Protein AF-A0A316NMY1-F1 (afdb_monomer_lite)

Secondary structure (DSSP, 8-state):
--------EEEEES-EEEEEE-TT--EEEEEES-EEEEEEEETTEEEEEEE-HHHHHHHTSTT--HHHHHHHHHHHHHHHHHHHHHHTT--GGGGHHHHTTB--TTHHHHHHHIIIIIT---HHHHHHHHHHHBS-TT-TT--HHHHTTT-HHHHHHHHHHHHHHHHS-EEE-BTTSTTTEES-SSEETT-EEEEEEEEEES--SEEEEEEE-SS-EEEEEPEEETTEEEEEEEPPSS-EEEEEEEEEE-SS-EEEEEE-TTSSBEEEESS--S-EEEEEE-TT----HHHHT--EEEE-HHHH-B-SSSHHHHHHHHHHHTT---EE-SSTTSPPP-S--TT-SS----EE--B-HHHHHHTHHHHHHTT--EEEEPP-EEESSSS--SEEEEEEE-TTT--HHHHHHHHHHHHHHT-EEEEEE--SB--TTSTTT-TT--SSS--TTT-TTSTTGGGB-EEETTTEE-BGGG-TTSBBB-TT-HHHIIIIIISTT-HHHHHHHTT--EEEETTTTTS-HHHHHHHHHHHHHH-TT--EEE--SS-TTT-EETTEE--TTTTSS-SEEB-HHHHHHHHHHHHTSS-HHHHHHHHHHHHHHS-HHHHTT-EEES--TTS--HHHHHH-SS-GGGS-HHHHHT-PPPHHHHHHHHHHHHHHHHHHHHSSSEEEEETTGGGT----STTTT-PPP----HHHHHHHHHHHHHHHH-HHHHTSEEEEEEEETTEEEEEEEE-TTB-TTS-B---EEEEEEEE-SSS-EEEEEE-GGGT--EEEEEE-TTEEEEEEE-

Structure (mmCIF, N/CA/C/O backbone):
data_AF-A0A316NMY1-F1
#
_entry.id   AF-A0A316NMY1-F1
#
loop_
_atom_site.group_PDB
_atom_site.id
_atom_site.type_symbol
_atom_site.label_atom_id
_atom_site.label_alt_id
_atom_site.label_comp_id
_atom_site.label_asym_id
_atom_site.label_entity_id
_atom_site.label_seq_id
_atom_site.pdbx_PDB_ins_code
_atom_site.Cartn_x
_atom_site.Cartn_y
_atom_site.Cartn_z
_atom_site.occupancy
_atom_site.B_iso_or_equiv
_atom_site.auth_seq_id
_atom_site.auth_comp_id
_atom_site.auth_asym_id
_atom_site.auth_atom_id
_atom_site.pdbx_PDB_model_num
ATOM 1 N N . MET A 1 1 ? 16.632 2.952 33.658 1.00 39.56 1 MET A N 1
ATOM 2 C CA . MET A 1 1 ? 16.567 1.671 34.381 1.00 39.56 1 MET A CA 1
ATOM 3 C C . MET A 1 1 ? 16.312 1.986 35.838 1.00 39.56 1 MET A C 1
ATOM 5 O O . MET A 1 1 ? 17.239 2.378 36.522 1.00 39.56 1 MET A O 1
ATOM 9 N N . ASP A 1 2 ? 15.051 1.911 36.246 1.00 22.75 2 ASP A N 1
ATOM 10 C CA . ASP A 1 2 ? 14.649 1.477 37.581 1.00 22.75 2 ASP A CA 1
ATOM 11 C C . ASP A 1 2 ? 13.188 1.033 37.477 1.00 22.75 2 ASP A C 1
ATOM 13 O O . ASP A 1 2 ? 12.330 1.797 37.044 1.00 22.75 2 ASP A O 1
ATOM 17 N N . ALA A 1 3 ? 12.984 -0.236 37.827 1.00 26.55 3 ALA A N 1
ATOM 18 C CA . ALA A 1 3 ? 11.734 -0.961 38.020 1.00 26.55 3 ALA A CA 1
ATOM 19 C C . ALA A 1 3 ? 10.742 -1.052 36.841 1.00 26.55 3 ALA A C 1
ATOM 21 O O . ALA A 1 3 ? 10.109 -0.086 36.421 1.00 26.55 3 ALA A O 1
ATOM 22 N N . VAL A 1 4 ? 10.475 -2.303 36.448 1.00 39.56 4 VAL A N 1
ATOM 23 C CA . VAL A 1 4 ? 9.116 -2.786 36.166 1.00 39.56 4 VAL A CA 1
ATOM 24 C C . VAL A 1 4 ? 8.232 -2.330 37.332 1.00 39.56 4 VAL A C 1
ATOM 26 O O . VAL A 1 4 ? 8.142 -2.981 38.368 1.00 39.56 4 VAL A O 1
ATOM 29 N N . SER A 1 5 ? 7.679 -1.128 37.220 1.00 42.66 5 SER A N 1
ATOM 30 C CA . SER A 1 5 ? 6.733 -0.585 38.182 1.00 42.66 5 SER A CA 1
ATOM 31 C C . SER A 1 5 ? 5.430 -1.331 37.948 1.00 42.66 5 SER A C 1
ATOM 33 O O . SER A 1 5 ? 4.786 -1.148 36.912 1.00 42.66 5 SER A O 1
ATOM 35 N N . GLU A 1 6 ? 5.126 -2.258 38.862 1.00 55.75 6 GLU A N 1
ATOM 36 C CA . GLU A 1 6 ? 3.901 -3.055 38.919 1.00 55.75 6 GLU A CA 1
ATOM 37 C C . GLU A 1 6 ? 2.719 -2.225 38.408 1.00 55.75 6 GLU A C 1
ATOM 39 O O . GLU A 1 6 ? 2.517 -1.102 38.873 1.00 55.75 6 GLU A O 1
ATOM 44 N N . ARG A 1 7 ? 1.964 -2.749 37.431 1.00 74.19 7 ARG A N 1
ATOM 45 C CA . ARG A 1 7 ? 0.787 -2.118 36.805 1.00 74.19 7 ARG A CA 1
ATOM 46 C C . ARG A 1 7 ? -0.318 -1.907 37.851 1.00 74.19 7 ARG A C 1
ATOM 48 O O . ARG A 1 7 ? -1.334 -2.585 37.841 1.00 74.19 7 ARG A O 1
ATOM 55 N N . LYS A 1 8 ? -0.092 -0.992 38.790 1.00 87.69 8 LYS A N 1
ATOM 56 C CA . LYS A 1 8 ? -0.933 -0.715 39.947 1.00 87.69 8 LYS A CA 1
ATOM 57 C C . LYS A 1 8 ? -1.728 0.554 39.703 1.00 87.69 8 LYS A C 1
ATOM 59 O O . LYS A 1 8 ? -1.156 1.589 39.359 1.00 87.69 8 LYS A O 1
ATOM 64 N N . VAL A 1 9 ? -3.041 0.488 39.869 1.00 91.31 9 VAL A N 1
ATOM 65 C CA . VAL A 1 9 ? -3.941 1.648 39.799 1.00 91.31 9 VAL A CA 1
ATOM 66 C C . VAL A 1 9 ? -4.596 1.874 41.154 1.00 91.31 9 VAL A C 1
ATOM 68 O O . VAL A 1 9 ? -4.899 0.929 41.874 1.00 91.31 9 VAL A O 1
ATOM 71 N N . LYS A 1 10 ? -4.780 3.136 41.539 1.00 93.00 10 LYS A N 1
ATOM 72 C CA . LYS A 1 10 ? -5.380 3.496 42.830 1.00 93.00 10 LYS A CA 1
ATOM 73 C C . LYS A 1 10 ? -6.889 3.596 42.688 1.00 93.00 10 LYS A C 1
ATOM 75 O O . LYS A 1 10 ? -7.360 4.547 42.079 1.00 93.00 10 LYS A O 1
ATOM 80 N N . VAL A 1 11 ? -7.623 2.650 43.264 1.00 94.12 11 VAL A N 1
ATOM 81 C CA . VAL A 1 11 ? -9.090 2.640 43.321 1.00 94.12 11 VAL A CA 1
ATOM 82 C C . VAL A 1 11 ? -9.556 3.276 44.627 1.00 94.12 11 VAL A C 1
ATOM 84 O O . VAL A 1 11 ? -9.086 2.913 45.706 1.00 94.12 11 VAL A O 1
ATOM 87 N N . TRP A 1 12 ? -10.485 4.228 44.546 1.00 94.12 12 TRP A N 1
ATOM 88 C CA . TRP A 1 12 ? -10.929 5.011 45.699 1.00 94.12 12 TRP A CA 1
ATOM 89 C C . TRP A 1 12 ? -12.320 4.592 46.179 1.00 94.12 12 TRP A C 1
ATOM 91 O O . TRP A 1 12 ? -13.274 4.645 45.418 1.00 94.12 12 TRP A O 1
ATOM 101 N N . PHE A 1 13 ? -12.452 4.255 47.461 1.00 94.12 13 PHE A N 1
ATOM 102 C CA . PHE A 1 13 ? -13.705 3.844 48.096 1.00 94.12 13 PHE A CA 1
ATOM 103 C C . PHE A 1 13 ? -14.196 4.862 49.132 1.00 94.12 13 PHE A C 1
ATOM 105 O O . PHE A 1 13 ? -13.416 5.446 49.890 1.00 94.12 13 PHE A O 1
ATOM 112 N N . GLY A 1 14 ? -15.516 4.990 49.228 1.00 88.94 14 GLY A N 1
ATOM 113 C CA . GLY A 1 14 ? -16.228 5.762 50.237 1.00 88.94 14 GLY A CA 1
ATOM 114 C C . GLY A 1 14 ? -15.901 7.254 50.198 1.00 88.94 14 GLY A C 1
ATOM 115 O O . GLY A 1 14 ? -15.693 7.842 49.136 1.00 88.94 14 GLY A O 1
ATOM 116 N N . GLY A 1 15 ? -15.858 7.864 51.382 1.00 87.56 15 GLY A N 1
ATOM 117 C CA . GLY A 1 15 ? -15.639 9.298 51.560 1.00 87.56 15 GLY A CA 1
ATOM 118 C C . GLY A 1 15 ? -16.891 10.142 51.329 1.00 87.56 15 GLY A C 1
ATOM 119 O O . GLY A 1 15 ? -18.002 9.633 51.195 1.00 87.56 15 GLY A O 1
ATOM 120 N N . CYS A 1 16 ? -16.705 11.455 51.308 1.00 87.94 16 CYS A N 1
ATOM 121 C CA . CYS A 1 16 ? -17.702 12.427 50.881 1.00 87.94 16 CYS A CA 1
ATOM 122 C C . CYS A 1 16 ? -17.099 13.333 49.805 1.00 87.94 16 CYS A C 1
ATOM 124 O O . CYS A 1 16 ? -15.885 13.360 49.590 1.00 87.94 16 CYS A O 1
ATOM 126 N N . TYR A 1 17 ? -17.957 14.061 49.100 1.00 90.06 17 TYR A N 1
ATOM 127 C CA . TYR A 1 17 ? -17.524 15.064 48.144 1.00 90.06 17 TYR A CA 1
ATOM 128 C C . TYR A 1 17 ? -18.332 16.342 48.323 1.00 90.06 17 TYR A C 1
ATOM 130 O O . TYR A 1 17 ? -19.482 16.308 48.767 1.00 90.06 17 TYR A O 1
ATOM 138 N N . ARG A 1 18 ? -17.722 17.469 47.969 1.00 89.56 18 ARG A N 1
ATOM 139 C CA . ARG A 1 18 ? -18.386 18.768 47.899 1.00 89.56 18 ARG A CA 1
ATOM 140 C C . ARG A 1 18 ? -18.151 19.396 46.538 1.00 89.56 18 ARG A C 1
ATOM 142 O O . ARG A 1 18 ? -17.066 19.285 45.966 1.00 89.56 18 ARG A O 1
ATOM 149 N N . GLU A 1 19 ? -19.188 20.049 46.046 1.00 88.31 19 GLU A N 1
ATOM 150 C CA . GLU A 1 19 ? -19.159 20.814 44.809 1.00 88.31 19 GLU A CA 1
ATOM 151 C C . GLU A 1 19 ? -18.611 22.210 45.092 1.00 88.31 19 GLU A C 1
ATOM 153 O O . GLU A 1 19 ? -19.043 22.880 46.033 1.00 88.31 19 GLU A O 1
ATOM 158 N N . GLN A 1 20 ? -17.662 22.653 44.278 1.00 85.06 20 GLN A N 1
ATOM 159 C CA . GLN A 1 20 ? -17.147 24.010 44.304 1.00 85.06 20 GLN A CA 1
ATOM 160 C C . GLN A 1 20 ? -17.316 24.618 42.916 1.00 85.06 20 GLN A C 1
ATOM 162 O O . GLN A 1 20 ? -16.835 24.085 41.925 1.00 85.06 20 GLN A O 1
ATOM 167 N N . TRP A 1 21 ? -18.004 25.751 42.848 1.00 80.12 21 TRP A N 1
ATOM 168 C CA . TRP A 1 21 ? -18.195 26.489 41.606 1.00 80.12 21 TRP A CA 1
ATOM 169 C C . TRP A 1 21 ? -17.207 27.649 41.549 1.00 80.12 21 TRP A C 1
ATOM 171 O O . TRP A 1 21 ? -17.090 28.417 42.507 1.00 80.12 21 TRP A O 1
ATOM 181 N N . SER A 1 22 ? -16.477 27.766 40.441 1.00 76.69 22 SER A N 1
ATOM 182 C CA . SER A 1 22 ? -15.649 28.942 40.172 1.00 76.69 22 SER A CA 1
ATOM 183 C C . SER A 1 22 ? -16.506 30.142 39.751 1.00 76.69 22 SER A C 1
ATOM 185 O O . SER A 1 22 ? -17.662 29.989 39.356 1.00 76.69 22 SER A O 1
ATOM 187 N N . GLU A 1 23 ? -15.917 31.341 39.765 1.00 77.75 23 GLU A N 1
ATOM 188 C CA . GLU A 1 23 ? -16.561 32.570 39.262 1.00 77.75 23 GLU A CA 1
ATOM 189 C C . GLU A 1 23 ? -16.955 32.475 37.776 1.00 77.75 23 GLU A C 1
ATOM 191 O O . GLU A 1 23 ? -17.872 33.159 37.331 1.00 77.75 23 GLU A O 1
ATOM 196 N N . ASN A 1 24 ? -16.318 31.567 37.027 1.00 70.25 24 ASN A N 1
ATOM 197 C CA . ASN A 1 24 ? -16.620 31.275 35.625 1.00 70.25 24 ASN A CA 1
ATOM 198 C C . ASN A 1 24 ? -17.588 30.087 35.453 1.00 70.25 24 ASN A C 1
ATOM 200 O O . ASN A 1 24 ? -17.647 29.505 34.373 1.00 70.25 24 ASN A O 1
ATOM 204 N N . TYR A 1 25 ? -18.321 29.698 36.504 1.00 71.75 25 TYR A N 1
ATOM 205 C CA . TYR A 1 25 ? -19.277 28.579 36.509 1.00 71.75 25 TYR A CA 1
ATOM 206 C C . TYR A 1 25 ? -18.669 27.222 36.123 1.00 71.75 25 TYR A C 1
ATOM 208 O O . TYR A 1 25 ? -19.339 26.367 35.546 1.00 71.75 25 TYR A O 1
ATOM 216 N N . ILE A 1 26 ? -17.399 27.000 36.467 1.00 71.25 26 ILE A N 1
ATOM 217 C CA . ILE A 1 26 ? -16.762 25.687 36.329 1.00 71.25 26 ILE A CA 1
ATOM 218 C C . ILE A 1 26 ? -16.941 24.941 37.648 1.00 71.25 26 ILE A C 1
ATOM 220 O O . ILE A 1 26 ? -16.496 25.420 38.693 1.00 71.25 26 ILE A O 1
ATOM 224 N N . LEU A 1 27 ? -17.595 23.782 37.588 1.00 78.25 27 LEU A N 1
ATOM 225 C CA . LEU A 1 27 ? -17.750 22.871 38.717 1.00 78.25 27 LEU A CA 1
ATOM 226 C C . LEU A 1 27 ? -16.453 22.084 38.937 1.00 78.25 27 LEU A C 1
ATOM 228 O O . LEU A 1 27 ? -15.991 21.390 38.036 1.00 78.25 27 LEU A O 1
ATOM 232 N N . SER A 1 28 ? -15.906 22.144 40.147 1.00 83.00 28 SER A N 1
ATOM 233 C CA . SER A 1 28 ? -14.868 21.242 40.639 1.00 83.00 28 SER A CA 1
ATOM 234 C C . SER A 1 28 ? -15.396 20.403 41.803 1.00 83.00 28 SER A C 1
ATOM 236 O O . SER A 1 28 ? -16.232 20.844 42.597 1.00 83.00 28 SER A O 1
ATOM 238 N N . ILE A 1 29 ? -14.918 19.163 41.896 1.00 89.19 29 ILE A N 1
ATOM 239 C CA . ILE A 1 29 ? -15.291 18.232 42.961 1.00 89.19 29 ILE A CA 1
ATOM 240 C C . ILE A 1 29 ? -14.116 18.075 43.915 1.00 89.19 29 ILE A C 1
ATOM 242 O O . ILE A 1 29 ? -13.031 17.651 43.523 1.00 89.19 29 ILE A O 1
ATOM 246 N N . ILE A 1 30 ? -14.341 18.395 45.188 1.00 88.00 30 ILE A N 1
ATOM 247 C CA . ILE A 1 30 ? -13.372 18.131 46.251 1.00 88.00 30 ILE A CA 1
ATOM 248 C C . ILE A 1 30 ? -13.812 16.879 46.989 1.00 88.00 30 ILE A C 1
ATOM 250 O O . ILE A 1 30 ? -14.915 16.830 47.532 1.00 88.00 30 ILE A O 1
ATOM 254 N N . TYR A 1 31 ? -12.924 15.893 47.037 1.00 90.44 31 TYR A N 1
ATOM 255 C CA . TYR A 1 31 ? -13.132 14.651 47.763 1.00 90.44 31 TYR A CA 1
ATOM 256 C C . TYR A 1 31 ? -12.480 14.694 49.146 1.00 90.44 31 TYR A C 1
ATOM 258 O O . TYR A 1 31 ? -11.332 15.112 49.286 1.00 90.44 31 TYR A O 1
ATOM 266 N N . GLU A 1 32 ? -13.184 14.185 50.153 1.00 90.94 32 GLU A N 1
ATOM 267 C CA . GLU A 1 32 ? -12.729 14.107 51.541 1.00 90.94 32 GLU A CA 1
ATOM 268 C C . GLU A 1 32 ? -12.926 12.680 52.078 1.00 90.94 32 GLU A C 1
ATOM 270 O O . GLU A 1 32 ? -13.871 11.982 51.709 1.00 90.94 32 GLU A O 1
ATOM 275 N N . ASN A 1 33 ? -12.028 12.228 52.959 1.00 89.88 33 ASN A N 1
ATOM 276 C CA . ASN A 1 33 ? -12.132 10.944 53.672 1.00 89.88 33 ASN A CA 1
ATOM 277 C C . ASN A 1 33 ? -12.273 9.689 52.778 1.00 89.88 33 ASN A C 1
ATOM 279 O O . ASN A 1 33 ? -12.853 8.689 53.204 1.00 89.88 33 ASN A O 1
ATOM 283 N N . ARG A 1 34 ? -11.752 9.719 51.542 1.00 91.88 34 ARG A N 1
ATOM 284 C CA . ARG A 1 34 ? -11.699 8.532 50.671 1.00 91.88 34 ARG A CA 1
ATOM 285 C C . ARG A 1 34 ? -10.632 7.554 51.152 1.00 91.88 34 ARG A C 1
ATOM 287 O O . ARG A 1 34 ? -9.529 7.957 51.519 1.00 91.88 34 ARG A O 1
ATOM 294 N N . ARG A 1 35 ? -10.941 6.265 51.073 1.00 94.56 35 ARG A N 1
ATOM 295 C CA . ARG A 1 35 ? -9.999 5.161 51.297 1.00 94.56 35 ARG A CA 1
ATOM 296 C C . ARG A 1 35 ? -9.474 4.689 49.945 1.00 94.56 35 ARG A C 1
ATOM 298 O O . ARG A 1 35 ? -10.171 4.818 48.945 1.00 94.56 35 ARG A O 1
ATOM 305 N N . CYS A 1 36 ? -8.254 4.171 49.891 1.00 94.75 36 CYS A N 1
ATOM 306 C CA . CYS A 1 36 ? -7.617 3.763 48.639 1.00 94.75 36 CYS A CA 1
ATOM 307 C C . CYS A 1 36 ? -7.238 2.290 48.702 1.00 94.75 36 CYS A C 1
ATOM 309 O O . CYS A 1 36 ? -6.635 1.862 49.681 1.00 94.75 36 CYS A O 1
ATOM 311 N N . VAL A 1 37 ? -7.519 1.550 47.637 1.00 95.88 37 VAL A N 1
ATOM 312 C CA . VAL A 1 37 ? -6.976 0.216 47.386 1.00 95.88 37 VAL A CA 1
ATOM 313 C C . VAL A 1 37 ? -6.142 0.294 46.117 1.00 95.88 37 VAL A C 1
ATOM 315 O O . VAL A 1 37 ? -6.590 0.818 45.102 1.00 95.88 37 VAL A O 1
ATOM 318 N N . GLU A 1 38 ? -4.916 -0.201 46.166 1.00 95.06 38 GLU A N 1
ATOM 319 C CA . GLU A 1 38 ? -4.103 -0.388 44.969 1.00 95.06 38 GLU A CA 1
ATOM 320 C C . GLU A 1 38 ? -4.540 -1.683 44.286 1.00 95.06 38 GLU A C 1
ATOM 322 O O . GLU A 1 38 ? -4.611 -2.725 44.929 1.00 95.06 38 GLU A O 1
ATOM 327 N N . ALA A 1 39 ? -4.853 -1.622 42.998 1.00 93.94 39 ALA A N 1
ATOM 328 C CA . ALA A 1 39 ? -5.273 -2.760 42.193 1.00 93.94 39 ALA A CA 1
ATOM 329 C C . ALA A 1 39 ? -4.164 -3.140 41.214 1.00 93.94 39 ALA A C 1
ATOM 331 O O . ALA A 1 39 ? -3.674 -2.270 40.498 1.00 93.94 39 ALA A O 1
ATOM 332 N N . ALA A 1 40 ? -3.792 -4.416 41.161 1.00 91.06 40 ALA A N 1
ATOM 333 C CA . ALA A 1 40 ? -2.847 -4.972 40.194 1.00 91.06 40 ALA A CA 1
ATOM 334 C C . ALA A 1 40 ? -3.550 -6.007 39.297 1.00 91.06 40 ALA A C 1
ATOM 336 O O . ALA A 1 40 ? -4.503 -6.644 39.748 1.00 91.06 40 ALA A O 1
ATOM 337 N N . PRO A 1 41 ? -3.115 -6.203 38.043 1.00 85.50 41 PRO A N 1
ATOM 338 C CA . PRO A 1 41 ? -3.668 -7.246 37.184 1.00 85.50 41 PRO A CA 1
ATOM 339 C C . PRO A 1 41 ? -3.388 -8.640 37.767 1.00 85.50 41 PRO A C 1
ATOM 341 O O . PRO A 1 41 ? -2.275 -8.922 38.208 1.00 85.50 41 PRO A O 1
ATOM 344 N N . GLY A 1 42 ? -4.386 -9.520 37.727 1.00 81.31 42 GLY A N 1
ATOM 345 C CA . GLY A 1 42 ? -4.308 -10.924 38.128 1.00 81.31 42 GLY A CA 1
ATOM 346 C C . GLY A 1 42 ? -5.060 -11.849 37.165 1.00 81.31 42 GLY A C 1
ATOM 347 O O . GLY A 1 42 ? -5.581 -11.416 36.132 1.00 81.31 42 GLY A O 1
ATOM 348 N N . GLU A 1 43 ? -5.111 -13.144 37.483 1.00 69.75 43 GLU A N 1
ATOM 349 C CA . GLU A 1 43 ? -5.934 -14.099 36.732 1.00 69.75 43 GLU A CA 1
ATOM 350 C C . GLU A 1 43 ? -7.423 -13.774 36.924 1.00 69.75 43 GLU A C 1
ATOM 352 O O . GLU A 1 43 ? -7.921 -13.730 38.047 1.00 69.75 43 GLU A O 1
ATOM 357 N N . GLY A 1 44 ? -8.135 -13.523 35.822 1.00 70.25 44 GLY A N 1
ATOM 358 C CA . GLY A 1 44 ? -9.574 -13.240 35.842 1.00 70.25 44 GLY A CA 1
ATOM 359 C C . GLY A 1 44 ? -9.974 -11.797 36.181 1.00 70.25 44 GLY A C 1
ATOM 360 O O . GLY A 1 44 ? -11.166 -11.539 36.316 1.00 70.25 44 GLY A O 1
ATOM 361 N N . GLY A 1 45 ? -9.028 -10.856 36.294 1.00 84.81 45 GLY A N 1
ATOM 362 C CA . GLY A 1 45 ? -9.326 -9.433 36.503 1.00 84.81 45 GLY A CA 1
ATOM 363 C C . GLY A 1 45 ? -8.293 -8.718 37.370 1.00 84.81 45 GLY A C 1
ATOM 364 O O . GLY A 1 45 ? -7.126 -9.095 37.422 1.00 84.81 45 GLY A O 1
ATOM 365 N N . TRP A 1 46 ? -8.718 -7.667 38.058 1.00 91.06 46 TRP A N 1
ATOM 366 C CA . TRP A 1 46 ? -7.909 -6.900 39.000 1.00 91.06 46 TRP A CA 1
ATOM 367 C C . TRP A 1 46 ? -7.935 -7.521 40.398 1.00 91.06 46 TRP A C 1
ATOM 369 O O . TRP A 1 46 ? -8.985 -7.950 40.875 1.00 91.06 46 TRP A O 1
ATOM 379 N N . LEU A 1 47 ? -6.794 -7.525 41.084 1.00 93.12 47 LEU A N 1
ATOM 380 C CA . LEU A 1 47 ? -6.641 -7.991 42.461 1.00 93.12 47 LEU A CA 1
ATOM 381 C C . LEU A 1 47 ? -6.162 -6.849 43.367 1.00 93.12 47 LEU A C 1
ATOM 383 O O . LEU A 1 47 ? -5.350 -6.027 42.934 1.00 93.12 47 LEU A O 1
ATOM 387 N N . PRO A 1 48 ? -6.626 -6.779 44.626 1.00 93.69 48 PRO A N 1
ATOM 388 C CA . PRO A 1 48 ? -6.095 -5.828 45.594 1.00 93.69 48 PRO A CA 1
ATOM 389 C C . PRO A 1 48 ? -4.635 -6.174 45.922 1.00 93.69 48 PRO A C 1
ATOM 391 O O . PRO A 1 48 ? -4.303 -7.317 46.226 1.00 93.69 48 PRO A O 1
ATOM 394 N N . ALA A 1 49 ? -3.766 -5.172 45.857 1.00 92.12 49 ALA A N 1
ATOM 395 C CA . ALA A 1 49 ? -2.313 -5.306 45.943 1.00 92.12 49 ALA A CA 1
ATOM 396 C C . ALA A 1 49 ? -1.666 -4.332 46.947 1.00 92.12 49 ALA A C 1
ATOM 398 O O . ALA A 1 49 ? -0.438 -4.274 47.039 1.00 92.12 49 ALA A O 1
ATOM 399 N N . GLY A 1 50 ? -2.470 -3.558 47.683 1.00 92.06 50 GLY A N 1
ATOM 400 C CA . GLY A 1 50 ? -1.997 -2.596 48.677 1.00 92.06 50 GLY A CA 1
ATOM 401 C C . GLY A 1 50 ? -3.042 -1.541 49.045 1.00 92.06 50 GLY A C 1
ATOM 402 O O . GLY A 1 50 ? -4.156 -1.537 48.521 1.00 92.06 50 GLY A O 1
ATOM 403 N N . GLY A 1 51 ? -2.672 -0.618 49.934 1.00 93.50 51 GLY A N 1
ATOM 404 C CA . GLY A 1 51 ? -3.547 0.454 50.415 1.00 93.50 51 GLY A CA 1
ATOM 405 C C . GLY A 1 51 ? -4.266 0.084 51.712 1.00 93.50 51 GLY A C 1
ATOM 406 O O . GLY A 1 51 ? -3.643 -0.351 52.674 1.00 93.50 51 GLY A O 1
ATOM 407 N N . ASP A 1 52 ? -5.574 0.306 51.762 1.00 95.75 52 ASP A N 1
ATOM 408 C CA . ASP A 1 52 ? -6.392 0.057 52.942 1.00 95.75 52 ASP A CA 1
ATOM 409 C C . ASP A 1 52 ? -6.565 -1.449 53.213 1.00 95.75 52 ASP A C 1
ATOM 411 O O . ASP A 1 52 ? -7.223 -2.165 52.454 1.00 95.75 52 ASP A O 1
ATOM 415 N N . GLU A 1 53 ? -5.984 -1.925 54.316 1.00 94.19 53 GLU A N 1
ATOM 416 C CA . GLU A 1 53 ? -5.927 -3.350 54.666 1.00 94.19 53 GLU A CA 1
ATOM 417 C C . GLU A 1 53 ? -7.304 -3.994 54.863 1.00 94.19 53 GLU A C 1
ATOM 419 O O . GLU A 1 53 ? -7.504 -5.161 54.521 1.00 94.19 53 GLU A O 1
ATOM 424 N N . GLU A 1 54 ? -8.264 -3.249 55.409 1.00 93.31 54 GLU A N 1
ATOM 425 C CA . GLU A 1 54 ? -9.606 -3.760 55.676 1.00 93.31 54 GLU A CA 1
ATOM 426 C C . GLU A 1 54 ? -10.382 -3.936 54.367 1.00 93.31 54 GLU A C 1
ATOM 428 O O . GLU A 1 54 ? -10.993 -4.981 54.153 1.00 93.31 54 GLU A O 1
ATOM 433 N N . LEU A 1 55 ? -10.300 -2.963 53.452 1.00 94.06 55 LEU A N 1
ATOM 434 C CA . LEU A 1 55 ? -10.904 -3.097 52.122 1.00 94.06 55 LEU A CA 1
ATOM 435 C C . LEU A 1 55 ? -10.237 -4.206 51.305 1.00 94.06 55 LEU A C 1
ATOM 437 O O . LEU A 1 55 ? -10.938 -4.965 50.639 1.00 94.06 55 LEU A O 1
ATOM 441 N N . CYS A 1 56 ? -8.910 -4.348 51.386 1.00 94.12 56 CYS A N 1
ATOM 442 C CA . CYS A 1 56 ? -8.199 -5.447 50.729 1.00 94.12 56 CYS A CA 1
ATOM 443 C C . CYS A 1 56 ? -8.695 -6.808 51.233 1.00 94.12 56 CYS A C 1
ATOM 445 O O . CYS A 1 56 ? -9.005 -7.686 50.429 1.00 94.12 56 CYS A O 1
ATOM 447 N N . ARG A 1 57 ? -8.829 -6.977 52.556 1.00 93.81 57 ARG A N 1
ATOM 448 C CA . ARG A 1 57 ? -9.336 -8.222 53.153 1.00 93.81 57 ARG A CA 1
ATOM 449 C C . ARG A 1 57 ? -10.771 -8.518 52.723 1.00 93.81 57 ARG A C 1
ATOM 451 O O . ARG A 1 57 ? -11.093 -9.670 52.452 1.00 93.81 57 ARG A O 1
ATOM 458 N N . GLN A 1 58 ? -11.614 -7.491 52.629 1.00 94.00 58 GLN A N 1
ATOM 459 C CA . GLN A 1 58 ? -12.991 -7.636 52.154 1.00 94.00 58 GLN A CA 1
ATOM 460 C C . GLN A 1 58 ? -13.059 -8.024 50.674 1.00 94.00 58 GLN A C 1
ATOM 462 O O . GLN A 1 58 ? -13.823 -8.921 50.336 1.00 94.00 58 GLN A O 1
ATOM 467 N N . LEU A 1 59 ? -12.252 -7.410 49.802 1.00 93.56 59 LEU A N 1
ATOM 468 C CA . LEU A 1 59 ? -12.198 -7.735 48.368 1.00 93.56 59 LEU A CA 1
ATOM 469 C C . LEU A 1 59 ? -11.680 -9.155 48.096 1.00 93.56 59 LEU A C 1
ATOM 471 O O . LEU A 1 59 ? -12.122 -9.791 47.142 1.00 93.56 59 LEU A O 1
ATOM 475 N N . LEU A 1 60 ? -10.775 -9.656 48.941 1.00 92.94 60 LEU A N 1
ATOM 476 C CA . LEU A 1 60 ? -10.256 -11.028 48.876 1.00 92.94 60 LEU A CA 1
ATOM 477 C C . LEU A 1 60 ? -11.187 -12.064 49.525 1.00 92.94 60 LEU A C 1
ATOM 479 O O . LEU A 1 60 ? -10.963 -13.264 49.373 1.00 92.94 60 LEU A O 1
ATOM 483 N N . SER A 1 61 ? -12.211 -11.627 50.263 1.00 93.06 61 SER A N 1
ATOM 484 C CA . SER A 1 61 ? -13.140 -12.534 50.932 1.00 93.06 61 SER A CA 1
ATOM 485 C C . SER A 1 61 ? -14.049 -13.245 49.917 1.00 93.06 61 SER A C 1
ATOM 487 O O . SER A 1 61 ? -14.592 -12.585 49.021 1.00 93.06 61 SER A O 1
ATOM 489 N N . PRO A 1 62 ? -14.312 -14.558 50.076 1.00 89.62 62 PRO A N 1
ATOM 490 C CA . PRO A 1 62 ? -15.361 -15.253 49.328 1.00 89.62 62 PRO A CA 1
ATOM 491 C C . PRO A 1 62 ? -16.734 -14.576 49.463 1.00 89.62 62 PRO A C 1
ATOM 493 O O . PRO A 1 62 ? -17.496 -14.546 48.500 1.00 89.62 62 PRO A O 1
ATOM 496 N N . ASP A 1 63 ? -16.992 -13.958 50.620 1.00 92.38 63 ASP A N 1
ATOM 497 C CA . ASP A 1 63 ? -18.237 -13.255 50.954 1.00 92.38 63 ASP A CA 1
ATOM 498 C C . ASP A 1 63 ? -18.231 -11.769 50.537 1.00 92.38 63 ASP A C 1
ATOM 500 O O . ASP A 1 63 ? -19.057 -10.982 51.006 1.00 92.38 63 ASP A O 1
ATOM 504 N N . CYS A 1 64 ? -17.275 -11.340 49.701 1.00 91.88 64 CYS A N 1
ATOM 505 C CA . CYS A 1 64 ? -17.244 -9.973 49.179 1.00 91.88 64 CYS A CA 1
ATOM 506 C C . CYS A 1 64 ? -18.563 -9.655 48.450 1.00 91.88 64 CYS A C 1
ATOM 508 O O . CYS A 1 64 ? -18.924 -10.399 47.531 1.00 91.88 64 CYS A O 1
ATOM 510 N N . PRO A 1 65 ? -19.265 -8.557 48.799 1.00 93.31 65 PRO A N 1
ATOM 511 C CA . PRO A 1 65 ? -20.461 -8.149 48.076 1.00 93.31 65 PRO A CA 1
ATOM 512 C C . PRO A 1 65 ? -20.170 -7.986 46.583 1.00 93.31 65 PRO A C 1
ATOM 514 O O . PRO A 1 65 ? -19.217 -7.305 46.205 1.00 93.31 65 PRO A O 1
ATOM 517 N N . GLU A 1 66 ? -21.014 -8.571 45.736 1.00 91.81 66 GLU A N 1
ATOM 518 C CA . GLU A 1 66 ? -20.821 -8.580 44.281 1.00 91.81 66 GLU A CA 1
ATOM 519 C C . GLU A 1 66 ? -20.630 -7.167 43.718 1.00 91.81 66 GLU A C 1
ATOM 521 O O . GLU A 1 66 ? -19.633 -6.904 43.053 1.00 91.81 66 GLU A O 1
ATOM 526 N N . LEU A 1 67 ? -21.481 -6.217 44.117 1.00 91.75 67 LEU A N 1
ATOM 527 C CA . LEU A 1 67 ? -21.391 -4.818 43.687 1.00 91.75 67 LEU A CA 1
ATOM 528 C C . LEU A 1 67 ? -20.071 -4.135 44.095 1.00 91.75 67 LEU A C 1
ATOM 530 O O . LEU A 1 67 ? -19.555 -3.284 43.371 1.00 91.75 67 LEU A O 1
ATOM 534 N N . MET A 1 68 ? -19.498 -4.508 45.247 1.00 94.06 68 MET A N 1
ATOM 535 C CA . MET A 1 68 ? -18.189 -4.001 45.676 1.00 94.06 68 MET A CA 1
ATOM 536 C C . MET A 1 68 ? -17.086 -4.500 44.739 1.00 94.06 68 MET A C 1
ATOM 538 O O . MET A 1 68 ? -16.206 -3.729 44.350 1.00 94.06 68 MET A O 1
ATOM 542 N N . ARG A 1 69 ? -17.149 -5.784 44.369 1.00 92.88 69 ARG A N 1
ATOM 543 C CA . ARG A 1 69 ? -16.218 -6.415 43.433 1.00 92.88 69 ARG A CA 1
ATOM 544 C C . ARG A 1 69 ? -16.371 -5.822 42.033 1.00 92.88 69 ARG A C 1
ATOM 546 O O . ARG A 1 69 ? -15.368 -5.455 41.434 1.00 92.88 69 ARG A O 1
ATOM 553 N N . GLU A 1 70 ? -17.595 -5.668 41.538 1.00 93.06 70 GLU A N 1
ATOM 554 C CA . GLU A 1 70 ? -17.873 -5.056 40.235 1.00 93.06 70 GLU A CA 1
ATOM 555 C C . GLU A 1 70 ? -17.360 -3.618 40.154 1.00 93.06 70 GLU A C 1
ATOM 557 O O . GLU A 1 70 ? -16.717 -3.265 39.165 1.00 93.06 70 GLU A O 1
ATOM 562 N N . TYR A 1 71 ? -17.582 -2.806 41.198 1.00 95.31 71 TYR A N 1
ATOM 563 C CA . TYR A 1 71 ? -17.048 -1.444 41.263 1.00 95.31 71 TYR A CA 1
ATOM 564 C C . TYR A 1 71 ? -15.518 -1.449 41.219 1.00 95.31 71 TYR A C 1
ATOM 566 O O . TYR A 1 71 ? -14.923 -0.691 40.455 1.00 95.31 71 TYR A O 1
ATOM 574 N N . PHE A 1 72 ? -14.877 -2.323 42.002 1.00 95.62 72 PHE A N 1
ATOM 575 C CA . PHE A 1 72 ? -13.421 -2.450 42.014 1.00 95.62 72 PHE A CA 1
ATOM 576 C C . PHE A 1 72 ? -12.864 -2.788 40.625 1.00 95.62 72 PHE A C 1
ATOM 578 O O . PHE A 1 72 ? -11.932 -2.127 40.167 1.00 95.62 72 PHE A O 1
ATOM 585 N N . GLN A 1 73 ? -13.464 -3.768 39.940 1.00 94.44 73 GLN A N 1
ATOM 586 C CA . GLN A 1 73 ? -13.072 -4.157 38.583 1.00 94.44 73 GLN A CA 1
ATOM 587 C C . GLN A 1 73 ? -13.280 -3.016 37.580 1.00 94.44 73 GLN A C 1
ATOM 589 O O . GLN A 1 73 ? -12.375 -2.718 36.799 1.00 94.44 73 GLN A O 1
ATOM 594 N N . ALA A 1 74 ? -14.439 -2.349 37.618 1.00 93.19 74 ALA A N 1
ATOM 595 C CA . ALA A 1 74 ? -14.758 -1.236 36.727 1.00 93.19 74 ALA A CA 1
ATOM 596 C C . ALA A 1 74 ? -13.780 -0.071 36.908 1.00 93.19 74 ALA A C 1
ATOM 598 O O . ALA A 1 74 ? -13.182 0.395 35.941 1.00 93.19 74 ALA A O 1
ATOM 599 N N . ALA A 1 75 ? -13.581 0.376 38.149 1.00 94.19 75 ALA A N 1
ATOM 600 C CA . ALA A 1 75 ? -12.722 1.512 38.455 1.00 94.19 75 ALA A CA 1
ATOM 601 C C . ALA A 1 75 ? -11.260 1.234 38.103 1.00 94.19 75 ALA A C 1
ATOM 603 O O . ALA A 1 75 ? -10.609 2.081 37.493 1.00 94.19 75 ALA A O 1
ATOM 604 N N . ALA A 1 76 ? -10.753 0.041 38.424 1.00 93.31 76 ALA A N 1
ATOM 605 C CA . ALA A 1 76 ? -9.395 -0.333 38.058 1.00 93.31 76 ALA A CA 1
ATOM 606 C C . ALA A 1 76 ? -9.208 -0.356 36.530 1.00 93.31 76 ALA A C 1
ATOM 608 O O . ALA A 1 76 ? -8.245 0.220 36.028 1.00 93.31 76 ALA A O 1
ATOM 609 N N . THR A 1 77 ? -10.164 -0.922 35.790 1.00 91.69 77 THR A N 1
ATOM 610 C CA . THR A 1 77 ? -10.118 -0.984 34.320 1.00 91.69 77 THR A CA 1
ATOM 611 C C . THR A 1 77 ? -10.184 0.406 33.685 1.00 91.69 77 THR A C 1
ATOM 613 O O . THR A 1 77 ? -9.351 0.735 32.846 1.00 91.69 77 THR A O 1
ATOM 616 N N . VAL A 1 78 ? -11.109 1.261 34.132 1.00 92.25 78 VAL A N 1
ATOM 617 C CA . VAL A 1 78 ? -11.248 2.646 33.650 1.00 92.25 78 VAL A CA 1
ATOM 618 C C . VAL A 1 78 ? -9.985 3.465 33.931 1.00 92.25 78 VAL A C 1
ATOM 620 O O . VAL A 1 78 ? -9.492 4.172 33.050 1.00 92.25 78 VAL A O 1
ATOM 623 N N . TYR A 1 79 ? -9.438 3.381 35.148 1.00 91.31 79 TYR A N 1
ATOM 624 C CA . TYR A 1 79 ? -8.239 4.138 35.519 1.00 91.31 79 TYR A CA 1
ATOM 625 C C . TYR A 1 79 ? -7.012 3.665 34.757 1.00 91.31 79 TYR A C 1
ATOM 627 O O . TYR A 1 79 ? -6.193 4.490 34.351 1.00 91.31 79 TYR A O 1
ATOM 635 N N . ASP A 1 80 ? -6.882 2.357 34.556 1.00 87.69 80 ASP A N 1
ATOM 636 C CA . ASP A 1 80 ? -5.808 1.802 33.752 1.00 87.69 80 ASP A CA 1
ATOM 637 C C . ASP A 1 80 ? -5.936 2.260 32.300 1.00 87.69 80 ASP A C 1
ATOM 639 O O . ASP A 1 80 ? -4.981 2.818 31.777 1.00 87.69 80 ASP A O 1
ATOM 643 N N . ALA A 1 81 ? -7.122 2.166 31.692 1.00 86.69 81 ALA A N 1
ATOM 644 C CA . ALA A 1 81 ? -7.355 2.595 30.315 1.00 86.69 81 ALA A CA 1
ATOM 645 C C . ALA A 1 81 ? -7.006 4.073 30.082 1.00 86.69 81 ALA A C 1
ATOM 647 O O . ALA A 1 81 ? -6.283 4.401 29.140 1.00 86.69 81 ALA A O 1
ATOM 648 N N . VAL A 1 82 ? -7.451 4.976 30.964 1.00 85.50 82 VAL A N 1
ATOM 649 C CA . VAL A 1 82 ? -7.102 6.403 30.862 1.00 85.50 82 VAL A CA 1
ATOM 650 C C . VAL A 1 82 ? -5.609 6.626 31.074 1.00 85.50 82 VAL A C 1
ATOM 652 O O . VAL A 1 82 ? -4.991 7.398 30.340 1.00 85.50 82 VAL A O 1
ATOM 655 N N . ARG A 1 83 ? -5.000 5.939 32.045 1.00 83.50 83 ARG A N 1
ATOM 656 C CA . ARG A 1 83 ? -3.561 6.047 32.293 1.00 83.50 83 ARG A CA 1
ATOM 657 C C . ARG A 1 83 ? -2.748 5.545 31.102 1.00 83.50 83 ARG A C 1
ATOM 659 O O . ARG A 1 83 ? -1.770 6.194 30.752 1.00 83.50 83 ARG A O 1
ATOM 666 N N . GLU A 1 84 ? -3.131 4.432 30.487 1.00 78.38 84 GLU A N 1
ATOM 667 C CA . GLU A 1 84 ? -2.448 3.877 29.317 1.00 78.38 84 GLU A CA 1
ATOM 668 C C . GLU A 1 84 ? -2.639 4.769 28.083 1.00 78.38 84 GLU A C 1
ATOM 670 O O . GLU A 1 84 ? -1.658 5.064 27.403 1.00 78.38 84 GLU A O 1
ATOM 675 N N . CYS A 1 85 ? -3.836 5.325 27.865 1.00 80.56 85 CYS A N 1
ATOM 676 C CA . CYS A 1 85 ? -4.071 6.323 26.818 1.00 80.56 85 CYS A CA 1
ATOM 677 C C . CYS A 1 85 ? -3.154 7.550 26.974 1.00 80.56 85 CYS A C 1
ATOM 679 O O . CYS A 1 85 ? -2.538 7.997 26.006 1.00 80.56 85 CYS A O 1
ATOM 681 N N . LEU A 1 86 ? -3.020 8.075 28.199 1.00 79.06 86 LEU A N 1
ATOM 682 C CA . LEU A 1 86 ? -2.141 9.210 28.499 1.00 79.06 86 LEU A CA 1
ATOM 683 C C . LEU A 1 86 ? -0.655 8.846 28.386 1.00 79.06 86 LEU A C 1
ATOM 685 O O . LEU A 1 86 ? 0.123 9.630 27.845 1.00 79.06 86 LEU A O 1
ATOM 689 N N . ARG A 1 87 ? -0.250 7.664 28.871 1.00 72.75 87 ARG A N 1
ATOM 690 C CA . ARG A 1 87 ? 1.127 7.153 28.747 1.00 72.75 87 ARG A CA 1
ATOM 691 C C . ARG A 1 87 ? 1.537 6.973 27.292 1.00 72.75 87 ARG A C 1
ATOM 693 O O . ARG A 1 87 ? 2.679 7.259 26.956 1.00 72.75 87 ARG A O 1
ATOM 700 N N . ALA A 1 88 ? 0.609 6.541 26.443 1.00 66.44 88 ALA A N 1
ATOM 701 C CA . ALA A 1 88 ? 0.823 6.405 25.009 1.00 66.44 88 ALA A CA 1
ATOM 702 C C . ALA A 1 88 ? 0.882 7.758 24.273 1.00 66.44 88 ALA A C 1
ATOM 704 O O . ALA A 1 88 ? 1.117 7.775 23.069 1.00 66.44 88 ALA A O 1
ATOM 705 N N . GLY A 1 89 ? 0.656 8.888 24.960 1.00 67.88 89 GLY A N 1
ATOM 706 C CA . GLY A 1 89 ? 0.632 10.218 24.345 1.00 67.88 89 GLY A CA 1
ATOM 707 C C . GLY A 1 89 ? -0.541 10.425 23.382 1.00 67.88 89 GLY A C 1
ATOM 708 O O . GLY A 1 89 ? -0.527 11.366 22.589 1.00 67.88 89 GLY A O 1
ATOM 709 N N . LEU A 1 90 ? -1.549 9.551 23.435 1.00 72.50 90 LEU A N 1
ATOM 710 C CA . LEU A 1 90 ? -2.672 9.577 22.513 1.00 72.50 90 LEU A CA 1
ATOM 711 C C . LEU A 1 90 ? -3.676 10.660 22.894 1.00 72.50 90 LEU A C 1
ATOM 713 O O . LEU A 1 90 ? -3.873 11.005 24.064 1.00 72.50 90 LEU A O 1
ATOM 717 N N . LYS A 1 91 ? -4.353 11.181 21.871 1.00 71.94 91 LYS A N 1
ATOM 718 C CA . LYS A 1 91 ? -5.484 12.084 22.060 1.00 71.94 91 LYS A CA 1
ATOM 719 C C . LYS A 1 91 ? -6.626 11.354 22.770 1.00 71.94 91 LYS A C 1
ATOM 721 O O . LYS A 1 91 ? -6.797 10.143 22.658 1.00 71.94 91 LYS A O 1
ATOM 726 N N . ARG A 1 92 ? -7.421 12.119 23.518 1.00 69.94 92 ARG A N 1
ATOM 727 C CA . ARG A 1 92 ? -8.460 11.591 24.418 1.00 69.94 92 ARG A CA 1
ATOM 728 C C . ARG A 1 92 ? -9.624 10.912 23.679 1.00 69.94 92 ARG A C 1
ATOM 730 O O . ARG A 1 92 ? -10.323 10.098 24.267 1.00 69.94 92 ARG A O 1
ATOM 737 N N . ASP A 1 93 ? -9.811 11.211 22.398 1.00 67.88 93 ASP A N 1
ATOM 738 C CA . ASP A 1 93 ? -10.762 10.546 21.497 1.00 67.88 93 ASP A CA 1
ATOM 73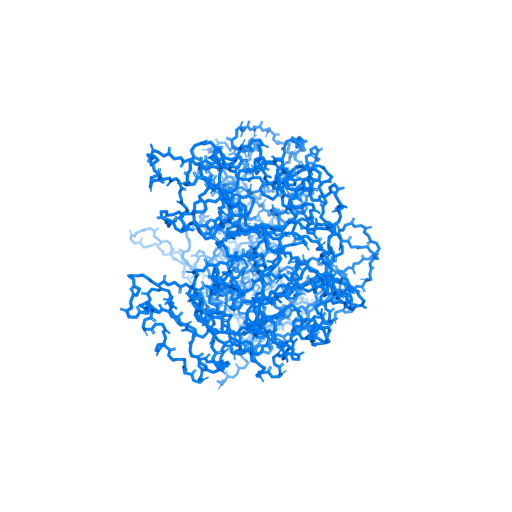9 C C . ASP A 1 93 ? -10.352 9.104 21.142 1.00 67.88 93 ASP A C 1
ATOM 741 O O . ASP A 1 93 ? -11.201 8.309 20.748 1.00 67.88 93 ASP A O 1
ATOM 745 N N . ARG A 1 94 ? -9.088 8.725 21.374 1.00 77.25 94 ARG A N 1
ATOM 746 C CA . ARG A 1 94 ? -8.587 7.347 21.250 1.00 77.25 94 ARG A CA 1
ATOM 747 C C . ARG A 1 94 ? -8.752 6.523 22.524 1.00 77.25 94 ARG A C 1
ATOM 749 O O . ARG A 1 94 ? -8.283 5.392 22.567 1.00 77.25 94 ARG A O 1
ATOM 756 N N . LEU A 1 95 ? -9.431 7.032 23.556 1.00 83.88 95 LEU A N 1
ATOM 757 C CA . LEU A 1 95 ? -9.648 6.271 24.792 1.00 83.88 95 LEU A CA 1
ATOM 758 C C . LEU A 1 95 ? -10.388 4.946 24.544 1.00 83.88 95 LEU A C 1
ATOM 760 O O . LEU A 1 95 ? -10.119 3.957 25.225 1.00 83.88 95 LEU A O 1
ATOM 764 N N . ALA A 1 96 ? -11.251 4.910 23.525 1.00 80.88 96 ALA A N 1
ATOM 765 C CA . ALA A 1 96 ? -11.924 3.692 23.098 1.00 80.88 96 ALA A CA 1
ATOM 766 C C . ALA A 1 96 ? -10.929 2.563 22.777 1.00 80.88 96 ALA A C 1
ATOM 768 O O . ALA A 1 96 ? -11.229 1.419 23.064 1.00 80.88 96 ALA A O 1
ATOM 769 N N . GLU A 1 97 ? -9.709 2.845 22.308 1.00 78.56 97 GLU A N 1
ATOM 770 C CA . GLU A 1 97 ? -8.688 1.813 22.044 1.00 78.56 97 GLU A CA 1
ATOM 771 C C . GLU A 1 97 ? -8.322 0.984 23.288 1.00 78.56 97 GLU A C 1
ATOM 773 O O . GLU A 1 97 ? -7.912 -0.167 23.167 1.00 78.56 97 GLU A O 1
ATOM 778 N N . PHE A 1 98 ? -8.490 1.553 24.486 1.00 80.25 98 PHE A N 1
ATOM 779 C CA . PHE A 1 98 ? -8.147 0.915 25.761 1.00 80.25 98 PHE A CA 1
ATOM 780 C C . PHE A 1 98 ? -9.368 0.440 26.551 1.00 80.25 98 PHE A C 1
ATOM 782 O O . PHE A 1 98 ? -9.214 -0.279 27.536 1.00 80.25 98 PHE A O 1
ATOM 789 N N . LEU A 1 99 ? -10.570 0.860 26.150 1.00 81.12 99 LEU A N 1
ATOM 790 C CA . LEU A 1 99 ? -11.811 0.587 26.873 1.00 81.12 99 LEU A CA 1
ATOM 791 C C . LEU A 1 99 ? -12.980 0.277 25.925 1.00 81.12 99 LEU A C 1
ATOM 793 O O . LEU A 1 99 ? -14.116 0.634 26.218 1.00 81.12 99 LEU A O 1
ATOM 797 N N . HIS A 1 100 ? -12.725 -0.344 24.771 1.00 68.38 100 HIS A N 1
ATOM 798 C CA . HIS A 1 100 ? -13.775 -0.612 23.790 1.00 68.38 100 HIS A CA 1
ATOM 799 C C . HIS A 1 100 ? -14.659 -1.781 24.221 1.00 68.38 100 HIS A C 1
ATOM 801 O O . HIS A 1 100 ? -14.197 -2.912 24.364 1.00 68.38 100 HIS A O 1
ATOM 807 N N . GLY A 1 101 ? -15.965 -1.542 24.291 1.00 61.91 101 GLY A N 1
ATOM 808 C CA . GLY A 1 101 ? -16.934 -2.609 24.493 1.00 61.91 101 GLY A CA 1
ATOM 809 C C . GLY A 1 101 ? -16.998 -3.103 25.935 1.00 61.91 101 GLY A C 1
ATOM 810 O O . GLY A 1 101 ? -17.454 -4.222 26.164 1.00 61.91 101 GLY A O 1
ATOM 811 N N . GLU A 1 102 ? -16.548 -2.287 26.896 1.00 80.69 102 GLU A N 1
ATOM 812 C CA . GLU A 1 102 ? -16.648 -2.628 28.312 1.00 80.69 102 GLU A CA 1
ATOM 813 C C . GLU A 1 102 ? -18.119 -2.875 28.681 1.00 80.69 102 GLU A C 1
ATOM 815 O O . GLU A 1 102 ? -19.014 -2.078 28.367 1.00 80.69 102 GLU A O 1
ATOM 820 N N . SER A 1 103 ? -18.346 -4.028 29.306 1.00 81.50 103 SER A N 1
ATOM 821 C CA . SER A 1 103 ? -19.668 -4.589 29.589 1.00 81.50 103 SER A CA 1
ATOM 822 C C . SER A 1 103 ? -20.055 -4.460 31.057 1.00 81.50 103 SER A C 1
ATOM 824 O O . SER A 1 103 ? -21.234 -4.583 31.387 1.00 81.50 103 SER A O 1
ATOM 826 N N . ASN A 1 104 ? -19.090 -4.167 31.936 1.00 88.94 104 ASN A N 1
ATOM 827 C CA . ASN A 1 104 ? -19.373 -3.864 33.325 1.00 88.94 104 ASN A CA 1
ATOM 828 C C . ASN A 1 104 ? -20.258 -2.602 33.406 1.00 88.94 104 ASN A C 1
ATOM 830 O O . ASN A 1 104 ? -19.843 -1.525 32.962 1.00 88.94 104 ASN A O 1
ATOM 834 N N . PRO A 1 105 ? -21.455 -2.690 34.009 1.00 88.81 105 PRO A N 1
ATOM 835 C CA . PRO A 1 105 ? -22.424 -1.598 33.998 1.00 88.81 105 PRO A CA 1
ATOM 836 C C . PRO A 1 105 ? -21.974 -0.380 34.825 1.00 88.81 105 PRO A C 1
ATOM 838 O O . PRO A 1 105 ? -22.528 0.707 34.679 1.00 88.81 105 PRO A O 1
ATOM 841 N N . ILE A 1 106 ? -20.954 -0.520 35.680 1.00 94.19 106 ILE A N 1
ATOM 842 C CA . ILE A 1 106 ? -20.381 0.573 36.483 1.00 94.19 106 ILE A CA 1
ATOM 843 C C . ILE A 1 106 ? -19.268 1.316 35.722 1.00 94.19 106 ILE A C 1
ATOM 845 O O . ILE A 1 106 ? -18.920 2.441 36.083 1.00 94.19 106 ILE A O 1
ATOM 849 N N . ALA A 1 107 ? -18.732 0.750 34.637 1.00 94.00 107 ALA A N 1
ATOM 850 C CA . ALA A 1 107 ? -17.644 1.375 33.888 1.00 94.00 107 ALA A CA 1
ATOM 851 C C . ALA A 1 107 ? -18.053 2.715 33.266 1.00 94.00 107 ALA A C 1
ATOM 853 O O . ALA A 1 107 ? -17.313 3.687 33.386 1.00 94.00 107 ALA A O 1
ATOM 854 N N . ALA A 1 108 ? -19.250 2.804 32.677 1.00 93.00 108 ALA A N 1
ATOM 855 C CA . ALA A 1 108 ? -19.755 4.044 32.090 1.00 93.00 108 ALA A CA 1
ATOM 856 C C . ALA A 1 108 ? -19.872 5.196 33.114 1.00 93.00 108 ALA A C 1
ATOM 858 O O . ALA A 1 108 ? -19.285 6.257 32.884 1.00 93.00 108 ALA A O 1
ATOM 859 N N . PRO A 1 109 ? -20.567 5.036 34.262 1.00 95.12 109 PRO A N 1
ATOM 860 C CA . PRO A 1 109 ? -20.644 6.103 35.257 1.00 95.12 109 PRO A CA 1
ATOM 861 C C . PRO A 1 109 ? -19.287 6.408 35.906 1.00 95.12 109 PRO A C 1
ATOM 863 O O . PRO A 1 109 ? -19.026 7.567 36.224 1.00 95.12 109 PRO A O 1
ATOM 866 N N . GLU A 1 110 ? -18.400 5.424 36.079 1.00 95.44 110 GLU A N 1
ATOM 867 C CA . GLU A 1 110 ? -17.063 5.668 36.635 1.00 95.44 110 GLU A CA 1
ATOM 868 C C . GLU A 1 110 ? -16.143 6.408 35.657 1.00 95.44 110 GLU A C 1
ATOM 870 O O . GLU A 1 110 ? -15.426 7.324 36.065 1.00 95.44 110 GLU A O 1
ATOM 875 N N . LEU A 1 111 ? -16.197 6.075 34.366 1.00 93.81 111 LEU A N 1
ATOM 876 C CA . LEU A 1 111 ? -15.478 6.797 33.323 1.00 93.81 111 LEU A CA 1
ATOM 877 C C . LEU A 1 111 ? -15.983 8.233 33.213 1.00 93.81 111 LEU A C 1
ATOM 879 O O . LEU A 1 111 ? -15.185 9.168 33.241 1.00 93.81 111 LEU A O 1
ATOM 883 N N . MET A 1 112 ? -17.301 8.426 33.152 1.00 93.25 112 MET A N 1
ATOM 884 C CA . MET A 1 112 ? -17.883 9.762 33.073 1.00 93.25 112 MET A CA 1
ATOM 885 C C . MET A 1 112 ? -17.510 10.608 34.299 1.00 93.25 112 MET A C 1
ATOM 887 O O . MET A 1 112 ? -17.159 11.779 34.147 1.00 93.25 112 MET A O 1
ATOM 891 N N . ARG A 1 113 ? -17.497 10.006 35.498 1.00 93.81 113 ARG A N 1
ATOM 892 C CA . ARG A 1 113 ? -17.000 10.646 36.723 1.00 93.81 113 ARG A CA 1
ATOM 893 C C . ARG A 1 113 ? -15.546 11.085 36.572 1.00 93.81 113 ARG A C 1
ATOM 895 O O . ARG A 1 113 ? -15.247 12.245 36.824 1.00 93.81 113 ARG A O 1
ATOM 902 N N . LEU A 1 114 ? -14.653 10.179 36.176 1.00 91.62 114 LEU A N 1
ATOM 903 C CA . LEU A 1 114 ? -13.224 10.462 36.015 1.00 91.62 114 LEU A CA 1
ATOM 904 C C . LEU A 1 114 ? -12.983 11.578 34.984 1.00 91.62 114 LEU A C 1
ATOM 906 O O . LEU A 1 114 ? -12.191 12.488 35.222 1.00 91.62 114 LEU A O 1
ATOM 910 N N . LEU A 1 115 ? -13.680 11.536 33.846 1.00 89.19 115 LEU A N 1
ATOM 911 C CA . LEU A 1 115 ? -13.556 12.549 32.799 1.00 89.19 115 LEU A CA 1
ATOM 912 C C . LEU A 1 115 ? -13.984 13.932 33.303 1.00 89.19 115 LEU A C 1
ATOM 914 O O . LEU A 1 115 ? -13.281 14.914 33.070 1.00 89.19 115 LEU A O 1
ATOM 918 N N . MET A 1 116 ? -15.109 14.021 34.011 1.00 90.12 116 MET A N 1
ATOM 919 C CA . MET A 1 116 ? -15.616 15.292 34.533 1.00 90.12 116 MET A CA 1
ATOM 920 C C . MET A 1 116 ? -14.779 15.808 35.705 1.00 90.12 116 MET A C 1
ATOM 922 O O . MET A 1 116 ? -14.308 16.943 35.679 1.00 90.12 116 MET A O 1
ATOM 926 N N . ASP A 1 117 ? -14.589 14.975 36.725 1.00 90.25 117 ASP A N 1
ATOM 927 C CA . ASP A 1 117 ? -14.046 15.401 38.012 1.00 90.25 117 ASP A CA 1
ATOM 928 C C . ASP A 1 117 ? -12.517 15.515 37.976 1.00 90.25 117 ASP A C 1
ATOM 930 O O . ASP A 1 117 ? -11.961 16.469 38.517 1.00 90.25 117 ASP A O 1
ATOM 934 N N . ASP A 1 118 ? -11.840 14.552 37.342 1.00 84.88 118 ASP A N 1
ATOM 935 C CA . ASP A 1 118 ? -10.378 14.446 37.364 1.00 84.88 118 ASP A CA 1
ATOM 936 C C . ASP A 1 118 ? -9.734 14.996 36.073 1.00 84.88 118 ASP A C 1
ATOM 938 O O . ASP A 1 118 ? -8.605 15.486 36.110 1.00 84.88 118 ASP A O 1
ATOM 942 N N . CYS A 1 119 ? -10.446 14.972 34.935 1.00 82.00 119 CYS A N 1
ATOM 943 C CA . CYS A 1 119 ? -9.936 15.479 33.648 1.00 82.00 119 CYS A CA 1
ATOM 944 C C . CYS A 1 119 ? -10.541 16.828 33.207 1.00 82.00 119 CYS A C 1
ATOM 946 O O . CYS A 1 119 ? -10.077 17.396 32.213 1.00 82.00 119 CYS A O 1
ATOM 948 N N . GLY A 1 120 ? -11.552 17.340 33.920 1.00 82.44 120 GLY A N 1
ATOM 949 C CA . GLY A 1 120 ? -12.167 18.650 33.673 1.00 82.44 120 GLY A CA 1
ATOM 950 C C . GLY A 1 120 ? -13.065 18.725 32.434 1.00 82.44 120 GLY A C 1
ATOM 951 O O . GLY A 1 120 ? -13.240 19.807 31.875 1.00 82.44 120 GLY A O 1
ATOM 952 N N . PHE A 1 121 ? -13.604 17.597 31.968 1.00 85.12 121 PHE A N 1
ATOM 953 C CA . PHE A 1 121 ? -14.475 17.578 30.794 1.00 85.12 121 PHE A CA 1
ATOM 954 C C . PHE A 1 121 ? -15.843 18.208 31.085 1.00 85.12 121 PHE A C 1
ATOM 956 O O . PHE A 1 121 ? -16.470 17.890 32.102 1.00 85.12 121 PHE A O 1
ATOM 963 N N . PRO A 1 122 ? -16.386 19.007 30.150 1.00 87.94 122 PRO A N 1
ATOM 964 C CA . PRO A 1 122 ? -17.798 19.354 30.149 1.00 87.94 122 PRO A CA 1
ATOM 965 C C . PRO A 1 122 ? -18.683 18.102 30.088 1.00 87.94 122 PRO A C 1
ATOM 967 O O . PRO A 1 122 ? -18.345 17.120 29.426 1.00 87.94 122 PRO A O 1
ATOM 970 N N . LEU A 1 123 ? -19.867 18.175 30.706 1.00 89.06 123 LEU A N 1
ATOM 971 C CA . LEU A 1 123 ? -20.827 17.066 30.807 1.00 89.06 123 LEU A CA 1
ATOM 972 C C . LEU A 1 123 ? -21.063 16.336 29.473 1.00 89.06 123 LEU A C 1
ATOM 974 O O . LEU A 1 123 ? -20.990 15.111 29.406 1.00 89.06 123 LEU A O 1
ATOM 978 N N . ILE A 1 124 ? -21.345 17.092 28.408 1.00 87.50 124 ILE A N 1
ATOM 979 C CA . ILE A 1 124 ? -21.680 16.534 27.090 1.00 87.50 124 ILE A CA 1
ATOM 980 C C . ILE A 1 124 ? -20.465 15.888 26.419 1.00 87.50 124 ILE A C 1
ATOM 982 O O . ILE A 1 124 ? -20.608 14.884 25.725 1.00 87.50 124 ILE A O 1
ATOM 986 N N . GLU A 1 125 ? -19.270 16.434 26.629 1.00 86.25 125 GLU A N 1
ATOM 987 C CA . GLU A 1 125 ? -18.040 15.864 26.082 1.00 86.25 125 GLU A CA 1
ATOM 988 C C . GLU A 1 125 ? -17.687 14.558 26.805 1.00 86.25 125 GLU A C 1
ATOM 990 O O . GLU A 1 125 ? -17.457 13.541 26.153 1.00 86.25 125 GLU A O 1
ATOM 995 N N . ALA A 1 126 ? -17.765 14.546 28.142 1.00 89.12 126 ALA A N 1
ATOM 996 C CA . ALA A 1 126 ? -17.582 13.338 28.947 1.00 89.12 126 ALA A CA 1
ATOM 997 C C . ALA A 1 126 ? -18.586 12.241 28.564 1.00 89.12 126 ALA A C 1
ATOM 999 O O . ALA A 1 126 ? -18.209 11.078 28.415 1.00 89.12 126 ALA A O 1
ATOM 1000 N N . TYR A 1 127 ? -19.851 12.612 28.346 1.00 89.88 127 TYR A N 1
ATOM 1001 C CA . TYR A 1 127 ? -20.895 11.699 27.887 1.00 89.88 127 TYR A CA 1
ATOM 1002 C C . TYR A 1 127 ? -20.558 11.064 26.529 1.00 89.88 127 TYR A C 1
ATOM 1004 O O . TYR A 1 127 ? -20.663 9.850 26.375 1.00 89.88 127 TYR A O 1
ATOM 1012 N N . ARG A 1 128 ? -20.097 11.862 25.556 1.00 86.38 128 ARG A N 1
ATOM 1013 C CA . ARG A 1 128 ? -19.725 11.374 24.217 1.00 86.38 128 ARG A CA 1
ATOM 1014 C C . ARG A 1 128 ? -18.523 10.430 24.240 1.00 86.38 128 ARG A C 1
ATOM 1016 O O . ARG A 1 128 ? -18.570 9.401 23.578 1.00 86.38 128 ARG A O 1
ATOM 1023 N N . VAL A 1 129 ? -17.480 10.744 25.013 1.00 86.56 129 VAL A N 1
ATOM 1024 C CA . VAL A 1 129 ? -16.320 9.844 25.174 1.00 86.56 129 VAL A CA 1
ATOM 1025 C C . VAL A 1 129 ? -16.726 8.561 25.903 1.00 86.56 129 VAL A C 1
ATOM 1027 O O . VAL A 1 129 ? -16.318 7.470 25.523 1.00 86.56 129 VAL A O 1
ATOM 1030 N N . THR A 1 130 ? -17.589 8.661 26.915 1.00 89.81 130 THR A N 1
ATOM 1031 C CA . THR A 1 130 ? -18.129 7.474 27.595 1.00 89.81 130 THR A CA 1
ATOM 1032 C C . THR A 1 130 ? -18.903 6.589 26.615 1.00 89.81 130 THR A C 1
ATOM 1034 O O . THR A 1 130 ? -18.767 5.367 26.641 1.00 89.81 130 THR A O 1
ATOM 1037 N N . ALA A 1 131 ? -19.660 7.203 25.703 1.00 87.12 131 ALA A N 1
ATOM 1038 C CA . ALA A 1 131 ? -20.442 6.497 24.700 1.00 87.12 131 ALA A CA 1
ATOM 1039 C C . ALA A 1 131 ? -19.620 5.770 23.635 1.00 87.12 131 ALA A C 1
ATOM 1041 O O . ALA A 1 131 ? -20.096 4.777 23.089 1.00 87.12 131 ALA A O 1
ATOM 1042 N N . SER A 1 132 ? -18.405 6.234 23.336 1.00 82.06 132 SER A N 1
ATOM 1043 C CA . SER A 1 132 ? -17.509 5.523 22.420 1.00 82.06 132 SER A CA 1
ATOM 1044 C C . SER A 1 132 ? -16.801 4.335 23.077 1.00 82.06 132 SER A C 1
ATOM 1046 O O . SER A 1 132 ? -16.279 3.477 22.369 1.00 82.06 132 SER A O 1
ATOM 1048 N N . CYS A 1 133 ? -16.794 4.260 24.412 1.00 85.62 133 CYS A N 1
ATOM 1049 C CA . CYS A 1 133 ? -16.101 3.212 25.160 1.00 85.62 133 CYS A CA 1
ATOM 1050 C C . CYS A 1 133 ? -17.059 2.115 25.662 1.00 85.62 133 CYS A C 1
ATOM 1052 O O . CYS A 1 133 ? -16.795 0.925 25.506 1.00 85.62 133 CYS A O 1
ATOM 1054 N N . CYS A 1 134 ? -18.197 2.490 26.250 1.00 86.75 134 CYS A N 1
ATOM 1055 C CA . CYS A 1 134 ? -19.040 1.560 27.007 1.00 86.75 134 CYS A CA 1
ATOM 1056 C C . CYS A 1 134 ? -20.305 1.130 26.249 1.00 86.75 134 CYS A C 1
ATOM 1058 O O . CYS A 1 134 ? -20.944 1.939 25.576 1.00 86.75 134 CYS A O 1
ATOM 1060 N N . LEU A 1 135 ? -20.713 -0.135 26.421 1.00 77.06 135 LEU A N 1
ATOM 1061 C CA . LEU A 1 135 ? -21.934 -0.671 25.797 1.00 77.06 135 LEU A CA 1
ATOM 1062 C C . LEU A 1 135 ? -23.210 -0.322 26.576 1.00 77.06 135 LEU A C 1
ATOM 1064 O O . LEU A 1 135 ? -24.234 -0.036 25.957 1.00 77.06 135 LEU A O 1
ATOM 1068 N N . ASP A 1 136 ? -23.160 -0.329 27.913 1.00 82.62 136 ASP A N 1
ATOM 1069 C CA . ASP A 1 136 ? -24.279 0.081 28.774 1.00 82.62 136 ASP A CA 1
ATOM 1070 C C . ASP A 1 136 ? -24.063 1.499 29.317 1.00 82.62 136 ASP A C 1
ATOM 1072 O O . ASP A 1 136 ? -23.568 1.715 30.423 1.00 82.62 136 ASP A O 1
ATOM 1076 N N . LEU A 1 137 ? -24.483 2.491 28.535 1.00 85.06 137 LEU A N 1
ATOM 1077 C CA . LEU A 1 137 ? -24.477 3.893 28.954 1.00 85.06 137 LEU A CA 1
ATOM 1078 C C . LEU A 1 137 ? -25.512 4.227 30.023 1.00 85.06 137 LEU A C 1
ATOM 1080 O O . LEU A 1 137 ? -25.464 5.327 30.551 1.00 85.06 137 LEU A O 1
ATOM 1084 N N . ARG A 1 138 ? -26.493 3.372 30.318 1.00 82.94 138 ARG A N 1
ATOM 1085 C CA . ARG A 1 138 ? -27.534 3.689 31.312 1.00 82.94 138 ARG A CA 1
ATOM 1086 C C . ARG A 1 138 ? -27.258 3.047 32.663 1.00 82.94 138 ARG A C 1
ATOM 1088 O O . ARG A 1 138 ? -27.956 3.387 33.629 1.00 82.94 138 ARG A O 1
ATOM 1095 N N . ALA A 1 139 ? -26.267 2.157 32.732 1.00 85.75 139 ALA A N 1
ATOM 1096 C CA . ALA A 1 139 ? -25.957 1.349 33.901 1.00 85.75 139 ALA A CA 1
ATOM 1097 C C . ALA A 1 139 ? -27.246 0.733 34.464 1.00 85.75 139 ALA A C 1
ATOM 1099 O O . ALA A 1 139 ? -27.575 0.930 35.636 1.00 85.75 139 ALA A O 1
ATOM 1100 N N . ALA A 1 140 ? -28.079 0.140 33.602 1.00 83.69 140 ALA A N 1
ATOM 1101 C CA . ALA A 1 140 ? -29.495 -0.094 33.904 1.00 83.69 140 ALA A CA 1
ATOM 1102 C C . ALA A 1 140 ? -29.696 -1.030 35.108 1.00 83.69 140 ALA A C 1
ATOM 1104 O O . ALA A 1 140 ? -30.639 -0.853 35.879 1.00 83.69 140 ALA A O 1
ATOM 1105 N N . SER A 1 141 ? -28.772 -1.972 35.303 1.00 86.81 141 SER A N 1
ATOM 1106 C CA . SER A 1 141 ? -28.750 -2.921 36.419 1.00 86.81 141 SER A CA 1
ATOM 1107 C C . SER A 1 141 ? -28.255 -2.327 37.746 1.00 86.81 141 SER A C 1
ATOM 1109 O O . SER A 1 141 ? -28.507 -2.908 38.799 1.00 86.81 141 SER A O 1
ATOM 1111 N N . VAL A 1 142 ? -27.589 -1.168 37.739 1.00 89.94 142 VAL A N 1
ATOM 1112 C CA . VAL A 1 142 ? -26.946 -0.598 38.934 1.00 89.94 142 VAL A CA 1
ATOM 1113 C C . VAL A 1 142 ? -27.950 0.196 39.769 1.00 89.94 142 VAL A C 1
ATOM 1115 O O . VAL A 1 142 ? -28.572 1.144 39.284 1.00 89.94 142 VAL A O 1
ATOM 1118 N N . GLN A 1 143 ? -28.080 -0.130 41.055 1.00 91.50 143 GLN A N 1
ATOM 1119 C CA . GLN A 1 143 ? -28.882 0.649 42.003 1.00 91.50 143 GLN A CA 1
ATOM 1120 C C . GLN A 1 143 ? -28.018 1.740 42.666 1.00 91.50 143 GLN A C 1
ATOM 1122 O O . GLN A 1 143 ? -27.134 1.410 43.462 1.00 91.50 143 GLN A O 1
ATOM 1127 N N . PRO A 1 144 ? -28.258 3.048 42.414 1.00 91.44 144 PRO A N 1
ATOM 1128 C CA . PRO A 1 144 ? -27.410 4.118 42.952 1.00 91.44 144 PRO A CA 1
ATOM 1129 C C . PRO A 1 144 ? -27.296 4.109 44.481 1.00 91.44 144 PRO A C 1
ATOM 1131 O O . PRO A 1 144 ? -26.236 4.399 45.023 1.00 91.44 144 PRO A O 1
ATOM 1134 N N . GLN A 1 145 ? -28.370 3.746 45.190 1.00 91.94 145 GLN A N 1
ATOM 1135 C CA . GLN A 1 145 ? -28.380 3.706 46.658 1.00 91.94 145 GLN A CA 1
ATOM 1136 C C . GLN A 1 145 ? -27.434 2.643 47.232 1.00 91.94 145 GLN A C 1
ATOM 1138 O O . GLN A 1 145 ? -26.876 2.829 48.314 1.00 91.94 145 GLN A O 1
ATOM 1143 N N . GLU A 1 146 ? -27.243 1.539 46.511 1.00 91.81 146 GLU A N 1
ATOM 1144 C CA . GLU A 1 146 ? -26.328 0.472 46.910 1.00 91.81 146 GLU A CA 1
ATOM 1145 C C . GLU A 1 146 ? -24.884 0.859 46.584 1.00 91.81 146 GLU A C 1
ATOM 1147 O O . GLU A 1 146 ? -24.011 0.758 47.450 1.00 91.81 146 GLU A O 1
ATOM 1152 N N . LEU A 1 147 ? -24.650 1.412 45.385 1.00 93.12 147 LEU A N 1
ATOM 1153 C CA . LEU A 1 147 ? -23.326 1.875 44.958 1.00 93.12 147 LEU A CA 1
ATOM 1154 C C . LEU A 1 147 ? -22.808 3.035 45.821 1.00 93.12 147 LEU A C 1
ATOM 1156 O O . LEU A 1 147 ? -21.602 3.143 46.037 1.00 93.12 147 LEU A O 1
ATOM 1160 N N . TYR A 1 148 ? -23.700 3.861 46.379 1.00 92.81 148 TYR A N 1
ATOM 1161 C CA . TYR A 1 148 ? -23.349 5.002 47.232 1.00 92.81 148 TYR A CA 1
ATOM 1162 C C . TYR A 1 148 ? -22.443 4.614 48.409 1.00 92.81 148 TYR A C 1
ATOM 1164 O O . TYR A 1 148 ? -21.587 5.394 48.817 1.00 92.81 148 TYR A O 1
ATOM 1172 N N . ARG A 1 149 ? -22.590 3.394 48.942 1.00 90.31 149 ARG A N 1
ATOM 1173 C CA . ARG A 1 149 ? -21.765 2.885 50.052 1.00 90.31 149 ARG A CA 1
ATOM 1174 C C . ARG A 1 149 ? -20.296 2.706 49.663 1.00 90.31 149 ARG A C 1
ATOM 1176 O O . ARG A 1 149 ? -19.427 2.789 50.528 1.00 90.31 149 ARG A O 1
ATOM 1183 N N . TYR A 1 150 ? -20.034 2.458 48.381 1.00 92.62 150 TYR A N 1
ATOM 1184 C CA . TYR A 1 150 ? -18.703 2.193 47.838 1.00 92.62 150 TYR A CA 1
ATOM 1185 C C . TYR A 1 150 ? -18.124 3.408 47.123 1.00 92.62 150 TYR A C 1
ATOM 1187 O O . TYR A 1 150 ? -16.940 3.676 47.280 1.00 92.62 150 TYR A O 1
ATOM 1195 N N . GLN A 1 151 ? -18.941 4.167 46.390 1.00 92.62 151 GLN A N 1
ATOM 1196 C CA . GLN A 1 151 ? -18.530 5.408 45.740 1.00 92.62 151 GLN A CA 1
ATOM 1197 C C . GLN A 1 151 ? -19.742 6.362 45.593 1.00 92.62 151 GLN A C 1
ATOM 1199 O O . GLN A 1 151 ? -20.524 6.246 44.642 1.00 92.62 151 GLN A O 1
ATOM 1204 N N . PRO A 1 152 ? -19.904 7.341 46.509 1.00 93.44 152 PRO A N 1
ATOM 1205 C CA . PRO A 1 152 ? -21.014 8.301 46.493 1.00 93.44 152 PRO A CA 1
ATOM 1206 C C . PRO A 1 152 ? -21.149 9.134 45.211 1.00 93.44 152 PRO A C 1
ATOM 1208 O O . PRO A 1 152 ? -22.253 9.357 44.714 1.00 93.44 152 PRO A O 1
ATOM 1211 N N . ARG A 1 153 ? -20.031 9.614 44.668 1.00 93.12 153 ARG A N 1
ATOM 1212 C CA . ARG A 1 153 ? -19.978 10.445 43.465 1.00 93.12 153 ARG A CA 1
ATOM 1213 C C . ARG A 1 153 ? -20.252 9.629 42.204 1.00 93.12 153 ARG A C 1
ATOM 1215 O O . ARG A 1 153 ? -21.024 10.093 41.374 1.00 93.12 153 ARG A O 1
ATOM 1222 N N . THR A 1 154 ? -19.730 8.409 42.076 1.00 94.31 154 THR A N 1
ATOM 1223 C CA . THR A 1 154 ? -20.078 7.507 40.956 1.00 94.31 154 THR A CA 1
ATOM 1224 C C . THR A 1 154 ? -21.560 7.151 40.991 1.00 94.31 154 THR A C 1
ATOM 1226 O O . THR A 1 154 ? -22.234 7.220 39.968 1.00 94.31 154 THR A O 1
ATOM 1229 N N . ALA A 1 155 ? -22.108 6.865 42.177 1.00 94.25 155 ALA A N 1
ATOM 1230 C CA . ALA A 1 155 ? -23.541 6.642 42.361 1.00 94.25 155 ALA A CA 1
ATOM 1231 C C . ALA A 1 155 ? -24.390 7.853 41.939 1.00 94.25 155 ALA A C 1
ATOM 1233 O O . ALA A 1 155 ? -25.426 7.691 41.293 1.00 94.25 155 ALA A O 1
ATOM 1234 N N . HIS A 1 156 ? -23.946 9.073 42.251 1.00 93.69 156 HIS A N 1
ATOM 1235 C CA . HIS A 1 156 ? -24.587 10.284 41.743 1.00 93.69 156 HIS A CA 1
ATOM 1236 C C . HIS A 1 156 ? -24.489 10.380 40.211 1.00 93.69 156 HIS A C 1
ATOM 1238 O O . HIS A 1 156 ? -25.496 10.637 39.547 1.00 93.69 156 HIS A O 1
ATOM 1244 N N . VAL A 1 157 ? -23.312 10.099 39.641 1.00 93.88 157 VAL A N 1
ATOM 1245 C CA . VAL A 1 157 ? -23.087 10.119 38.189 1.00 93.88 157 VAL A CA 1
ATOM 1246 C C . VAL A 1 157 ? -23.955 9.092 37.460 1.00 93.88 157 VAL A C 1
ATOM 1248 O O . VAL A 1 157 ? -24.403 9.407 36.369 1.00 93.88 157 VAL A O 1
ATOM 1251 N N . VAL A 1 158 ? -24.327 7.949 38.054 1.00 94.62 158 VAL A N 1
ATOM 1252 C CA . VAL A 1 158 ? -25.341 7.041 37.463 1.00 94.62 158 VAL A CA 1
ATOM 1253 C C . VAL A 1 158 ? -26.639 7.790 37.140 1.00 94.62 158 VAL A C 1
ATOM 1255 O O . VAL A 1 158 ? -27.222 7.607 36.072 1.00 94.62 158 VAL A O 1
ATOM 1258 N N . SER A 1 159 ? -27.096 8.661 38.042 1.00 92.38 159 SER A N 1
ATOM 1259 C CA . SER A 1 159 ? -28.335 9.424 37.841 1.00 92.38 159 SER A CA 1
ATOM 1260 C C . SER A 1 159 ? -28.163 10.506 36.771 1.00 92.38 159 SER A C 1
ATOM 1262 O O . SER A 1 159 ? -29.018 10.639 35.895 1.00 92.38 159 SER A O 1
ATOM 1264 N N . VAL A 1 160 ? -27.033 11.223 36.794 1.00 92.06 160 VAL A N 1
ATOM 1265 C CA . VAL A 1 160 ? -26.668 12.223 35.772 1.00 92.06 160 VAL A CA 1
ATOM 1266 C C . VAL A 1 160 ? -26.576 11.577 34.390 1.00 92.06 160 VAL A C 1
ATOM 1268 O O . VAL A 1 160 ? -27.123 12.091 33.416 1.00 92.06 160 VAL A O 1
ATOM 1271 N N . LEU A 1 161 ? -25.921 10.423 34.313 1.00 91.62 161 LEU A N 1
ATOM 1272 C CA . LEU A 1 161 ? -25.709 9.658 33.100 1.00 91.62 161 LEU A CA 1
ATOM 1273 C C . LEU A 1 161 ? -27.041 9.162 32.527 1.00 91.62 161 LEU A C 1
ATOM 1275 O O . LEU A 1 161 ? -27.293 9.363 31.345 1.00 91.62 161 LEU A O 1
ATOM 1279 N N . ARG A 1 162 ? -27.942 8.613 33.353 1.00 91.75 162 ARG A N 1
ATOM 1280 C CA . ARG A 1 162 ? -29.296 8.210 32.922 1.00 91.75 162 ARG A CA 1
ATOM 1281 C C . ARG A 1 162 ? -30.122 9.382 32.406 1.00 91.75 162 ARG A C 1
ATOM 1283 O O . ARG A 1 162 ? -30.777 9.251 31.375 1.00 91.75 162 ARG A O 1
ATOM 1290 N N . GLN A 1 163 ? -30.087 10.519 33.101 1.00 90.69 163 GLN A N 1
ATOM 1291 C CA . GLN A 1 163 ? -30.786 11.726 32.666 1.00 90.69 163 GLN A CA 1
ATOM 1292 C C . GLN A 1 163 ? -30.233 12.228 31.327 1.00 90.69 163 GLN A C 1
ATOM 1294 O O . GLN A 1 163 ? -31.002 12.532 30.417 1.00 90.69 163 GLN A O 1
ATOM 1299 N N . THR A 1 164 ? -28.906 12.254 31.188 1.00 90.44 164 THR 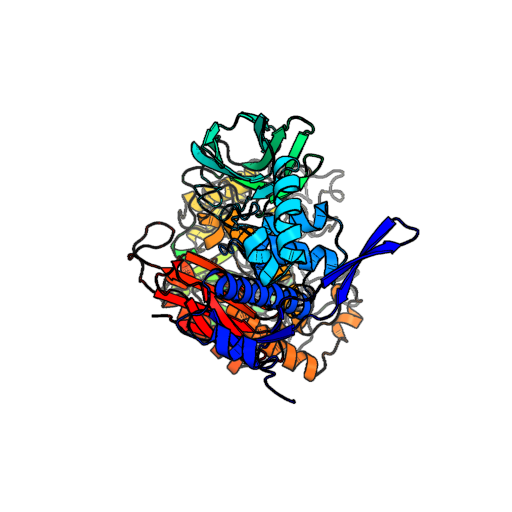A N 1
ATOM 1300 C CA . THR A 1 164 ? -28.220 12.678 29.960 1.00 90.44 164 THR A CA 1
ATOM 1301 C C . THR A 1 164 ? -28.513 11.709 28.814 1.00 90.44 164 THR A C 1
ATOM 1303 O O . THR A 1 164 ? -28.927 12.142 27.749 1.00 90.44 164 THR A O 1
ATOM 1306 N N . ALA A 1 165 ? -28.433 10.396 29.041 1.00 88.50 165 ALA A N 1
ATOM 1307 C CA . ALA A 1 165 ? -28.776 9.362 28.061 1.00 88.50 165 ALA A CA 1
ATOM 1308 C C . ALA A 1 165 ? -30.277 9.271 27.737 1.00 88.50 165 ALA A C 1
ATOM 1310 O O . ALA A 1 165 ? -30.673 8.520 26.838 1.00 88.50 165 ALA A O 1
ATOM 1311 N N . GLY A 1 166 ? -31.126 9.983 28.477 1.00 86.06 166 GLY A N 1
ATOM 1312 C CA . GLY A 1 166 ? -32.537 10.165 28.155 1.00 86.06 166 GLY A CA 1
ATOM 1313 C C . GLY A 1 166 ? -32.780 11.295 27.153 1.00 86.06 166 GLY A C 1
ATOM 1314 O O . GLY A 1 166 ? -33.729 11.211 26.383 1.00 86.06 166 GLY A O 1
ATOM 1315 N N . SER A 1 167 ? -31.927 12.324 27.137 1.00 82.50 167 SER A N 1
ATOM 1316 C CA . SER A 1 167 ? -32.146 13.565 26.377 1.00 82.50 167 SER A CA 1
ATOM 1317 C C . SER A 1 167 ? -31.112 13.835 25.283 1.00 82.50 167 SER A C 1
ATOM 1319 O O . SER A 1 167 ? -31.417 14.520 24.310 1.00 82.50 167 SER A O 1
ATOM 1321 N N . VAL A 1 168 ? -29.899 13.301 25.418 1.00 85.94 168 VAL A N 1
ATOM 1322 C CA . VAL A 1 168 ? -28.777 13.514 24.503 1.00 85.94 168 VAL A CA 1
ATOM 1323 C C . VAL A 1 168 ? -28.555 12.243 23.682 1.00 85.94 168 VAL A C 1
ATOM 1325 O O . VAL A 1 168 ? -28.346 11.175 24.263 1.00 85.94 168 VAL A O 1
ATOM 1328 N N . PRO A 1 169 ? -28.581 12.327 22.341 1.00 85.25 169 PRO A N 1
ATOM 1329 C CA . PRO A 1 169 ? -28.268 11.193 21.483 1.00 85.25 169 PRO A CA 1
ATOM 1330 C C . PRO A 1 169 ? -26.842 10.687 21.700 1.00 85.25 169 PRO A C 1
ATOM 1332 O O . PRO A 1 169 ? -25.887 11.467 21.719 1.00 85.25 169 PRO A O 1
ATOM 1335 N N . ALA A 1 170 ? -26.707 9.369 21.809 1.00 88.56 170 ALA A N 1
ATOM 1336 C CA . ALA A 1 170 ? -25.436 8.660 21.745 1.00 88.56 170 ALA A CA 1
ATOM 1337 C C . ALA A 1 170 ? -25.586 7.477 20.801 1.00 88.56 170 ALA A C 1
ATOM 1339 O O . ALA A 1 170 ? -26.560 6.725 20.893 1.00 88.56 170 ALA A O 1
ATOM 1340 N N . LEU A 1 171 ? -24.629 7.329 19.892 1.00 89.19 171 LEU A N 1
ATOM 1341 C CA . LEU A 1 171 ? -24.695 6.391 18.782 1.00 89.19 171 LEU A CA 1
ATOM 1342 C C . LEU A 1 171 ? -23.350 5.691 18.631 1.00 89.19 171 LEU A C 1
ATOM 1344 O O . LEU A 1 171 ? -22.310 6.319 18.818 1.00 89.19 171 LEU A O 1
ATOM 1348 N N . SER A 1 172 ? -23.381 4.417 18.259 1.00 89.06 172 SER A N 1
ATOM 1349 C CA . SER A 1 172 ? -22.193 3.626 17.960 1.00 89.06 172 SER A CA 1
ATOM 1350 C C . SER A 1 172 ? -22.244 3.112 16.532 1.00 89.06 172 SER A C 1
ATOM 1352 O O . SER A 1 172 ? -23.277 2.627 16.057 1.00 89.06 172 SER A O 1
ATOM 1354 N N . TYR A 1 173 ? -21.108 3.246 15.858 1.00 91.94 173 TYR A N 1
ATOM 1355 C CA . TYR A 1 173 ? -20.896 2.765 14.509 1.00 91.94 173 TYR A CA 1
ATOM 1356 C C . TYR A 1 173 ? -19.414 2.504 14.274 1.00 91.94 173 TYR A C 1
ATOM 1358 O O . TYR A 1 173 ? -18.582 3.367 14.545 1.00 91.94 173 TYR A O 1
ATOM 1366 N N . ASP A 1 174 ? -19.110 1.330 13.734 1.00 91.88 174 ASP A N 1
ATOM 1367 C CA . ASP A 1 174 ? -17.783 0.941 13.267 1.00 91.88 174 ASP A CA 1
ATOM 1368 C C . ASP A 1 174 ? -17.947 0.091 12.003 1.00 91.88 174 ASP A C 1
ATOM 1370 O O . ASP A 1 174 ? -18.394 -1.056 12.060 1.00 91.88 174 ASP A O 1
ATOM 1374 N N . SER A 1 175 ? -17.593 0.650 10.849 1.00 93.31 175 SER A N 1
ATOM 1375 C CA . SER A 1 175 ? -17.772 -0.006 9.545 1.00 93.31 175 SER A CA 1
ATOM 1376 C C . SER A 1 175 ? -16.985 -1.313 9.376 1.00 93.31 175 SER A C 1
ATOM 1378 O O . SER A 1 175 ? -17.243 -2.050 8.425 1.00 93.31 175 SER A O 1
ATOM 1380 N N . ARG A 1 176 ? -16.056 -1.635 10.284 1.00 91.50 176 ARG A N 1
ATOM 1381 C CA . ARG A 1 176 ? -15.312 -2.904 10.291 1.00 91.50 176 ARG A CA 1
ATOM 1382 C C . ARG A 1 176 ? -16.128 -4.052 10.889 1.00 91.50 176 ARG A C 1
ATOM 1384 O O . ARG A 1 176 ? -15.816 -5.217 10.659 1.00 91.50 176 ARG A O 1
ATOM 1391 N N . ARG A 1 177 ? -17.159 -3.746 11.684 1.00 91.06 177 ARG A N 1
ATOM 1392 C CA . ARG A 1 177 ? -17.977 -4.749 12.376 1.00 91.06 177 ARG A CA 1
ATOM 1393 C C . ARG A 1 177 ? -19.158 -5.174 11.510 1.00 91.06 177 ARG A C 1
ATOM 1395 O O . ARG A 1 177 ? -19.967 -4.345 11.098 1.00 91.06 177 ARG A O 1
ATOM 1402 N N . ALA A 1 178 ? -19.326 -6.488 11.353 1.00 92.50 178 ALA A N 1
ATOM 1403 C CA . ALA A 1 178 ? -20.419 -7.091 10.583 1.00 92.50 178 ALA A CA 1
ATOM 1404 C C . ALA A 1 178 ? -21.828 -6.679 11.064 1.00 92.50 178 ALA A C 1
ATOM 1406 O O . ALA A 1 178 ? -22.777 -6.658 10.285 1.00 92.50 178 ALA A O 1
ATOM 1407 N N . GLU A 1 179 ? -21.964 -6.313 12.341 1.00 93.12 179 GLU A N 1
ATOM 1408 C CA . GLU A 1 179 ? -23.205 -5.776 12.912 1.00 93.12 179 GLU A CA 1
ATOM 1409 C C . GLU A 1 179 ? -23.661 -4.471 12.232 1.00 93.12 179 GLU A C 1
ATOM 1411 O O . GLU A 1 179 ? -24.864 -4.238 12.083 1.00 93.12 179 GLU A O 1
ATOM 1416 N N . PHE A 1 180 ? -22.706 -3.640 11.804 1.00 95.56 180 PHE A N 1
ATOM 1417 C CA . PHE A 1 180 ? -22.928 -2.293 11.272 1.00 95.56 180 PHE A CA 1
ATOM 1418 C C . PHE A 1 180 ? -22.763 -2.201 9.756 1.00 95.56 180 PHE A C 1
ATOM 1420 O O . PHE A 1 180 ? -23.372 -1.339 9.120 1.00 95.56 180 PHE A O 1
ATOM 1427 N N . ARG A 1 181 ? -21.948 -3.075 9.163 1.00 96.50 181 ARG A N 1
ATOM 1428 C CA . ARG A 1 181 ? -21.734 -3.149 7.716 1.00 96.50 181 ARG A CA 1
ATOM 1429 C C . ARG A 1 181 ? -21.514 -4.596 7.303 1.00 96.50 181 ARG A C 1
ATOM 1431 O O . ARG A 1 181 ? -20.542 -5.216 7.727 1.00 96.50 181 ARG A O 1
ATOM 1438 N N . SER A 1 182 ? -22.404 -5.125 6.469 1.00 96.19 182 SER A N 1
ATOM 1439 C CA . SER A 1 182 ? -22.285 -6.490 5.955 1.00 96.19 182 SER A CA 1
ATOM 1440 C C . SER A 1 182 ? -22.806 -6.599 4.516 1.00 96.19 182 SER A C 1
ATOM 1442 O O . SER A 1 182 ? -23.961 -6.238 4.282 1.00 96.19 182 SER A O 1
ATOM 1444 N N . PRO A 1 183 ? -22.002 -7.103 3.562 1.00 95.38 183 PRO A N 1
ATOM 1445 C CA . PRO A 1 183 ? -20.602 -7.504 3.729 1.00 95.38 183 PRO A CA 1
ATOM 1446 C C . PRO A 1 183 ? -19.666 -6.303 3.983 1.00 95.38 183 PRO A C 1
ATOM 1448 O O . PRO A 1 183 ? -19.980 -5.161 3.639 1.00 95.38 183 PRO A O 1
ATOM 1451 N N . GLY A 1 184 ? -18.526 -6.552 4.631 1.00 92.56 184 GLY A N 1
ATOM 1452 C CA . GLY A 1 184 ? -17.476 -5.546 4.827 1.00 92.56 184 GLY A CA 1
ATOM 1453 C C . GLY A 1 184 ? -16.672 -5.280 3.547 1.00 92.56 184 GLY A C 1
ATOM 1454 O O . GLY A 1 184 ? -16.731 -6.058 2.598 1.00 92.56 184 GLY A O 1
ATOM 1455 N N . GLY A 1 185 ? -15.885 -4.202 3.536 1.00 93.94 185 GLY A N 1
ATOM 1456 C CA . GLY A 1 185 ? -14.991 -3.871 2.422 1.00 93.94 185 GLY A CA 1
ATOM 1457 C C . GLY A 1 185 ? -15.684 -3.304 1.175 1.00 93.94 185 GLY A C 1
ATOM 1458 O O . GLY A 1 185 ? -16.869 -2.958 1.198 1.00 93.94 185 GLY A O 1
ATOM 1459 N N . ALA A 1 186 ? -14.924 -3.178 0.087 1.00 96.38 186 ALA A N 1
ATOM 1460 C CA . ALA A 1 186 ? -15.441 -2.838 -1.237 1.00 96.38 186 ALA A CA 1
ATOM 1461 C C . ALA A 1 186 ? -16.308 -3.980 -1.799 1.00 96.38 186 ALA A C 1
ATOM 1463 O O . ALA A 1 186 ? -15.998 -5.153 -1.579 1.00 96.38 186 ALA A O 1
ATOM 1464 N N . LEU A 1 187 ? -17.355 -3.650 -2.559 1.00 96.56 187 LEU A N 1
ATOM 1465 C CA . LEU A 1 187 ? -18.359 -4.610 -3.036 1.00 96.56 187 LEU A CA 1
ATOM 1466 C C . LEU A 1 187 ? -18.532 -4.570 -4.555 1.00 96.56 187 LEU A C 1
ATOM 1468 O O . LEU A 1 187 ? -18.358 -3.530 -5.183 1.00 96.56 187 LEU A O 1
ATOM 1472 N N . GLU A 1 188 ? -18.898 -5.705 -5.146 1.00 96.31 188 GLU A N 1
ATOM 1473 C CA . GLU A 1 188 ? -19.236 -5.768 -6.568 1.00 96.31 188 GLU A CA 1
ATOM 1474 C C . GLU A 1 188 ? -20.557 -5.051 -6.857 1.00 96.31 188 GLU A C 1
ATOM 1476 O O . GLU A 1 188 ? -21.484 -5.074 -6.038 1.00 96.31 188 GLU A O 1
ATOM 1481 N N . GLY A 1 189 ? -20.677 -4.484 -8.057 1.00 96.19 189 GLY A N 1
ATOM 1482 C CA . GLY A 1 189 ? -21.938 -3.949 -8.559 1.00 96.19 189 GLY A CA 1
ATOM 1483 C C . GLY A 1 189 ? -23.070 -4.984 -8.513 1.00 96.19 189 GLY A C 1
ATOM 1484 O O . GLY A 1 189 ? -22.880 -6.157 -8.846 1.00 96.19 189 GLY A O 1
ATOM 1485 N N . GLY A 1 190 ? -24.251 -4.554 -8.065 1.00 95.75 190 GLY A N 1
ATOM 1486 C CA . GLY A 1 190 ? -25.410 -5.426 -7.845 1.00 95.75 190 GLY A CA 1
ATOM 1487 C C . GLY A 1 190 ? -25.407 -6.204 -6.520 1.00 95.75 190 GLY A C 1
ATOM 1488 O O . GLY A 1 190 ? -26.355 -6.942 -6.254 1.00 95.75 190 GLY A O 1
ATOM 1489 N N . SER A 1 191 ? -24.382 -6.057 -5.671 1.00 96.19 191 SER A N 1
ATOM 1490 C CA . SER A 1 191 ? -24.363 -6.691 -4.343 1.00 96.19 191 SER A CA 1
ATOM 1491 C C . SER A 1 191 ? -25.421 -6.097 -3.409 1.00 96.19 191 SER A C 1
ATOM 1493 O O . SER A 1 191 ? -25.717 -4.900 -3.456 1.00 96.19 191 SER A O 1
ATOM 1495 N N . THR A 1 192 ? -25.948 -6.920 -2.501 1.00 96.62 192 THR A N 1
ATOM 1496 C CA . THR A 1 192 ? -26.768 -6.447 -1.378 1.00 96.62 192 THR A CA 1
ATOM 1497 C C . THR A 1 192 ? -25.873 -6.042 -0.209 1.00 96.62 192 THR A C 1
ATOM 1499 O O . THR A 1 192 ? -24.997 -6.803 0.199 1.00 96.62 192 THR A O 1
ATOM 1502 N N . LEU A 1 193 ? -26.113 -4.857 0.346 1.00 96.69 193 LEU A N 1
ATOM 1503 C CA . LEU A 1 193 ? -25.391 -4.293 1.480 1.00 96.69 193 LEU A CA 1
ATOM 1504 C C . LEU A 1 193 ? -26.372 -3.957 2.605 1.00 96.69 193 LEU A C 1
ATOM 1506 O O . LEU A 1 193 ? -27.325 -3.205 2.400 1.00 96.69 193 LEU A O 1
ATOM 1510 N N . ARG A 1 194 ? -26.094 -4.456 3.811 1.00 97.19 194 ARG A N 1
ATOM 1511 C CA . ARG A 1 194 ? -26.737 -4.012 5.047 1.00 97.19 194 ARG A CA 1
ATOM 1512 C C . ARG A 1 194 ? -25.867 -2.969 5.739 1.00 97.19 194 ARG A C 1
ATOM 1514 O O . ARG A 1 194 ? -24.713 -3.251 6.069 1.00 97.19 194 ARG A O 1
ATOM 1521 N N . LEU A 1 195 ? -26.444 -1.805 6.021 1.00 97.88 195 LEU A N 1
ATOM 1522 C CA . LEU A 1 195 ? -25.845 -0.766 6.859 1.00 97.88 195 LEU A CA 1
ATOM 1523 C C . LEU A 1 195 ? -26.698 -0.543 8.102 1.00 97.88 195 LEU A C 1
ATOM 1525 O O . LEU A 1 195 ? -27.926 -0.533 8.025 1.00 97.88 195 LEU A O 1
ATOM 1529 N N . ALA A 1 196 ? -26.047 -0.372 9.248 1.00 97.06 196 ALA A N 1
ATOM 1530 C CA . ALA A 1 196 ? -26.724 -0.157 10.514 1.00 97.06 196 ALA A CA 1
ATOM 1531 C C . ALA A 1 196 ? -25.883 0.658 11.495 1.00 97.06 196 ALA A C 1
ATOM 1533 O O . ALA A 1 196 ? -24.659 0.595 11.452 1.00 97.06 196 ALA A O 1
ATOM 1534 N N . PHE A 1 197 ? -26.535 1.346 12.427 1.00 95.50 197 PHE A N 1
ATOM 1535 C CA . PHE A 1 197 ? -25.899 1.920 13.614 1.00 95.50 197 PHE A CA 1
ATOM 1536 C C . PHE A 1 197 ? -26.679 1.527 14.870 1.00 95.50 197 PHE A C 1
ATOM 1538 O O . PHE A 1 197 ? -27.867 1.200 14.802 1.00 95.50 197 PHE A O 1
ATOM 1545 N N . ARG A 1 198 ? -26.015 1.580 16.028 1.00 92.75 198 ARG A N 1
ATOM 1546 C CA . ARG A 1 198 ? -26.642 1.318 17.328 1.00 92.75 198 ARG A CA 1
ATOM 1547 C C . ARG A 1 198 ? -26.932 2.615 18.065 1.00 92.75 198 ARG A C 1
ATOM 1549 O O . ARG A 1 198 ? -26.050 3.457 18.218 1.00 92.75 198 ARG A O 1
ATOM 1556 N N . ARG A 1 199 ? -28.149 2.752 18.576 1.00 91.25 199 ARG A N 1
ATOM 1557 C CA . ARG A 1 199 ? -28.546 3.788 19.523 1.00 91.25 199 ARG A CA 1
ATOM 1558 C C . ARG A 1 199 ? -28.188 3.346 20.937 1.00 91.25 199 ARG A C 1
ATOM 1560 O O . ARG A 1 199 ? -28.614 2.293 21.389 1.00 91.25 199 ARG A O 1
ATOM 1567 N N . LEU A 1 200 ? -27.448 4.185 21.648 1.00 87.94 200 LEU A N 1
ATOM 1568 C CA . LEU A 1 200 ? -27.076 3.963 23.044 1.00 87.94 200 LEU A CA 1
ATOM 1569 C C . LEU A 1 200 ? -27.771 4.939 24.012 1.00 87.94 200 LEU A C 1
ATOM 1571 O O . LEU A 1 200 ? -27.908 4.667 25.205 1.00 87.94 200 LEU A O 1
ATOM 1575 N N . GLY A 1 201 ? -28.223 6.089 23.508 1.00 85.69 201 GLY A N 1
ATOM 1576 C CA . GLY A 1 201 ? -28.908 7.120 24.283 1.00 85.69 201 GLY A CA 1
ATOM 1577 C C . GLY A 1 201 ? -29.763 8.034 23.409 1.00 85.69 201 GLY A C 1
ATOM 1578 O O . GLY A 1 201 ? -29.614 8.060 22.188 1.00 85.69 201 GLY A O 1
ATOM 1579 N N . GLY A 1 202 ? -30.670 8.770 24.049 1.00 85.12 202 GLY A N 1
ATOM 1580 C CA . GLY A 1 202 ? -31.641 9.659 23.415 1.00 85.12 202 GLY A CA 1
ATOM 1581 C C . GLY A 1 202 ? -32.827 8.944 22.756 1.00 85.12 202 GLY A C 1
ATOM 1582 O O . GLY A 1 202 ? -32.915 7.710 22.695 1.00 85.12 202 GLY A O 1
ATOM 1583 N N . THR A 1 203 ? -33.773 9.743 22.266 1.00 85.81 203 THR A N 1
ATOM 1584 C CA . THR A 1 203 ? -34.855 9.305 21.377 1.00 85.81 203 THR A CA 1
ATOM 1585 C C . THR A 1 203 ? -34.475 9.617 19.933 1.00 85.81 203 THR A C 1
ATOM 1587 O O . THR A 1 203 ? -34.029 10.719 19.619 1.00 85.81 203 THR A O 1
ATOM 1590 N N . VAL A 1 204 ? -34.634 8.632 19.050 1.00 89.56 204 VAL A N 1
ATOM 1591 C CA . VAL A 1 204 ? -34.480 8.807 17.603 1.00 89.56 204 VAL A CA 1
ATOM 1592 C C . VAL A 1 204 ? -35.870 8.678 16.998 1.00 89.56 204 VAL A C 1
ATOM 1594 O O . VAL A 1 204 ? -36.495 7.620 17.081 1.00 89.56 204 VAL A O 1
ATOM 1597 N N . LYS A 1 205 ? -36.365 9.785 16.447 1.00 91.56 205 LYS A N 1
ATOM 1598 C CA . LYS A 1 205 ? -37.685 9.892 15.824 1.00 91.56 205 LYS A CA 1
ATOM 1599 C C . LYS A 1 205 ? -37.673 9.278 14.425 1.00 91.56 205 LYS A C 1
ATOM 1601 O O . LYS A 1 205 ? -38.571 8.515 14.082 1.00 91.56 205 LYS A O 1
ATOM 1606 N N . SER A 1 206 ? -36.633 9.591 13.660 1.00 94.00 206 SER A N 1
ATOM 1607 C CA . SER A 1 206 ? -36.400 9.111 12.297 1.00 94.00 206 SER A CA 1
ATOM 1608 C C . SER A 1 206 ? -34.899 8.981 12.070 1.00 94.00 206 SER A C 1
ATOM 1610 O O . SER A 1 206 ? -34.106 9.762 12.600 1.00 94.00 206 SER A O 1
ATOM 1612 N N . ALA A 1 207 ? -34.513 7.997 11.267 1.00 96.50 207 ALA A N 1
ATOM 1613 C CA . ALA A 1 207 ? -33.147 7.830 10.806 1.00 96.50 207 ALA A CA 1
ATOM 1614 C C . ALA A 1 207 ? -33.160 7.552 9.306 1.00 96.50 207 ALA A C 1
ATOM 1616 O O . ALA A 1 207 ? -33.987 6.783 8.812 1.00 96.50 207 ALA A O 1
ATOM 1617 N N . HIS A 1 208 ? -32.241 8.192 8.600 1.00 97.56 208 HIS A N 1
ATOM 1618 C CA . HIS A 1 208 ? -32.054 8.056 7.169 1.00 97.56 208 HIS A CA 1
ATOM 1619 C C . HIS A 1 208 ? -30.592 7.736 6.893 1.00 97.56 208 HIS A C 1
ATOM 1621 O O . HIS A 1 208 ? -29.691 8.283 7.531 1.00 97.56 208 HIS A O 1
ATOM 1627 N N . LEU A 1 209 ? -30.355 6.849 5.939 1.00 97.69 209 LEU A N 1
ATOM 1628 C CA . LEU A 1 209 ? -29.051 6.691 5.328 1.00 97.69 209 LEU A CA 1
ATOM 1629 C C . LEU A 1 209 ? -29.002 7.594 4.098 1.00 97.69 209 LEU A C 1
ATOM 1631 O O . LEU A 1 209 ? -29.839 7.487 3.202 1.00 97.69 209 LEU A O 1
ATOM 1635 N N . GLU A 1 210 ? -27.988 8.446 4.070 1.00 97.50 210 GLU A N 1
ATOM 1636 C CA . GLU A 1 210 ? -27.669 9.336 2.965 1.00 97.50 210 GLU A CA 1
ATOM 1637 C C . GLU A 1 210 ? -26.441 8.773 2.259 1.00 97.50 210 GLU A C 1
ATOM 1639 O O . GLU A 1 210 ? -25.383 8.661 2.875 1.00 97.50 210 GLU A O 1
ATOM 1644 N N . LEU A 1 211 ? -26.588 8.396 0.993 1.00 96.31 211 LEU A N 1
ATOM 1645 C CA . LEU A 1 211 ? -25.556 7.813 0.139 1.00 96.31 211 LEU A CA 1
ATOM 1646 C C . LEU A 1 211 ? -25.332 8.734 -1.060 1.00 96.31 211 LEU A C 1
ATOM 1648 O O . LEU A 1 211 ? -26.292 9.141 -1.708 1.00 96.31 211 LEU A O 1
ATOM 1652 N N . TRP A 1 212 ? -24.086 9.048 -1.387 1.00 95.06 212 TRP A N 1
ATOM 1653 C CA . TRP A 1 212 ? -23.761 9.906 -2.521 1.00 95.06 212 TRP A CA 1
ATOM 1654 C C . TRP A 1 212 ? -22.494 9.458 -3.246 1.00 95.06 212 TRP A C 1
ATOM 1656 O O . TRP A 1 212 ? -21.639 8.779 -2.682 1.00 95.06 212 TRP A O 1
ATOM 1666 N N . GLY A 1 213 ? -22.394 9.849 -4.510 1.00 91.38 213 GLY A N 1
ATOM 1667 C CA . GLY A 1 213 ? -21.236 9.683 -5.383 1.00 91.38 213 GLY A CA 1
ATOM 1668 C C . GLY A 1 213 ? -21.071 10.925 -6.256 1.00 91.38 213 GLY A C 1
ATOM 1669 O O . GLY A 1 213 ? -21.722 11.941 -6.018 1.00 91.38 213 GLY A O 1
ATOM 1670 N N . ASP A 1 214 ? -20.238 10.847 -7.291 1.00 84.19 214 ASP A N 1
ATOM 1671 C CA . ASP A 1 214 ? -19.925 12.020 -8.124 1.00 84.19 214 ASP A CA 1
ATOM 1672 C C . ASP A 1 214 ? -21.155 12.583 -8.862 1.00 84.19 214 ASP A C 1
ATOM 1674 O O . ASP A 1 214 ? -21.290 13.795 -9.005 1.00 84.19 214 ASP A O 1
ATOM 1678 N N . ASN A 1 215 ? -22.078 11.715 -9.294 1.00 84.50 215 ASN A N 1
ATOM 1679 C CA . ASN A 1 215 ? -23.275 12.095 -10.057 1.00 84.50 215 ASN A CA 1
ATOM 1680 C C . ASN A 1 215 ? -24.577 11.516 -9.474 1.00 84.50 215 ASN A C 1
ATOM 1682 O O . ASN A 1 215 ? -25.582 11.421 -10.180 1.00 84.50 215 ASN A O 1
ATOM 1686 N N . MET A 1 216 ? -24.574 11.097 -8.203 1.00 88.06 216 MET A N 1
ATOM 1687 C CA . MET A 1 216 ? -25.761 10.540 -7.553 1.00 88.06 216 MET A CA 1
ATOM 1688 C C . MET A 1 216 ? -25.876 10.943 -6.084 1.00 88.06 216 MET A C 1
ATOM 1690 O O . MET A 1 216 ? -24.882 11.016 -5.368 1.00 88.06 216 MET A O 1
ATOM 1694 N N . GLU A 1 217 ? -27.112 11.115 -5.624 1.00 93.44 217 GLU A N 1
ATOM 1695 C CA . GLU A 1 217 ? -27.475 11.155 -4.209 1.00 93.44 217 GLU A CA 1
ATOM 1696 C C . GLU A 1 217 ? -28.715 10.277 -4.000 1.00 93.44 217 GLU A C 1
ATOM 1698 O O . GLU A 1 217 ? -29.633 10.256 -4.824 1.00 93.44 217 GLU A O 1
ATOM 1703 N N . HIS A 1 218 ? -28.734 9.527 -2.907 1.00 92.88 218 HIS A N 1
ATOM 1704 C CA . HIS A 1 218 ? -29.809 8.621 -2.544 1.00 92.88 218 HIS A CA 1
ATOM 1705 C C . HIS A 1 218 ? -30.042 8.670 -1.034 1.00 92.88 218 HIS A C 1
ATOM 1707 O O . HIS A 1 218 ? -29.132 8.406 -0.251 1.00 92.88 218 HIS A O 1
ATOM 1713 N N . SER A 1 219 ? -31.278 8.971 -0.639 1.00 95.94 219 SER A N 1
ATOM 1714 C CA . SER A 1 219 ? -31.724 8.944 0.754 1.00 95.94 219 SER A CA 1
ATOM 1715 C C . SER A 1 219 ? -32.697 7.790 0.951 1.00 95.94 219 SER A C 1
ATOM 1717 O O . SER A 1 219 ? -33.621 7.603 0.154 1.00 95.94 219 SER A O 1
ATOM 1719 N N . CYS A 1 220 ? -32.510 7.021 2.020 1.00 95.12 220 CYS A N 1
ATOM 1720 C CA . CYS A 1 220 ? -33.396 5.918 2.373 1.00 95.12 220 CYS A CA 1
ATOM 1721 C C . CYS A 1 220 ? -33.680 5.897 3.877 1.00 95.12 220 CYS A C 1
ATOM 1723 O O . CYS A 1 220 ? -32.783 6.052 4.705 1.00 95.12 220 CYS A O 1
ATOM 1725 N N . SER A 1 221 ? -34.950 5.714 4.240 1.00 97.00 221 SER A N 1
ATOM 1726 C CA . SER A 1 221 ? -35.348 5.559 5.639 1.00 97.00 221 SER A CA 1
ATOM 1727 C C . SER A 1 221 ? -34.834 4.239 6.203 1.00 97.00 221 SER A C 1
ATOM 1729 O O . SER A 1 221 ? -34.863 3.212 5.527 1.00 97.00 221 SER A O 1
ATOM 1731 N N . MET A 1 222 ? -34.391 4.271 7.455 1.00 97.62 222 MET A N 1
ATOM 1732 C CA . MET A 1 222 ? -33.902 3.095 8.167 1.00 97.62 222 MET A CA 1
ATOM 1733 C C . MET A 1 222 ? -34.999 2.495 9.047 1.00 97.62 222 MET A C 1
ATOM 1735 O O . MET A 1 222 ? -35.775 3.212 9.680 1.00 97.62 222 MET A O 1
ATOM 1739 N N . GLU A 1 223 ? -35.032 1.170 9.116 1.00 96.44 223 GLU A N 1
ATOM 1740 C CA . GLU A 1 223 ? -35.922 0.412 9.987 1.00 96.44 223 GLU A CA 1
ATOM 1741 C C . GLU A 1 223 ? -35.346 0.348 11.404 1.00 96.44 223 GLU A C 1
ATOM 1743 O O . GLU A 1 223 ? -34.142 0.157 11.586 1.00 96.44 223 GLU A O 1
ATOM 1748 N N . ASN A 1 224 ? -36.211 0.508 12.406 1.00 94.19 224 ASN A N 1
ATOM 1749 C CA . ASN A 1 224 ? -35.849 0.380 13.813 1.00 94.19 224 ASN A CA 1
ATOM 1750 C C . ASN A 1 224 ? -36.106 -1.054 14.298 1.00 94.19 224 ASN A C 1
ATOM 1752 O O . ASN A 1 224 ? -37.254 -1.500 14.325 1.00 94.19 224 ASN A O 1
ATOM 1756 N N . ASP A 1 225 ? -35.045 -1.724 14.734 1.00 91.12 225 ASP A N 1
ATOM 1757 C CA . ASP A 1 225 ? -35.060 -3.008 15.425 1.00 91.12 225 ASP A CA 1
ATOM 1758 C C . ASP A 1 225 ? -34.436 -2.851 16.826 1.00 91.12 225 ASP A C 1
ATOM 1760 O O . ASP A 1 225 ? -33.234 -3.034 17.049 1.00 91.12 225 ASP A O 1
ATOM 1764 N N . GLY A 1 226 ? -35.264 -2.423 17.783 1.00 88.25 226 GLY A N 1
ATOM 1765 C CA . GLY A 1 226 ? -34.872 -2.194 19.174 1.00 88.25 226 GLY A CA 1
ATOM 1766 C C . GLY A 1 226 ? -33.925 -1.004 19.346 1.00 88.25 226 GLY A C 1
ATOM 1767 O O . GLY A 1 226 ? -34.356 0.148 19.396 1.00 88.25 226 GLY A O 1
ATOM 1768 N N . ASP A 1 227 ? -32.634 -1.298 19.499 1.00 88.44 227 ASP A N 1
ATOM 1769 C CA . ASP A 1 227 ? -31.567 -0.294 19.585 1.00 88.44 227 ASP A CA 1
ATOM 1770 C C . ASP A 1 227 ? -30.737 -0.210 18.295 1.00 88.44 227 ASP A C 1
ATOM 1772 O O . ASP A 1 227 ? -29.800 0.582 18.223 1.00 88.44 227 ASP A O 1
ATOM 1776 N N . ILE A 1 228 ? -31.065 -0.992 17.263 1.00 93.81 228 ILE A N 1
ATOM 1777 C CA . ILE A 1 228 ? -30.379 -0.977 15.969 1.00 93.81 228 ILE A CA 1
ATOM 1778 C C . ILE A 1 228 ? -31.272 -0.328 14.919 1.00 93.81 228 ILE A C 1
ATOM 1780 O O . ILE A 1 228 ? -32.403 -0.748 14.704 1.00 93.81 228 ILE A O 1
ATOM 1784 N N . TYR A 1 229 ? -30.733 0.661 14.213 1.00 96.69 229 TYR A N 1
ATOM 1785 C CA . TYR A 1 229 ? -31.350 1.202 13.006 1.00 96.69 229 TYR A CA 1
ATOM 1786 C C . TYR A 1 229 ? -30.619 0.625 11.808 1.00 96.69 229 TYR A C 1
ATOM 1788 O O . TYR A 1 229 ? -29.391 0.722 11.754 1.00 96.69 229 TYR A O 1
ATOM 1796 N N . CYS A 1 230 ? -31.333 0.019 10.860 1.00 97.44 230 CYS A N 1
ATOM 1797 C CA . CYS A 1 230 ? -30.706 -0.630 9.712 1.00 97.44 230 CYS A CA 1
ATOM 1798 C C . CYS A 1 230 ? -31.446 -0.413 8.392 1.00 97.44 230 CYS A C 1
ATOM 1800 O O . CYS A 1 230 ? -32.620 -0.061 8.356 1.00 97.44 230 CYS A O 1
ATOM 1802 N N . VAL A 1 231 ? -30.727 -0.622 7.295 1.00 97.50 231 VAL A N 1
ATOM 1803 C CA . VAL A 1 231 ? -31.267 -0.607 5.938 1.00 97.50 231 VAL A CA 1
ATOM 1804 C C . VAL A 1 231 ? -30.523 -1.626 5.084 1.00 97.50 231 VAL A C 1
ATOM 1806 O O . VAL A 1 231 ? -29.319 -1.833 5.259 1.00 97.50 231 VAL A O 1
ATOM 1809 N N . ASN A 1 232 ? -31.247 -2.268 4.169 1.00 96.62 232 ASN A N 1
ATOM 1810 C CA . ASN A 1 232 ? -30.685 -3.143 3.148 1.00 96.62 232 ASN A CA 1
ATOM 1811 C C . ASN A 1 232 ? -30.809 -2.453 1.790 1.00 96.62 232 ASN A C 1
ATOM 1813 O O . ASN A 1 232 ? -31.899 -2.039 1.398 1.00 96.62 232 ASN A O 1
ATOM 1817 N N . LEU A 1 233 ? -29.698 -2.346 1.073 1.00 94.81 233 LEU A N 1
ATOM 1818 C CA . LEU A 1 233 ? -29.615 -1.711 -0.235 1.00 94.81 233 LEU A CA 1
ATOM 1819 C C . LEU A 1 233 ? -29.104 -2.705 -1.268 1.00 94.81 233 LEU A C 1
ATOM 1821 O O . LEU A 1 233 ? -28.247 -3.531 -0.965 1.00 94.81 233 LEU A O 1
ATOM 1825 N N . THR A 1 234 ? -29.589 -2.588 -2.501 1.00 95.38 234 THR A N 1
ATOM 1826 C CA . THR A 1 234 ? -28.932 -3.202 -3.662 1.00 95.38 234 THR A CA 1
ATOM 1827 C C . THR A 1 234 ? -28.101 -2.127 -4.340 1.00 95.38 234 THR A C 1
ATOM 1829 O O . THR A 1 234 ? -28.633 -1.081 -4.709 1.00 95.38 234 THR A O 1
ATOM 1832 N N . LEU A 1 235 ? -26.796 -2.356 -4.446 1.00 93.62 235 LEU A N 1
ATOM 1833 C CA . LEU A 1 235 ? -25.871 -1.398 -5.040 1.00 93.62 235 LEU A CA 1
ATOM 1834 C C . LEU A 1 235 ? -26.046 -1.351 -6.559 1.00 93.62 235 LEU A C 1
ATOM 1836 O O . LEU A 1 235 ? -26.375 -2.363 -7.180 1.00 93.62 235 LEU A O 1
ATOM 1840 N N . SER A 1 236 ? -25.797 -0.180 -7.152 1.00 90.81 236 SER A N 1
ATOM 1841 C CA . SER A 1 236 ? -25.783 -0.021 -8.611 1.00 90.81 236 SER A CA 1
ATOM 1842 C C . SER A 1 236 ? -24.808 -1.010 -9.254 1.00 90.81 236 SER A C 1
ATOM 1844 O O . SER A 1 236 ? -23.786 -1.357 -8.661 1.00 90.81 236 SER A O 1
ATOM 1846 N N . GLU A 1 237 ? -25.107 -1.461 -10.473 1.00 92.00 237 GLU A N 1
ATOM 1847 C CA . GLU A 1 237 ? -24.138 -2.221 -11.269 1.00 92.00 237 GLU A CA 1
ATOM 1848 C C . GLU A 1 237 ? -22.985 -1.337 -11.767 1.00 92.00 237 GLU A C 1
ATOM 1850 O O . GLU A 1 237 ? -21.921 -1.858 -12.095 1.00 92.00 237 GLU A O 1
ATOM 1855 N N . GLU A 1 238 ? -23.174 -0.012 -11.784 1.00 91.75 238 GLU A N 1
ATOM 1856 C CA . GLU A 1 238 ? -22.156 0.957 -12.186 1.00 91.75 238 GLU A CA 1
ATOM 1857 C C . GLU A 1 238 ? -21.073 1.117 -11.101 1.00 91.75 238 GLU A C 1
ATOM 1859 O O . GLU A 1 238 ? -21.369 1.615 -10.006 1.00 91.75 238 GLU A O 1
ATOM 1864 N N . PRO A 1 239 ? -19.813 0.737 -11.393 1.00 92.81 239 PRO A N 1
ATOM 1865 C CA . PRO A 1 239 ? -18.689 0.903 -10.481 1.00 92.81 239 PRO A CA 1
ATOM 1866 C C . PRO A 1 239 ? -18.409 2.374 -10.198 1.00 92.81 239 PRO A C 1
ATOM 1868 O O . PRO A 1 239 ? -18.314 3.170 -11.129 1.00 92.81 239 PRO A O 1
ATOM 1871 N N . GLN A 1 240 ? -18.236 2.723 -8.926 1.00 92.38 240 GLN A N 1
ATOM 1872 C CA . GLN A 1 240 ? -17.931 4.082 -8.487 1.00 92.38 240 GLN A CA 1
ATOM 1873 C C . GLN A 1 240 ? -17.451 4.111 -7.030 1.00 92.38 240 GLN A C 1
ATOM 1875 O O . GLN A 1 240 ? -17.719 3.199 -6.238 1.00 92.38 240 GLN A O 1
ATOM 1880 N N . ALA A 1 241 ? -16.772 5.196 -6.664 1.00 93.44 241 ALA A N 1
ATOM 1881 C CA . ALA A 1 241 ? -16.562 5.555 -5.269 1.00 93.44 241 ALA A CA 1
ATOM 1882 C C . ALA A 1 241 ? -17.827 6.236 -4.722 1.00 93.44 241 ALA A C 1
ATOM 1884 O O . ALA A 1 241 ? -18.353 7.168 -5.328 1.00 93.44 241 ALA A O 1
ATOM 1885 N N . LEU A 1 242 ? -18.304 5.758 -3.578 1.00 94.50 242 LEU A N 1
ATOM 1886 C CA . LEU A 1 242 ? -19.452 6.287 -2.854 1.00 94.50 242 LEU A CA 1
ATOM 1887 C C . LEU A 1 242 ? -19.049 6.693 -1.440 1.00 94.50 242 LEU A C 1
ATOM 1889 O O . LEU A 1 242 ? -18.079 6.194 -0.857 1.00 94.50 242 LEU A O 1
ATOM 1893 N N . TRP A 1 243 ? -19.879 7.544 -0.860 1.00 96.19 243 TRP A N 1
ATOM 1894 C CA . TRP A 1 243 ? -19.818 7.945 0.531 1.00 96.19 243 TRP A CA 1
ATOM 1895 C C . TRP A 1 243 ? -21.196 7.865 1.149 1.00 96.19 243 TRP A C 1
ATOM 1897 O O . TRP A 1 243 ? -22.200 8.100 0.480 1.00 96.19 243 TRP A O 1
ATOM 1907 N N . TYR A 1 244 ? -21.249 7.546 2.434 1.00 97.06 244 TYR A N 1
ATOM 1908 C CA . TYR A 1 244 ? -22.500 7.559 3.168 1.00 97.06 244 TYR A CA 1
ATOM 1909 C C . TYR A 1 244 ? -22.368 8.148 4.564 1.00 97.06 244 TYR A C 1
ATOM 1911 O O . TYR A 1 244 ? -21.305 8.146 5.178 1.00 97.06 244 TYR A O 1
ATOM 1919 N N . ALA A 1 245 ? -23.477 8.644 5.090 1.00 97.75 245 ALA A N 1
ATOM 1920 C CA . ALA A 1 245 ? -23.618 9.094 6.465 1.00 97.75 245 ALA A CA 1
ATOM 1921 C C . ALA A 1 245 ? -25.050 8.829 6.926 1.00 97.75 245 ALA A C 1
ATOM 1923 O O . ALA A 1 245 ? -25.946 8.610 6.110 1.00 97.75 245 ALA A O 1
ATOM 1924 N N . PHE A 1 246 ? -25.275 8.860 8.235 1.00 97.25 246 PHE A N 1
ATOM 1925 C CA . PHE A 1 246 ? -26.621 8.689 8.775 1.00 97.25 246 PHE A CA 1
ATOM 1926 C C . PHE A 1 246 ? -27.164 10.037 9.229 1.00 97.25 246 PHE A C 1
ATOM 1928 O O . PHE A 1 246 ? -26.539 10.711 10.049 1.00 97.25 246 PHE A O 1
ATOM 1935 N N . TYR A 1 247 ? -28.317 10.423 8.698 1.00 96.88 247 TYR A N 1
ATOM 1936 C CA . TYR A 1 247 ? -29.072 11.589 9.128 1.00 96.88 247 TYR A CA 1
ATOM 1937 C C . TYR A 1 247 ? -30.102 11.175 10.175 1.00 96.88 247 TYR A C 1
ATOM 1939 O O . TYR A 1 247 ? -30.855 10.219 9.986 1.00 96.88 247 TYR A O 1
ATOM 1947 N N . ILE A 1 248 ? -30.098 11.859 11.314 1.00 94.62 248 ILE A N 1
ATOM 1948 C CA . ILE A 1 248 ? -30.783 11.402 12.520 1.00 94.62 248 ILE A CA 1
ATOM 1949 C C . ILE A 1 248 ? -31.594 12.550 13.085 1.00 94.62 248 ILE A C 1
ATOM 1951 O O . ILE A 1 248 ? -31.055 13.579 13.497 1.00 94.62 248 ILE A O 1
ATOM 1955 N N . GLU A 1 249 ? -32.902 12.345 13.133 1.00 93.38 249 GLU A N 1
ATOM 1956 C CA . GLU A 1 249 ? -33.845 13.291 13.697 1.00 93.38 249 GLU A CA 1
ATOM 1957 C C . GLU A 1 249 ? -34.266 12.844 15.092 1.00 93.38 249 GLU A C 1
ATOM 1959 O O . GLU A 1 249 ? -34.620 11.691 15.350 1.00 93.38 249 GLU A O 1
ATOM 1964 N N . THR A 1 250 ? -34.254 13.802 16.003 1.00 87.38 250 THR A N 1
ATOM 1965 C CA . THR A 1 250 ? -34.695 13.662 17.391 1.00 87.38 250 THR A CA 1
ATOM 1966 C C . THR A 1 250 ? -35.837 14.642 17.636 1.00 87.38 250 THR A C 1
ATOM 1968 O O . THR A 1 250 ? -36.135 15.484 16.787 1.00 87.38 250 THR A O 1
ATOM 1971 N N . ASP A 1 251 ? -36.457 14.601 18.813 1.00 81.56 251 ASP A N 1
ATOM 1972 C CA . ASP A 1 251 ? -37.544 15.533 19.147 1.00 81.56 251 ASP A CA 1
ATOM 1973 C C . ASP A 1 251 ? -37.090 17.006 19.231 1.00 81.56 251 ASP A C 1
ATOM 1975 O O . ASP A 1 251 ? -37.919 17.918 19.217 1.00 81.56 251 ASP A O 1
ATOM 1979 N N . HIS A 1 252 ? -35.779 17.257 19.327 1.00 80.81 252 HIS A N 1
ATOM 1980 C CA . HIS A 1 252 ? -35.219 18.585 19.607 1.00 80.81 252 HIS A CA 1
ATOM 1981 C C . HIS A 1 252 ? -34.124 19.033 18.632 1.00 80.81 252 HIS A C 1
ATOM 1983 O O . HIS A 1 252 ? -33.742 20.201 18.639 1.00 80.81 252 HIS A O 1
ATOM 1989 N N . SER A 1 253 ? -33.583 18.126 17.818 1.00 83.56 253 SER A N 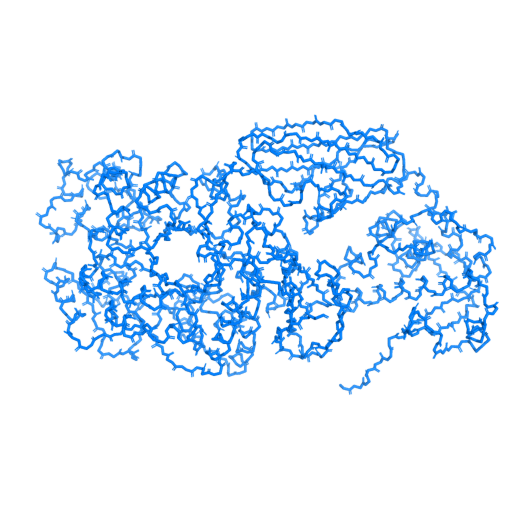1
ATOM 1990 C CA . SER A 1 253 ? -32.458 18.414 16.923 1.00 83.56 253 SER A CA 1
ATOM 1991 C C . SER A 1 253 ? -32.372 17.426 15.761 1.00 83.56 253 SER A C 1
ATOM 1993 O O . SER A 1 253 ? -32.884 16.309 15.850 1.00 83.56 253 SER A O 1
ATOM 1995 N N . ALA A 1 254 ? -31.670 17.830 14.706 1.00 90.06 254 ALA A N 1
ATOM 1996 C CA . ALA A 1 254 ? -31.209 16.943 13.650 1.00 90.06 254 ALA A CA 1
ATOM 1997 C C . ALA A 1 254 ? -29.680 16.893 13.668 1.00 90.06 254 ALA A C 1
ATOM 1999 O O . ALA A 1 254 ? -29.021 17.919 13.859 1.00 90.06 254 ALA A O 1
ATOM 2000 N N . GLN A 1 255 ? -29.125 15.699 13.515 1.00 92.31 255 GLN A N 1
ATOM 2001 C CA . GLN A 1 255 ? -27.696 15.434 13.625 1.00 92.31 255 GLN A CA 1
ATOM 2002 C C . GLN A 1 255 ? -27.249 14.453 12.547 1.00 92.31 255 GLN A C 1
ATOM 2004 O O . GLN A 1 255 ? -28.058 13.754 11.939 1.00 92.31 255 GLN A O 1
ATOM 2009 N N . TRP A 1 256 ? -25.941 14.400 12.335 1.00 95.12 256 TRP A N 1
ATOM 2010 C CA . TRP A 1 256 ? -25.303 13.494 11.394 1.00 95.12 256 TRP A CA 1
ATOM 2011 C C . TRP A 1 256 ? -24.362 12.556 12.129 1.00 95.12 256 TRP A C 1
ATOM 2013 O O . TRP A 1 256 ? -23.615 12.990 13.000 1.00 95.12 256 TRP A O 1
ATOM 2023 N N . LEU A 1 257 ? -24.351 11.286 11.751 1.00 94.81 257 LEU A N 1
ATOM 2024 C CA . LEU A 1 257 ? -23.314 10.343 12.140 1.00 94.81 257 LEU A CA 1
ATOM 2025 C C . LEU A 1 257 ? -22.335 10.213 10.970 1.00 94.81 257 LEU A C 1
ATOM 2027 O O . LEU A 1 257 ? -22.652 9.594 9.953 1.00 94.81 257 LEU A O 1
ATOM 2031 N N . CYS A 1 258 ? -21.172 10.845 11.121 1.00 95.25 258 CYS A N 1
ATOM 2032 C CA . CYS A 1 258 ? -20.097 10.906 10.126 1.00 95.25 258 CYS A CA 1
ATOM 2033 C C . CYS A 1 258 ? -18.850 10.172 10.641 1.00 95.25 258 CYS A C 1
ATOM 2035 O O . CYS A 1 258 ? -18.748 9.938 11.848 1.00 95.25 258 CYS A O 1
ATOM 2037 N N . PRO A 1 259 ? -17.877 9.837 9.778 1.00 93.88 259 PRO A N 1
ATOM 2038 C CA . PRO A 1 259 ? -16.607 9.286 10.233 1.00 93.88 259 PRO A CA 1
ATOM 2039 C C . PRO A 1 259 ? -15.833 10.249 11.142 1.00 93.88 259 PRO A C 1
ATOM 2041 O O . PRO A 1 259 ? -15.832 11.475 10.963 1.00 93.88 259 PRO A O 1
ATOM 2044 N N . ASP A 1 260 ? -15.144 9.676 12.120 1.00 88.94 260 ASP A N 1
ATOM 2045 C CA . ASP A 1 260 ? -14.086 10.332 12.879 1.00 88.94 260 ASP A CA 1
ATOM 2046 C C . ASP A 1 260 ? -12.756 10.358 12.096 1.00 88.94 260 ASP A C 1
ATOM 2048 O O . ASP A 1 260 ? -12.709 10.072 10.898 1.00 88.94 260 ASP A O 1
ATOM 2052 N N . ALA A 1 261 ? -11.659 10.709 12.772 1.00 85.06 261 ALA A N 1
ATOM 2053 C CA . ALA A 1 261 ? -10.333 10.772 12.159 1.00 85.06 261 ALA A CA 1
ATOM 2054 C C . ALA A 1 261 ? -9.817 9.414 11.638 1.00 85.06 261 ALA A C 1
ATOM 2056 O O . ALA A 1 261 ? -8.919 9.399 10.800 1.00 85.06 261 ALA A O 1
ATOM 2057 N N . THR A 1 262 ? -10.369 8.288 12.107 1.00 86.19 262 THR A N 1
ATOM 2058 C CA . THR A 1 262 ? -10.013 6.945 11.620 1.00 86.19 262 THR A CA 1
ATOM 2059 C C . THR A 1 262 ? -10.673 6.617 10.281 1.00 86.19 262 THR A C 1
ATOM 2061 O O . THR A 1 262 ? -10.209 5.741 9.554 1.00 86.19 262 THR A O 1
ATOM 2064 N N . GLY A 1 263 ? -11.771 7.301 9.942 1.00 89.62 263 GLY A N 1
ATOM 2065 C CA . GLY A 1 263 ? -12.534 7.070 8.715 1.00 89.62 263 GLY A CA 1
ATOM 2066 C C . GLY A 1 263 ? -13.534 5.910 8.781 1.00 89.62 263 GLY A C 1
ATOM 2067 O O . GLY A 1 263 ? -14.385 5.807 7.898 1.00 89.62 263 GLY A O 1
ATOM 2068 N N . TYR A 1 264 ? -13.474 5.053 9.808 1.00 90.56 264 TYR A N 1
ATOM 2069 C CA . TYR A 1 264 ? -14.343 3.875 9.935 1.00 90.56 264 TYR A CA 1
ATOM 2070 C C . TYR A 1 264 ? -15.226 3.873 11.189 1.00 90.56 264 TYR A C 1
ATOM 2072 O O . TYR A 1 264 ? -16.220 3.144 11.196 1.00 90.56 264 TYR A O 1
ATOM 2080 N N . THR A 1 265 ? -14.909 4.683 12.204 1.00 90.31 265 THR A N 1
ATOM 2081 C CA . THR A 1 265 ? -15.709 4.840 13.432 1.00 90.31 265 THR A CA 1
ATOM 2082 C C . THR A 1 265 ? -16.574 6.094 13.343 1.00 90.31 265 THR A C 1
ATOM 2084 O O . THR A 1 265 ? -16.164 7.099 12.764 1.00 90.31 265 THR A O 1
ATOM 2087 N N . GLY A 1 266 ? -17.798 6.043 13.867 1.00 90.94 266 GLY A N 1
ATOM 2088 C CA . GLY A 1 266 ? -18.742 7.153 13.789 1.00 90.94 266 GLY A CA 1
ATOM 2089 C C . GLY A 1 266 ? -18.656 8.154 14.938 1.00 90.94 266 GLY A C 1
ATOM 2090 O O . GLY A 1 266 ? -18.481 7.788 16.096 1.00 90.94 266 GLY A O 1
ATOM 2091 N N . ARG A 1 267 ? -18.880 9.428 14.611 1.00 89.81 267 ARG A N 1
ATOM 2092 C CA . ARG A 1 267 ? -19.090 10.533 15.553 1.00 89.81 267 ARG A CA 1
ATOM 2093 C C . ARG A 1 267 ? -20.299 11.377 15.155 1.00 89.81 267 ARG A C 1
ATOM 2095 O O . ARG A 1 267 ? -20.656 11.477 13.982 1.00 89.81 267 ARG A O 1
ATOM 2102 N N . ILE A 1 268 ? -20.899 12.019 16.150 1.00 89.38 268 ILE A N 1
ATOM 2103 C CA . ILE A 1 268 ? -22.044 12.912 15.966 1.00 89.38 268 ILE A CA 1
ATOM 2104 C C . ILE A 1 268 ? -21.572 14.307 15.534 1.00 89.38 268 ILE A C 1
ATOM 2106 O O . ILE A 1 268 ? -20.738 14.922 16.202 1.00 89.38 268 ILE A O 1
ATOM 2110 N N . CYS A 1 269 ? -22.179 14.824 14.469 1.00 90.62 269 CYS A N 1
ATOM 2111 C CA . CYS A 1 269 ? -21.893 16.104 13.829 1.00 90.62 269 CYS A CA 1
ATOM 2112 C C . CYS A 1 269 ? -23.168 16.941 13.677 1.00 90.62 269 CYS A C 1
ATOM 2114 O O . CYS A 1 269 ? -24.275 16.412 13.561 1.00 90.62 269 CYS A O 1
ATOM 2116 N N . SER A 1 270 ? -23.015 18.265 13.634 1.00 90.56 270 SER A N 1
ATOM 2117 C CA . SER A 1 270 ? -24.121 19.193 13.352 1.00 90.56 270 SER A CA 1
ATOM 2118 C C . SER A 1 270 ? -24.472 19.290 11.864 1.00 90.56 270 SER A C 1
ATOM 2120 O O . SER A 1 270 ? -25.556 19.751 11.522 1.00 90.56 270 SER A O 1
ATOM 2122 N N . SER A 1 271 ? -23.569 18.877 10.976 1.00 92.62 271 SER A N 1
ATOM 2123 C CA . SER A 1 271 ? -23.713 18.954 9.518 1.00 92.62 271 SER A CA 1
ATOM 2124 C C . SER A 1 271 ? -23.121 17.716 8.844 1.00 92.62 271 SER A C 1
ATOM 2126 O O . SER A 1 271 ? -22.286 17.038 9.443 1.00 92.62 271 SER A O 1
ATOM 2128 N N . ARG A 1 272 ? -23.532 17.444 7.597 1.00 93.25 272 ARG A N 1
ATOM 2129 C CA . ARG A 1 272 ? -22.934 16.401 6.751 1.00 93.25 272 ARG A CA 1
ATOM 2130 C C . ARG A 1 272 ? -21.473 16.751 6.461 1.00 93.25 272 ARG A C 1
ATOM 2132 O O . ARG A 1 272 ? -21.192 17.850 5.991 1.00 93.25 272 ARG A O 1
ATOM 2139 N N . GLU A 1 273 ? -20.567 15.824 6.751 1.00 92.88 273 GLU A N 1
ATOM 2140 C CA . GLU A 1 273 ? -19.128 15.940 6.474 1.00 92.88 273 GLU A CA 1
ATOM 2141 C C . GLU A 1 273 ? -18.688 14.901 5.416 1.00 92.88 273 GLU A C 1
ATOM 2143 O O . GLU A 1 273 ? -19.505 14.491 4.596 1.00 92.88 273 GLU A O 1
ATOM 2148 N N . SER A 1 274 ? -17.417 14.473 5.406 1.00 84.88 274 SER A N 1
ATOM 2149 C CA . SER A 1 274 ? -16.793 13.660 4.342 1.00 84.88 274 SER A CA 1
ATOM 2150 C C . SER A 1 274 ? -17.400 12.270 4.098 1.00 84.88 274 SER A C 1
ATOM 2152 O O . SER A 1 274 ? -17.122 11.693 3.055 1.00 84.88 274 SER A O 1
ATOM 2154 N N . GLY A 1 275 ? -18.243 11.753 5.000 1.00 94.44 275 GLY A N 1
ATOM 2155 C CA . GLY A 1 275 ? -18.924 10.459 4.858 1.00 94.44 275 GLY A CA 1
ATOM 2156 C C . GLY A 1 275 ? -18.0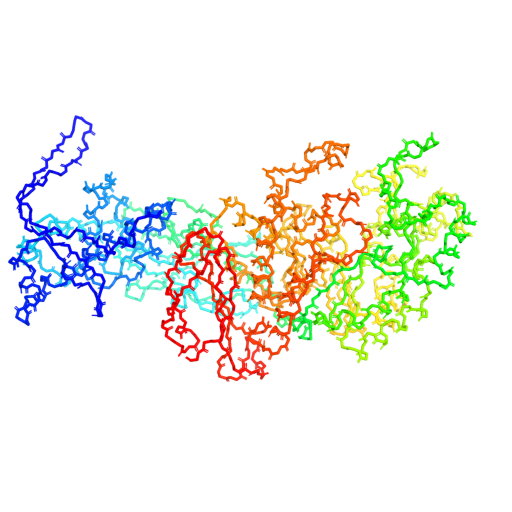08 9.231 4.945 1.00 94.44 275 GLY A C 1
ATOM 2157 O O . GLY A 1 275 ? -16.816 9.277 4.648 1.00 94.44 275 GLY A O 1
ATOM 2158 N N . PHE A 1 276 ? -18.564 8.101 5.372 1.00 96.19 276 PHE A N 1
ATOM 2159 C CA . PHE A 1 276 ? -17.890 6.806 5.338 1.00 96.19 276 PHE A CA 1
ATOM 2160 C C . PHE A 1 276 ? -17.734 6.346 3.894 1.00 96.19 276 PHE A C 1
ATOM 2162 O O . PHE A 1 276 ? -18.684 6.411 3.119 1.00 96.19 276 PHE A O 1
ATOM 2169 N N . ARG A 1 277 ? -16.556 5.838 3.537 1.00 95.50 277 ARG A N 1
ATOM 2170 C CA . ARG A 1 277 ? -16.274 5.377 2.174 1.00 95.50 277 ARG A CA 1
ATOM 2171 C C . ARG A 1 277 ? -16.916 4.016 1.883 1.00 95.50 277 ARG A C 1
ATOM 2173 O O . ARG A 1 277 ? -16.898 3.093 2.707 1.00 95.50 277 ARG A O 1
ATOM 2180 N N . LEU A 1 278 ? -17.438 3.880 0.669 1.00 95.06 278 LEU A N 1
ATOM 2181 C CA . LEU A 1 278 ? -17.945 2.643 0.088 1.00 95.06 278 LEU A CA 1
ATOM 2182 C C . LEU A 1 278 ? -17.513 2.574 -1.375 1.00 95.06 278 LEU A C 1
ATOM 2184 O O . LEU A 1 278 ? -17.884 3.417 -2.176 1.00 95.06 278 LEU A O 1
ATOM 2188 N N . THR A 1 279 ? -16.762 1.546 -1.743 1.00 96.12 279 THR A N 1
ATOM 2189 C CA . THR A 1 279 ? -16.342 1.353 -3.134 1.00 96.12 279 THR A CA 1
ATOM 2190 C C . THR A 1 279 ? -17.203 0.285 -3.780 1.00 96.12 279 THR A C 1
ATOM 2192 O O . THR A 1 279 ? -17.271 -0.836 -3.267 1.00 96.12 279 THR A O 1
ATOM 2195 N N . VAL A 1 280 ? -17.821 0.623 -4.910 1.00 95.75 280 VAL A N 1
ATOM 2196 C CA . VAL A 1 280 ? -18.511 -0.325 -5.786 1.00 95.75 280 VAL A CA 1
ATOM 2197 C C . VAL A 1 280 ? -17.620 -0.584 -6.991 1.00 95.75 280 VAL A C 1
ATOM 2199 O O . VAL A 1 280 ? -17.246 0.356 -7.686 1.00 95.75 280 VAL A O 1
ATOM 2202 N N . TYR A 1 281 ? -17.247 -1.836 -7.238 1.00 96.12 281 TYR A N 1
ATOM 2203 C CA . TYR A 1 281 ? -16.373 -2.203 -8.354 1.00 96.12 281 TYR A CA 1
ATOM 2204 C C . TYR A 1 281 ? -17.069 -3.117 -9.361 1.00 96.12 281 TYR A C 1
ATOM 2206 O O . TYR A 1 281 ? -18.118 -3.702 -9.086 1.00 96.12 281 TYR A O 1
ATOM 2214 N N . LYS A 1 282 ? -16.486 -3.222 -10.557 1.00 96.00 282 LYS A N 1
ATOM 2215 C CA . LYS A 1 282 ? -17.021 -4.020 -11.661 1.00 96.00 282 LYS A CA 1
ATOM 2216 C C . LYS A 1 282 ? -17.242 -5.467 -11.226 1.00 96.00 282 LYS A C 1
ATOM 2218 O O . LYS A 1 282 ? -16.326 -6.125 -10.741 1.00 96.00 282 LYS A O 1
ATOM 2223 N N . LYS A 1 283 ? -18.458 -5.963 -11.444 1.00 95.62 283 LYS A N 1
ATOM 2224 C CA . LYS A 1 283 ? -18.835 -7.353 -11.174 1.00 95.62 283 LYS A CA 1
ATOM 2225 C C . LYS A 1 283 ? -17.933 -8.329 -11.934 1.00 95.62 283 LYS A C 1
ATOM 2227 O O . LYS A 1 283 ? -17.728 -8.158 -13.139 1.00 95.62 283 LYS A O 1
ATOM 2232 N N . GLY A 1 284 ? -17.421 -9.347 -11.241 1.00 93.50 284 GLY A N 1
ATOM 2233 C CA . GLY A 1 284 ? -16.511 -10.338 -11.820 1.00 93.50 284 GLY A CA 1
ATOM 2234 C C . GLY A 1 284 ? -15.125 -9.785 -12.160 1.00 93.50 284 GLY A C 1
ATOM 2235 O O . GLY A 1 284 ? -14.414 -10.372 -12.977 1.00 93.50 284 GLY A O 1
ATOM 2236 N N . PHE A 1 285 ? -14.743 -8.637 -11.594 1.00 95.25 285 PHE A N 1
ATOM 2237 C CA . PHE A 1 285 ? -13.375 -8.148 -11.702 1.00 95.25 285 PHE A CA 1
ATOM 2238 C C . PHE A 1 285 ? -12.430 -9.114 -10.993 1.00 95.25 285 PHE A C 1
ATOM 2240 O O . PHE A 1 285 ? -12.572 -9.376 -9.807 1.00 95.25 285 PHE A O 1
ATOM 2247 N N . GLU A 1 286 ? -11.429 -9.591 -11.721 1.00 94.25 286 GLU A N 1
ATOM 2248 C CA . GLU A 1 286 ? -10.369 -10.434 -11.191 1.00 94.25 286 GLU A CA 1
ATOM 2249 C C . GLU A 1 286 ? -9.003 -9.928 -11.645 1.00 94.25 286 GLU A C 1
ATOM 2251 O O . GLU A 1 286 ? -8.865 -9.222 -12.650 1.00 94.25 286 GLU A O 1
ATOM 2256 N N . THR A 1 287 ? -7.982 -10.327 -10.893 1.00 96.06 287 THR A N 1
ATOM 2257 C CA . THR A 1 287 ? -6.572 -10.030 -11.172 1.00 96.06 287 THR A CA 1
ATOM 2258 C C . THR A 1 287 ? -5.774 -11.341 -11.188 1.00 96.06 287 THR A C 1
ATOM 2260 O O . THR A 1 287 ? -6.232 -12.334 -10.620 1.00 96.06 287 THR A O 1
ATOM 2263 N N . PRO A 1 288 ? -4.604 -11.411 -11.847 1.00 96.12 288 PRO A N 1
ATOM 2264 C CA . PRO A 1 288 ? -3.913 -12.685 -12.042 1.00 96.12 288 PRO A CA 1
ATOM 2265 C C . PRO A 1 288 ? -3.525 -13.378 -10.726 1.00 96.12 288 PRO A C 1
ATOM 2267 O O . PRO A 1 288 ? -2.707 -12.870 -9.960 1.00 96.12 288 PRO A O 1
ATOM 2270 N N . ALA A 1 289 ? -4.062 -14.577 -10.482 1.00 94.62 289 ALA A N 1
ATOM 2271 C CA . ALA A 1 289 ? -3.837 -15.317 -9.237 1.00 94.62 289 ALA A CA 1
ATOM 2272 C C . ALA A 1 289 ? -2.351 -15.623 -8.982 1.00 94.62 289 ALA A C 1
ATOM 2274 O O . ALA A 1 289 ? -1.875 -15.527 -7.851 1.00 94.62 289 ALA A O 1
ATOM 2275 N N . TRP A 1 290 ? -1.593 -15.933 -10.043 1.00 95.62 290 TRP A N 1
ATOM 2276 C CA . TRP A 1 290 ? -0.159 -16.203 -9.928 1.00 95.62 290 TRP A CA 1
ATOM 2277 C C . TRP A 1 290 ? 0.614 -14.997 -9.394 1.00 95.62 290 TRP A C 1
ATOM 2279 O O . TRP A 1 290 ? 1.601 -15.206 -8.699 1.00 95.62 290 TRP A O 1
ATOM 2289 N N . PHE A 1 291 ? 0.182 -13.771 -9.712 1.00 97.12 291 PHE A N 1
ATOM 2290 C CA . PHE A 1 291 ? 0.884 -12.529 -9.390 1.00 97.12 291 PHE A CA 1
ATOM 2291 C C . PHE A 1 291 ? 0.799 -12.207 -7.894 1.00 97.12 291 PHE A C 1
ATOM 2293 O O . PHE A 1 291 ? 1.822 -11.942 -7.265 1.00 97.12 291 PHE A O 1
ATOM 2300 N N . ARG A 1 292 ? -0.394 -12.358 -7.301 1.00 94.12 292 ARG A N 1
ATOM 2301 C CA . ARG A 1 292 ? -0.674 -12.139 -5.865 1.00 94.12 292 ARG A CA 1
ATOM 2302 C C . ARG A 1 292 ? 0.241 -12.959 -4.937 1.00 94.12 292 ARG A C 1
ATOM 2304 O O . ARG A 1 292 ? 0.550 -12.540 -3.822 1.00 94.12 292 ARG A O 1
ATOM 2311 N N . LYS A 1 293 ? 0.694 -14.128 -5.409 1.00 93.25 293 LYS A N 1
ATOM 2312 C CA . LYS A 1 293 ? 1.534 -15.083 -4.665 1.00 93.25 293 LYS A CA 1
ATOM 2313 C C . LYS A 1 293 ? 3.046 -14.890 -4.855 1.00 93.25 293 LYS A C 1
ATOM 2315 O O . LYS A 1 293 ? 3.811 -15.760 -4.452 1.00 93.25 293 LYS A O 1
ATOM 2320 N N . ARG A 1 294 ? 3.507 -13.811 -5.505 1.00 95.00 294 ARG A N 1
ATOM 2321 C CA . ARG A 1 294 ? 4.945 -13.575 -5.750 1.00 95.00 294 ARG A CA 1
ATOM 2322 C C . ARG A 1 294 ? 5.536 -12.493 -4.857 1.00 95.00 294 ARG A C 1
ATOM 2324 O O . ARG A 1 294 ? 4.827 -11.722 -4.214 1.00 95.00 294 ARG A O 1
ATOM 2331 N N . VAL A 1 295 ? 6.864 -12.462 -4.861 1.00 98.56 295 VAL A N 1
ATOM 2332 C CA . VAL A 1 295 ? 7.695 -11.331 -4.451 1.00 98.56 295 VAL A CA 1
ATOM 2333 C C . VAL A 1 295 ? 8.231 -10.687 -5.725 1.00 98.56 295 VAL A C 1
ATOM 2335 O O . VAL A 1 295 ? 8.751 -11.392 -6.600 1.00 98.56 295 VAL A O 1
ATOM 2338 N N . MET A 1 296 ? 8.053 -9.374 -5.836 1.00 98.81 296 MET A N 1
ATOM 2339 C CA . MET A 1 296 ? 8.506 -8.562 -6.956 1.00 98.81 296 MET A CA 1
ATOM 2340 C C . MET A 1 296 ? 9.882 -7.954 -6.682 1.00 98.81 296 MET A C 1
ATOM 2342 O O . MET A 1 296 ? 10.185 -7.556 -5.558 1.00 98.81 296 MET A O 1
ATOM 2346 N N . TYR A 1 297 ? 10.689 -7.840 -7.733 1.00 98.88 297 TYR A N 1
ATOM 2347 C CA . TYR A 1 297 ? 11.978 -7.158 -7.710 1.00 98.88 297 TYR A CA 1
ATOM 2348 C C . TYR A 1 297 ? 12.070 -6.169 -8.879 1.00 98.88 297 TYR A C 1
ATOM 2350 O O . TYR A 1 297 ? 11.943 -6.565 -10.037 1.00 98.88 297 TYR A O 1
ATOM 2358 N N . GLN A 1 298 ? 12.240 -4.881 -8.588 1.00 98.81 298 GLN A N 1
ATOM 2359 C CA . GLN A 1 298 ? 12.374 -3.822 -9.585 1.00 98.81 298 GLN A CA 1
ATOM 2360 C C . GLN A 1 298 ? 13.846 -3.617 -9.951 1.00 98.81 298 GLN A C 1
ATOM 2362 O O . GLN A 1 298 ? 14.665 -3.326 -9.079 1.00 98.81 298 GLN A O 1
ATOM 2367 N N . ILE A 1 299 ? 14.159 -3.679 -11.246 1.00 98.81 299 ILE A N 1
ATOM 2368 C CA . ILE A 1 299 ? 15.503 -3.485 -11.799 1.00 98.81 299 ILE A CA 1
ATOM 2369 C C . ILE A 1 299 ? 15.525 -2.277 -12.731 1.00 98.81 299 ILE A C 1
ATOM 2371 O O . ILE A 1 299 ? 14.709 -2.173 -13.648 1.00 98.81 299 ILE A O 1
ATOM 2375 N N . PHE A 1 300 ? 16.533 -1.424 -12.535 1.00 98.50 300 PHE A N 1
ATOM 2376 C CA . PHE A 1 300 ? 16.955 -0.432 -13.517 1.00 98.50 300 PHE A CA 1
ATOM 2377 C C . PHE A 1 300 ? 18.047 -1.056 -14.415 1.00 98.50 300 PHE A C 1
ATOM 2379 O O . PHE A 1 300 ? 19.169 -1.258 -13.935 1.00 98.50 300 PHE A O 1
ATOM 2386 N N . PRO A 1 301 ? 17.753 -1.402 -15.687 1.00 98.31 301 PRO A N 1
ATOM 2387 C CA . PRO A 1 301 ? 18.581 -2.318 -16.480 1.00 98.31 301 PRO A CA 1
ATOM 2388 C C . PRO A 1 301 ? 20.052 -1.915 -16.626 1.00 98.31 301 PRO A C 1
ATOM 2390 O O . PRO A 1 301 ? 20.929 -2.737 -16.379 1.00 98.31 301 PRO A O 1
ATOM 2393 N N . ASP A 1 302 ? 20.328 -0.643 -16.936 1.00 98.00 302 ASP A N 1
ATOM 2394 C CA . ASP A 1 302 ? 21.694 -0.130 -17.153 1.00 98.00 302 ASP A CA 1
ATOM 2395 C C . ASP A 1 302 ? 22.601 -0.249 -15.913 1.00 98.00 302 ASP A C 1
ATOM 2397 O O . ASP A 1 302 ? 23.822 -0.183 -16.022 1.00 98.00 302 ASP A O 1
ATOM 2401 N N . ARG A 1 303 ? 22.013 -0.418 -14.723 1.00 97.62 303 ARG A N 1
ATOM 2402 C CA . ARG A 1 303 ? 22.708 -0.268 -13.439 1.00 97.62 303 ARG A CA 1
ATOM 2403 C C . ARG A 1 303 ? 22.783 -1.563 -12.641 1.00 97.62 303 ARG A C 1
ATOM 2405 O O . ARG A 1 303 ? 23.436 -1.575 -11.607 1.00 97.62 303 ARG A O 1
ATOM 2412 N N . PHE A 1 304 ? 22.124 -2.640 -13.063 1.00 98.44 304 PHE A N 1
ATOM 2413 C CA . PHE A 1 304 ? 21.986 -3.831 -12.220 1.00 98.44 304 PHE A CA 1
ATOM 2414 C C . PHE A 1 304 ? 23.039 -4.909 -12.479 1.00 98.44 304 PHE A C 1
ATOM 2416 O O . PHE A 1 304 ? 23.702 -5.366 -11.550 1.00 98.44 304 PHE A O 1
ATOM 2423 N N . ALA A 1 305 ? 23.173 -5.352 -13.727 1.00 97.75 305 ALA A N 1
ATOM 2424 C CA . ALA A 1 305 ? 24.017 -6.491 -14.052 1.00 97.75 305 ALA A CA 1
ATOM 2425 C C . ALA A 1 305 ? 24.608 -6.360 -15.454 1.00 97.75 305 ALA A C 1
ATOM 2427 O O . ALA A 1 305 ? 23.941 -5.902 -16.377 1.00 97.75 305 ALA A O 1
ATOM 2428 N N . PHE A 1 306 ? 25.858 -6.792 -15.598 1.00 97.06 306 PHE A N 1
ATOM 2429 C CA . PHE A 1 306 ? 26.726 -6.453 -16.724 1.00 97.06 306 PHE A CA 1
ATOM 2430 C C . PHE A 1 306 ? 27.231 -7.733 -17.399 1.00 97.06 306 PHE A C 1
ATOM 2432 O O . PHE A 1 306 ? 27.577 -8.694 -16.708 1.00 97.06 306 PHE A O 1
ATOM 2439 N N . SER A 1 307 ? 27.294 -7.757 -18.734 1.00 95.62 307 SER A N 1
ATOM 2440 C CA . SER A 1 307 ? 27.905 -8.851 -19.501 1.00 95.62 307 SER A CA 1
ATOM 2441 C C . SER A 1 307 ? 29.219 -8.408 -20.142 1.00 95.62 307 SER A C 1
ATOM 2443 O O . SER A 1 307 ? 29.329 -7.313 -20.676 1.00 95.62 307 SER A O 1
ATOM 2445 N N . ASN A 1 308 ? 30.218 -9.293 -20.143 1.00 93.12 308 ASN A N 1
ATOM 2446 C CA . ASN A 1 308 ? 31.544 -9.020 -20.718 1.00 93.12 308 ASN A CA 1
ATOM 2447 C C . ASN A 1 308 ? 31.656 -9.466 -22.189 1.00 93.12 308 ASN A C 1
ATOM 2449 O O . ASN A 1 308 ? 32.696 -9.974 -22.608 1.00 93.12 308 ASN A O 1
ATOM 2453 N N . ASP A 1 309 ? 30.571 -9.368 -22.958 1.00 95.31 309 ASP A N 1
ATOM 2454 C CA . ASP A 1 309 ? 30.501 -9.848 -24.346 1.00 95.31 309 ASP A CA 1
ATOM 2455 C C . ASP A 1 309 ? 30.501 -8.738 -25.404 1.00 95.31 309 ASP A C 1
ATOM 2457 O O . ASP A 1 309 ? 30.355 -9.028 -26.591 1.00 95.31 309 ASP A O 1
ATOM 2461 N N . GLY A 1 310 ? 30.726 -7.487 -24.997 1.00 96.19 310 GLY A N 1
ATOM 2462 C CA . GLY A 1 310 ? 30.818 -6.347 -25.909 1.00 96.19 310 GLY A CA 1
ATOM 2463 C C . GLY A 1 310 ? 29.466 -5.749 -26.312 1.00 96.19 310 GLY A C 1
ATOM 2464 O O . GLY A 1 310 ? 29.428 -4.881 -27.184 1.00 96.19 310 GLY A O 1
ATOM 2465 N N . THR A 1 311 ? 28.358 -6.236 -25.738 1.00 97.62 311 THR A N 1
ATOM 2466 C CA . THR A 1 311 ? 26.993 -5.810 -26.094 1.00 97.62 311 THR A CA 1
ATOM 2467 C C . THR A 1 311 ? 26.785 -4.320 -25.830 1.00 97.62 311 THR A C 1
ATOM 2469 O O . THR A 1 311 ? 26.382 -3.586 -26.734 1.00 97.62 311 THR A O 1
ATOM 2472 N N . ALA A 1 312 ? 27.139 -3.850 -24.630 1.00 97.31 312 ALA A N 1
ATOM 2473 C CA . ALA A 1 312 ? 26.992 -2.448 -24.259 1.00 97.31 312 ALA A CA 1
ATOM 2474 C C . ALA A 1 312 ? 27.834 -1.536 -25.165 1.00 97.31 312 ALA A C 1
ATOM 2476 O O . ALA A 1 312 ? 27.334 -0.542 -25.688 1.00 97.31 312 ALA A O 1
ATOM 2477 N N . GLU A 1 313 ? 29.089 -1.903 -25.431 1.00 97.81 313 GLU A N 1
ATOM 2478 C CA . GLU A 1 313 ? 29.990 -1.162 -26.313 1.00 97.81 313 GLU A CA 1
ATOM 2479 C C . GLU A 1 313 ? 29.449 -1.091 -27.746 1.00 97.81 313 GLU A C 1
ATOM 2481 O O . GLU A 1 313 ? 29.476 -0.029 -28.372 1.00 97.81 313 GLU A O 1
ATOM 2486 N N . ALA A 1 314 ? 28.912 -2.197 -28.267 1.00 97.75 314 ALA A N 1
ATOM 2487 C CA . ALA A 1 314 ? 28.293 -2.230 -29.587 1.00 97.75 314 ALA A CA 1
ATOM 2488 C C . ALA A 1 314 ? 27.054 -1.321 -29.668 1.00 97.75 314 ALA A C 1
ATOM 2490 O O . ALA A 1 314 ? 26.872 -0.634 -30.682 1.00 97.75 314 ALA A O 1
ATOM 2491 N N . GLY A 1 315 ? 26.242 -1.278 -28.607 1.00 97.56 315 GLY A N 1
ATOM 2492 C CA . GLY A 1 315 ? 25.092 -0.383 -28.481 1.00 97.56 315 GLY A CA 1
ATOM 2493 C C . GLY A 1 315 ? 25.477 1.095 -28.399 1.00 97.56 315 GLY A C 1
ATOM 2494 O O . GLY A 1 315 ? 24.886 1.936 -29.075 1.00 97.56 315 GLY A O 1
ATOM 2495 N N . ILE A 1 316 ? 26.537 1.419 -27.658 1.00 98.06 316 ILE A N 1
ATOM 2496 C CA . ILE A 1 316 ? 27.100 2.775 -27.595 1.00 98.06 316 ILE A CA 1
ATOM 2497 C C . ILE A 1 316 ? 27.572 3.222 -28.981 1.00 98.06 316 ILE A C 1
ATOM 2499 O O . ILE A 1 316 ? 27.264 4.329 -29.426 1.00 98.06 316 ILE A O 1
ATOM 2503 N N . GLU A 1 317 ? 28.279 2.354 -29.707 1.00 98.06 317 GLU A N 1
ATOM 2504 C CA . GLU A 1 317 ? 28.712 2.646 -31.075 1.00 98.06 317 GLU A CA 1
ATOM 2505 C C . GLU A 1 317 ? 27.537 2.747 -32.057 1.00 98.06 317 GLU A C 1
ATOM 2507 O O . GLU A 1 317 ? 27.610 3.502 -33.027 1.00 98.06 317 GLU A O 1
ATOM 2512 N N . TYR A 1 318 ? 26.442 2.021 -31.824 1.00 97.31 318 TYR A N 1
ATOM 2513 C CA . TYR A 1 318 ? 25.206 2.182 -32.586 1.00 97.31 318 TYR A CA 1
ATOM 2514 C C . TYR A 1 318 ? 24.623 3.593 -32.417 1.00 97.31 318 TYR A C 1
ATOM 2516 O O . TYR A 1 318 ? 24.422 4.284 -33.417 1.00 97.31 318 TYR A O 1
ATOM 2524 N N . HIS A 1 319 ? 24.458 4.061 -31.181 1.00 96.56 319 HIS A N 1
ATOM 2525 C CA . HIS A 1 319 ? 23.917 5.394 -30.896 1.00 96.56 319 HIS A CA 1
ATOM 2526 C C . HIS A 1 319 ? 24.840 6.520 -31.392 1.00 96.56 319 HIS A C 1
ATOM 2528 O O . HIS A 1 319 ? 24.376 7.506 -31.966 1.00 96.56 319 HIS A O 1
ATOM 2534 N N . LYS A 1 320 ? 26.169 6.351 -31.311 1.00 96.62 320 LYS A N 1
ATOM 2535 C CA . LYS A 1 320 ? 27.120 7.283 -31.952 1.00 96.62 320 LYS A CA 1
ATOM 2536 C C . LYS A 1 320 ? 26.954 7.339 -33.471 1.00 96.62 320 LYS A C 1
ATOM 2538 O O . LYS A 1 320 ? 27.021 8.422 -34.048 1.00 96.62 320 LYS A O 1
ATOM 2543 N N . ARG A 1 321 ? 26.724 6.197 -34.134 1.00 96.12 321 ARG A N 1
ATOM 2544 C CA . ARG A 1 321 ? 26.461 6.153 -35.586 1.00 96.12 321 ARG A CA 1
ATOM 2545 C C . ARG A 1 321 ? 25.142 6.822 -35.970 1.00 96.12 321 ARG A C 1
ATOM 2547 O O . ARG A 1 321 ? 25.065 7.343 -37.078 1.00 96.12 321 ARG A O 1
ATOM 2554 N N . LEU A 1 322 ? 24.153 6.842 -35.075 1.00 92.56 322 LEU A N 1
ATOM 2555 C CA . LEU A 1 322 ? 22.930 7.630 -35.251 1.00 92.56 322 LEU A CA 1
ATOM 2556 C C . LEU A 1 322 ? 23.168 9.144 -35.136 1.00 92.56 322 LEU A C 1
ATOM 2558 O O . LEU A 1 322 ? 22.285 9.908 -35.490 1.00 92.56 322 LEU A O 1
ATOM 2562 N N . GLY A 1 323 ? 24.337 9.595 -34.671 1.00 91.25 323 GLY A N 1
ATOM 2563 C CA . GLY A 1 323 ? 24.634 11.016 -34.460 1.00 91.25 323 GLY A CA 1
ATOM 2564 C C . GLY A 1 323 ? 24.407 11.493 -33.024 1.00 91.25 323 GLY A C 1
ATOM 2565 O O . GLY A 1 323 ? 24.485 12.692 -32.755 1.00 91.25 323 GLY A O 1
ATOM 2566 N N . GLN A 1 324 ? 24.153 10.575 -32.090 1.00 93.25 324 GLN A N 1
ATOM 2567 C CA . GLN A 1 324 ? 24.043 10.882 -30.666 1.00 93.25 324 GLN A CA 1
ATOM 2568 C C . GLN A 1 324 ? 25.420 10.899 -29.986 1.00 93.25 324 GLN A C 1
ATOM 2570 O O . GLN A 1 324 ? 26.451 10.576 -30.579 1.00 93.25 324 GLN A O 1
ATOM 2575 N N . THR A 1 325 ? 25.448 11.289 -28.711 1.00 93.81 325 THR A N 1
ATOM 2576 C CA . THR A 1 325 ? 26.686 11.453 -27.926 1.00 93.81 325 THR A CA 1
ATOM 2577 C C . THR A 1 325 ? 26.667 10.657 -26.613 1.00 93.81 325 THR A C 1
ATOM 2579 O O . THR A 1 325 ? 26.962 11.222 -25.558 1.00 93.81 325 THR A O 1
ATOM 2582 N N . PRO A 1 326 ? 26.328 9.353 -26.639 1.00 95.19 326 PRO A N 1
ATOM 2583 C CA . PRO A 1 326 ? 26.299 8.544 -25.425 1.00 95.19 326 PRO A CA 1
ATOM 2584 C C . PRO A 1 326 ? 27.697 8.434 -24.798 1.00 95.19 326 PRO A C 1
ATOM 2586 O O . PRO A 1 326 ? 28.712 8.375 -25.502 1.00 95.19 326 PRO A O 1
ATOM 2589 N N . GLU A 1 327 ? 27.743 8.391 -23.471 1.00 94.88 327 GLU A N 1
ATOM 2590 C CA . GLU A 1 327 ? 28.964 8.194 -22.687 1.00 94.88 327 GLU A CA 1
ATOM 2591 C C . GLU A 1 327 ? 28.861 6.885 -21.911 1.00 94.88 327 GLU A C 1
ATOM 2593 O O . GLU A 1 327 ? 27.916 6.683 -21.159 1.00 94.88 327 GLU A O 1
ATOM 2598 N N . LEU A 1 328 ? 29.827 5.990 -22.118 1.00 96.12 328 LEU A N 1
ATOM 2599 C CA . LEU A 1 328 ? 29.960 4.761 -21.344 1.00 96.12 328 LEU A CA 1
ATOM 2600 C C . LEU A 1 328 ? 31.013 4.995 -20.263 1.00 96.12 328 LEU A C 1
ATOM 2602 O O . LEU A 1 328 ? 32.154 5.322 -20.598 1.00 96.12 328 LEU A O 1
ATOM 2606 N N . HIS A 1 329 ? 30.627 4.827 -19.001 1.00 96.06 329 HIS A N 1
ATOM 2607 C CA . HIS A 1 329 ? 31.543 4.892 -17.864 1.00 96.06 329 HIS A CA 1
ATOM 2608 C C . HIS A 1 329 ? 32.607 3.797 -17.983 1.00 96.06 329 HIS A C 1
ATOM 2610 O O . HIS A 1 329 ? 32.307 2.653 -18.331 1.00 96.06 329 HIS A O 1
ATOM 2616 N N . ALA A 1 330 ? 33.863 4.129 -17.685 1.00 92.88 330 ALA A N 1
ATOM 2617 C CA . ALA A 1 330 ? 34.967 3.168 -17.738 1.00 92.88 330 ALA A CA 1
ATOM 2618 C C . ALA A 1 330 ? 35.016 2.265 -16.493 1.00 92.88 330 ALA A C 1
ATOM 2620 O O . ALA A 1 330 ? 35.690 1.231 -16.499 1.00 92.88 330 ALA A O 1
ATOM 2621 N N . SER A 1 331 ? 34.324 2.655 -15.418 1.00 93.25 331 SER A N 1
ATOM 2622 C CA . SER A 1 331 ? 34.226 1.900 -14.169 1.00 93.25 331 SER A CA 1
ATOM 2623 C C . SER A 1 331 ? 32.887 2.137 -13.468 1.00 93.25 331 SER A C 1
ATOM 2625 O O . SER A 1 331 ? 32.341 3.234 -13.496 1.00 93.25 331 SER A O 1
ATOM 2627 N N . LEU A 1 332 ? 32.406 1.128 -12.735 1.00 93.19 332 LEU A N 1
ATOM 2628 C CA . LEU A 1 332 ? 31.222 1.234 -11.868 1.00 93.19 332 LEU A CA 1
ATOM 2629 C C . LEU A 1 332 ? 31.427 2.158 -10.653 1.00 93.19 332 LEU A C 1
ATOM 2631 O O . LEU A 1 332 ? 30.471 2.461 -9.940 1.00 93.19 332 LEU A O 1
ATOM 2635 N N . ASP A 1 333 ? 32.667 2.573 -10.391 1.00 91.06 333 ASP A N 1
ATOM 2636 C CA . ASP A 1 333 ? 33.010 3.524 -9.330 1.00 91.06 333 ASP A CA 1
ATOM 2637 C C . ASP A 1 333 ? 33.007 4.983 -9.801 1.00 91.06 333 ASP A C 1
ATOM 2639 O O . ASP A 1 333 ? 33.143 5.892 -8.979 1.00 91.06 333 ASP A O 1
ATOM 2643 N N . GLU A 1 334 ? 32.849 5.227 -11.105 1.00 92.69 334 GLU A N 1
ATOM 2644 C CA . GLU A 1 334 ? 32.687 6.584 -11.617 1.00 92.69 334 GLU A CA 1
ATOM 2645 C C . GLU A 1 334 ? 31.362 7.180 -11.115 1.00 92.69 334 GLU A C 1
ATOM 2647 O O . GLU A 1 334 ? 30.353 6.472 -11.020 1.00 92.69 334 GLU A O 1
ATOM 2652 N N . PRO A 1 335 ? 31.343 8.468 -10.727 1.00 88.81 335 PRO A N 1
ATOM 2653 C CA . PRO A 1 335 ? 30.140 9.098 -10.205 1.00 88.81 335 PRO A CA 1
ATOM 2654 C C . PRO A 1 335 ? 29.096 9.262 -11.309 1.00 88.81 335 PRO A C 1
ATOM 2656 O O . PRO A 1 335 ? 29.425 9.632 -12.434 1.00 88.81 335 PRO A O 1
ATOM 2659 N N . VAL A 1 336 ? 27.822 9.075 -10.957 1.00 90.00 336 VAL A N 1
ATOM 2660 C CA . VAL A 1 336 ? 26.714 9.314 -11.889 1.00 90.00 336 VAL A CA 1
ATOM 2661 C C . VAL A 1 336 ? 26.742 10.757 -12.386 1.00 90.00 336 VAL A C 1
ATOM 2663 O O . VAL A 1 336 ? 26.934 11.698 -11.601 1.00 90.00 336 VAL A O 1
ATOM 2666 N N . ARG A 1 337 ? 26.540 10.958 -13.690 1.00 90.19 337 ARG A N 1
ATOM 2667 C CA . ARG A 1 337 ? 26.534 12.309 -14.243 1.00 90.19 337 ARG A CA 1
ATOM 2668 C C . ARG A 1 337 ? 25.226 13.011 -13.894 1.00 90.19 337 ARG A C 1
ATOM 2670 O O . ARG A 1 337 ? 24.136 12.486 -14.097 1.00 90.19 337 ARG A O 1
ATOM 2677 N N . TRP A 1 338 ? 25.342 14.245 -13.419 1.00 87.00 338 TRP A N 1
ATOM 2678 C CA . TRP A 1 338 ? 24.203 15.091 -13.035 1.00 87.00 338 TRP A CA 1
ATOM 2679 C C . TRP A 1 338 ? 24.326 16.537 -13.553 1.00 87.00 338 TRP A C 1
ATOM 2681 O O . TRP A 1 338 ? 23.403 17.335 -13.391 1.00 87.00 338 TRP A O 1
ATOM 2691 N N . GLN A 1 339 ? 25.460 16.883 -14.175 1.00 87.69 339 GLN A N 1
ATOM 2692 C CA . GLN A 1 339 ? 25.726 18.189 -14.785 1.00 87.69 339 GLN A CA 1
ATOM 2693 C C . GLN A 1 339 ? 25.842 18.071 -16.309 1.00 87.69 339 GLN A C 1
ATOM 2695 O O . GLN A 1 339 ? 26.264 17.020 -16.801 1.00 87.69 339 GLN A O 1
ATOM 2700 N N . PRO A 1 340 ? 25.501 19.137 -17.058 1.00 87.94 340 PRO A N 1
ATOM 2701 C CA . PRO A 1 340 ? 25.811 19.208 -18.481 1.00 87.94 340 PRO A CA 1
ATOM 2702 C C . PRO A 1 340 ? 27.319 19.126 -18.723 1.00 87.94 340 PRO A C 1
ATOM 2704 O O . PRO A 1 340 ? 28.118 19.669 -17.953 1.00 87.94 340 PRO A O 1
ATOM 2707 N N . ARG A 1 341 ? 27.712 18.504 -19.836 1.00 88.81 341 ARG A N 1
ATOM 2708 C CA . ARG A 1 341 ? 29.090 18.581 -20.338 1.00 88.81 341 ARG A CA 1
ATOM 2709 C C . ARG A 1 341 ? 29.419 20.024 -20.743 1.00 88.81 341 ARG A C 1
ATOM 2711 O O . ARG A 1 341 ? 28.536 20.835 -21.002 1.00 88.81 341 ARG A O 1
ATOM 2718 N N . SER A 1 342 ? 30.706 20.354 -20.864 1.00 89.12 342 SER A N 1
ATOM 2719 C CA . SER A 1 342 ? 31.170 21.731 -21.140 1.00 89.12 342 SER A CA 1
ATOM 2720 C C . SER A 1 342 ? 30.626 22.359 -22.431 1.00 89.12 342 SER A C 1
ATOM 2722 O O . SER A 1 342 ? 30.619 23.582 -22.565 1.00 89.12 342 SER A O 1
ATOM 2724 N N . TRP A 1 343 ? 30.189 21.536 -23.383 1.00 87.38 343 TRP A N 1
ATOM 2725 C CA . TRP A 1 343 ? 29.608 21.945 -24.661 1.00 87.38 343 TRP A CA 1
ATOM 2726 C C . TRP A 1 343 ? 28.073 21.824 -24.700 1.00 87.38 343 TRP A C 1
ATOM 2728 O O . TRP A 1 343 ? 27.454 22.259 -25.673 1.00 87.38 343 TRP A O 1
ATOM 2738 N N . GLU A 1 344 ? 27.448 21.261 -23.662 1.00 86.50 344 GLU A N 1
ATOM 2739 C CA . GLU A 1 344 ? 25.997 21.111 -23.545 1.00 86.50 344 GLU A CA 1
ATOM 2740 C C . GLU A 1 344 ? 25.375 22.344 -22.879 1.00 86.50 344 GLU A C 1
ATOM 2742 O O . GLU A 1 344 ? 25.915 22.916 -21.934 1.00 86.50 344 GLU A O 1
ATOM 2747 N N . LYS A 1 345 ? 24.200 22.761 -23.363 1.00 81.81 345 LYS A N 1
ATOM 2748 C CA . LYS A 1 345 ? 23.445 23.874 -22.759 1.00 81.81 345 LYS A CA 1
ATOM 2749 C C . LYS A 1 345 ? 22.640 23.445 -21.531 1.00 81.81 345 LYS A C 1
ATOM 2751 O O . LYS A 1 345 ? 22.353 24.273 -20.672 1.00 81.81 345 LYS A O 1
ATOM 2756 N N . SER A 1 346 ? 22.246 22.178 -21.480 1.00 83.50 346 SER A N 1
ATOM 2757 C CA . SER A 1 346 ? 21.396 21.580 -20.453 1.00 83.50 346 SER A CA 1
ATOM 2758 C C . SER A 1 346 ? 21.840 20.145 -20.201 1.00 83.50 346 SER A C 1
ATOM 2760 O O . SER A 1 346 ? 22.428 19.520 -21.081 1.00 83.50 346 SER A O 1
ATOM 2762 N N . TYR A 1 347 ? 21.578 19.642 -18.995 1.00 84.81 347 TYR A N 1
ATOM 2763 C CA . TYR A 1 347 ? 21.891 18.264 -18.628 1.00 84.81 347 TYR A CA 1
ATOM 2764 C C . TYR A 1 347 ? 21.176 17.274 -19.558 1.00 84.81 347 TYR A C 1
ATOM 2766 O O . TYR A 1 347 ? 19.986 17.432 -19.824 1.00 84.81 347 TYR A O 1
ATOM 2774 N N . SER A 1 348 ? 21.914 16.265 -20.022 1.00 87.44 348 SER A N 1
ATOM 2775 C CA . SER A 1 348 ? 21.404 15.127 -20.785 1.00 87.44 348 SER A CA 1
ATOM 2776 C C . SER A 1 348 ? 21.654 13.847 -19.978 1.00 87.44 348 SER A C 1
ATOM 2778 O O . SER A 1 348 ? 22.789 13.649 -19.539 1.00 87.44 348 SER A O 1
ATOM 2780 N N . PRO A 1 349 ? 20.669 12.962 -19.768 1.00 91.06 349 PRO A N 1
ATOM 2781 C CA . PRO A 1 349 ? 20.852 11.691 -19.061 1.00 91.06 349 PRO A CA 1
ATOM 2782 C C . PRO A 1 349 ? 21.364 10.567 -19.989 1.00 91.06 349 PRO A C 1
ATOM 2784 O O . PRO A 1 349 ? 20.829 9.467 -19.994 1.00 91.06 349 PRO A O 1
ATOM 2787 N N . ASP A 1 350 ? 22.382 10.839 -20.811 1.00 93.62 350 ASP A N 1
ATOM 2788 C CA . ASP A 1 350 ? 22.990 9.883 -21.763 1.00 93.62 350 ASP A CA 1
ATOM 2789 C C . ASP A 1 350 ? 24.327 9.267 -21.279 1.00 93.62 350 ASP A C 1
ATOM 2791 O O . ASP A 1 350 ? 25.202 8.947 -22.088 1.00 93.62 350 ASP A O 1
ATOM 2795 N N . ASP A 1 351 ? 24.504 9.130 -19.957 1.00 94.88 351 ASP A N 1
ATOM 2796 C CA . ASP A 1 351 ? 25.597 8.370 -19.334 1.00 94.88 351 ASP A CA 1
ATOM 2797 C C . ASP A 1 351 ? 25.153 6.953 -18.931 1.00 94.88 351 ASP A C 1
ATOM 2799 O O . ASP A 1 351 ? 24.146 6.767 -18.240 1.00 94.88 351 ASP A O 1
ATOM 2803 N N . PHE A 1 352 ? 25.931 5.954 -19.339 1.00 97.25 352 PHE A N 1
ATOM 2804 C CA . PHE A 1 352 ? 25.614 4.533 -19.231 1.00 97.25 352 PHE A CA 1
ATOM 2805 C C . PHE A 1 352 ? 26.700 3.788 -18.465 1.00 97.25 352 PHE A C 1
ATOM 2807 O O . PHE A 1 352 ? 27.887 4.036 -18.671 1.00 97.25 352 PHE A O 1
ATOM 2814 N N . TYR A 1 353 ? 26.302 2.834 -17.626 1.00 97.44 353 TYR A N 1
ATOM 2815 C CA . TYR A 1 353 ? 27.234 1.890 -16.994 1.00 97.44 353 TYR A CA 1
ATOM 2816 C C . TYR A 1 353 ? 27.296 0.546 -17.729 1.00 97.44 353 TYR A C 1
ATOM 2818 O O . TYR A 1 353 ? 28.150 -0.280 -17.416 1.00 97.44 353 TYR A O 1
ATOM 2826 N N . GLY A 1 354 ? 26.424 0.329 -18.719 1.00 96.88 354 GLY A N 1
ATOM 2827 C CA . GLY A 1 354 ? 26.508 -0.819 -19.621 1.00 96.88 354 GLY A CA 1
ATOM 2828 C C . GLY A 1 354 ? 25.861 -2.088 -19.073 1.00 96.88 354 GLY A C 1
ATOM 2829 O O . GLY A 1 354 ? 26.308 -3.190 -19.387 1.00 96.88 354 GLY A O 1
ATOM 2830 N N . GLY A 1 355 ? 24.836 -1.959 -18.228 1.00 98.00 355 GLY A N 1
ATOM 2831 C CA . GLY A 1 355 ? 24.025 -3.107 -17.827 1.00 98.00 355 GLY A CA 1
ATOM 2832 C C . GLY A 1 355 ? 23.293 -3.726 -19.024 1.00 98.00 355 GLY A C 1
ATOM 2833 O O . GLY A 1 355 ? 22.895 -3.012 -19.942 1.00 98.00 355 GLY A O 1
ATOM 2834 N N . THR A 1 356 ? 23.124 -5.051 -19.036 1.00 98.62 356 THR A N 1
ATOM 2835 C CA . THR A 1 356 ? 22.594 -5.799 -20.195 1.00 98.62 356 THR A CA 1
ATOM 2836 C C . THR A 1 356 ? 21.554 -6.845 -19.797 1.00 98.62 356 THR A C 1
ATOM 2838 O O . THR A 1 356 ? 21.535 -7.334 -18.664 1.00 98.62 356 THR A O 1
ATOM 2841 N N . LEU A 1 357 ? 20.704 -7.253 -20.748 1.00 98.69 357 LEU A N 1
ATOM 2842 C CA . LEU A 1 357 ? 19.708 -8.318 -20.547 1.00 98.69 357 LEU A CA 1
ATOM 2843 C C . LEU A 1 357 ? 20.369 -9.649 -20.173 1.00 98.69 357 LEU A C 1
ATOM 2845 O O . LEU A 1 357 ? 19.919 -10.344 -19.265 1.00 98.69 357 LEU A O 1
ATOM 2849 N N . LYS A 1 358 ? 21.500 -9.964 -20.806 1.00 98.38 358 LYS A N 1
ATOM 2850 C CA . LYS A 1 358 ? 22.293 -11.153 -20.486 1.00 98.38 358 LYS A CA 1
ATOM 2851 C C . LYS A 1 358 ? 22.977 -11.060 -19.122 1.00 98.38 358 LYS A C 1
ATOM 2853 O O . LYS A 1 358 ? 23.135 -12.073 -18.444 1.00 98.38 358 LYS A O 1
ATOM 2858 N N . GLY A 1 359 ? 23.367 -9.859 -18.691 1.00 98.50 359 GLY A N 1
ATOM 2859 C CA . GLY A 1 359 ? 23.813 -9.618 -17.321 1.00 98.50 359 GLY A CA 1
ATOM 2860 C C . GLY A 1 359 ? 22.708 -9.947 -16.313 1.00 98.50 359 GLY A C 1
ATOM 2861 O O . GLY A 1 359 ? 22.950 -10.660 -15.339 1.00 98.50 359 GLY A O 1
ATOM 2862 N N . ILE A 1 360 ? 21.476 -9.493 -16.576 1.00 98.75 360 ILE A N 1
ATOM 2863 C CA . ILE A 1 360 ? 20.301 -9.818 -15.748 1.00 98.75 360 ILE A CA 1
ATOM 2864 C C . ILE A 1 360 ? 20.061 -11.336 -15.729 1.00 98.75 360 ILE A C 1
ATOM 2866 O O . ILE A 1 360 ? 19.846 -11.901 -14.656 1.00 98.75 360 ILE A O 1
ATOM 2870 N N . GLU A 1 361 ? 20.170 -12.012 -16.876 1.00 98.62 361 GLU A N 1
ATOM 2871 C CA . GLU A 1 361 ? 20.046 -13.474 -16.974 1.00 98.62 361 GLU A CA 1
ATOM 2872 C C . GLU A 1 361 ? 21.046 -14.198 -16.058 1.00 98.62 361 GLU A C 1
ATOM 2874 O O . GLU A 1 361 ? 20.675 -15.100 -15.305 1.00 98.62 361 GLU A O 1
ATOM 2879 N N . GLN A 1 362 ? 22.307 -13.758 -16.038 1.00 98.25 362 GLN A N 1
ATOM 2880 C CA . GLN A 1 362 ? 23.348 -14.328 -15.173 1.00 98.25 362 GLN A CA 1
ATOM 2881 C C . GLN A 1 362 ? 23.061 -14.136 -13.675 1.00 98.25 362 GLN A C 1
ATOM 2883 O O . GLN A 1 362 ? 23.569 -14.898 -12.849 1.00 98.25 362 GLN A O 1
ATOM 2888 N N . LYS A 1 363 ? 22.234 -13.149 -13.310 1.00 98.06 363 LYS A N 1
ATOM 2889 C CA . LYS A 1 363 ? 21.780 -12.895 -11.935 1.00 98.06 363 LYS A CA 1
ATOM 2890 C C . LYS A 1 363 ? 20.465 -13.603 -11.580 1.00 98.06 363 LYS A C 1
ATOM 2892 O O . LYS A 1 363 ? 20.037 -13.507 -10.431 1.00 98.06 363 LYS A O 1
ATOM 2897 N N . LEU A 1 364 ? 19.855 -14.386 -12.475 1.00 98.69 364 LEU A N 1
ATOM 2898 C CA . LEU A 1 364 ? 18.671 -15.192 -12.139 1.00 98.69 364 LEU A CA 1
ATOM 2899 C C . LEU A 1 364 ? 18.869 -16.111 -10.914 1.00 98.69 364 LEU A C 1
ATOM 2901 O O . LEU A 1 364 ? 17.977 -16.125 -10.063 1.00 98.69 364 LEU A O 1
ATOM 2905 N N . PRO A 1 365 ? 20.017 -16.806 -10.730 1.00 98.12 365 PRO A N 1
ATOM 2906 C CA . PRO A 1 365 ? 20.245 -17.608 -9.527 1.00 98.12 365 PRO A CA 1
ATOM 2907 C C . PRO A 1 365 ? 20.218 -16.783 -8.235 1.00 98.12 365 PRO A C 1
ATOM 2909 O O . PRO A 1 365 ? 19.664 -17.235 -7.237 1.00 98.12 365 PRO A O 1
ATOM 2912 N N . TYR A 1 366 ? 20.758 -15.562 -8.272 1.00 97.94 366 TYR A N 1
ATOM 2913 C CA . TYR A 1 366 ? 20.732 -14.624 -7.149 1.00 97.94 366 TYR A CA 1
ATOM 2914 C C . TYR A 1 366 ? 19.296 -14.200 -6.805 1.00 97.94 366 TYR A C 1
ATOM 2916 O O . TYR A 1 366 ? 18.882 -14.258 -5.649 1.00 97.94 366 TYR A O 1
ATOM 2924 N N . LEU A 1 367 ? 18.501 -13.842 -7.818 1.00 98.50 367 LEU A N 1
ATOM 2925 C CA . LEU A 1 367 ? 17.093 -13.479 -7.632 1.00 98.50 367 LEU A CA 1
ATOM 2926 C C . LEU A 1 367 ? 16.272 -14.660 -7.091 1.00 98.50 367 LEU A C 1
ATOM 2928 O O . LEU A 1 367 ? 15.397 -14.481 -6.243 1.00 98.50 367 LEU A O 1
ATOM 2932 N N . LYS A 1 368 ? 16.577 -15.880 -7.541 1.00 97.50 368 LYS A N 1
ATOM 2933 C CA . LYS A 1 368 ? 15.939 -17.101 -7.048 1.00 97.50 368 LYS A CA 1
ATOM 2934 C C . LYS A 1 368 ? 16.300 -17.397 -5.591 1.00 97.50 368 LYS A C 1
ATOM 2936 O O . LYS A 1 368 ? 15.407 -17.760 -4.830 1.00 97.50 368 LYS A O 1
ATOM 2941 N N . GLU A 1 369 ? 17.566 -17.234 -5.199 1.00 96.12 369 GLU A N 1
ATOM 2942 C CA . GLU A 1 369 ? 18.017 -17.361 -3.800 1.00 96.12 369 GLU A CA 1
ATOM 2943 C C . GLU A 1 369 ? 17.273 -16.375 -2.890 1.00 96.12 369 GLU A C 1
ATOM 2945 O O . GLU A 1 369 ? 16.798 -16.760 -1.824 1.00 96.12 369 GLU A O 1
ATOM 2950 N N . LEU A 1 370 ? 17.074 -15.140 -3.360 1.00 97.94 370 LEU A N 1
ATOM 2951 C CA . LEU A 1 370 ? 16.305 -14.112 -2.658 1.00 97.94 370 LEU A CA 1
ATOM 2952 C C . LEU A 1 370 ? 14.791 -14.417 -2.595 1.00 97.94 370 LEU A C 1
ATOM 2954 O O . LEU A 1 370 ? 14.060 -13.752 -1.867 1.00 97.94 370 LEU A O 1
ATOM 2958 N N . GLY A 1 371 ? 14.297 -15.419 -3.330 1.00 98.00 371 GLY A N 1
ATOM 2959 C CA . GLY A 1 371 ? 12.887 -15.819 -3.346 1.00 98.00 371 GLY A CA 1
ATOM 2960 C C . GLY A 1 371 ? 11.999 -14.994 -4.285 1.00 98.00 371 GLY A C 1
ATOM 2961 O O . GLY A 1 371 ? 10.778 -14.963 -4.105 1.00 98.00 371 GLY A O 1
ATOM 2962 N N . ILE A 1 372 ? 12.587 -14.327 -5.279 1.00 98.69 372 ILE A N 1
ATOM 2963 C CA . ILE A 1 372 ? 11.863 -13.517 -6.265 1.00 98.69 372 ILE A CA 1
ATOM 2964 C C . ILE A 1 372 ? 11.108 -14.414 -7.249 1.00 98.69 372 ILE A C 1
ATOM 2966 O O . ILE A 1 372 ? 11.624 -15.427 -7.712 1.00 98.69 372 ILE A O 1
ATOM 2970 N N . GLY A 1 373 ? 9.876 -14.022 -7.587 1.00 98.12 373 GLY A N 1
ATOM 2971 C CA . GLY A 1 373 ? 9.049 -14.713 -8.586 1.00 98.12 373 GLY A CA 1
ATOM 2972 C C . GLY A 1 373 ? 8.574 -13.823 -9.734 1.00 98.12 373 GLY A C 1
ATOM 2973 O O . GLY A 1 373 ? 8.017 -14.316 -10.715 1.00 98.12 373 GLY A O 1
ATOM 2974 N N . VAL A 1 374 ? 8.777 -12.510 -9.631 1.00 98.56 374 VAL A N 1
ATOM 2975 C CA . VAL A 1 374 ? 8.496 -11.567 -10.711 1.00 98.56 374 VAL A CA 1
ATOM 2976 C C . VAL A 1 374 ? 9.510 -10.429 -10.692 1.00 98.56 374 VAL A C 1
ATOM 2978 O O . VAL A 1 374 ? 9.820 -9.881 -9.639 1.00 98.56 374 VAL A O 1
ATOM 2981 N N . VAL A 1 375 ? 10.034 -10.080 -11.858 1.00 98.88 375 VAL A N 1
ATOM 2982 C CA . VAL A 1 375 ? 10.928 -8.942 -12.054 1.00 98.88 375 VAL A CA 1
ATOM 2983 C C . VAL A 1 375 ? 10.174 -7.871 -12.820 1.00 98.88 375 VAL A C 1
ATOM 2985 O O . VAL A 1 375 ? 9.589 -8.153 -13.861 1.00 98.88 375 VAL A O 1
ATOM 2988 N N . TYR A 1 376 ? 10.191 -6.648 -12.309 1.00 98.81 376 TYR A N 1
ATOM 2989 C CA . TYR A 1 376 ? 9.751 -5.467 -13.037 1.00 98.81 376 TYR A CA 1
ATOM 2990 C C . TYR A 1 376 ? 10.988 -4.756 -13.594 1.00 98.81 376 TYR A C 1
ATOM 2992 O O . TYR A 1 376 ? 11.862 -4.342 -12.832 1.00 98.81 376 TYR A O 1
ATOM 3000 N N . LEU A 1 377 ? 11.077 -4.646 -14.918 1.00 98.81 377 LEU A N 1
ATOM 3001 C CA . LEU A 1 377 ? 12.128 -3.889 -15.590 1.00 98.81 377 LEU A CA 1
ATOM 3002 C C . LEU A 1 377 ? 11.612 -2.483 -15.892 1.00 98.81 377 LEU A C 1
ATOM 3004 O O . LEU A 1 377 ? 10.597 -2.342 -16.576 1.00 98.81 377 LEU A O 1
ATOM 3008 N N . ASN A 1 378 ? 12.349 -1.463 -15.442 1.00 98.50 378 ASN A N 1
ATOM 3009 C CA . ASN A 1 378 ? 12.256 -0.120 -16.025 1.00 98.50 378 ASN A CA 1
ATOM 3010 C C . ASN A 1 378 ? 12.468 -0.184 -17.559 1.00 98.50 378 ASN A C 1
ATOM 3012 O O . ASN A 1 378 ? 12.941 -1.216 -18.052 1.00 98.50 378 ASN A O 1
ATOM 3016 N N . PRO A 1 379 ? 12.128 0.870 -18.330 1.00 98.25 379 PRO A N 1
ATOM 3017 C CA . PRO A 1 379 ? 11.999 0.767 -19.780 1.00 98.25 379 PRO A CA 1
ATOM 3018 C C . PRO A 1 379 ? 13.241 0.163 -20.446 1.00 98.25 379 PRO A C 1
ATOM 3020 O O . PRO A 1 379 ? 14.374 0.548 -20.158 1.00 98.25 379 PRO A O 1
ATOM 3023 N N . ILE A 1 380 ? 13.014 -0.816 -21.326 1.00 98.44 380 ILE A N 1
ATOM 3024 C CA . ILE A 1 380 ? 14.077 -1.543 -22.042 1.00 98.44 380 ILE A CA 1
ATOM 3025 C C . ILE A 1 380 ? 14.129 -1.216 -23.531 1.00 98.44 380 ILE A C 1
ATOM 3027 O O . ILE A 1 380 ? 15.038 -1.675 -24.215 1.00 98.44 380 ILE A O 1
ATOM 3031 N N . VAL A 1 381 ? 13.136 -0.486 -24.037 1.00 98.12 381 VAL A N 1
ATOM 3032 C CA . VAL A 1 381 ? 13.024 -0.122 -25.453 1.00 98.12 381 VAL A CA 1
ATOM 3033 C C . VAL A 1 381 ? 14.139 0.839 -25.856 1.00 98.12 381 VAL A C 1
ATOM 3035 O O . VAL A 1 381 ? 14.704 1.520 -24.998 1.00 98.12 381 VAL A O 1
ATOM 3038 N N . GLU A 1 382 ? 14.464 0.893 -27.150 1.00 98.00 382 GLU A N 1
ATOM 3039 C CA . GLU A 1 382 ? 15.471 1.826 -27.665 1.00 98.00 382 GLU A CA 1
ATOM 3040 C C . GLU A 1 382 ? 15.136 3.254 -27.260 1.00 98.00 382 GLU A C 1
ATOM 3042 O O . GLU A 1 382 ? 14.014 3.721 -27.476 1.00 98.00 382 GLU A O 1
ATOM 3047 N N . ALA A 1 383 ? 16.121 3.947 -26.699 1.00 96.44 383 ALA A N 1
ATOM 3048 C CA . ALA A 1 383 ? 16.010 5.344 -26.323 1.00 96.44 383 ALA A CA 1
ATOM 3049 C C . ALA A 1 383 ? 17.396 5.987 -26.266 1.00 96.44 383 ALA A C 1
ATOM 3051 O O . ALA A 1 383 ? 18.418 5.303 -26.224 1.00 96.44 383 ALA A O 1
ATOM 3052 N N . ARG A 1 384 ? 17.441 7.319 -26.255 1.00 94.38 384 ARG A N 1
ATOM 3053 C CA . ARG A 1 384 ? 18.711 8.046 -26.160 1.00 94.38 384 ARG A CA 1
ATOM 3054 C C . ARG A 1 384 ? 19.256 8.075 -24.728 1.00 94.38 384 ARG A C 1
ATOM 3056 O O . ARG A 1 384 ? 20.473 8.111 -24.541 1.00 94.38 384 ARG A O 1
ATOM 3063 N N . SER A 1 385 ? 18.383 8.125 -23.725 1.00 95.06 385 SER A N 1
ATOM 3064 C CA . SER A 1 385 ? 18.789 8.229 -22.323 1.00 95.06 385 SER A CA 1
ATOM 3065 C C . SER A 1 385 ? 19.096 6.884 -21.656 1.00 95.06 385 SER A C 1
ATOM 3067 O O . SER A 1 385 ? 18.711 5.809 -22.117 1.00 95.06 385 SER A O 1
ATOM 3069 N N . ASN A 1 386 ? 19.724 6.954 -20.483 1.00 95.25 386 ASN A N 1
ATOM 3070 C CA . ASN A 1 386 ? 19.945 5.818 -19.596 1.00 95.25 386 ASN A CA 1
ATOM 3071 C C . ASN A 1 386 ? 18.658 5.272 -18.953 1.00 95.25 386 ASN A C 1
ATOM 3073 O O . ASN A 1 386 ? 18.603 4.083 -18.634 1.00 95.25 386 ASN A O 1
ATOM 3077 N N . HIS A 1 387 ? 17.623 6.104 -18.796 1.00 94.06 387 HIS A N 1
ATOM 3078 C CA . HIS A 1 387 ? 16.347 5.743 -18.173 1.00 94.06 387 HIS A CA 1
ATOM 3079 C C . HIS A 1 387 ? 15.304 5.247 -19.177 1.00 94.06 387 HIS A C 1
ATOM 3081 O O . HIS A 1 387 ? 14.382 4.540 -18.787 1.00 94.06 387 HIS A O 1
ATOM 3087 N N . ARG A 1 388 ? 15.468 5.587 -20.460 1.00 96.00 388 ARG A N 1
ATOM 3088 C CA . ARG A 1 388 ? 14.692 5.085 -21.604 1.00 96.00 388 ARG A CA 1
ATOM 3089 C C . ARG A 1 388 ? 13.196 5.436 -21.632 1.00 96.00 388 ARG A C 1
ATOM 3091 O O . ARG A 1 388 ? 12.434 4.860 -22.405 1.00 96.00 388 ARG A O 1
ATOM 3098 N N . TYR A 1 389 ? 12.788 6.431 -20.845 1.00 93.94 389 TYR A N 1
ATOM 3099 C CA . TYR A 1 389 ? 11.439 7.028 -20.911 1.00 93.94 389 TYR A CA 1
ATOM 3100 C C . TYR A 1 389 ? 11.253 7.917 -22.155 1.00 93.94 389 TYR A C 1
ATOM 3102 O O . TYR A 1 389 ? 10.150 8.088 -22.656 1.00 93.94 389 TYR A O 1
ATOM 3110 N N . ASP A 1 390 ? 12.341 8.415 -22.739 1.00 93.69 390 ASP A N 1
ATOM 3111 C CA . ASP A 1 390 ? 12.369 9.125 -24.019 1.00 93.69 390 ASP A CA 1
ATOM 3112 C C . ASP A 1 390 ? 12.380 8.145 -25.206 1.00 93.69 390 ASP A C 1
ATOM 3114 O O . ASP A 1 390 ? 13.302 8.149 -26.020 1.00 93.69 390 ASP A O 1
ATOM 3118 N N . THR A 1 391 ? 11.358 7.285 -25.306 1.00 95.88 391 THR A N 1
ATOM 3119 C CA . THR A 1 391 ? 11.353 6.163 -26.259 1.00 95.88 391 THR A CA 1
ATOM 3120 C C . THR A 1 391 ? 11.640 6.591 -27.701 1.00 95.88 391 THR A C 1
ATOM 3122 O O . THR A 1 391 ? 10.924 7.412 -28.283 1.00 95.88 391 THR A O 1
ATOM 3125 N N . SER A 1 392 ? 12.654 5.961 -28.290 1.00 96.12 392 SER A N 1
ATOM 3126 C CA . SER A 1 392 ? 13.075 6.132 -29.675 1.00 96.12 392 SER A CA 1
ATOM 3127 C C . SER A 1 392 ? 12.404 5.155 -30.636 1.00 96.12 392 SER A C 1
ATOM 3129 O O . SER A 1 392 ? 11.977 5.574 -31.712 1.00 96.12 392 SER A O 1
ATOM 3131 N N . ASP A 1 393 ? 12.307 3.877 -30.260 1.00 96.31 393 ASP A N 1
ATOM 3132 C CA . ASP A 1 393 ? 11.615 2.822 -31.012 1.00 96.31 393 ASP A CA 1
ATOM 3133 C C . ASP A 1 393 ? 11.015 1.798 -30.040 1.00 96.31 393 ASP A C 1
ATOM 3135 O O . ASP A 1 393 ? 11.730 1.082 -29.342 1.00 96.31 393 ASP A O 1
ATOM 3139 N N . TYR A 1 394 ? 9.686 1.699 -30.018 1.00 97.31 394 TYR A N 1
ATOM 3140 C CA . TYR A 1 394 ? 8.967 0.786 -29.129 1.00 97.31 394 TYR A CA 1
ATOM 3141 C C . TYR A 1 394 ? 9.148 -0.697 -29.475 1.00 97.31 394 TYR A C 1
ATOM 3143 O O . TYR A 1 394 ? 8.812 -1.561 -28.663 1.00 97.31 394 TYR A O 1
ATOM 3151 N N . SER A 1 395 ? 9.570 -1.011 -30.702 1.00 96.69 395 SER A N 1
ATOM 3152 C CA . SER A 1 395 ? 9.488 -2.366 -31.260 1.00 96.69 395 SER A CA 1
ATOM 3153 C C . SER A 1 395 ? 10.683 -3.260 -30.940 1.00 96.69 395 SER A C 1
ATOM 3155 O O . SER A 1 395 ? 10.668 -4.441 -31.280 1.00 96.69 395 SER A O 1
ATOM 3157 N N . ARG A 1 396 ? 11.726 -2.722 -30.304 1.00 96.81 396 ARG A N 1
ATOM 3158 C CA . ARG A 1 396 ? 12.943 -3.475 -30.000 1.00 96.81 396 ARG A CA 1
ATOM 3159 C C . ARG A 1 396 ? 13.603 -3.016 -28.704 1.00 96.81 396 ARG A C 1
ATOM 3161 O O . ARG A 1 396 ? 13.409 -1.865 -28.309 1.00 96.81 396 ARG A O 1
ATOM 3168 N N . PRO A 1 397 ? 14.402 -3.887 -28.063 1.00 98.25 397 PRO A N 1
ATOM 3169 C CA . PRO A 1 397 ? 15.248 -3.471 -26.960 1.00 98.25 397 PRO A CA 1
ATOM 3170 C C . PRO A 1 397 ? 16.263 -2.422 -27.407 1.00 98.25 397 PRO A C 1
ATOM 3172 O O . PRO A 1 397 ? 16.673 -2.378 -28.571 1.00 98.25 397 PRO A O 1
ATOM 3175 N N . ASP A 1 398 ? 16.703 -1.610 -26.457 1.00 98.38 398 ASP A N 1
ATOM 3176 C CA . ASP A 1 398 ? 17.822 -0.714 -26.656 1.00 98.38 398 ASP A CA 1
ATOM 3177 C C . ASP A 1 398 ? 19.105 -1.509 -26.953 1.00 98.38 398 ASP A C 1
ATOM 3179 O O . ASP A 1 398 ? 19.446 -2.412 -26.181 1.00 98.38 398 ASP A O 1
ATOM 3183 N N . PRO A 1 399 ? 19.853 -1.170 -28.020 1.00 97.88 399 PRO A N 1
ATOM 3184 C CA . PRO A 1 399 ? 21.045 -1.921 -28.406 1.00 97.88 399 PRO A CA 1
ATOM 3185 C C . PRO A 1 399 ? 22.161 -1.976 -27.356 1.00 97.88 399 PRO A C 1
ATOM 3187 O O . PRO A 1 399 ? 23.032 -2.832 -27.474 1.00 97.88 399 PRO A O 1
ATOM 3190 N N . ILE A 1 400 ? 22.170 -1.093 -26.346 1.00 98.12 400 ILE A N 1
ATOM 3191 C CA . ILE A 1 400 ? 23.102 -1.200 -25.208 1.00 98.12 400 ILE A CA 1
ATOM 3192 C C . ILE A 1 400 ? 22.705 -2.378 -24.310 1.00 98.12 400 ILE A C 1
ATOM 3194 O O . ILE A 1 400 ? 23.576 -3.057 -23.774 1.00 98.12 400 ILE A O 1
ATOM 3198 N N . LEU A 1 401 ? 21.403 -2.645 -24.158 1.00 98.38 401 LEU A N 1
ATOM 3199 C CA . LEU A 1 401 ? 20.896 -3.735 -23.324 1.00 98.38 401 LEU A CA 1
ATOM 3200 C C . LEU A 1 401 ? 20.995 -5.100 -24.017 1.00 98.38 401 LEU A C 1
ATOM 3202 O O . LEU A 1 401 ? 21.208 -6.105 -23.334 1.00 98.38 401 LEU A O 1
ATOM 3206 N N . GLY A 1 402 ? 20.813 -5.142 -25.340 1.00 97.81 402 GLY A N 1
ATOM 3207 C CA . GLY A 1 402 ? 20.893 -6.363 -26.143 1.00 97.81 402 GLY A CA 1
ATOM 3208 C C . GLY A 1 402 ? 19.895 -6.408 -27.298 1.00 97.81 402 GLY A C 1
ATOM 3209 O O . GLY A 1 402 ? 19.454 -5.383 -27.817 1.00 97.81 402 GLY A O 1
ATOM 3210 N N . THR A 1 403 ? 19.562 -7.623 -27.719 1.00 98.06 403 THR A N 1
ATOM 3211 C CA . THR A 1 403 ? 18.673 -7.929 -28.849 1.00 98.06 403 THR A CA 1
ATOM 3212 C C . THR A 1 403 ? 17.324 -8.485 -28.391 1.00 98.06 403 THR A C 1
ATOM 3214 O O . THR A 1 403 ? 17.131 -8.802 -27.215 1.00 98.06 403 THR A O 1
ATOM 3217 N N . MET A 1 404 ? 16.369 -8.615 -29.320 1.00 98.19 404 MET A N 1
ATOM 3218 C CA . MET A 1 404 ? 15.089 -9.266 -29.018 1.00 98.19 404 MET A CA 1
ATOM 3219 C C . MET A 1 404 ? 15.303 -10.730 -28.616 1.00 98.19 404 MET A C 1
ATOM 3221 O O . MET A 1 404 ? 14.665 -11.208 -27.685 1.00 98.19 404 MET A O 1
ATOM 3225 N N . GLU A 1 405 ? 16.248 -11.417 -29.259 1.00 98.38 405 GLU A N 1
ATOM 3226 C CA . GLU A 1 405 ? 16.623 -12.788 -28.923 1.00 98.38 405 GLU A CA 1
ATOM 3227 C C . GLU A 1 405 ? 17.166 -12.899 -27.489 1.00 98.38 405 GLU A C 1
ATOM 3229 O O . GLU A 1 405 ? 16.827 -13.846 -26.778 1.00 98.38 405 GLU A O 1
ATOM 3234 N N . ASP A 1 406 ? 17.955 -11.919 -27.027 1.00 98.38 406 ASP A N 1
ATOM 3235 C CA . ASP A 1 406 ? 18.426 -11.875 -25.635 1.00 98.38 406 ASP A CA 1
ATOM 3236 C C . ASP A 1 406 ? 17.256 -11.708 -24.652 1.00 98.38 406 ASP A C 1
ATOM 3238 O O . ASP A 1 406 ? 17.242 -12.329 -23.589 1.00 98.38 406 ASP A O 1
ATOM 3242 N N . PHE A 1 407 ? 16.247 -10.902 -25.003 1.00 98.69 407 PHE A N 1
ATOM 3243 C CA . PHE A 1 407 ? 15.048 -10.732 -24.179 1.00 98.69 407 PHE A CA 1
ATOM 3244 C C . PHE A 1 407 ? 14.198 -12.009 -24.107 1.00 98.69 407 PHE A C 1
ATOM 3246 O O . PHE A 1 407 ? 13.775 -12.415 -23.020 1.00 98.69 407 PHE A O 1
ATOM 3253 N N . GLU A 1 408 ? 13.960 -12.663 -25.245 1.00 98.69 408 GLU A N 1
ATOM 3254 C CA . GLU A 1 408 ? 13.235 -13.936 -25.302 1.00 98.69 408 GLU A CA 1
ATOM 3255 C C . GLU A 1 408 ? 13.956 -15.017 -24.489 1.00 98.69 408 GLU A C 1
ATOM 3257 O O . GLU A 1 408 ? 13.319 -15.763 -23.738 1.00 98.69 408 GLU A O 1
ATOM 3262 N N . HIS A 1 409 ? 15.287 -15.082 -24.599 1.00 98.50 409 HIS A N 1
ATOM 3263 C CA . HIS A 1 409 ? 16.102 -16.033 -23.851 1.00 98.50 409 HIS A CA 1
ATOM 3264 C C . HIS A 1 409 ? 16.067 -15.750 -22.343 1.00 98.50 409 HIS A C 1
ATOM 3266 O O . HIS A 1 409 ? 15.836 -16.676 -21.561 1.00 98.50 409 HIS A O 1
ATOM 3272 N N . LEU A 1 410 ? 16.172 -14.479 -21.937 1.00 98.75 410 LEU A N 1
ATOM 3273 C CA . LEU A 1 410 ? 16.005 -14.050 -20.548 1.00 98.75 410 LEU A CA 1
ATOM 3274 C C . LEU A 1 410 ? 14.644 -14.485 -19.987 1.00 98.75 410 LEU A C 1
ATOM 3276 O O . LEU A 1 410 ? 14.577 -15.053 -18.895 1.00 98.75 410 LEU A O 1
ATOM 3280 N N . CYS A 1 411 ? 13.560 -14.262 -20.735 1.00 98.75 411 CYS A N 1
ATOM 3281 C CA . CYS A 1 411 ? 12.219 -14.675 -20.324 1.00 98.75 411 CYS A CA 1
ATOM 3282 C C . CYS A 1 411 ? 12.105 -16.198 -20.194 1.00 98.75 411 CYS A C 1
ATOM 3284 O O . CYS A 1 411 ? 11.581 -16.691 -19.193 1.00 98.75 411 CYS A O 1
ATOM 3286 N N . ALA A 1 412 ? 12.626 -16.945 -21.171 1.00 98.62 412 ALA A N 1
ATOM 3287 C CA . ALA A 1 412 ? 12.593 -18.402 -21.169 1.00 98.62 412 ALA A CA 1
ATOM 3288 C C . ALA A 1 412 ? 13.412 -19.006 -20.015 1.00 98.62 412 ALA A C 1
ATOM 3290 O O . ALA A 1 412 ? 12.976 -19.972 -19.385 1.00 98.62 412 ALA A O 1
ATOM 3291 N N . GLU A 1 413 ? 14.591 -18.458 -19.712 1.00 98.56 413 GLU A N 1
ATOM 3292 C CA . GLU A 1 413 ? 15.426 -18.918 -18.598 1.00 98.56 413 GLU A CA 1
ATOM 3293 C C . GLU A 1 413 ? 14.841 -18.512 -17.240 1.00 98.56 413 GLU A C 1
ATOM 3295 O O . GLU A 1 413 ? 14.819 -19.319 -16.307 1.00 98.56 413 GLU A O 1
ATOM 3300 N N . GLY A 1 414 ? 14.271 -17.308 -17.143 1.00 98.44 414 GLY A N 1
ATOM 3301 C CA . GLY A 1 414 ? 13.509 -16.884 -15.973 1.00 98.44 414 GLY A CA 1
ATOM 3302 C C . GLY A 1 414 ? 12.352 -17.835 -15.680 1.00 98.44 414 GLY A C 1
ATOM 3303 O O . GLY A 1 414 ? 12.207 -18.292 -14.544 1.00 98.44 414 GLY A O 1
ATOM 3304 N N . GLU A 1 415 ? 11.578 -18.223 -16.698 1.00 97.12 415 GLU A N 1
ATOM 3305 C CA . GLU A 1 415 ? 10.436 -19.122 -16.524 1.00 97.12 415 GLU A CA 1
ATOM 3306 C C . GLU A 1 415 ? 10.854 -20.501 -15.988 1.00 97.12 415 GLU A C 1
ATOM 3308 O O . GLU A 1 415 ? 10.212 -21.011 -15.065 1.00 97.12 415 GLU A O 1
ATOM 3313 N N . LYS A 1 416 ? 11.982 -21.067 -16.452 1.00 97.94 416 LYS A N 1
ATOM 3314 C CA . LYS A 1 416 ? 12.551 -22.314 -15.890 1.00 97.94 416 LYS A CA 1
ATOM 3315 C C . LYS A 1 416 ? 12.885 -22.193 -14.401 1.00 97.94 416 LYS A C 1
ATOM 3317 O O . LYS A 1 416 ? 12.882 -23.190 -13.676 1.00 97.94 416 LYS A O 1
ATOM 3322 N N . GLN A 1 417 ? 13.180 -20.982 -13.938 1.00 97.25 417 GLN A N 1
ATOM 3323 C CA . GLN A 1 417 ? 13.490 -20.678 -12.545 1.00 97.25 417 GLN A CA 1
ATOM 3324 C C . GLN A 1 417 ? 12.276 -20.184 -11.743 1.00 97.25 417 GLN A C 1
ATOM 3326 O O . GLN A 1 417 ? 12.399 -19.995 -10.533 1.00 97.25 417 GLN A O 1
ATOM 3331 N N . GLY A 1 418 ? 11.103 -20.058 -12.374 1.00 96.81 418 GLY A N 1
ATOM 3332 C CA . GLY A 1 418 ? 9.872 -19.569 -11.752 1.00 96.81 418 GLY A CA 1
ATOM 3333 C C . GLY A 1 418 ? 9.769 -18.042 -11.668 1.00 96.81 418 GLY A C 1
ATOM 3334 O O . GLY A 1 418 ? 8.946 -17.543 -10.901 1.00 96.81 418 GLY A O 1
ATOM 3335 N N . ILE A 1 419 ? 10.582 -17.317 -12.441 1.00 98.62 419 ILE A N 1
ATOM 3336 C CA . ILE A 1 419 ? 10.648 -15.854 -12.498 1.00 98.62 419 ILE A CA 1
ATOM 3337 C C . ILE A 1 419 ? 10.006 -15.367 -13.800 1.00 98.62 419 ILE A C 1
ATOM 3339 O O . ILE A 1 419 ? 10.323 -15.843 -14.886 1.00 98.62 419 ILE A O 1
ATOM 3343 N N . ARG A 1 420 ? 9.092 -14.402 -13.698 1.00 98.56 420 ARG A N 1
ATOM 3344 C CA . ARG A 1 420 ? 8.413 -13.771 -14.842 1.00 98.56 420 ARG A CA 1
ATOM 3345 C C . ARG A 1 420 ? 8.796 -12.294 -14.959 1.00 98.56 420 ARG A C 1
ATOM 3347 O O . ARG A 1 420 ? 9.036 -11.665 -13.936 1.00 98.56 420 ARG A O 1
ATOM 3354 N N . PHE A 1 421 ? 8.792 -11.723 -16.165 1.00 98.75 421 PHE A N 1
ATOM 3355 C CA . PHE A 1 421 ? 9.204 -10.329 -16.399 1.00 98.75 421 PHE A CA 1
ATOM 3356 C C . PHE A 1 421 ? 8.032 -9.422 -16.771 1.00 98.75 421 PHE A C 1
ATOM 3358 O O . PHE A 1 421 ? 7.314 -9.694 -17.728 1.00 98.75 421 PHE A O 1
ATOM 3365 N N . ILE A 1 422 ? 7.844 -8.338 -16.027 1.00 98.75 422 ILE A N 1
ATOM 3366 C CA . ILE A 1 422 ? 6.913 -7.248 -16.332 1.00 98.75 422 ILE A CA 1
ATOM 3367 C C . ILE A 1 422 ? 7.724 -6.096 -16.920 1.00 98.75 422 ILE A C 1
ATOM 3369 O O . ILE A 1 422 ? 8.774 -5.746 -16.380 1.00 98.75 422 ILE A O 1
ATOM 3373 N N . LEU A 1 423 ? 7.233 -5.524 -18.017 1.00 98.62 423 LEU A N 1
ATOM 3374 C CA . LEU A 1 423 ? 7.885 -4.411 -18.704 1.00 98.62 423 LEU A CA 1
ATOM 3375 C C . LEU A 1 423 ? 7.210 -3.084 -18.381 1.00 98.62 423 LEU A C 1
ATOM 3377 O O . LEU A 1 423 ? 6.014 -3.050 -18.095 1.00 98.62 423 LEU A O 1
ATOM 3381 N N . ASP A 1 424 ? 7.977 -2.005 -18.474 1.00 97.88 424 ASP A N 1
ATOM 3382 C CA . ASP A 1 424 ? 7.460 -0.643 -18.421 1.00 97.88 424 ASP A CA 1
ATOM 3383 C C . ASP A 1 424 ? 6.933 -0.186 -19.793 1.00 97.88 424 ASP A C 1
ATOM 3385 O O . ASP A 1 424 ? 7.637 -0.266 -20.802 1.00 97.88 424 ASP A O 1
ATOM 3389 N N . GLY A 1 425 ? 5.681 0.262 -19.834 1.00 95.69 425 GLY A N 1
ATOM 3390 C CA . GLY A 1 425 ? 4.981 0.748 -21.015 1.00 95.69 425 GLY A CA 1
ATOM 3391 C C . GLY A 1 425 ? 4.817 2.262 -20.958 1.00 95.69 425 GLY A C 1
ATOM 3392 O O . GLY A 1 425 ? 3.913 2.761 -20.287 1.00 95.69 425 GLY A O 1
ATOM 3393 N N . VAL A 1 426 ? 5.672 2.977 -21.694 1.00 93.94 426 VAL A N 1
ATOM 3394 C CA . VAL A 1 426 ? 5.696 4.446 -21.762 1.00 93.94 426 VAL A CA 1
ATOM 3395 C C . VAL A 1 426 ? 4.864 4.924 -22.949 1.00 93.94 426 VAL A C 1
ATOM 3397 O O . VAL A 1 426 ? 5.348 5.001 -24.076 1.00 93.94 426 VAL A O 1
ATOM 3400 N N . TYR A 1 427 ? 3.578 5.182 -22.718 1.00 92.88 427 TYR A N 1
ATOM 3401 C CA . TYR A 1 427 ? 2.612 5.433 -23.798 1.00 92.88 427 TYR A CA 1
ATOM 3402 C C . TYR A 1 427 ? 2.021 6.850 -23.818 1.00 92.88 427 TYR A C 1
ATOM 3404 O O . TYR A 1 427 ? 1.238 7.140 -24.716 1.00 92.88 427 TYR A O 1
ATOM 3412 N N . SER A 1 428 ? 2.377 7.728 -22.873 1.00 89.12 428 SER A N 1
ATOM 3413 C CA . SER A 1 428 ? 1.932 9.137 -22.860 1.00 89.12 428 SER A CA 1
ATOM 3414 C C . SER A 1 428 ? 2.787 10.043 -23.756 1.00 89.12 428 SER A C 1
ATOM 3416 O O . SER A 1 428 ? 2.323 11.052 -24.289 1.00 89.12 428 SER A O 1
ATOM 3418 N N . HIS A 1 429 ? 4.051 9.680 -23.970 1.00 91.88 429 HIS A N 1
ATOM 3419 C CA . HIS A 1 429 ? 4.999 10.454 -24.763 1.00 91.88 429 HIS A CA 1
ATOM 3420 C C . HIS A 1 429 ? 6.062 9.561 -25.414 1.00 91.88 429 HIS A C 1
ATOM 3422 O O . HIS A 1 429 ? 6.252 8.406 -25.040 1.00 91.88 429 HIS A O 1
ATOM 3428 N N . THR A 1 430 ? 6.767 10.126 -26.395 1.00 94.50 430 THR A N 1
ATOM 3429 C CA . THR A 1 430 ? 7.969 9.538 -27.021 1.00 94.50 430 THR A CA 1
ATOM 3430 C C . THR A 1 430 ? 9.173 10.448 -26.794 1.00 94.50 430 THR A C 1
ATOM 3432 O O . THR A 1 430 ? 8.995 11.605 -26.425 1.00 94.50 430 THR A O 1
ATOM 3435 N N . GLY A 1 431 ? 10.385 9.999 -27.117 1.00 93.75 431 GLY A N 1
ATOM 3436 C CA . GLY A 1 431 ? 11.543 10.886 -27.226 1.00 93.75 431 GLY A CA 1
ATOM 3437 C C . GLY A 1 431 ? 11.458 11.810 -28.446 1.00 93.75 431 GLY A C 1
ATOM 3438 O O . GLY A 1 431 ? 10.964 11.432 -29.512 1.00 93.75 431 GLY A O 1
ATOM 3439 N N . ALA A 1 432 ? 11.982 13.032 -28.328 1.00 91.56 432 ALA A N 1
ATOM 3440 C CA . ALA A 1 432 ? 12.089 13.953 -29.462 1.00 91.56 432 ALA A CA 1
ATOM 3441 C C . ALA A 1 432 ? 13.077 13.452 -30.530 1.00 91.56 432 ALA A C 1
ATOM 3443 O O . ALA A 1 432 ? 12.922 13.758 -31.714 1.00 91.56 432 ALA A O 1
ATOM 3444 N N . ASP A 1 433 ? 14.077 12.668 -30.123 1.00 92.25 433 ASP A N 1
ATOM 3445 C CA . ASP A 1 433 ? 14.991 11.957 -31.019 1.00 92.25 433 ASP A CA 1
ATOM 3446 C C . ASP A 1 433 ? 14.556 10.495 -31.215 1.00 92.25 433 ASP A C 1
ATOM 3448 O O . ASP A 1 433 ? 15.284 9.560 -30.891 1.00 92.25 433 ASP A O 1
ATOM 3452 N N . SER A 1 434 ? 13.337 10.310 -31.724 1.00 94.62 434 SER A N 1
ATOM 3453 C CA . SER A 1 434 ? 12.727 9.005 -32.011 1.00 94.62 434 SER A CA 1
ATOM 3454 C C . SER A 1 434 ? 12.467 8.810 -33.498 1.00 94.62 434 SER A C 1
ATOM 3456 O O . SER A 1 434 ? 12.392 9.781 -34.249 1.00 94.62 434 SER A O 1
ATOM 3458 N N . ARG A 1 435 ? 12.218 7.573 -33.939 1.00 94.56 435 ARG A N 1
ATOM 3459 C CA . ARG A 1 435 ? 11.777 7.326 -35.323 1.00 94.56 435 ARG A CA 1
ATOM 3460 C C . ARG A 1 435 ? 10.396 7.920 -35.635 1.00 94.56 435 ARG A C 1
ATOM 3462 O O . ARG A 1 435 ? 10.075 8.128 -36.801 1.00 94.56 435 ARG A O 1
ATOM 3469 N N . TYR A 1 436 ? 9.594 8.174 -34.598 1.00 95.12 436 TYR A N 1
ATOM 3470 C CA . TYR A 1 436 ? 8.229 8.689 -34.703 1.00 95.12 436 TYR A CA 1
ATOM 3471 C C . TYR A 1 436 ? 8.203 10.217 -34.805 1.00 95.12 436 TYR A C 1
ATOM 3473 O O . TYR A 1 436 ? 7.483 10.762 -35.636 1.00 95.12 436 TYR A O 1
ATOM 3481 N N . PHE A 1 437 ? 9.014 10.919 -34.005 1.00 95.50 437 PHE A N 1
ATOM 3482 C CA . PHE A 1 437 ? 9.076 12.385 -33.994 1.00 95.50 437 PHE A CA 1
ATOM 3483 C C . PHE A 1 437 ? 10.239 12.938 -34.836 1.00 95.50 437 PHE A C 1
ATOM 3485 O O . PHE A 1 437 ? 10.053 13.878 -35.607 1.00 95.50 437 PHE A O 1
ATOM 3492 N N . ASN A 1 438 ? 11.414 12.313 -34.726 1.00 93.75 438 ASN A N 1
ATOM 3493 C CA . ASN A 1 438 ? 12.646 12.531 -35.496 1.00 93.75 438 ASN A CA 1
ATOM 3494 C C . ASN A 1 438 ? 13.123 13.992 -35.594 1.00 93.75 438 ASN A C 1
ATOM 3496 O O . ASN A 1 438 ? 13.519 14.460 -36.663 1.00 93.75 438 ASN A O 1
ATOM 3500 N N . ARG A 1 439 ? 13.124 14.737 -34.479 1.00 91.69 439 ARG A N 1
ATOM 3501 C CA . ARG A 1 439 ? 13.533 16.157 -34.462 1.00 91.69 439 ARG A CA 1
ATOM 3502 C C . ARG A 1 439 ? 14.987 16.371 -34.894 1.00 91.69 439 ARG A C 1
ATOM 3504 O O . ARG A 1 439 ? 15.307 17.407 -35.468 1.00 91.69 439 ARG A O 1
ATOM 3511 N N . CYS A 1 440 ? 15.867 15.414 -34.605 1.00 89.12 440 CYS A N 1
ATOM 3512 C CA . CYS A 1 440 ? 17.290 15.499 -34.940 1.00 89.12 440 CYS A CA 1
ATOM 3513 C C . CYS A 1 440 ? 17.620 14.964 -36.344 1.00 89.12 440 CYS A C 1
ATOM 3515 O O . CYS A 1 440 ? 18.728 15.185 -36.821 1.00 89.12 440 CYS A O 1
ATOM 3517 N N . GLY A 1 441 ? 16.681 14.284 -37.015 1.00 90.31 441 GLY A N 1
ATOM 3518 C CA . GLY A 1 441 ? 16.918 13.663 -38.321 1.00 90.31 441 GLY A CA 1
ATOM 3519 C C . GLY A 1 441 ? 17.863 12.460 -38.286 1.00 90.31 441 GLY A C 1
ATOM 3520 O O . GLY A 1 441 ? 18.476 12.139 -39.302 1.00 90.31 441 GLY A O 1
ATOM 3521 N N . ASN A 1 442 ? 17.984 11.804 -37.131 1.00 91.12 442 ASN A N 1
ATOM 3522 C CA . ASN A 1 442 ? 18.888 10.676 -36.911 1.00 91.12 442 ASN A CA 1
ATOM 3523 C C . ASN A 1 442 ? 18.338 9.352 -37.476 1.00 91.12 442 ASN A C 1
ATOM 3525 O O . ASN A 1 442 ? 19.095 8.407 -37.698 1.00 91.12 442 ASN A O 1
ATOM 3529 N N . TYR A 1 443 ? 17.032 9.283 -37.754 1.00 90.00 443 TYR A N 1
ATOM 3530 C CA . TYR A 1 443 ? 16.381 8.107 -38.337 1.00 90.00 443 TYR A CA 1
ATOM 3531 C C . TYR A 1 443 ? 16.106 8.312 -39.829 1.00 90.00 443 TYR A C 1
ATOM 3533 O O . TYR A 1 443 ? 15.773 9.410 -40.268 1.00 90.00 443 TYR A O 1
ATOM 3541 N N . GLY A 1 444 ? 16.218 7.236 -40.615 1.00 83.38 444 GLY A N 1
ATOM 3542 C CA . GLY A 1 444 ? 16.044 7.267 -42.075 1.00 83.38 444 GLY A CA 1
ATOM 3543 C C . GLY A 1 444 ? 14.595 7.390 -42.568 1.00 83.38 444 GLY A C 1
ATOM 3544 O O . GLY A 1 444 ? 14.372 7.356 -43.775 1.00 83.38 444 GLY A O 1
ATOM 3545 N N . THR A 1 445 ? 13.621 7.486 -41.661 1.00 82.94 445 THR A N 1
ATOM 3546 C CA . THR A 1 445 ? 12.197 7.696 -41.961 1.00 82.94 445 THR A CA 1
ATOM 3547 C C . THR A 1 445 ? 11.766 9.093 -41.536 1.00 82.94 445 THR A C 1
ATOM 3549 O O . THR A 1 445 ? 12.175 9.554 -40.470 1.00 82.94 445 THR A O 1
ATOM 3552 N N . ASP A 1 446 ? 10.899 9.732 -42.323 1.00 88.56 446 ASP A N 1
ATOM 3553 C CA . ASP A 1 446 ? 10.365 11.056 -41.991 1.00 88.56 446 ASP A CA 1
ATOM 3554 C C . ASP A 1 446 ? 9.462 10.979 -40.750 1.00 88.56 446 ASP A C 1
ATOM 3556 O O . ASP A 1 446 ? 8.359 10.424 -40.791 1.00 88.56 446 ASP A O 1
ATOM 3560 N N . GLY A 1 447 ? 9.933 11.541 -39.638 1.00 92.19 447 GLY A N 1
ATOM 3561 C CA . GLY A 1 447 ? 9.168 11.666 -38.399 1.00 92.19 447 GLY A CA 1
ATOM 3562 C C . GLY A 1 447 ? 8.203 12.851 -38.426 1.00 92.19 447 GLY A C 1
ATOM 3563 O O . GLY A 1 447 ? 8.254 13.715 -39.305 1.00 92.19 447 GLY A O 1
ATOM 3564 N N . ALA A 1 448 ? 7.336 12.923 -37.420 1.00 93.12 448 ALA A N 1
ATOM 3565 C CA . ALA A 1 448 ? 6.288 13.932 -37.312 1.00 93.12 448 ALA A CA 1
ATOM 3566 C C . ALA A 1 448 ? 6.811 15.377 -37.368 1.00 93.12 448 ALA A C 1
ATOM 3568 O O . ALA A 1 448 ? 6.119 16.251 -37.878 1.00 93.12 448 ALA A O 1
ATOM 3569 N N . CYS A 1 449 ? 8.027 15.642 -36.878 1.00 91.50 449 CYS A N 1
ATOM 3570 C CA . CYS A 1 449 ? 8.631 16.977 -36.861 1.00 91.50 449 CYS A CA 1
ATOM 3571 C C . CYS A 1 449 ? 9.234 17.398 -38.218 1.00 91.50 449 CYS A C 1
ATOM 3573 O O . CYS A 1 449 ? 9.620 18.555 -38.387 1.00 91.50 449 CYS A O 1
ATOM 3575 N N . GLN A 1 450 ? 9.340 16.482 -39.187 1.00 90.75 450 GLN A N 1
ATOM 3576 C CA . GLN A 1 450 ? 10.040 16.711 -40.459 1.00 90.75 450 GLN A CA 1
ATOM 3577 C C . GLN A 1 450 ? 9.099 17.020 -41.630 1.00 90.75 450 GLN A C 1
ATOM 3579 O O . GLN A 1 450 ? 9.536 17.567 -42.641 1.00 90.75 450 GLN A O 1
ATOM 3584 N N . GLY A 1 451 ? 7.801 16.751 -41.486 1.00 89.69 451 GLY A N 1
ATOM 3585 C CA . GLY A 1 451 ? 6.799 17.136 -42.474 1.00 89.69 451 GLY A CA 1
ATOM 3586 C C . GLY A 1 451 ? 5.389 16.719 -42.075 1.00 89.69 451 GLY A C 1
ATOM 3587 O O . GLY A 1 451 ? 5.196 15.704 -41.411 1.00 89.69 451 GLY A O 1
ATOM 3588 N N . GLN A 1 452 ? 4.392 17.485 -42.524 1.00 90.81 452 GLN A N 1
ATOM 3589 C CA . GLN A 1 452 ? 2.977 17.176 -42.269 1.00 90.81 452 GLN A CA 1
ATOM 3590 C C . GLN A 1 452 ? 2.489 15.929 -43.025 1.00 90.81 452 GLN A C 1
ATOM 3592 O O . GLN A 1 452 ? 1.491 15.330 -42.636 1.00 90.81 452 GLN A O 1
ATOM 3597 N N . ASP A 1 453 ? 3.218 15.521 -44.068 1.00 90.38 453 ASP A N 1
ATOM 3598 C CA . ASP A 1 453 ? 2.966 14.291 -44.825 1.00 90.38 453 ASP A CA 1
ATOM 3599 C C . ASP A 1 453 ? 3.535 13.034 -44.134 1.00 90.38 453 ASP A C 1
ATOM 3601 O O . ASP A 1 453 ? 3.307 11.920 -44.609 1.00 90.38 453 ASP A O 1
ATOM 3605 N N . SER A 1 454 ? 4.272 13.185 -43.021 1.00 92.56 454 SER A N 1
ATOM 3606 C CA . SER A 1 454 ? 4.764 12.050 -42.231 1.00 92.56 454 SER A CA 1
ATOM 3607 C C . SER A 1 454 ? 3.595 11.202 -41.737 1.00 92.56 454 SER A C 1
ATOM 3609 O O . SER A 1 454 ? 2.597 11.719 -41.229 1.00 92.56 454 SER A O 1
ATOM 3611 N N . GLU A 1 455 ? 3.742 9.877 -41.796 1.00 92.06 455 GLU A N 1
ATOM 3612 C CA . GLU A 1 455 ? 2.725 8.960 -41.278 1.00 92.06 455 GLU A CA 1
ATOM 3613 C C . GLU A 1 455 ? 2.462 9.152 -39.773 1.00 92.06 455 GLU A C 1
ATOM 3615 O O . GLU A 1 455 ? 1.366 8.858 -39.291 1.00 92.06 455 GLU A O 1
ATOM 3620 N N . PHE A 1 456 ? 3.444 9.691 -39.046 1.00 94.12 456 PHE A N 1
ATOM 3621 C CA . PHE A 1 456 ? 3.377 9.941 -37.611 1.00 94.12 456 PHE A CA 1
ATOM 3622 C C . PHE A 1 456 ? 2.909 11.357 -37.274 1.00 94.12 456 PHE A C 1
ATOM 3624 O O . PHE A 1 456 ? 2.681 11.639 -36.104 1.00 94.12 456 PHE A O 1
ATOM 3631 N N . TYR A 1 457 ? 2.721 12.256 -38.253 1.00 93.75 457 TYR A N 1
ATOM 3632 C CA . TYR A 1 457 ? 2.343 13.651 -37.982 1.00 93.75 457 TYR A CA 1
ATOM 3633 C C . TYR A 1 457 ? 1.108 13.749 -37.076 1.00 93.75 457 TYR A C 1
ATOM 3635 O O . TYR A 1 457 ? 1.102 14.471 -36.084 1.00 93.75 457 TYR A O 1
ATOM 3643 N N . SER A 1 458 ? 0.092 12.934 -37.374 1.00 94.19 458 SER A N 1
ATOM 3644 C CA . SER A 1 458 ? -1.169 12.903 -36.627 1.00 94.19 458 SER A CA 1
ATOM 3645 C C . SER A 1 458 ? -1.058 12.344 -35.201 1.00 94.19 458 SER A C 1
ATOM 3647 O O . SER A 1 458 ? -2.001 12.495 -34.420 1.00 94.19 458 SER A O 1
ATOM 3649 N N . TRP A 1 459 ? 0.058 11.693 -34.855 1.00 94.56 459 TRP A N 1
ATOM 3650 C CA . TRP A 1 459 ? 0.307 11.218 -33.495 1.00 94.56 459 TRP A CA 1
ATOM 3651 C C . TRP A 1 459 ? 0.599 12.361 -32.532 1.00 94.56 459 TRP A C 1
ATOM 3653 O O . TRP A 1 459 ? 0.494 12.140 -31.339 1.00 94.56 459 TRP A O 1
ATOM 3663 N N . TYR A 1 460 ? 0.947 13.555 -33.006 1.00 94.44 460 TYR A N 1
ATOM 3664 C CA . TYR A 1 460 ? 1.349 14.670 -32.152 1.00 94.44 460 TYR A CA 1
ATOM 3665 C C . TYR A 1 460 ? 0.478 15.898 -32.406 1.00 94.44 460 TYR A C 1
ATOM 3667 O O . TYR A 1 460 ? -0.156 16.031 -33.453 1.00 94.44 460 TYR A O 1
ATOM 3675 N N . ASP A 1 461 ? 0.459 16.810 -31.438 1.00 91.44 461 ASP A N 1
ATOM 3676 C CA . ASP A 1 461 ? -0.276 18.070 -31.533 1.00 91.44 461 ASP A CA 1
ATOM 3677 C C . ASP A 1 461 ? 0.695 19.253 -31.672 1.00 91.44 461 ASP A C 1
ATOM 3679 O O . ASP A 1 461 ? 1.445 19.572 -30.742 1.00 91.44 461 ASP A O 1
ATOM 3683 N N . PHE A 1 462 ? 0.686 19.892 -32.848 1.00 91.50 462 PHE A N 1
ATOM 3684 C CA . PHE A 1 462 ? 1.493 21.069 -33.173 1.00 91.50 462 PHE A CA 1
ATOM 3685 C C . PHE A 1 462 ? 0.621 22.327 -33.186 1.00 91.50 462 PHE A C 1
ATOM 3687 O O . PHE A 1 462 ? -0.217 22.513 -34.068 1.00 91.50 462 PHE A O 1
ATOM 3694 N N . ARG A 1 463 ? 0.901 23.255 -32.268 1.00 89.81 463 ARG A N 1
ATOM 3695 C CA . ARG A 1 463 ? 0.323 24.607 -32.260 1.00 89.81 463 ARG A CA 1
ATOM 3696 C C . ARG A 1 463 ? 0.920 25.472 -33.371 1.00 89.81 463 ARG A C 1
ATOM 3698 O O . ARG A 1 463 ? 0.184 26.145 -34.085 1.00 89.81 463 ARG A O 1
ATOM 3705 N N . HIS A 1 464 ? 2.245 25.425 -33.533 1.00 89.56 464 HIS A N 1
ATOM 3706 C CA . HIS A 1 464 ? 2.967 26.042 -34.650 1.00 89.56 464 HIS A CA 1
ATOM 3707 C C . HIS A 1 464 ? 4.085 25.110 -35.117 1.00 89.56 464 HIS A C 1
ATOM 3709 O O . HIS A 1 464 ? 5.074 24.891 -34.420 1.00 89.56 464 HIS A O 1
ATOM 3715 N N . PHE A 1 465 ? 3.922 24.555 -36.313 1.00 89.44 465 PHE A N 1
ATOM 3716 C CA . PHE A 1 465 ? 4.875 23.608 -36.876 1.00 89.44 465 PHE A CA 1
ATOM 3717 C C . PHE A 1 465 ? 6.198 24.290 -37.293 1.00 89.44 465 PHE A C 1
ATOM 3719 O O . PHE A 1 465 ? 6.134 25.353 -37.918 1.00 89.44 465 PHE A O 1
ATOM 3726 N N . PRO A 1 466 ? 7.377 23.680 -37.043 1.00 86.94 466 PRO A N 1
ATOM 3727 C CA . PRO A 1 466 ? 7.597 22.411 -36.331 1.00 86.94 466 PRO A CA 1
ATOM 3728 C C . PRO A 1 466 ? 7.885 22.559 -34.822 1.00 86.94 466 PRO A C 1
ATOM 3730 O O . PRO A 1 466 ? 7.843 21.572 -34.097 1.00 86.94 466 PRO A O 1
ATOM 3733 N N . ASP A 1 467 ? 8.177 23.763 -34.326 1.00 86.19 467 ASP A N 1
ATOM 3734 C CA . ASP A 1 467 ? 8.844 23.946 -33.023 1.00 86.19 467 ASP A CA 1
ATOM 3735 C C . ASP A 1 467 ? 7.899 24.006 -31.804 1.00 86.19 467 ASP A C 1
ATOM 3737 O O . ASP A 1 467 ? 8.311 23.822 -30.648 1.00 86.19 467 ASP A O 1
ATOM 3741 N N . ASP A 1 468 ? 6.615 24.281 -32.032 1.00 89.81 468 ASP A N 1
ATOM 3742 C CA . ASP A 1 468 ? 5.625 24.474 -30.978 1.00 89.81 468 ASP A CA 1
ATOM 3743 C C . ASP A 1 468 ? 4.595 23.340 -30.946 1.00 89.81 468 ASP A C 1
ATOM 3745 O O . ASP A 1 468 ? 3.585 23.374 -31.646 1.00 89.81 468 ASP A O 1
ATOM 3749 N N . TYR A 1 469 ? 4.861 22.351 -30.095 1.00 89.56 469 TYR A N 1
ATOM 3750 C CA . TYR A 1 469 ? 4.052 21.150 -29.888 1.00 89.56 469 TYR A CA 1
ATOM 3751 C C . TYR A 1 469 ? 3.789 20.866 -28.405 1.00 89.56 469 TYR A C 1
ATOM 3753 O O . TYR A 1 469 ? 4.494 21.383 -27.522 1.00 89.56 469 TYR A O 1
ATOM 3761 N N . ARG A 1 470 ? 2.768 20.041 -28.146 1.00 88.75 470 ARG A N 1
ATOM 3762 C CA . ARG A 1 470 ? 2.421 19.523 -26.817 1.00 88.75 470 ARG A CA 1
ATOM 3763 C C . ARG A 1 470 ? 3.534 18.605 -26.300 1.00 88.75 470 ARG A C 1
ATOM 3765 O O . ARG A 1 470 ? 4.019 17.738 -27.021 1.00 88.75 470 ARG A O 1
ATOM 3772 N N . CYS A 1 471 ? 3.995 18.846 -25.080 1.00 86.38 471 CYS A N 1
ATOM 3773 C CA . CYS A 1 471 ? 5.120 18.126 -24.498 1.00 86.38 471 CYS A CA 1
ATOM 3774 C C . CYS A 1 471 ? 4.996 18.052 -22.982 1.00 86.38 471 CYS A C 1
ATOM 3776 O O . CYS A 1 471 ? 4.537 19.008 -22.345 1.00 86.38 471 CYS A O 1
ATOM 3778 N N . TRP A 1 472 ? 5.481 16.935 -22.448 1.00 79.62 472 TRP A N 1
ATOM 3779 C CA . TRP A 1 472 ? 5.327 16.559 -21.056 1.00 79.62 472 TRP A CA 1
ATOM 3780 C C . TRP A 1 472 ? 5.924 17.631 -20.152 1.00 79.62 472 TRP A C 1
ATOM 3782 O O . TRP A 1 472 ? 7.123 17.901 -20.213 1.00 79.62 472 TRP A O 1
ATOM 3792 N N . TRP A 1 473 ? 5.087 18.314 -19.366 1.00 77.06 473 TRP A N 1
ATOM 3793 C CA . TRP A 1 473 ? 5.504 19.376 -18.435 1.00 77.06 473 TRP A CA 1
ATOM 3794 C C . TRP A 1 473 ? 6.359 20.493 -19.075 1.00 77.06 473 TRP A C 1
ATOM 3796 O O . TRP A 1 473 ? 7.114 21.194 -18.399 1.00 77.06 473 TRP A O 1
ATOM 3806 N N . GLY A 1 474 ? 6.240 20.688 -20.393 1.00 79.62 474 GLY A N 1
ATOM 3807 C CA . GLY A 1 474 ? 7.042 21.649 -21.154 1.00 79.62 474 GLY A CA 1
ATOM 3808 C C . GLY A 1 474 ? 8.453 21.172 -21.529 1.00 79.62 474 GLY A C 1
ATOM 3809 O O . GLY A 1 474 ? 9.191 21.926 -22.172 1.00 79.62 474 GLY A O 1
ATOM 3810 N N . PHE A 1 475 ? 8.838 19.939 -21.186 1.00 81.12 475 PHE A N 1
ATOM 3811 C CA . PHE A 1 475 ? 10.096 19.336 -21.618 1.00 81.12 475 PHE A CA 1
ATOM 3812 C C . PHE A 1 475 ? 10.024 18.989 -23.102 1.00 81.12 475 PHE A C 1
ATOM 3814 O O . PHE A 1 475 ? 9.458 17.980 -23.511 1.00 81.12 475 PHE A O 1
ATOM 3821 N N . LYS A 1 476 ? 10.654 19.820 -23.936 1.00 85.88 476 LYS A N 1
ATOM 3822 C CA . LYS A 1 476 ? 10.654 19.655 -25.399 1.00 85.88 476 LYS A CA 1
ATOM 3823 C C . LYS A 1 476 ? 11.226 18.319 -25.877 1.00 85.88 476 LYS A C 1
ATOM 3825 O O . LYS A 1 476 ? 10.991 17.961 -27.028 1.00 85.88 476 LYS A O 1
ATOM 3830 N N . ASP A 1 477 ? 11.969 17.610 -25.037 1.00 85.19 477 ASP A N 1
ATOM 3831 C CA . ASP A 1 477 ? 12.532 16.295 -25.347 1.00 85.19 477 ASP A CA 1
ATOM 3832 C C . ASP A 1 477 ? 11.518 15.150 -25.227 1.00 85.19 477 ASP A C 1
ATOM 3834 O O . ASP A 1 477 ? 11.797 14.066 -25.729 1.00 85.19 477 ASP A O 1
ATOM 3838 N N . LEU A 1 478 ? 10.337 15.408 -24.655 1.00 89.62 478 LEU A N 1
ATOM 3839 C CA . LEU A 1 478 ? 9.259 14.438 -24.458 1.00 89.62 478 LEU A CA 1
ATOM 3840 C C . LEU A 1 478 ? 7.959 14.934 -25.131 1.00 89.62 478 LEU A C 1
ATOM 3842 O O . LEU A 1 478 ? 7.047 15.416 -24.451 1.00 89.62 478 LEU A O 1
ATOM 3846 N N . PRO A 1 479 ? 7.873 14.922 -26.478 1.00 92.25 479 PRO A N 1
ATOM 3847 C CA . PRO A 1 479 ? 6.631 15.208 -27.193 1.00 92.25 479 PRO A CA 1
ATOM 3848 C C . PRO A 1 479 ? 5.526 14.220 -26.796 1.00 92.25 479 PRO A C 1
ATOM 3850 O O . PRO A 1 479 ? 5.700 13.002 -26.889 1.00 92.25 479 PRO A O 1
ATOM 3853 N N . GLU A 1 480 ? 4.383 14.765 -26.383 1.00 91.44 480 GLU A N 1
ATOM 3854 C CA . GLU A 1 480 ? 3.210 13.977 -26.001 1.00 91.44 480 GLU A CA 1
ATOM 3855 C C . GLU A 1 480 ? 2.506 13.438 -27.240 1.00 91.44 480 GLU A C 1
ATOM 3857 O O . GLU A 1 480 ? 2.290 14.168 -28.215 1.00 91.44 480 GLU A O 1
ATOM 3862 N N . VAL A 1 481 ? 2.105 12.172 -27.178 1.00 92.38 481 VAL A N 1
ATOM 3863 C CA . VAL A 1 481 ? 1.287 11.566 -28.228 1.00 92.38 481 VAL A CA 1
ATOM 3864 C C . VAL A 1 481 ? -0.183 11.909 -28.007 1.00 92.38 481 VAL A C 1
ATOM 3866 O O . VAL A 1 481 ? -0.622 12.127 -26.887 1.00 92.38 481 VAL A O 1
ATOM 3869 N N . ASN A 1 482 ? -0.968 11.966 -29.075 1.00 91.81 482 ASN A N 1
ATOM 3870 C CA . ASN A 1 482 ? -2.417 12.027 -29.024 1.00 91.81 482 ASN A CA 1
ATOM 3871 C C . ASN A 1 482 ? -2.955 10.599 -28.927 1.00 91.81 482 ASN A C 1
ATOM 3873 O O . ASN A 1 482 ? -3.142 9.917 -29.934 1.00 91.81 482 ASN A O 1
ATOM 3877 N N . GLU A 1 483 ? -3.251 10.159 -27.713 1.00 91.06 483 GLU A N 1
ATOM 3878 C CA . GLU A 1 483 ? -3.690 8.799 -27.400 1.00 91.06 483 GLU A CA 1
ATOM 3879 C C . GLU A 1 483 ? -5.073 8.475 -27.988 1.00 91.06 483 GLU A C 1
ATOM 3881 O O . GLU A 1 483 ? -5.461 7.312 -28.106 1.00 91.06 483 GLU A O 1
ATOM 3886 N N . GLN A 1 484 ? -5.837 9.497 -28.388 1.00 90.38 484 GLN A N 1
ATOM 3887 C CA . GLN A 1 484 ? -7.112 9.335 -29.092 1.00 90.38 484 GLN A CA 1
ATOM 3888 C C . GLN A 1 484 ? -6.938 9.135 -30.603 1.00 90.38 484 GLN A C 1
ATOM 3890 O O . GLN A 1 484 ? -7.916 8.854 -31.297 1.00 90.38 484 GLN A O 1
ATOM 3895 N N . ASN A 1 485 ? -5.720 9.279 -31.136 1.00 93.69 485 ASN A N 1
ATOM 3896 C CA . ASN A 1 485 ? -5.450 9.065 -32.549 1.00 93.69 485 ASN A CA 1
ATOM 3897 C C . ASN A 1 485 ? -5.671 7.580 -32.921 1.00 93.69 485 ASN A C 1
ATOM 3899 O O . ASN A 1 485 ? -4.992 6.711 -32.372 1.00 93.69 485 ASN A O 1
ATOM 3903 N N . PRO A 1 486 ? -6.554 7.261 -33.889 1.00 93.81 486 PRO A N 1
ATOM 3904 C CA . PRO A 1 486 ? -6.845 5.871 -34.246 1.00 93.81 486 PRO A CA 1
ATOM 3905 C C . PRO A 1 486 ? -5.646 5.092 -34.802 1.00 93.81 486 PRO A C 1
ATOM 3907 O O . PRO A 1 486 ? -5.543 3.896 -34.552 1.00 93.81 486 PRO A O 1
ATOM 3910 N N . LYS A 1 487 ? -4.736 5.748 -35.538 1.00 94.56 487 LYS A N 1
ATOM 3911 C CA . LYS A 1 487 ? -3.516 5.110 -36.059 1.00 94.56 487 LYS A CA 1
ATOM 3912 C C . LYS A 1 487 ? -2.557 4.784 -34.917 1.00 94.56 487 LYS A C 1
ATOM 3914 O O . LYS A 1 487 ? -2.042 3.677 -34.873 1.00 94.56 487 LYS A O 1
ATOM 3919 N N . TRP A 1 488 ? -2.361 5.706 -33.973 1.00 95.69 488 TRP A N 1
ATOM 3920 C CA . TRP A 1 488 ? -1.565 5.432 -32.773 1.00 95.69 488 TRP A CA 1
ATOM 3921 C C . TRP A 1 488 ? -2.165 4.282 -31.956 1.00 95.69 488 TRP A C 1
ATOM 3923 O O . TRP A 1 488 ? -1.445 3.370 -31.560 1.00 95.69 488 TRP A O 1
ATOM 3933 N N . GLN A 1 489 ? -3.489 4.277 -31.755 1.00 96.00 489 GLN A N 1
ATOM 3934 C CA . GLN A 1 489 ? -4.160 3.184 -31.049 1.00 96.00 489 GLN A CA 1
ATOM 3935 C C . GLN A 1 489 ? -3.945 1.845 -31.755 1.00 96.00 489 GLN A C 1
ATOM 3937 O O . GLN A 1 489 ? -3.628 0.876 -31.075 1.00 96.00 489 GLN A O 1
ATOM 3942 N N . ASP A 1 490 ? -4.070 1.781 -33.082 1.00 96.56 490 ASP A N 1
ATOM 3943 C CA . ASP A 1 490 ? -3.818 0.556 -33.850 1.00 96.56 490 ASP A CA 1
ATOM 3944 C C . ASP A 1 490 ? -2.352 0.099 -33.731 1.00 96.56 490 ASP A C 1
ATOM 3946 O O . ASP A 1 490 ? -2.084 -1.040 -33.341 1.00 96.56 490 ASP A O 1
ATOM 3950 N N . ASP A 1 491 ? -1.400 1.005 -33.965 1.00 96.12 491 ASP A N 1
ATOM 3951 C CA . ASP A 1 491 ? 0.035 0.701 -33.992 1.00 96.12 491 ASP A CA 1
ATOM 3952 C C . ASP A 1 491 ? 0.604 0.360 -32.597 1.00 96.12 491 ASP A C 1
ATOM 3954 O O . ASP A 1 491 ? 1.490 -0.490 -32.473 1.00 96.12 491 ASP A O 1
ATOM 3958 N N . ILE A 1 492 ? 0.101 0.979 -31.522 1.00 97.00 492 ILE A N 1
ATOM 3959 C CA . ILE A 1 492 ? 0.641 0.815 -30.161 1.00 97.00 492 ILE A CA 1
ATOM 3960 C C . ILE A 1 492 ? -0.198 -0.135 -29.305 1.00 97.00 492 ILE A C 1
ATOM 3962 O O . ILE A 1 492 ? 0.366 -0.977 -28.602 1.00 97.00 492 ILE A O 1
ATOM 3966 N N . VAL A 1 493 ? -1.530 -0.073 -29.391 1.00 96.88 493 VAL A N 1
ATOM 3967 C CA . VAL A 1 493 ? -2.435 -0.723 -28.428 1.00 96.88 493 VAL A CA 1
ATOM 3968 C C . VAL A 1 493 ? -3.245 -1.868 -29.044 1.00 96.88 493 VAL A C 1
ATOM 3970 O O . VAL A 1 493 ? -3.054 -3.030 -28.681 1.00 96.88 493 VAL A O 1
ATOM 3973 N N . THR A 1 494 ? -4.161 -1.578 -29.966 1.00 96.50 494 THR A N 1
ATOM 3974 C CA . THR A 1 494 ? -5.278 -2.457 -30.341 1.00 96.50 494 THR A CA 1
ATOM 3975 C C . THR A 1 494 ? -5.007 -3.339 -31.553 1.00 96.50 494 THR A C 1
ATOM 3977 O O . THR A 1 494 ? -5.576 -4.434 -31.619 1.00 96.50 494 THR A O 1
ATOM 3980 N N . GLY A 1 495 ? -4.141 -2.920 -32.476 1.00 96.62 495 GLY A N 1
ATOM 3981 C CA . GLY A 1 495 ? -3.866 -3.635 -33.719 1.00 96.62 495 GLY A CA 1
ATOM 3982 C C . GLY A 1 495 ? -3.276 -5.024 -33.492 1.00 96.62 495 GLY A C 1
ATOM 3983 O O . GLY A 1 495 ? -2.796 -5.376 -32.411 1.00 96.62 495 GLY A O 1
ATOM 3984 N N . ASP A 1 496 ? -3.315 -5.883 -34.506 1.00 95.25 496 ASP A N 1
ATOM 3985 C CA . ASP A 1 496 ? -2.810 -7.253 -34.359 1.00 95.25 496 ASP A CA 1
ATOM 3986 C C . ASP A 1 496 ? -1.301 -7.306 -34.161 1.00 95.25 496 ASP A C 1
ATOM 3988 O O . ASP A 1 496 ? -0.816 -8.224 -33.507 1.00 95.25 496 ASP A O 1
ATOM 3992 N N . ARG A 1 497 ? -0.557 -6.329 -34.680 1.00 95.31 497 ARG A N 1
ATOM 3993 C CA . ARG A 1 497 ? 0.899 -6.198 -34.515 1.00 95.31 497 ARG A CA 1
ATOM 3994 C C . ARG A 1 497 ? 1.285 -5.099 -33.525 1.00 95.31 497 ARG A C 1
ATOM 3996 O O . ARG A 1 497 ? 2.431 -4.667 -33.541 1.00 95.31 497 ARG A O 1
ATOM 4003 N N . SER A 1 498 ? 0.341 -4.670 -32.691 1.00 97.88 498 SER A N 1
ATOM 4004 C CA . SER A 1 498 ? 0.558 -3.565 -31.769 1.00 97.88 498 SER A CA 1
ATOM 4005 C C . SER A 1 498 ? 1.690 -3.838 -30.780 1.00 97.88 498 SER A C 1
ATOM 4007 O O . SER A 1 498 ? 1.937 -4.992 -30.412 1.00 97.88 498 SER A O 1
ATOM 4009 N N . ILE A 1 499 ? 2.353 -2.780 -30.314 1.00 98.00 499 ILE A N 1
ATOM 4010 C CA . ILE A 1 499 ? 3.459 -2.863 -29.346 1.00 98.00 499 ILE A CA 1
ATOM 4011 C C . ILE A 1 499 ? 3.049 -3.599 -28.065 1.00 98.00 499 ILE A C 1
ATOM 4013 O O . ILE A 1 499 ? 3.767 -4.496 -27.618 1.00 98.00 499 ILE A O 1
ATOM 4017 N N . VAL A 1 500 ? 1.872 -3.291 -27.509 1.00 97.94 500 VAL A N 1
ATOM 4018 C CA . VAL A 1 500 ? 1.346 -3.956 -26.302 1.00 97.94 500 VAL A CA 1
ATOM 4019 C C . VAL A 1 500 ? 1.298 -5.477 -26.481 1.00 97.94 500 VAL A C 1
ATOM 4021 O O . VAL A 1 500 ? 1.697 -6.227 -25.588 1.00 97.94 500 VAL A O 1
ATOM 4024 N N . LYS A 1 501 ? 0.829 -5.950 -27.643 1.00 98.31 501 LYS A N 1
ATOM 4025 C CA . LYS A 1 501 ? 0.721 -7.383 -27.954 1.00 98.31 501 LYS A CA 1
ATOM 4026 C C . LYS A 1 501 ? 2.060 -7.995 -28.350 1.00 98.31 501 LYS A C 1
ATOM 4028 O O . LYS A 1 501 ? 2.297 -9.165 -28.060 1.00 98.31 501 LYS A O 1
ATOM 4033 N N . HIS A 1 502 ? 2.908 -7.233 -29.033 1.00 98.12 502 HIS A N 1
ATOM 4034 C CA . HIS A 1 502 ? 4.210 -7.664 -29.527 1.00 98.12 502 HIS A CA 1
ATOM 4035 C C . HIS A 1 502 ? 5.081 -8.204 -28.387 1.00 98.12 502 HIS A C 1
ATOM 4037 O O . HIS A 1 502 ? 5.420 -9.385 -28.395 1.00 98.12 502 HIS A O 1
ATOM 4043 N N . TRP A 1 503 ? 5.336 -7.406 -27.351 1.00 98.50 503 TRP A N 1
ATOM 4044 C CA . TRP A 1 503 ? 6.198 -7.824 -26.239 1.00 98.50 503 TRP A CA 1
ATOM 4045 C C . TRP A 1 503 ? 5.633 -8.992 -25.424 1.00 98.50 503 TRP A C 1
ATOM 4047 O O . TRP A 1 503 ? 6.382 -9.865 -24.989 1.00 98.50 503 TRP A O 1
ATOM 4057 N N . LEU A 1 504 ? 4.307 -9.065 -25.263 1.00 98.44 504 LEU A N 1
ATOM 4058 C CA . LEU A 1 504 ? 3.656 -10.207 -24.610 1.00 98.44 504 LEU A CA 1
ATOM 4059 C C . LEU A 1 504 ? 3.848 -11.510 -25.399 1.00 98.44 504 LEU A C 1
ATOM 4061 O O . LEU A 1 504 ? 4.012 -12.569 -24.795 1.00 98.44 504 LEU A O 1
ATOM 4065 N N . ARG A 1 505 ? 3.867 -11.448 -26.739 1.00 98.00 505 ARG A N 1
ATOM 4066 C CA . ARG A 1 505 ? 4.178 -12.612 -27.590 1.00 98.00 505 ARG A CA 1
ATOM 4067 C C . ARG A 1 505 ? 5.649 -13.017 -27.523 1.00 98.00 505 ARG A C 1
ATOM 4069 O O . ARG A 1 505 ? 5.929 -14.200 -27.674 1.00 98.00 505 ARG A O 1
ATOM 4076 N N . HIS A 1 506 ? 6.545 -12.068 -27.257 1.00 98.19 506 HIS A N 1
ATOM 4077 C CA . HIS A 1 506 ? 7.984 -12.298 -27.074 1.00 98.19 506 HIS A CA 1
ATOM 4078 C C . HIS A 1 506 ? 8.376 -12.675 -25.630 1.00 98.19 506 HIS A C 1
ATOM 4080 O O . HIS A 1 506 ? 9.554 -12.754 -25.305 1.00 98.19 506 HIS A O 1
ATOM 4086 N N . GLY A 1 507 ? 7.403 -12.951 -24.753 1.00 97.94 507 GLY A N 1
ATOM 4087 C CA . GLY A 1 507 ? 7.653 -13.559 -23.441 1.00 97.94 507 GLY A CA 1
ATOM 4088 C C . GLY A 1 507 ? 7.350 -12.674 -22.235 1.00 97.94 507 GLY A C 1
ATOM 4089 O O . GLY A 1 507 ? 7.312 -13.190 -21.114 1.00 97.94 507 GLY A O 1
ATOM 4090 N N . ALA A 1 508 ? 7.042 -11.386 -22.429 1.00 98.44 508 ALA A N 1
ATOM 4091 C CA . ALA A 1 508 ? 6.641 -10.524 -21.321 1.00 98.44 508 ALA A CA 1
ATOM 4092 C C . ALA A 1 508 ? 5.417 -11.099 -20.576 1.00 98.44 508 ALA A C 1
ATOM 4094 O O . ALA A 1 508 ? 4.511 -11.737 -21.129 1.00 98.44 508 ALA A O 1
ATOM 4095 N N . ALA A 1 509 ? 5.399 -10.904 -19.264 1.00 98.19 509 ALA A N 1
ATOM 4096 C CA . ALA A 1 509 ? 4.361 -11.415 -18.384 1.00 98.19 509 ALA A CA 1
ATOM 4097 C C . ALA A 1 509 ? 3.217 -10.429 -18.190 1.00 98.19 509 ALA A C 1
ATOM 4099 O O . ALA A 1 509 ? 2.102 -10.879 -17.962 1.00 98.19 509 ALA A O 1
ATOM 4100 N N . GLY A 1 510 ? 3.483 -9.129 -18.288 1.00 98.25 510 GLY A N 1
ATOM 4101 C CA . GLY A 1 510 ? 2.519 -8.056 -18.081 1.00 98.25 510 GLY A CA 1
ATOM 4102 C C . GLY A 1 510 ? 3.170 -6.690 -18.251 1.00 98.25 510 GLY A C 1
ATOM 4103 O O . GLY A 1 510 ? 4.318 -6.602 -18.694 1.00 98.25 510 GLY A O 1
ATOM 4104 N N . TRP A 1 511 ? 2.441 -5.648 -17.861 1.00 98.31 511 TRP A N 1
ATOM 4105 C CA . TRP A 1 511 ? 2.841 -4.257 -18.050 1.00 98.31 511 TRP A CA 1
ATOM 4106 C C . TRP A 1 511 ? 2.744 -3.459 -16.750 1.00 98.31 511 TRP A C 1
ATOM 4108 O O . TRP A 1 511 ? 1.729 -3.521 -16.055 1.00 98.31 511 TRP A O 1
ATOM 4118 N N . ARG A 1 512 ? 3.778 -2.671 -16.459 1.00 98.06 512 ARG A N 1
ATOM 4119 C CA . ARG A 1 512 ? 3.699 -1.468 -15.629 1.00 98.06 512 ARG A CA 1
ATOM 4120 C C . ARG A 1 512 ? 3.503 -0.294 -16.583 1.00 98.06 512 ARG A C 1
ATOM 4122 O O . ARG A 1 512 ? 4.240 -0.189 -17.547 1.00 98.06 512 ARG A O 1
ATOM 4129 N N . LEU A 1 513 ? 2.493 0.535 -16.368 1.00 95.75 513 LEU A N 1
ATOM 4130 C CA . LEU A 1 513 ? 2.168 1.675 -17.219 1.00 95.75 513 LEU A CA 1
ATOM 4131 C C . LEU A 1 513 ? 2.707 2.945 -16.572 1.00 95.75 513 LEU A C 1
ATOM 4133 O O . LEU A 1 513 ? 2.279 3.306 -15.468 1.00 95.75 513 LEU A O 1
ATOM 4137 N N . ASP A 1 514 ? 3.649 3.573 -17.265 1.00 87.19 514 ASP A N 1
ATOM 4138 C CA . ASP A 1 514 ? 4.251 4.840 -16.875 1.00 87.19 514 ASP A CA 1
ATOM 4139 C C . ASP A 1 514 ? 3.244 5.978 -16.952 1.00 87.19 514 ASP A C 1
ATOM 4141 O O . ASP A 1 514 ? 2.441 6.032 -17.889 1.00 87.19 514 ASP A O 1
ATOM 4145 N N . VAL A 1 515 ? 3.273 6.851 -15.940 1.00 79.31 515 VAL A N 1
ATOM 4146 C CA . VAL A 1 515 ? 2.399 8.022 -15.824 1.00 79.31 515 VAL A CA 1
ATOM 4147 C C . VAL A 1 515 ? 0.954 7.688 -16.224 1.00 79.31 515 VAL A C 1
ATOM 4149 O O . VAL A 1 515 ? 0.314 8.353 -17.043 1.00 79.31 515 VAL A O 1
ATOM 4152 N N . ALA A 1 516 ? 0.408 6.623 -15.623 1.00 76.81 516 ALA A N 1
ATOM 4153 C CA . ALA A 1 516 ? -0.978 6.211 -15.852 1.00 76.81 516 ALA A CA 1
ATOM 4154 C C . ALA A 1 516 ? -1.974 7.350 -15.549 1.00 76.81 516 ALA A C 1
ATOM 4156 O O . ALA A 1 516 ? -3.073 7.369 -16.100 1.00 76.81 516 ALA A O 1
ATOM 4157 N N . ASP A 1 517 ? -1.553 8.317 -14.725 1.00 75.62 517 ASP A N 1
ATOM 4158 C CA . ASP A 1 517 ? -2.256 9.563 -14.426 1.00 75.62 517 ASP A CA 1
ATOM 4159 C C . ASP A 1 517 ? -2.559 10.459 -15.633 1.00 75.62 517 ASP A C 1
ATOM 4161 O O . ASP A 1 517 ? -3.539 11.214 -15.593 1.00 75.62 517 ASP A O 1
ATOM 4165 N N . GLU A 1 518 ? -1.760 10.369 -16.693 1.00 78.31 518 GLU A N 1
ATOM 4166 C CA . GLU A 1 518 ? -1.905 11.171 -17.911 1.00 78.31 518 GLU A CA 1
ATOM 4167 C C . GLU A 1 518 ? -2.660 10.444 -19.022 1.00 78.31 518 GLU A C 1
ATOM 4169 O O . GLU A 1 518 ? -3.317 11.083 -19.844 1.00 78.31 518 GLU A O 1
ATOM 4174 N N . LEU A 1 519 ? -2.673 9.111 -19.002 1.00 83.44 519 LEU A N 1
ATOM 4175 C CA . LEU A 1 519 ? -3.441 8.328 -19.962 1.00 83.44 519 LEU A CA 1
ATOM 4176 C C . LEU A 1 519 ? -4.941 8.423 -19.653 1.00 83.44 519 LEU A C 1
ATOM 4178 O O . LEU A 1 519 ? -5.339 8.205 -18.508 1.00 83.44 519 LEU A O 1
ATOM 4182 N N . PRO A 1 520 ? -5.826 8.689 -20.631 1.00 87.31 520 PRO A N 1
ATOM 4183 C CA . PRO A 1 520 ? -7.269 8.655 -20.401 1.00 87.31 520 PRO A CA 1
ATOM 4184 C C . PRO A 1 520 ? -7.763 7.262 -19.970 1.00 87.31 520 PRO A C 1
ATOM 4186 O O . PRO A 1 520 ? -7.254 6.241 -20.433 1.00 87.31 520 PRO A O 1
ATOM 4189 N N . ASP A 1 521 ? -8.812 7.201 -19.140 1.00 88.12 521 ASP A N 1
ATOM 4190 C CA . ASP A 1 521 ? -9.357 5.930 -18.624 1.00 88.12 521 ASP A CA 1
ATOM 4191 C C . ASP A 1 521 ? -9.774 4.963 -19.747 1.00 88.12 521 ASP A C 1
ATOM 4193 O O . ASP A 1 521 ? -9.584 3.751 -19.629 1.00 88.12 521 ASP A O 1
ATOM 4197 N N . SER A 1 522 ? -10.297 5.492 -20.860 1.00 90.69 522 SER A N 1
ATOM 4198 C CA . SER A 1 522 ? -10.653 4.699 -22.042 1.00 90.69 522 SER A CA 1
ATOM 4199 C C . SER A 1 522 ? -9.437 4.031 -22.687 1.00 90.69 522 SER A C 1
ATOM 4201 O O . SER A 1 522 ? -9.535 2.889 -23.127 1.00 90.69 522 SER A O 1
ATOM 4203 N N . ILE A 1 523 ? -8.284 4.701 -22.705 1.00 92.81 523 ILE A N 1
ATOM 4204 C CA . ILE A 1 523 ? -7.039 4.164 -23.265 1.00 92.81 523 ILE A CA 1
ATOM 4205 C C . ILE A 1 523 ? -6.463 3.088 -22.350 1.00 92.81 523 ILE A C 1
ATOM 4207 O O . ILE A 1 523 ? -6.068 2.029 -22.830 1.00 92.81 523 ILE A O 1
ATOM 4211 N N . LEU A 1 524 ? -6.490 3.298 -21.032 1.00 93.56 524 LEU A N 1
ATOM 4212 C CA . LEU A 1 524 ? -6.074 2.274 -20.073 1.00 93.56 524 LEU A CA 1
ATOM 4213 C C . LEU A 1 524 ? -6.929 1.000 -20.186 1.00 93.56 524 LEU A C 1
ATOM 4215 O O . LEU A 1 524 ? -6.396 -0.108 -20.118 1.00 93.56 524 LEU A O 1
ATOM 4219 N N . ALA A 1 525 ? -8.241 1.144 -20.396 1.00 94.25 525 ALA A N 1
ATOM 4220 C CA . ALA A 1 525 ? -9.127 0.012 -20.663 1.00 94.25 525 ALA A CA 1
ATOM 4221 C C . ALA A 1 525 ? -8.766 -0.702 -21.980 1.00 94.25 525 ALA A C 1
ATOM 4223 O O . ALA A 1 525 ? -8.665 -1.927 -21.998 1.00 94.25 525 ALA A O 1
ATOM 4224 N N . LEU A 1 526 ? -8.474 0.043 -23.056 1.00 95.44 526 LEU A N 1
ATOM 4225 C CA . LEU A 1 526 ? -8.016 -0.542 -24.324 1.00 95.44 526 LEU A CA 1
ATOM 4226 C C . LEU A 1 526 ? -6.690 -1.301 -24.178 1.00 95.44 526 LEU A C 1
ATOM 4228 O O . LEU A 1 526 ? -6.553 -2.392 -24.729 1.00 95.44 526 LEU A O 1
ATOM 4232 N N . ILE A 1 527 ? -5.728 -0.762 -23.420 1.00 96.19 527 ILE A N 1
ATOM 4233 C CA . ILE A 1 527 ? -4.451 -1.434 -23.133 1.00 96.19 527 ILE A CA 1
ATOM 4234 C C . ILE A 1 527 ? -4.698 -2.739 -22.379 1.00 96.19 527 ILE A C 1
ATOM 4236 O O . ILE A 1 527 ? -4.149 -3.778 -22.755 1.00 96.19 527 ILE A O 1
ATOM 4240 N N . ARG A 1 528 ? -5.554 -2.710 -21.350 1.00 95.62 528 ARG A N 1
ATOM 4241 C CA . ARG A 1 528 ? -5.946 -3.908 -20.603 1.00 95.62 528 ARG A CA 1
ATOM 4242 C C . ARG A 1 528 ? -6.547 -4.963 -21.525 1.00 95.62 528 ARG A C 1
ATOM 4244 O O . ARG A 1 528 ? -6.105 -6.111 -21.489 1.00 95.62 528 ARG A O 1
ATOM 4251 N N . ASP A 1 529 ? -7.528 -4.589 -22.339 1.00 96.25 529 ASP A N 1
ATOM 4252 C CA . ASP A 1 529 ? -8.224 -5.513 -23.235 1.00 96.25 529 ASP A CA 1
ATOM 4253 C C . ASP A 1 529 ? -7.267 -6.097 -24.283 1.00 96.25 529 ASP A C 1
ATOM 4255 O O . ASP A 1 529 ? -7.246 -7.311 -24.504 1.00 96.25 529 ASP A O 1
ATOM 4259 N N . ALA A 1 530 ? -6.401 -5.265 -24.870 1.00 97.62 530 ALA A N 1
ATOM 4260 C CA . ALA A 1 530 ? -5.385 -5.707 -25.817 1.00 97.62 530 ALA A CA 1
ATOM 4261 C C . ALA A 1 530 ? -4.394 -6.690 -25.180 1.00 97.62 530 ALA A C 1
ATOM 4263 O O . ALA A 1 530 ? -4.154 -7.764 -25.739 1.00 97.62 530 ALA A O 1
ATOM 4264 N N . ALA A 1 531 ? -3.863 -6.373 -23.997 1.00 97.75 531 ALA A N 1
ATOM 4265 C CA . ALA A 1 531 ? -2.941 -7.245 -23.278 1.00 97.75 531 ALA A CA 1
ATOM 4266 C C . ALA A 1 531 ? -3.600 -8.583 -22.909 1.00 97.75 531 ALA A C 1
ATOM 4268 O O . ALA A 1 531 ? -3.059 -9.652 -23.210 1.00 97.75 531 ALA A O 1
ATOM 4269 N N . LYS A 1 532 ? -4.808 -8.541 -22.334 1.00 96.62 532 LYS A N 1
ATOM 4270 C CA . LYS A 1 532 ? -5.544 -9.743 -21.922 1.00 96.62 532 LYS A CA 1
ATOM 4271 C C . LYS A 1 532 ? -6.048 -10.585 -23.094 1.00 96.62 532 LYS A C 1
ATOM 4273 O O . LYS A 1 532 ? -6.214 -11.789 -22.921 1.00 96.62 532 LYS A O 1
ATOM 4278 N N . SER A 1 533 ? -6.215 -10.006 -24.287 1.00 97.38 533 SER A N 1
ATOM 4279 C CA . SER A 1 53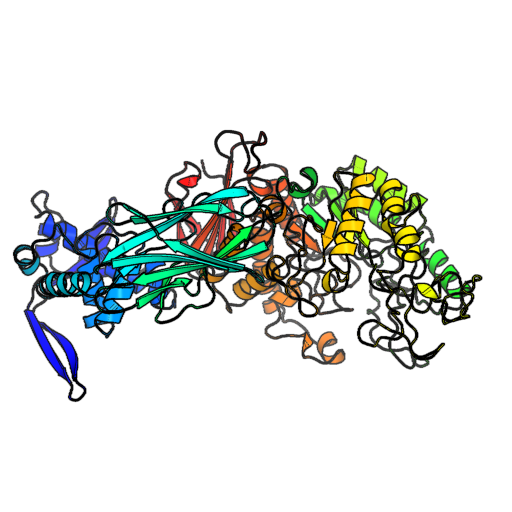3 ? -6.520 -10.767 -25.510 1.00 97.38 533 SER A CA 1
ATOM 4280 C C . SER A 1 533 ? -5.380 -11.698 -25.943 1.00 97.38 533 SER A C 1
ATOM 4282 O O . SER A 1 533 ? -5.632 -12.739 -26.546 1.00 97.38 533 SER A O 1
ATOM 4284 N N . VAL A 1 534 ? -4.131 -11.341 -25.622 1.00 98.00 534 VAL A N 1
ATOM 4285 C CA . VAL A 1 534 ? -2.945 -12.169 -25.889 1.00 98.00 534 VAL A CA 1
ATOM 4286 C C . VAL A 1 534 ? -2.654 -13.081 -24.708 1.00 98.00 534 VAL A C 1
ATOM 4288 O O . VAL A 1 534 ? -2.373 -14.264 -24.889 1.00 98.00 534 VAL A O 1
ATOM 4291 N N . LYS A 1 535 ? -2.717 -12.526 -23.497 1.00 97.38 535 LYS A N 1
ATOM 4292 C CA . LYS A 1 535 ? -2.350 -13.208 -22.260 1.00 97.38 535 LYS A CA 1
ATOM 4293 C C . LYS A 1 535 ? -3.341 -12.835 -21.152 1.00 97.38 535 LYS A C 1
ATOM 4295 O O . LYS A 1 535 ? -3.154 -11.818 -20.485 1.00 97.38 535 LYS A O 1
ATOM 4300 N N . PRO A 1 536 ? -4.407 -13.632 -20.940 1.00 96.56 536 PRO A N 1
ATOM 4301 C CA . PRO A 1 536 ? -5.464 -13.310 -19.975 1.00 96.56 536 PRO A CA 1
ATOM 4302 C C . PRO A 1 536 ? -4.963 -13.100 -18.538 1.00 96.56 536 PRO A C 1
ATOM 4304 O O . PRO A 1 536 ? -5.536 -12.308 -17.786 1.00 96.56 536 PRO A O 1
ATOM 4307 N N . ASP A 1 537 ? -3.870 -13.775 -18.169 1.00 96.44 537 ASP A N 1
ATOM 4308 C CA . ASP A 1 537 ? -3.214 -13.674 -16.866 1.00 96.44 537 ASP A CA 1
ATOM 4309 C C . ASP A 1 537 ? -2.122 -12.588 -16.802 1.00 96.44 537 ASP A C 1
ATOM 4311 O O . ASP A 1 537 ? -1.342 -12.581 -15.848 1.00 96.44 537 ASP A O 1
ATOM 4315 N N . ALA A 1 538 ? -2.056 -11.663 -17.769 1.00 97.81 538 ALA A N 1
ATOM 4316 C CA . ALA A 1 538 ? -1.129 -10.535 -17.729 1.00 97.81 538 ALA A CA 1
ATOM 4317 C C . ALA A 1 538 ? -1.579 -9.473 -16.707 1.00 97.81 538 ALA A C 1
ATOM 4319 O O . ALA A 1 538 ? -2.692 -8.945 -16.851 1.00 97.81 538 ALA A O 1
ATOM 4320 N N . PRO A 1 539 ? -0.758 -9.150 -15.684 1.00 97.75 539 PRO A N 1
ATOM 4321 C CA . PRO A 1 539 ? -1.036 -8.054 -14.769 1.00 97.75 539 PRO A CA 1
ATOM 4322 C C . PRO A 1 539 ? -0.789 -6.713 -15.458 1.00 97.75 539 PRO A C 1
ATOM 4324 O O . PRO A 1 539 ? 0.222 -6.533 -16.141 1.00 97.75 539 PRO A O 1
ATOM 4327 N N . ILE A 1 540 ? -1.711 -5.778 -15.242 1.00 97.81 540 ILE A N 1
ATOM 4328 C CA . ILE A 1 540 ? -1.597 -4.381 -15.670 1.00 97.81 540 ILE A CA 1
ATOM 4329 C C . ILE A 1 540 ? -1.482 -3.503 -14.425 1.00 97.81 540 ILE A C 1
ATOM 4331 O O . ILE A 1 540 ? -2.423 -3.419 -13.635 1.00 97.81 540 ILE A O 1
ATOM 4335 N N . ILE A 1 541 ? -0.325 -2.882 -14.229 1.00 97.88 541 ILE A N 1
ATOM 4336 C CA . ILE A 1 541 ? 0.026 -2.123 -13.026 1.00 97.88 541 ILE A CA 1
ATOM 4337 C C . ILE A 1 541 ? 0.169 -0.656 -13.414 1.00 97.88 541 ILE A C 1
ATOM 4339 O O . ILE A 1 541 ? 0.970 -0.352 -14.284 1.00 97.88 541 ILE A O 1
ATOM 4343 N N . GLY A 1 542 ? -0.574 0.262 -12.804 1.00 95.56 542 GLY A N 1
ATOM 4344 C CA . GLY A 1 542 ? -0.406 1.693 -13.086 1.00 95.56 542 GLY A CA 1
ATOM 4345 C C . GLY A 1 542 ? 0.516 2.387 -12.091 1.00 95.56 542 GLY A C 1
ATOM 4346 O O . GLY A 1 542 ? 0.499 2.091 -10.893 1.00 95.56 542 GLY A O 1
ATOM 4347 N N . GLU A 1 543 ? 1.285 3.354 -12.571 1.00 93.19 543 GLU A N 1
ATOM 4348 C CA . GLU A 1 543 ? 1.898 4.349 -11.702 1.00 93.19 543 GLU A CA 1
ATOM 4349 C C . GLU A 1 543 ? 0.841 5.346 -11.204 1.00 93.19 543 GLU A C 1
ATOM 4351 O O . GLU A 1 543 ? 0.387 6.215 -11.943 1.00 93.19 543 GLU A O 1
ATOM 4356 N N . VAL A 1 544 ? 0.447 5.207 -9.937 1.00 91.12 544 VAL A N 1
ATOM 4357 C CA . VAL A 1 544 ? -0.481 6.112 -9.245 1.00 91.12 544 VAL A CA 1
ATOM 4358 C C . VAL A 1 544 ? 0.118 6.410 -7.875 1.00 91.12 544 VAL A C 1
ATOM 4360 O O . VAL A 1 544 ? 0.451 5.484 -7.142 1.00 91.12 544 VAL A O 1
ATOM 4363 N N . TRP A 1 545 ? 0.295 7.685 -7.532 1.00 92.50 545 TRP A N 1
ATOM 4364 C CA . TRP A 1 545 ? 1.031 8.090 -6.325 1.00 92.50 545 TRP A CA 1
ATOM 4365 C C . TRP A 1 545 ? 0.146 8.220 -5.076 1.00 92.50 545 TRP A C 1
ATOM 4367 O O . TRP A 1 545 ? 0.631 8.136 -3.945 1.00 92.50 545 TRP A O 1
ATOM 4377 N N . GLU A 1 546 ? -1.155 8.405 -5.271 1.00 92.69 546 GLU A N 1
ATOM 4378 C CA . GLU A 1 546 ? -2.157 8.589 -4.226 1.00 92.69 546 GLU A CA 1
ATOM 4379 C C . GLU A 1 546 ? -3.162 7.425 -4.194 1.00 92.69 546 GLU A C 1
ATOM 4381 O O . GLU A 1 546 ? -2.936 6.344 -4.735 1.00 92.69 546 GLU A O 1
ATOM 4386 N N . ASP A 1 547 ? -4.291 7.623 -3.510 1.00 91.62 547 ASP A N 1
ATOM 4387 C CA . ASP A 1 547 ? -5.335 6.610 -3.403 1.00 91.62 547 ASP A CA 1
ATOM 4388 C C . ASP A 1 547 ? -6.021 6.360 -4.762 1.00 91.62 547 ASP A C 1
ATOM 4390 O O . ASP A 1 547 ? -6.791 7.192 -5.240 1.00 91.62 547 ASP A O 1
ATOM 4394 N N . ALA A 1 548 ? -5.801 5.179 -5.344 1.00 90.94 548 ALA A N 1
ATOM 4395 C CA . ALA A 1 548 ? -6.297 4.792 -6.666 1.00 90.94 548 ALA A CA 1
ATOM 4396 C C . ALA A 1 548 ? -7.827 4.678 -6.801 1.00 90.94 548 ALA A C 1
ATOM 4398 O O . ALA A 1 548 ? -8.327 4.587 -7.921 1.00 90.94 548 ALA A O 1
ATOM 4399 N N . VAL A 1 549 ? -8.581 4.659 -5.698 1.00 90.00 549 VAL A N 1
ATOM 4400 C CA . VAL A 1 549 ? -10.054 4.641 -5.733 1.00 90.00 549 VAL A CA 1
ATOM 4401 C C . VAL A 1 549 ? -10.618 6.056 -5.809 1.00 90.00 549 VAL A C 1
ATOM 4403 O O . VAL A 1 549 ? -11.618 6.291 -6.479 1.00 90.00 549 VAL A O 1
ATOM 4406 N N . THR A 1 550 ? -10.010 7.000 -5.089 1.00 89.44 550 THR A N 1
ATOM 4407 C CA . THR A 1 550 ? -10.532 8.371 -4.962 1.00 89.44 550 THR A CA 1
ATOM 4408 C C . THR A 1 550 ? -9.741 9.401 -5.753 1.00 89.44 550 THR A C 1
ATOM 4410 O O . THR A 1 550 ? -10.125 10.569 -5.731 1.00 89.44 550 THR A O 1
ATOM 4413 N N . LYS A 1 551 ? -8.665 8.993 -6.437 1.00 86.81 551 LYS A N 1
ATOM 4414 C CA . LYS A 1 551 ? -7.810 9.864 -7.244 1.00 86.81 551 LYS A CA 1
ATOM 4415 C C . LYS A 1 551 ? -8.644 10.693 -8.216 1.00 86.81 551 LYS A C 1
ATOM 4417 O O . LYS A 1 551 ? -9.471 10.176 -8.970 1.00 86.81 551 LYS A O 1
ATOM 4422 N N . GLU A 1 552 ? -8.368 11.986 -8.207 1.00 83.62 552 GLU A N 1
ATOM 4423 C CA . GLU A 1 552 ? -8.852 12.936 -9.196 1.00 83.62 552 GLU A CA 1
ATOM 4424 C C . GLU A 1 552 ? -7.653 13.406 -10.019 1.00 83.62 552 GLU A C 1
ATOM 4426 O O . GLU A 1 552 ? -6.597 13.727 -9.473 1.00 83.62 552 GLU A O 1
ATOM 4431 N N . SER A 1 553 ? -7.802 13.408 -11.339 1.00 79.94 553 SER A N 1
ATOM 4432 C CA . SER A 1 553 ? -6.802 13.922 -12.273 1.00 79.94 553 SER A CA 1
ATOM 4433 C C . SER A 1 553 ? -7.523 14.601 -13.432 1.00 79.94 553 SER A C 1
ATOM 4435 O O . SER A 1 553 ? -8.588 14.148 -13.862 1.00 79.94 553 SER A O 1
ATOM 4437 N N . TYR A 1 554 ? -6.985 15.730 -13.898 1.00 72.00 554 TYR A N 1
ATOM 4438 C CA . TYR A 1 554 ? -7.561 16.532 -14.985 1.00 72.00 554 TYR A CA 1
ATOM 4439 C C . TYR A 1 554 ? -9.057 16.875 -14.805 1.00 72.00 554 TYR A C 1
ATOM 4441 O O . TYR A 1 554 ? -9.821 16.919 -15.765 1.00 72.00 554 TYR A O 1
ATOM 4449 N N . GLY A 1 555 ? -9.485 17.126 -13.559 1.00 71.69 555 GLY A N 1
ATOM 4450 C CA . GLY A 1 555 ? -10.852 17.549 -13.225 1.00 71.69 555 GLY A CA 1
ATOM 4451 C C . GLY A 1 555 ? -11.895 16.427 -13.169 1.00 71.69 555 GLY A C 1
ATOM 4452 O O . GLY A 1 555 ? -13.087 16.723 -13.135 1.00 71.69 555 GLY A O 1
ATOM 4453 N N . SER A 1 556 ? -11.473 15.157 -13.159 1.00 74.25 556 SER A N 1
ATOM 4454 C CA . SER A 1 556 ? -12.375 14.003 -13.060 1.00 74.25 556 SER A CA 1
ATOM 4455 C C . SER A 1 556 ? -11.835 12.905 -12.140 1.00 74.25 556 SER A C 1
ATOM 4457 O O . SER A 1 556 ? -10.620 12.723 -12.011 1.00 74.25 556 SER A O 1
ATOM 4459 N N . ARG A 1 557 ? -12.751 12.164 -11.504 1.00 83.38 557 ARG A N 1
ATOM 4460 C CA . ARG A 1 557 ? -12.453 10.941 -10.748 1.00 83.38 557 ARG A CA 1
ATOM 4461 C C . ARG A 1 557 ? -11.968 9.857 -11.704 1.00 83.38 557 ARG A C 1
ATOM 4463 O O . ARG A 1 557 ? -12.575 9.638 -12.751 1.00 83.38 557 ARG A O 1
ATOM 4470 N N . ARG A 1 558 ? -10.887 9.175 -11.337 1.00 87.69 558 ARG A N 1
ATOM 4471 C CA . ARG A 1 558 ? -10.278 8.125 -12.158 1.00 87.69 558 ARG A CA 1
ATOM 4472 C C . ARG A 1 558 ? -10.812 6.744 -11.798 1.00 87.69 558 ARG A C 1
ATOM 4474 O O . ARG A 1 558 ? -11.063 6.450 -10.634 1.00 87.69 558 ARG A O 1
ATOM 4481 N N . ASN A 1 559 ? -10.929 5.869 -12.795 1.00 86.00 559 ASN A N 1
ATOM 4482 C CA . ASN A 1 559 ? -11.482 4.518 -12.635 1.00 86.00 559 ASN A CA 1
ATOM 4483 C C . ASN A 1 559 ? -10.417 3.420 -12.443 1.00 86.00 559 ASN A C 1
ATOM 4485 O O . ASN A 1 559 ? -10.697 2.237 -12.656 1.00 86.00 559 ASN A O 1
ATOM 4489 N N . TYR A 1 560 ? -9.202 3.796 -12.035 1.00 88.31 560 TYR A N 1
ATOM 4490 C CA . TYR A 1 560 ? -8.032 2.919 -11.905 1.00 88.31 560 TYR A CA 1
ATOM 4491 C C . TYR A 1 560 ? -8.303 1.640 -11.126 1.00 88.31 560 TYR A C 1
ATOM 4493 O O . TYR A 1 560 ? -7.969 0.550 -11.586 1.00 88.31 560 TYR A O 1
ATOM 4501 N N . ALA A 1 561 ? -8.937 1.774 -9.962 1.00 88.56 561 ALA A N 1
ATOM 4502 C CA . ALA A 1 561 ? -9.164 0.658 -9.063 1.00 88.56 561 ALA A CA 1
ATOM 4503 C C . ALA A 1 561 ? -10.533 -0.017 -9.226 1.00 88.56 561 ALA A C 1
ATOM 4505 O O . ALA A 1 561 ? -10.800 -0.988 -8.530 1.00 88.56 561 ALA A O 1
ATOM 4506 N N . LEU A 1 562 ? -11.408 0.457 -10.120 1.00 90.81 562 LEU A N 1
ATOM 4507 C CA . LEU A 1 562 ? -12.811 0.015 -10.187 1.00 90.81 562 LEU A CA 1
ATOM 4508 C C . LEU A 1 562 ? -13.048 -1.215 -11.083 1.00 90.81 562 LEU A C 1
ATOM 4510 O O . LEU A 1 562 ? -14.189 -1.640 -11.261 1.00 90.81 562 LEU A O 1
ATOM 4514 N N . GLY A 1 563 ? -11.980 -1.807 -11.625 1.00 89.19 563 GLY A N 1
ATOM 4515 C CA . GLY A 1 563 ? -12.015 -3.057 -12.392 1.00 89.19 563 GLY A CA 1
ATOM 4516 C C . GLY A 1 563 ? -12.107 -2.904 -13.914 1.00 89.19 563 GLY A C 1
ATOM 4517 O O . GLY A 1 563 ? -12.314 -3.894 -14.620 1.00 89.19 563 GLY A O 1
ATOM 4518 N N . TYR A 1 564 ? -11.948 -1.683 -14.435 1.00 87.62 564 TYR A N 1
ATOM 4519 C CA . TYR A 1 564 ? -11.941 -1.409 -15.878 1.00 87.62 564 TYR A CA 1
ATOM 4520 C C . TYR A 1 564 ? -10.550 -1.439 -16.507 1.00 87.62 564 TYR A C 1
ATOM 4522 O O . TYR A 1 564 ? -10.407 -1.922 -17.624 1.00 87.62 564 TYR A O 1
ATOM 4530 N N . SER A 1 565 ? -9.540 -0.935 -15.803 1.00 89.75 565 SER A N 1
ATOM 4531 C CA . SER A 1 565 ? -8.219 -0.663 -16.370 1.00 89.75 565 SER A CA 1
ATOM 4532 C C . SER A 1 565 ? -7.119 -1.462 -15.675 1.00 89.75 565 SER A C 1
ATOM 4534 O O . SER A 1 565 ? -6.524 -2.363 -16.274 1.00 89.75 565 SER A O 1
ATOM 4536 N N . LEU A 1 566 ? -6.863 -1.192 -14.398 1.00 95.44 566 LEU A N 1
ATOM 4537 C CA . LEU A 1 566 ? -5.676 -1.703 -13.718 1.00 95.44 566 LEU A CA 1
ATOM 4538 C C . LEU A 1 566 ? -5.983 -2.922 -12.837 1.00 95.44 566 LEU A C 1
ATOM 4540 O O . LEU A 1 566 ? -7.030 -3.018 -12.202 1.00 95.44 566 LEU A O 1
ATOM 4544 N N . ASP A 1 567 ? -5.042 -3.866 -12.802 1.00 96.81 567 ASP A N 1
ATOM 4545 C CA . ASP A 1 567 ? -5.015 -4.977 -11.842 1.00 96.81 567 ASP A CA 1
ATOM 4546 C C . ASP A 1 567 ? -4.325 -4.582 -10.528 1.00 96.81 567 ASP A C 1
ATOM 4548 O O . ASP A 1 567 ? -4.548 -5.210 -9.492 1.00 96.81 567 ASP A O 1
ATOM 4552 N N . SER A 1 568 ? -3.456 -3.571 -10.576 1.00 97.25 568 SER A N 1
ATOM 4553 C CA . SER A 1 568 ? -2.665 -3.091 -9.446 1.00 97.25 568 SER A CA 1
ATOM 4554 C C . SER A 1 568 ? -2.189 -1.654 -9.672 1.00 97.25 568 SER A C 1
ATOM 4556 O O . SER A 1 568 ? -2.257 -1.128 -10.783 1.00 97.25 568 SER A O 1
ATOM 4558 N N . VAL A 1 569 ? -1.677 -1.032 -8.614 1.00 96.94 569 VAL A N 1
ATOM 4559 C CA . VAL A 1 569 ? -1.004 0.268 -8.651 1.00 96.94 569 VAL A CA 1
ATOM 4560 C C . VAL A 1 569 ? 0.258 0.241 -7.795 1.00 96.94 569 VAL A C 1
ATOM 4562 O O . VAL A 1 569 ? 0.378 -0.581 -6.880 1.00 96.94 569 VAL A O 1
ATOM 4565 N N . MET A 1 570 ? 1.182 1.159 -8.073 1.00 97.69 570 MET A N 1
ATOM 4566 C CA . MET A 1 570 ? 2.342 1.423 -7.219 1.00 97.69 570 MET A CA 1
ATOM 4567 C C . MET A 1 570 ? 1.883 2.021 -5.883 1.00 97.69 570 MET A C 1
ATOM 4569 O O . MET A 1 570 ? 1.454 3.164 -5.821 1.00 97.69 570 MET A O 1
ATOM 4573 N N . ASN A 1 571 ? 1.962 1.263 -4.790 1.00 97.50 571 ASN A N 1
ATOM 4574 C CA . ASN A 1 571 ? 1.443 1.679 -3.486 1.00 97.50 571 ASN A CA 1
ATOM 4575 C C . ASN A 1 571 ? 2.369 2.681 -2.755 1.00 97.50 571 ASN A C 1
ATOM 4577 O O . ASN A 1 571 ? 2.861 2.421 -1.656 1.00 97.50 571 ASN A O 1
ATOM 4581 N N . TYR A 1 572 ? 2.605 3.853 -3.346 1.00 97.44 572 TYR A N 1
ATOM 4582 C CA . TYR A 1 572 ? 3.297 4.971 -2.695 1.00 97.44 572 TYR A CA 1
ATOM 4583 C C . TYR A 1 572 ? 2.627 5.468 -1.396 1.00 97.44 572 TYR A C 1
ATOM 4585 O O . TYR A 1 572 ? 3.359 5.885 -0.486 1.00 97.44 572 TYR A O 1
ATOM 4593 N N . PRO A 1 573 ? 1.288 5.386 -1.220 1.00 97.88 573 PRO A N 1
ATOM 4594 C CA . PRO A 1 573 ? 0.663 5.668 0.070 1.00 97.88 573 PRO A CA 1
ATOM 4595 C C . PRO A 1 573 ? 1.200 4.778 1.200 1.00 97.88 573 PRO A C 1
ATOM 4597 O O . PRO A 1 573 ? 1.471 5.283 2.292 1.00 97.88 573 PRO A O 1
ATOM 4600 N N . LEU A 1 574 ? 1.446 3.486 0.935 1.00 98.44 574 LEU A N 1
ATOM 4601 C CA . LEU A 1 574 ? 2.067 2.579 1.908 1.00 98.44 574 LEU A CA 1
ATOM 4602 C C . LEU A 1 574 ? 3.469 3.049 2.295 1.00 98.44 574 LEU A C 1
ATOM 4604 O O . LEU A 1 574 ? 3.772 3.120 3.487 1.00 98.44 574 LEU A O 1
ATOM 4608 N N . ARG A 1 575 ? 4.308 3.406 1.315 1.00 97.62 575 ARG A N 1
ATOM 4609 C CA . ARG A 1 575 ? 5.649 3.948 1.581 1.00 97.62 575 ARG A CA 1
ATOM 4610 C C . ARG A 1 575 ? 5.580 5.138 2.535 1.00 97.62 575 ARG A C 1
ATOM 4612 O O . ARG A 1 575 ? 6.311 5.181 3.523 1.00 97.62 575 ARG A O 1
ATOM 4619 N N . SER A 1 576 ? 4.694 6.090 2.256 1.00 97.31 576 SER A N 1
ATOM 4620 C CA . SER A 1 576 ? 4.523 7.290 3.079 1.00 97.31 576 SER A CA 1
ATOM 4621 C C . SER A 1 576 ? 4.059 6.963 4.503 1.00 97.31 576 SER A C 1
ATOM 4623 O O . SER A 1 576 ? 4.584 7.532 5.464 1.00 97.31 576 SER A O 1
ATOM 4625 N N . ALA A 1 577 ? 3.125 6.019 4.659 1.00 98.25 577 ALA A N 1
ATOM 4626 C CA . ALA A 1 577 ? 2.621 5.595 5.964 1.00 98.25 577 ALA A CA 1
ATOM 4627 C C . ALA A 1 577 ? 3.692 4.866 6.797 1.00 98.25 577 ALA A C 1
ATOM 4629 O O . ALA A 1 577 ? 3.877 5.174 7.976 1.00 98.25 577 ALA A O 1
ATOM 4630 N N . VAL A 1 578 ? 4.446 3.951 6.178 1.00 98.62 578 VAL A N 1
ATOM 4631 C CA . VAL A 1 578 ? 5.535 3.213 6.836 1.00 98.62 578 VAL A CA 1
ATOM 4632 C C . VAL A 1 578 ? 6.671 4.153 7.240 1.00 98.62 578 VAL A C 1
ATOM 4634 O O . VAL A 1 578 ? 7.130 4.085 8.376 1.00 98.62 578 VAL A O 1
ATOM 4637 N N . LEU A 1 579 ? 7.093 5.080 6.373 1.00 97.56 579 LEU A N 1
ATOM 4638 C CA . LEU A 1 579 ? 8.131 6.054 6.730 1.00 97.56 579 LEU A CA 1
ATOM 4639 C C . LEU A 1 579 ? 7.674 7.018 7.828 1.00 97.56 579 LEU A C 1
ATOM 4641 O O . LEU A 1 579 ? 8.448 7.296 8.739 1.00 97.56 579 LEU A O 1
ATOM 4645 N N . SER A 1 580 ? 6.419 7.475 7.802 1.00 96.94 580 SER A N 1
ATOM 4646 C CA . SER A 1 580 ? 5.862 8.302 8.883 1.00 96.94 580 SER A CA 1
ATOM 4647 C C . SER A 1 580 ? 5.877 7.562 10.223 1.00 96.94 580 SER A C 1
ATOM 4649 O O . SER A 1 580 ? 6.196 8.157 11.254 1.00 96.94 580 SER A O 1
ATOM 4651 N N . PHE A 1 581 ? 5.589 6.256 10.213 1.00 97.62 581 PHE A N 1
ATOM 4652 C CA . PHE A 1 581 ? 5.746 5.400 11.384 1.00 97.62 581 PHE A CA 1
ATOM 4653 C C . PHE A 1 581 ? 7.218 5.183 11.761 1.00 97.62 581 PHE A C 1
ATOM 4655 O O . PHE A 1 581 ? 7.531 5.159 12.938 1.00 97.62 581 PHE A O 1
ATOM 4662 N N . MET A 1 582 ? 8.175 5.086 10.845 1.00 97.31 582 MET A N 1
ATOM 4663 C CA . MET A 1 582 ? 9.584 4.965 11.258 1.00 97.31 582 MET A CA 1
ATOM 4664 C C . MET A 1 582 ? 10.163 6.276 11.807 1.00 97.31 582 MET A C 1
ATOM 4666 O O . MET A 1 582 ? 11.004 6.243 12.705 1.00 97.31 582 MET A O 1
ATOM 4670 N N . HIS A 1 583 ? 9.679 7.424 11.327 1.00 94.38 583 HIS A N 1
ATOM 4671 C CA . HIS A 1 583 ? 10.153 8.753 11.732 1.00 94.38 583 HIS A CA 1
ATOM 4672 C C . HIS A 1 583 ? 9.501 9.321 12.994 1.00 94.38 583 HIS A C 1
ATOM 4674 O O . HIS A 1 583 ? 9.947 10.349 13.497 1.00 94.38 583 HIS A O 1
ATOM 4680 N N . GLY A 1 584 ? 8.445 8.699 13.525 1.00 92.69 584 GLY A N 1
ATOM 4681 C CA . GLY A 1 584 ? 7.721 9.275 14.668 1.00 92.69 584 GLY A CA 1
ATOM 4682 C C . GLY A 1 584 ? 6.661 10.308 14.293 1.00 92.69 584 GLY A C 1
ATOM 4683 O O . GLY A 1 584 ? 6.004 10.838 15.183 1.00 92.69 584 GLY A O 1
ATOM 4684 N N . TRP A 1 585 ? 6.466 10.592 13.002 1.00 93.44 585 TRP A N 1
ATOM 4685 C CA . TRP A 1 585 ? 5.427 11.515 12.523 1.00 93.44 585 TRP A CA 1
ATOM 4686 C C . TRP A 1 585 ? 4.024 10.913 12.634 1.00 93.44 585 TRP A C 1
ATOM 4688 O O . TRP A 1 585 ? 3.039 11.634 12.771 1.00 93.44 585 TRP A O 1
ATOM 4698 N N . SER A 1 586 ? 3.949 9.584 12.589 1.00 93.06 586 SER A N 1
ATOM 4699 C CA . SER A 1 586 ? 2.779 8.787 12.940 1.00 93.06 586 SER A CA 1
ATOM 4700 C C . SER A 1 586 ? 3.184 7.691 13.931 1.00 93.06 586 SER A C 1
ATOM 4702 O O . SER A 1 586 ? 4.372 7.444 14.155 1.00 93.06 586 SER A O 1
ATOM 4704 N N . ASP A 1 587 ? 2.205 7.038 14.539 1.00 92.75 587 ASP A N 1
ATOM 4705 C CA . ASP A 1 587 ? 2.376 5.934 15.481 1.00 92.75 587 ASP A CA 1
ATOM 4706 C C . ASP A 1 587 ? 1.794 4.629 14.901 1.00 92.75 587 ASP A C 1
ATOM 4708 O O . ASP A 1 587 ? 1.284 4.589 13.777 1.00 92.75 587 ASP A O 1
ATOM 4712 N N . ALA A 1 588 ? 1.904 3.525 15.643 1.00 95.19 588 ALA A N 1
ATOM 4713 C CA . ALA A 1 588 ? 1.398 2.228 15.198 1.00 95.19 588 ALA A CA 1
ATOM 4714 C C . ALA A 1 588 ? -0.128 2.235 15.004 1.00 95.19 588 ALA A C 1
ATOM 4716 O O . ALA A 1 588 ? -0.636 1.492 14.165 1.00 95.19 588 ALA A O 1
ATOM 4717 N N . TYR A 1 589 ? -0.858 3.090 15.730 1.00 92.44 589 TYR A N 1
ATOM 4718 C CA . TYR A 1 589 ? -2.296 3.273 15.554 1.00 92.44 589 TYR A CA 1
ATOM 4719 C C . TYR A 1 589 ? -2.607 3.941 14.214 1.00 92.44 589 TYR A C 1
ATOM 4721 O O . TYR A 1 589 ? -3.447 3.444 13.472 1.00 92.44 589 TYR A O 1
ATOM 4729 N N . GLY A 1 590 ? -1.890 5.006 13.853 1.00 93.81 590 GLY A N 1
ATOM 4730 C CA . GLY A 1 590 ? -2.033 5.670 12.560 1.00 93.81 590 GLY A CA 1
ATOM 4731 C C . GLY A 1 590 ? -1.694 4.754 11.383 1.00 93.81 590 GLY A C 1
ATOM 4732 O O . GLY A 1 590 ? -2.454 4.693 10.415 1.00 93.81 590 GLY A O 1
ATOM 4733 N N . LEU A 1 591 ? -0.609 3.975 11.477 1.00 97.69 591 LEU A N 1
ATOM 4734 C CA . LEU A 1 591 ? -0.266 2.989 10.445 1.00 97.69 591 LEU A CA 1
ATOM 4735 C C . LEU A 1 591 ? -1.312 1.866 10.353 1.00 97.69 591 LEU A C 1
ATOM 4737 O O . LEU A 1 591 ? -1.715 1.489 9.253 1.00 97.69 591 LEU A O 1
ATOM 4741 N N . ARG A 1 592 ? -1.801 1.357 11.488 1.00 96.44 592 ARG A N 1
ATOM 4742 C CA . ARG A 1 592 ? -2.904 0.386 11.529 1.00 96.44 592 ARG A CA 1
ATOM 4743 C C . ARG A 1 592 ? -4.154 0.937 10.840 1.00 96.44 592 ARG A C 1
ATOM 4745 O O . ARG A 1 592 ? -4.750 0.238 10.025 1.00 96.44 592 ARG A O 1
ATOM 4752 N N . ASP A 1 593 ? -4.537 2.174 11.141 1.00 95.50 593 ASP A N 1
ATOM 4753 C CA . ASP A 1 593 ? -5.733 2.809 10.583 1.00 95.50 593 ASP A CA 1
ATOM 4754 C C . ASP A 1 593 ? -5.597 3.005 9.065 1.00 95.50 593 ASP A C 1
ATOM 4756 O O . ASP A 1 593 ? -6.543 2.747 8.320 1.00 95.50 593 ASP A O 1
ATOM 4760 N N . PHE A 1 594 ? -4.397 3.356 8.585 1.00 97.25 594 PHE A N 1
ATOM 4761 C CA . PHE A 1 594 ? -4.075 3.386 7.157 1.00 97.25 594 PHE A CA 1
ATOM 4762 C C . PHE A 1 594 ? -4.255 2.009 6.488 1.00 97.25 594 PHE A C 1
ATOM 4764 O O . PHE A 1 594 ? -4.921 1.907 5.454 1.00 97.25 594 PHE A O 1
ATOM 4771 N N . LEU A 1 595 ? -3.710 0.939 7.082 1.00 98.06 595 LEU A N 1
ATOM 4772 C CA . LEU A 1 595 ? -3.807 -0.423 6.536 1.00 98.06 595 LEU A CA 1
ATOM 4773 C C . LEU A 1 595 ? -5.259 -0.920 6.486 1.00 98.06 595 LEU A C 1
ATOM 4775 O O . LEU A 1 595 ? -5.685 -1.499 5.484 1.00 98.06 595 LEU A O 1
ATOM 4779 N N . ILE A 1 596 ? -6.033 -0.640 7.537 1.00 96.75 596 ILE A N 1
ATOM 4780 C CA . ILE A 1 596 ? -7.473 -0.917 7.593 1.00 96.75 596 ILE A CA 1
ATOM 4781 C C . ILE A 1 596 ? -8.217 -0.123 6.517 1.00 96.75 596 ILE A C 1
ATOM 4783 O O . ILE A 1 596 ? -9.081 -0.673 5.838 1.00 96.75 596 ILE A O 1
ATOM 4787 N N . SER A 1 597 ? -7.886 1.157 6.332 1.00 95.25 597 SER A N 1
ATOM 4788 C CA . SER A 1 597 ? -8.518 1.999 5.315 1.00 95.25 597 SER A CA 1
ATOM 4789 C C . SER A 1 597 ? -8.327 1.425 3.910 1.00 95.25 597 SER A C 1
ATOM 4791 O O . SER A 1 597 ? -9.297 1.325 3.159 1.00 95.25 597 SER A O 1
ATOM 4793 N N . GLN A 1 598 ? -7.122 0.962 3.560 1.00 96.12 598 GLN A N 1
ATOM 4794 C CA . GLN A 1 598 ? -6.892 0.279 2.282 1.00 96.12 598 GLN A CA 1
ATOM 4795 C C . GLN A 1 598 ? -7.700 -1.024 2.184 1.00 96.12 598 GLN A C 1
ATOM 4797 O O . GLN A 1 598 ? -8.419 -1.216 1.204 1.00 96.12 598 GLN A O 1
ATOM 4802 N N . GLN A 1 599 ? -7.661 -1.874 3.219 1.00 96.38 599 GLN A N 1
ATOM 4803 C CA . GLN A 1 599 ? -8.411 -3.137 3.268 1.00 96.38 599 GLN A CA 1
ATOM 4804 C C . GLN A 1 599 ? -9.924 -2.935 3.070 1.00 96.38 599 GLN A C 1
ATOM 4806 O O . GLN A 1 599 ? -10.583 -3.747 2.423 1.00 96.38 599 GLN A O 1
ATOM 4811 N N . MET A 1 600 ? -10.478 -1.855 3.623 1.00 94.44 600 MET A N 1
ATOM 4812 C CA . MET A 1 600 ? -11.913 -1.569 3.587 1.00 94.44 600 MET A CA 1
ATOM 4813 C C . MET A 1 600 ? -12.383 -0.902 2.293 1.00 94.44 600 MET A C 1
ATOM 4815 O O . MET A 1 600 ? -13.565 -0.997 1.956 1.00 94.44 600 MET A O 1
ATOM 4819 N N . ASN A 1 601 ? -11.492 -0.213 1.582 1.00 94.88 601 ASN A N 1
ATOM 4820 C CA . ASN A 1 601 ? -11.878 0.641 0.459 1.00 94.88 601 ASN A CA 1
ATOM 4821 C C . ASN A 1 601 ? -11.401 0.126 -0.898 1.00 94.88 601 ASN A C 1
ATOM 4823 O O . ASN A 1 601 ? -11.938 0.551 -1.918 1.00 94.88 601 ASN A O 1
ATOM 4827 N N . TYR A 1 602 ? -10.420 -0.774 -0.946 1.00 97.06 602 TYR A N 1
ATOM 4828 C CA . TYR A 1 602 ? -9.891 -1.278 -2.211 1.00 97.06 602 TYR A CA 1
ATOM 4829 C C . TYR A 1 602 ? -10.639 -2.551 -2.606 1.00 97.06 602 TYR A C 1
ATOM 4831 O O . TYR A 1 602 ? -10.880 -3.404 -1.746 1.00 97.06 602 TYR A O 1
ATOM 4839 N N . PRO A 1 603 ? -11.003 -2.732 -3.889 1.00 97.25 603 PRO A N 1
ATOM 4840 C CA . PRO A 1 603 ? -11.554 -3.997 -4.358 1.00 97.25 603 PRO A CA 1
ATOM 4841 C C . PRO A 1 603 ? -10.628 -5.152 -4.011 1.00 97.25 603 PRO A C 1
ATOM 4843 O O . PRO A 1 603 ? -9.432 -5.100 -4.296 1.00 97.25 603 PRO A O 1
ATOM 4846 N N . LYS A 1 604 ? -11.184 -6.199 -3.395 1.00 96.44 604 LYS A N 1
ATOM 4847 C CA . LYS A 1 604 ? -10.422 -7.350 -2.890 1.00 96.44 604 LYS A CA 1
ATOM 4848 C C . LYS A 1 604 ? -9.429 -7.917 -3.930 1.00 96.44 604 LYS A C 1
ATOM 4850 O O . LYS A 1 604 ? -8.266 -8.090 -3.570 1.00 96.44 604 LYS A O 1
ATOM 4855 N N . PRO A 1 605 ? -9.800 -8.128 -5.211 1.00 97.00 605 PRO A N 1
ATOM 4856 C CA . PRO A 1 605 ? -8.862 -8.577 -6.247 1.00 97.00 605 PRO A CA 1
ATOM 4857 C C . PRO A 1 605 ? -7.654 -7.653 -6.461 1.00 97.00 605 PRO A C 1
ATOM 4859 O O . PRO A 1 605 ? -6.555 -8.141 -6.720 1.00 97.00 605 PRO A O 1
ATOM 4862 N N . LEU A 1 606 ? -7.836 -6.335 -6.355 1.00 97.62 606 LEU A N 1
ATOM 4863 C CA . LEU A 1 606 ? -6.764 -5.349 -6.503 1.00 97.62 606 LEU A CA 1
ATOM 4864 C C . LEU A 1 606 ? -5.938 -5.224 -5.223 1.00 97.62 606 LEU A C 1
ATOM 4866 O O . LEU A 1 606 ? -4.715 -5.202 -5.300 1.00 97.62 606 LEU A O 1
ATOM 4870 N N . TYR A 1 607 ? -6.577 -5.201 -4.050 1.00 97.94 607 TYR A N 1
ATOM 4871 C CA . TYR A 1 607 ? -5.899 -5.077 -2.754 1.00 97.94 607 TYR A CA 1
ATOM 4872 C C . TYR A 1 607 ? -4.825 -6.160 -2.554 1.00 97.94 607 TYR A C 1
ATOM 4874 O O . TYR A 1 607 ? -3.696 -5.860 -2.176 1.00 97.94 607 TYR A O 1
ATOM 4882 N N . TYR A 1 608 ? -5.137 -7.412 -2.906 1.00 98.19 608 TYR A N 1
ATOM 4883 C CA . TYR A 1 608 ? -4.187 -8.531 -2.840 1.00 98.19 608 TYR A CA 1
ATOM 4884 C C . TYR A 1 608 ? -3.152 -8.552 -3.979 1.00 98.19 608 TYR A C 1
ATOM 4886 O O . TYR A 1 608 ? -2.211 -9.344 -3.927 1.00 98.19 608 TYR A O 1
ATOM 4894 N N . SER A 1 609 ? -3.293 -7.677 -4.976 1.00 97.81 609 SER A N 1
ATOM 4895 C CA . SER A 1 609 ? -2.353 -7.494 -6.087 1.00 97.81 609 SER A CA 1
ATOM 4896 C C . SER A 1 609 ? -1.548 -6.196 -5.994 1.00 97.81 609 SER A C 1
ATOM 4898 O O . SER A 1 609 ? -0.717 -5.967 -6.868 1.00 97.81 609 SER A O 1
ATOM 4900 N N . LEU A 1 610 ? -1.754 -5.342 -4.982 1.00 98.12 610 LEU A N 1
ATOM 4901 C CA . LEU A 1 610 ? -1.052 -4.057 -4.849 1.00 98.12 610 LEU A CA 1
ATOM 4902 C C . LEU A 1 610 ? 0.468 -4.223 -4.922 1.00 98.12 610 LEU A C 1
ATOM 4904 O O . LEU A 1 610 ? 1.023 -5.073 -4.231 1.00 98.12 610 LEU A O 1
ATOM 4908 N N . MET A 1 611 ? 1.146 -3.403 -5.726 1.00 98.38 611 MET A N 1
ATOM 4909 C CA . MET A 1 611 ? 2.606 -3.362 -5.758 1.00 98.38 611 MET A CA 1
ATOM 4910 C C . MET A 1 611 ? 3.090 -2.584 -4.532 1.00 98.38 611 MET A C 1
ATOM 4912 O O . MET A 1 611 ? 3.177 -1.357 -4.540 1.00 98.38 611 MET A O 1
ATOM 4916 N N . ASN A 1 612 ? 3.374 -3.304 -3.450 1.00 98.50 612 ASN A N 1
ATOM 4917 C CA . ASN A 1 612 ? 3.793 -2.740 -2.173 1.00 98.50 612 ASN A CA 1
ATOM 4918 C C . ASN A 1 612 ? 5.288 -2.413 -2.215 1.00 98.50 612 ASN A C 1
ATOM 4920 O O . ASN A 1 612 ? 6.118 -3.238 -1.834 1.00 98.50 612 ASN A O 1
ATOM 4924 N N . LEU A 1 613 ? 5.631 -1.215 -2.689 1.00 98.31 613 LEU A N 1
ATOM 4925 C CA . LEU A 1 613 ? 7.002 -0.704 -2.738 1.00 98.31 613 LEU A CA 1
ATOM 4926 C C . LEU A 1 613 ? 7.333 0.210 -1.549 1.00 98.31 613 LEU A C 1
ATOM 4928 O O . LEU A 1 613 ? 6.463 0.902 -1.024 1.00 98.31 613 LEU A O 1
ATOM 4932 N N . LEU A 1 614 ? 8.612 0.251 -1.173 1.00 97.94 614 LEU A N 1
ATOM 4933 C CA . LEU A 1 614 ? 9.168 1.215 -0.209 1.00 97.94 614 LEU A CA 1
ATOM 4934 C C . LEU A 1 614 ? 10.315 2.059 -0.800 1.00 97.94 614 LEU A C 1
ATOM 4936 O O . LEU A 1 614 ? 10.593 3.156 -0.312 1.00 97.94 614 LEU A O 1
ATOM 4940 N N . GLY A 1 615 ? 10.921 1.582 -1.885 1.00 95.81 615 GLY A N 1
ATOM 4941 C CA . GLY A 1 615 ? 11.865 2.291 -2.742 1.00 95.81 615 GLY A CA 1
ATOM 4942 C C . GLY A 1 615 ? 11.501 2.075 -4.211 1.00 95.81 615 GLY A C 1
ATOM 4943 O O . GLY A 1 615 ? 10.806 1.114 -4.546 1.00 95.81 615 GLY A O 1
ATOM 4944 N N . SER A 1 616 ? 11.935 2.991 -5.073 1.00 96.94 616 SER A N 1
ATOM 4945 C CA . SER A 1 616 ? 11.911 2.858 -6.532 1.00 96.94 616 SER A CA 1
ATOM 4946 C C . SER A 1 616 ? 12.888 3.852 -7.157 1.00 96.94 616 SER A C 1
ATOM 4948 O O . SER A 1 616 ? 13.476 4.693 -6.476 1.00 96.94 616 SER A O 1
ATOM 4950 N N . HIS A 1 617 ? 13.003 3.804 -8.478 1.00 95.25 617 HIS A N 1
ATOM 4951 C CA . HIS A 1 617 ? 13.763 4.759 -9.277 1.00 95.25 617 HIS A CA 1
ATOM 4952 C C . HIS A 1 617 ? 13.294 6.234 -9.232 1.00 95.25 617 HIS A C 1
ATOM 4954 O O . HIS A 1 617 ? 14.049 7.084 -9.710 1.00 95.25 617 HIS A O 1
ATOM 4960 N N . ASP A 1 618 ? 12.138 6.571 -8.637 1.00 93.25 618 ASP A N 1
ATOM 4961 C CA . ASP A 1 618 ? 11.613 7.959 -8.560 1.00 93.25 618 ASP A CA 1
ATOM 4962 C C . ASP A 1 618 ? 11.603 8.533 -7.143 1.00 93.25 618 ASP A C 1
ATOM 4964 O O . ASP A 1 618 ? 11.272 9.703 -6.913 1.00 93.25 618 ASP A O 1
ATOM 4968 N N . VAL A 1 619 ? 11.959 7.713 -6.156 1.00 93.50 619 VAL A N 1
ATOM 4969 C CA . VAL A 1 619 ? 12.036 8.106 -4.749 1.00 93.50 619 VAL A CA 1
ATOM 4970 C C . VAL A 1 619 ? 13.404 7.810 -4.172 1.00 93.50 619 VAL A C 1
ATOM 4972 O O . VAL A 1 619 ? 14.175 7.034 -4.728 1.00 93.50 619 VAL A O 1
ATOM 4975 N N . ASP A 1 620 ? 13.728 8.463 -3.059 1.00 93.12 620 ASP A N 1
ATOM 4976 C CA . ASP A 1 620 ? 14.958 8.152 -2.339 1.00 93.12 620 ASP A CA 1
ATOM 4977 C C . ASP A 1 620 ? 14.947 6.670 -1.947 1.00 93.12 620 ASP A C 1
ATOM 4979 O O . ASP A 1 620 ? 13.897 6.134 -1.550 1.00 93.12 620 ASP A O 1
ATOM 4983 N N . ARG A 1 621 ? 16.123 6.042 -2.027 1.00 95.62 621 ARG A N 1
ATOM 4984 C CA . ARG A 1 621 ? 16.386 4.688 -1.528 1.00 95.62 621 ARG A CA 1
ATOM 4985 C C . ARG A 1 621 ? 15.854 4.547 -0.107 1.00 95.62 621 ARG A C 1
ATOM 4987 O O . ARG A 1 621 ? 15.958 5.492 0.682 1.00 95.62 621 ARG A O 1
ATOM 4994 N N . LEU A 1 622 ? 15.327 3.374 0.247 1.00 96.62 622 LEU A N 1
ATOM 4995 C CA . LEU A 1 622 ? 14.702 3.170 1.557 1.00 96.62 622 LEU A CA 1
ATOM 4996 C C . LEU A 1 622 ? 15.657 3.532 2.704 1.00 96.62 622 LEU A C 1
ATOM 4998 O O . LEU A 1 622 ? 15.286 4.296 3.599 1.00 96.62 622 LEU A O 1
ATOM 5002 N N . ARG A 1 623 ? 16.912 3.070 2.632 1.00 95.88 623 ARG A N 1
ATOM 5003 C CA . ARG A 1 623 ? 17.935 3.381 3.636 1.00 95.88 623 ARG A CA 1
ATOM 5004 C C . ARG A 1 623 ? 18.154 4.883 3.811 1.00 95.88 623 ARG A C 1
ATOM 5006 O O . ARG A 1 623 ? 18.206 5.378 4.936 1.00 95.88 623 ARG A O 1
ATOM 5013 N N . THR A 1 624 ? 18.248 5.612 2.703 1.00 95.25 624 THR A N 1
ATOM 5014 C CA . THR A 1 624 ? 18.416 7.070 2.681 1.00 95.25 624 THR A CA 1
ATOM 5015 C C . THR A 1 624 ? 17.200 7.779 3.263 1.00 95.25 624 THR A C 1
ATOM 5017 O O . THR A 1 624 ? 17.358 8.664 4.100 1.00 95.25 624 THR A O 1
ATOM 5020 N N . ALA A 1 625 ? 15.990 7.357 2.893 1.00 95.44 625 ALA A N 1
ATOM 5021 C CA . ALA A 1 625 ? 14.752 7.934 3.406 1.00 95.44 625 ALA A CA 1
ATOM 5022 C C . ALA A 1 625 ? 14.583 7.744 4.925 1.00 95.44 625 ALA A C 1
ATOM 5024 O O . ALA A 1 625 ? 13.995 8.599 5.580 1.00 95.44 625 ALA A O 1
ATOM 5025 N N . LEU A 1 626 ? 15.097 6.644 5.488 1.00 96.50 626 LEU A N 1
ATOM 5026 C CA . LEU A 1 626 ? 15.088 6.360 6.930 1.00 96.50 626 LEU A CA 1
ATOM 5027 C C . LEU A 1 626 ? 16.192 7.109 7.696 1.00 96.50 626 LEU A C 1
ATOM 5029 O O . LEU A 1 626 ? 15.998 7.528 8.842 1.00 96.50 626 LEU A O 1
ATOM 5033 N N . ALA A 1 627 ? 17.361 7.268 7.072 1.00 95.62 627 ALA A N 1
ATOM 5034 C CA . ALA A 1 627 ? 18.489 7.976 7.665 1.00 95.62 627 ALA A CA 1
ATOM 5035 C C . ALA A 1 627 ? 18.281 9.500 7.677 1.00 95.62 627 ALA A C 1
ATOM 5037 O O . ALA A 1 627 ? 18.762 10.162 8.599 1.00 95.62 627 ALA A O 1
ATOM 5038 N N . ALA A 1 628 ? 17.556 10.039 6.692 1.00 91.31 628 ALA A N 1
ATOM 5039 C CA . ALA A 1 628 ? 17.281 11.466 6.560 1.00 91.31 628 ALA A CA 1
ATOM 5040 C C . ALA A 1 628 ? 16.419 12.009 7.707 1.00 91.31 628 ALA A C 1
ATOM 5042 O O . ALA A 1 628 ? 15.438 11.397 8.113 1.00 91.31 628 ALA A O 1
ATOM 5043 N N . ASP A 1 629 ? 16.769 13.194 8.198 1.00 83.88 629 ASP A N 1
ATOM 5044 C CA . ASP A 1 629 ? 16.034 13.944 9.225 1.00 83.88 629 ASP A CA 1
ATOM 5045 C C . ASP A 1 629 ? 15.192 15.094 8.643 1.00 83.88 629 ASP A C 1
ATOM 5047 O O . ASP A 1 629 ? 14.501 15.812 9.367 1.00 83.88 629 ASP A O 1
ATOM 5051 N N . ARG A 1 630 ? 15.252 15.274 7.321 1.00 82.88 630 ARG A N 1
ATOM 5052 C CA . ARG A 1 630 ? 14.568 16.321 6.561 1.00 82.88 630 ARG A CA 1
ATOM 5053 C C . ARG A 1 630 ? 14.285 15.863 5.135 1.00 82.88 630 ARG A C 1
ATOM 5055 O O . ARG A 1 630 ? 14.833 14.869 4.663 1.00 82.88 630 ARG A O 1
ATOM 5062 N N . ASN A 1 631 ? 13.484 16.640 4.416 1.00 83.12 631 ASN A N 1
ATOM 5063 C CA . ASN A 1 631 ? 13.246 16.422 2.997 1.00 83.12 631 ASN A CA 1
ATOM 5064 C C . ASN A 1 631 ? 14.490 16.794 2.168 1.00 83.12 631 ASN A C 1
ATOM 5066 O O . ASN A 1 631 ? 14.768 17.968 1.929 1.00 83.12 631 ASN A O 1
ATOM 5070 N N . LEU A 1 632 ? 15.247 15.793 1.711 1.00 84.94 632 LEU A N 1
ATOM 5071 C CA . LEU A 1 632 ? 16.478 16.017 0.940 1.00 84.94 632 LEU A CA 1
ATOM 5072 C C . LEU A 1 632 ? 16.218 16.596 -0.459 1.00 84.94 632 LEU A C 1
ATOM 5074 O O . LEU A 1 632 ? 17.124 17.179 -1.050 1.00 84.94 632 LEU A O 1
ATOM 5078 N N . ARG A 1 633 ? 14.980 16.516 -0.963 1.00 80.25 633 ARG A N 1
ATOM 5079 C CA . ARG A 1 633 ? 14.593 17.092 -2.261 1.00 80.25 633 ARG A CA 1
ATOM 5080 C C . ARG A 1 633 ? 14.574 18.619 -2.263 1.00 80.25 633 ARG A C 1
ATOM 5082 O O . ARG A 1 633 ? 14.656 19.215 -3.329 1.00 80.25 633 ARG A O 1
ATOM 5089 N N . GLU A 1 634 ? 14.475 19.246 -1.093 1.00 84.69 634 GLU A N 1
ATOM 5090 C CA . GLU A 1 634 ? 14.523 20.709 -0.951 1.00 84.69 634 GLU A CA 1
ATOM 5091 C C . GLU A 1 634 ? 15.950 21.264 -1.074 1.00 84.69 634 GLU A C 1
ATOM 5093 O O . GLU A 1 634 ? 16.144 22.474 -1.188 1.00 84.69 634 GLU A O 1
ATOM 5098 N N . LEU A 1 635 ? 16.960 20.390 -1.059 1.00 84.06 635 LEU A N 1
ATOM 5099 C CA . LEU A 1 635 ? 18.359 20.768 -1.207 1.00 84.06 635 LEU A CA 1
ATOM 5100 C C . LEU A 1 635 ? 18.740 20.934 -2.676 1.00 84.06 635 LEU A C 1
ATOM 5102 O O . LEU A 1 635 ? 18.195 20.264 -3.557 1.00 84.06 635 LEU A O 1
ATOM 5106 N N . SER A 1 636 ? 19.741 21.779 -2.929 1.00 85.62 636 SER A N 1
ATOM 5107 C CA . SER A 1 636 ? 20.368 21.857 -4.248 1.00 85.62 636 SER A CA 1
ATOM 5108 C C . SER A 1 636 ? 20.990 20.506 -4.630 1.00 85.62 636 SER A C 1
ATOM 5110 O O . SER A 1 636 ? 21.370 19.723 -3.761 1.00 85.62 636 SER A O 1
ATOM 5112 N N . ARG A 1 637 ? 21.144 20.226 -5.932 1.00 82.00 637 ARG A N 1
ATOM 5113 C CA . ARG A 1 637 ? 21.802 18.994 -6.415 1.00 82.00 637 ARG A CA 1
ATOM 5114 C C . ARG A 1 637 ? 23.211 18.812 -5.839 1.00 82.00 637 ARG A C 1
ATOM 5116 O O . ARG A 1 637 ? 23.597 17.699 -5.501 1.00 82.00 637 ARG A O 1
ATOM 5123 N N . GLU A 1 638 ? 23.955 19.906 -5.689 1.00 82.88 638 GLU A N 1
ATOM 5124 C CA . GLU A 1 638 ? 25.286 19.888 -5.075 1.00 82.88 638 GLU A CA 1
ATOM 5125 C C . GLU A 1 638 ? 25.242 19.508 -3.597 1.00 82.88 638 GLU A C 1
ATOM 5127 O O . GLU A 1 638 ? 26.086 18.744 -3.133 1.00 82.88 638 GLU A O 1
ATOM 5132 N N . ASP A 1 639 ? 24.268 20.038 -2.859 1.00 84.69 639 ASP A N 1
ATOM 5133 C CA . ASP A 1 639 ? 24.120 19.759 -1.431 1.00 84.69 639 ASP A CA 1
ATOM 5134 C C . ASP A 1 639 ? 23.579 18.352 -1.186 1.00 84.69 639 ASP A C 1
ATOM 5136 O O . ASP A 1 639 ? 23.977 17.719 -0.217 1.00 84.69 639 ASP A O 1
ATOM 5140 N N . GLN A 1 640 ? 22.722 17.845 -2.077 1.00 83.06 640 GLN A N 1
ATOM 5141 C CA . GLN A 1 640 ? 22.273 16.451 -2.088 1.00 83.06 640 GLN A CA 1
ATOM 5142 C C . GLN A 1 640 ? 23.459 15.482 -2.200 1.00 83.06 640 GLN A C 1
ATOM 5144 O O . GLN A 1 640 ? 23.537 14.523 -1.439 1.00 83.06 640 GLN A O 1
ATOM 5149 N N . LEU A 1 641 ? 24.404 15.759 -3.104 1.00 79.38 641 LEU A N 1
ATOM 5150 C CA . LEU A 1 641 ? 25.618 14.957 -3.305 1.00 79.38 641 LEU A CA 1
ATOM 5151 C C . LEU A 1 641 ? 26.583 14.995 -2.124 1.00 79.38 641 LEU A C 1
ATOM 5153 O O . LEU A 1 641 ? 27.217 13.993 -1.809 1.00 79.38 641 LEU A O 1
ATOM 5157 N N . LYS A 1 642 ? 26.722 16.163 -1.497 1.00 82.06 642 LYS A N 1
ATOM 5158 C CA . LYS A 1 642 ? 27.601 16.365 -0.337 1.00 82.06 642 LYS A CA 1
ATOM 5159 C C . LYS A 1 642 ? 26.945 15.924 0.973 1.00 82.06 642 LYS A C 1
ATOM 5161 O O . LYS A 1 642 ? 27.573 16.031 2.024 1.00 82.06 642 LYS A O 1
ATOM 5166 N N . TYR A 1 643 ? 25.680 15.501 0.940 1.00 82.94 643 TYR A N 1
ATOM 5167 C CA . TYR A 1 643 ? 24.957 15.117 2.141 1.00 82.94 643 TYR A CA 1
ATOM 5168 C C . TYR A 1 643 ? 25.453 13.755 2.631 1.00 82.94 643 TYR A C 1
ATOM 5170 O O . TYR A 1 643 ? 25.087 12.705 2.105 1.00 82.94 643 TYR A O 1
ATOM 5178 N N . GLU A 1 644 ? 26.289 13.784 3.662 1.00 84.31 644 GLU A N 1
ATOM 5179 C CA . GLU A 1 644 ? 26.806 12.590 4.318 1.00 84.31 644 GLU A CA 1
ATOM 5180 C C . GLU A 1 644 ? 25.954 12.239 5.539 1.00 84.31 644 GLU A C 1
ATOM 5182 O O . GLU A 1 644 ? 25.679 13.071 6.408 1.00 84.31 644 GLU A O 1
ATOM 5187 N N . PHE A 1 645 ? 25.553 10.974 5.624 1.00 88.75 645 PHE A N 1
ATOM 5188 C CA . PHE A 1 645 ? 24.883 10.447 6.805 1.00 88.75 645 PHE A CA 1
ATOM 5189 C C . PHE A 1 645 ? 25.917 10.042 7.852 1.00 88.75 645 PHE A C 1
ATOM 5191 O O . PHE A 1 645 ? 26.927 9.416 7.535 1.00 88.75 645 PHE A O 1
ATOM 5198 N N . SER A 1 646 ? 25.645 10.342 9.123 1.00 91.25 646 SER A N 1
ATOM 5199 C CA . SER A 1 646 ? 26.470 9.817 10.212 1.00 91.25 646 SER A CA 1
ATOM 5200 C C . SER A 1 646 ? 26.342 8.293 10.306 1.00 91.25 646 SER A C 1
ATOM 5202 O O . SER A 1 646 ? 25.284 7.727 10.022 1.00 91.25 646 SER A O 1
ATOM 5204 N N . GLU A 1 647 ? 27.395 7.626 10.781 1.00 91.62 647 GLU A N 1
ATOM 5205 C CA . GLU A 1 647 ? 27.387 6.175 11.020 1.00 91.62 647 GLU A CA 1
ATOM 5206 C C . GLU A 1 647 ? 26.214 5.758 11.926 1.00 91.62 647 GLU A C 1
ATOM 5208 O O . GLU A 1 647 ? 25.515 4.784 11.652 1.00 91.62 647 GLU A O 1
ATOM 5213 N N . GLY A 1 648 ? 25.915 6.561 12.954 1.00 94.06 648 GLY A N 1
ATOM 5214 C CA . GLY A 1 648 ? 24.763 6.344 13.830 1.00 94.06 648 GLY A CA 1
ATOM 5215 C C . GLY A 1 648 ? 23.414 6.446 13.107 1.00 94.06 648 GLY A C 1
ATOM 5216 O O . GLY A 1 648 ? 22.514 5.653 13.386 1.00 94.06 648 GLY A O 1
ATOM 5217 N N . ALA A 1 649 ? 23.261 7.376 12.156 1.00 94.38 649 ALA A N 1
ATOM 5218 C CA . ALA A 1 649 ? 22.041 7.492 11.357 1.00 94.38 649 ALA A CA 1
ATOM 5219 C C . ALA A 1 649 ? 21.858 6.289 10.420 1.00 94.38 649 ALA A C 1
ATOM 5221 O O . ALA A 1 649 ? 20.760 5.740 10.352 1.00 94.38 649 ALA A O 1
ATOM 5222 N N . LEU A 1 650 ? 22.928 5.838 9.757 1.00 94.31 650 LEU A N 1
ATOM 5223 C CA . LEU A 1 650 ? 22.893 4.666 8.874 1.00 94.31 650 LEU A CA 1
ATOM 5224 C C . LEU A 1 650 ? 22.651 3.360 9.640 1.00 94.31 650 LEU A C 1
ATOM 5226 O O . LEU A 1 650 ? 21.895 2.510 9.166 1.00 94.31 650 LEU A O 1
ATOM 5230 N N . SER A 1 651 ? 23.235 3.224 10.834 1.00 94.44 651 SER A N 1
ATOM 5231 C CA . SER A 1 651 ? 23.022 2.080 11.727 1.00 94.44 651 SER A CA 1
ATOM 5232 C C . SER A 1 651 ? 21.580 2.024 12.245 1.00 94.44 651 SER A C 1
ATOM 5234 O O . SER A 1 651 ? 20.932 0.979 12.173 1.00 94.44 651 SER A O 1
ATOM 5236 N N . ARG A 1 652 ? 21.012 3.163 12.671 1.00 95.44 652 ARG A N 1
ATOM 5237 C CA . ARG A 1 652 ? 19.581 3.261 13.012 1.00 95.44 652 ARG A CA 1
ATOM 5238 C C . ARG A 1 652 ? 18.703 2.887 11.818 1.00 95.44 652 ARG A C 1
ATOM 5240 O O . ARG A 1 652 ? 17.763 2.108 11.961 1.00 95.44 652 ARG A O 1
ATOM 5247 N N . ALA A 1 653 ? 19.021 3.421 10.644 1.00 97.00 653 ALA A N 1
ATOM 5248 C CA . ALA A 1 653 ? 18.260 3.166 9.434 1.00 97.00 653 ALA A CA 1
ATOM 5249 C C . ALA A 1 653 ? 18.347 1.692 8.984 1.00 97.00 653 ALA A C 1
ATOM 5251 O O . ALA A 1 653 ? 17.355 1.176 8.482 1.00 97.00 653 ALA A O 1
ATOM 5252 N N . LEU A 1 654 ? 19.453 0.978 9.255 1.00 96.88 654 LEU A N 1
ATOM 5253 C CA . LEU A 1 654 ? 19.565 -0.484 9.075 1.00 96.88 654 LEU A CA 1
ATOM 5254 C C . LEU A 1 654 ? 18.531 -1.241 9.887 1.00 96.88 654 LEU A C 1
ATOM 5256 O O . LEU A 1 654 ? 17.836 -2.118 9.376 1.00 96.88 654 LEU A O 1
ATOM 5260 N N . GLN A 1 655 ? 18.439 -0.902 11.168 1.00 96.50 655 GLN A N 1
ATOM 5261 C CA . GLN A 1 655 ? 17.511 -1.557 12.073 1.00 96.50 655 GLN A CA 1
ATOM 5262 C C . GLN A 1 655 ? 16.069 -1.273 11.646 1.00 96.50 655 GLN A C 1
ATOM 5264 O O . GLN A 1 655 ? 15.274 -2.203 11.536 1.00 96.50 655 GLN A O 1
ATOM 5269 N N . GLN A 1 656 ? 15.753 -0.016 11.314 1.00 97.88 656 GLN A N 1
ATOM 5270 C CA . GLN A 1 656 ? 14.431 0.381 10.821 1.00 97.88 656 GLN A CA 1
ATOM 5271 C C . GLN A 1 656 ? 14.080 -0.273 9.480 1.00 97.88 656 GLN A C 1
ATOM 5273 O O . GLN A 1 656 ? 12.939 -0.683 9.286 1.00 97.88 656 GLN A O 1
ATOM 5278 N N . GLU A 1 657 ? 15.043 -0.439 8.575 1.00 98.31 657 GLU A N 1
ATOM 5279 C CA . GLU A 1 657 ? 14.826 -1.101 7.290 1.00 98.31 657 GLU A CA 1
ATOM 5280 C C . GLU A 1 657 ? 14.401 -2.564 7.462 1.00 98.31 657 GLU A C 1
ATOM 5282 O O . GLU A 1 657 ? 13.482 -3.026 6.786 1.00 98.31 657 GLU A O 1
ATOM 5287 N N . ARG A 1 658 ? 14.974 -3.278 8.438 1.00 98.44 658 ARG A N 1
ATOM 5288 C CA . ARG A 1 658 ? 14.528 -4.640 8.777 1.00 98.44 658 ARG A CA 1
ATOM 5289 C C . ARG A 1 658 ? 13.071 -4.668 9.246 1.00 98.44 658 ARG A C 1
ATOM 5291 O O . ARG A 1 658 ? 12.344 -5.599 8.891 1.00 98.44 658 ARG A O 1
ATOM 5298 N N . LEU A 1 659 ? 12.635 -3.654 10.004 1.00 98.75 659 LEU A N 1
ATOM 5299 C CA . LEU A 1 659 ? 11.236 -3.500 10.428 1.00 98.75 659 LEU A CA 1
ATOM 5300 C C . LEU A 1 659 ? 10.322 -3.218 9.231 1.00 98.75 659 LEU A C 1
ATOM 5302 O O . LEU A 1 659 ? 9.267 -3.837 9.100 1.00 98.75 659 LEU A O 1
ATOM 5306 N N . CYS A 1 660 ? 10.744 -2.318 8.341 1.00 98.75 660 CYS A N 1
ATOM 5307 C CA . CYS A 1 660 ? 10.048 -1.991 7.099 1.00 98.75 660 CYS A CA 1
ATOM 5308 C C . CYS A 1 660 ? 9.833 -3.229 6.220 1.00 98.75 660 CYS A C 1
ATOM 5310 O O . CYS A 1 660 ? 8.708 -3.471 5.785 1.00 98.75 660 CYS A O 1
ATOM 5312 N N . ALA A 1 661 ? 10.874 -4.043 6.022 1.00 98.69 661 ALA A N 1
ATOM 5313 C CA . ALA A 1 661 ? 10.781 -5.295 5.278 1.00 98.69 661 ALA A CA 1
ATOM 5314 C C . ALA A 1 661 ? 9.777 -6.264 5.931 1.00 98.69 661 ALA A C 1
ATOM 5316 O O . ALA A 1 661 ? 8.914 -6.818 5.255 1.00 98.69 661 ALA A O 1
ATOM 5317 N N . ALA A 1 662 ? 9.798 -6.413 7.260 1.00 98.69 662 ALA A N 1
ATOM 5318 C CA . ALA A 1 662 ? 8.834 -7.271 7.953 1.00 98.69 662 ALA A CA 1
ATOM 5319 C C . ALA A 1 662 ? 7.379 -6.821 7.737 1.00 98.69 662 ALA A C 1
ATOM 5321 O O . ALA A 1 662 ? 6.510 -7.656 7.489 1.00 98.69 662 ALA A O 1
ATOM 5322 N N . ILE A 1 663 ? 7.116 -5.508 7.784 1.00 98.81 663 ILE A N 1
ATOM 5323 C CA . ILE A 1 663 ? 5.793 -4.943 7.476 1.00 98.81 663 ILE A CA 1
ATOM 5324 C C . ILE A 1 663 ? 5.424 -5.247 6.019 1.00 98.81 663 ILE A C 1
ATOM 5326 O O . ILE A 1 663 ? 4.354 -5.798 5.766 1.00 98.81 663 ILE A O 1
ATOM 5330 N N . GLN A 1 664 ? 6.315 -4.940 5.071 1.00 98.62 664 GLN A N 1
ATOM 5331 C CA . GLN A 1 664 ? 6.092 -5.104 3.631 1.00 98.62 664 GLN A CA 1
ATOM 5332 C C . GLN A 1 664 ? 5.714 -6.547 3.253 1.00 98.62 664 GLN A C 1
ATOM 5334 O O . GLN A 1 664 ? 4.840 -6.752 2.413 1.00 98.62 664 GLN A O 1
ATOM 5339 N N . PHE A 1 665 ? 6.338 -7.543 3.889 1.00 98.62 665 PHE A N 1
ATOM 5340 C CA . PHE A 1 665 ? 6.090 -8.962 3.616 1.00 98.62 665 PHE A CA 1
ATOM 5341 C C . PHE A 1 665 ? 4.896 -9.545 4.390 1.00 98.62 665 PHE A C 1
ATOM 5343 O O . PHE A 1 665 ? 4.321 -10.543 3.945 1.00 98.62 665 PHE A O 1
ATOM 5350 N N . ALA A 1 666 ? 4.502 -8.936 5.514 1.00 98.19 666 ALA A N 1
ATOM 5351 C CA . ALA A 1 666 ? 3.392 -9.404 6.344 1.00 98.19 666 ALA A CA 1
ATOM 5352 C C . ALA A 1 666 ? 2.012 -8.911 5.871 1.00 98.19 666 ALA A C 1
ATOM 5354 O O . ALA A 1 666 ? 1.004 -9.549 6.178 1.00 98.19 666 ALA A O 1
ATOM 5355 N N . ILE A 1 667 ? 1.927 -7.811 5.120 1.00 98.31 667 ILE A N 1
ATOM 5356 C CA . ILE A 1 667 ? 0.649 -7.273 4.620 1.00 98.31 667 ILE A CA 1
ATOM 5357 C C . ILE A 1 667 ? 0.169 -7.960 3.316 1.00 98.31 667 ILE A C 1
ATOM 5359 O O . ILE A 1 667 ? 0.975 -8.553 2.592 1.00 98.31 667 ILE A O 1
ATOM 5363 N N . PRO A 1 668 ? -1.141 -7.914 2.995 1.00 98.19 668 PRO A N 1
ATOM 5364 C CA . PRO A 1 668 ? -1.663 -8.294 1.676 1.00 98.19 668 PRO A CA 1
ATOM 5365 C C . PRO A 1 668 ? -1.100 -7.430 0.536 1.00 98.19 668 PRO A C 1
ATOM 5367 O O . PRO A 1 668 ? -0.734 -6.276 0.755 1.00 98.19 668 PRO A O 1
ATOM 5370 N N . GLY A 1 669 ? -1.063 -7.976 -0.683 1.00 98.00 669 GLY A N 1
ATOM 5371 C CA . GLY A 1 669 ? -0.409 -7.355 -1.845 1.00 98.00 669 GLY A CA 1
ATOM 5372 C C . GLY A 1 669 ? 0.959 -7.972 -2.143 1.00 98.00 669 GLY A C 1
ATOM 5373 O O . GLY A 1 669 ? 1.438 -8.817 -1.390 1.00 98.00 669 GLY A O 1
ATOM 5374 N N . VAL A 1 670 ? 1.581 -7.574 -3.248 1.00 98.56 670 VAL A N 1
ATOM 5375 C CA . VAL A 1 670 ? 2.861 -8.087 -3.756 1.00 98.56 670 VAL A CA 1
ATOM 5376 C C . VAL A 1 670 ? 4.005 -7.204 -3.236 1.00 98.56 670 VAL A C 1
ATOM 5378 O O . VAL A 1 670 ? 4.098 -6.048 -3.655 1.00 98.56 670 VAL A O 1
ATOM 5381 N N . PRO A 1 671 ? 4.884 -7.690 -2.336 1.00 98.62 671 PRO A N 1
ATOM 5382 C CA . PRO A 1 671 ? 6.047 -6.921 -1.896 1.00 98.62 671 PRO A CA 1
ATOM 5383 C C . PRO A 1 671 ? 6.985 -6.669 -3.080 1.00 98.62 671 PRO A C 1
ATOM 5385 O O . PRO A 1 671 ? 7.307 -7.604 -3.811 1.00 98.62 671 PRO A O 1
ATOM 5388 N N . SER A 1 672 ? 7.409 -5.418 -3.263 1.00 98.62 672 SER A N 1
ATOM 5389 C CA . SER A 1 672 ? 8.321 -4.994 -4.329 1.00 98.62 672 SER A CA 1
ATOM 5390 C C . SER A 1 672 ? 9.619 -4.443 -3.746 1.00 98.62 672 SER A C 1
ATOM 5392 O O . SER A 1 672 ? 9.617 -3.385 -3.112 1.00 98.62 672 SER A O 1
ATOM 5394 N N . ILE A 1 673 ? 10.724 -5.149 -3.979 1.00 98.75 673 ILE A N 1
ATOM 5395 C CA . ILE A 1 673 ? 12.078 -4.731 -3.591 1.00 98.75 673 ILE A CA 1
ATOM 5396 C C . ILE A 1 673 ? 12.694 -3.936 -4.746 1.00 98.75 673 ILE A C 1
ATOM 5398 O O . ILE A 1 673 ? 12.639 -4.388 -5.887 1.00 98.75 673 ILE A O 1
ATOM 5402 N N . TYR A 1 674 ? 13.282 -2.771 -4.478 1.00 98.69 674 TYR A N 1
ATOM 5403 C CA . TYR A 1 674 ? 14.058 -2.030 -5.476 1.00 98.69 674 TYR A CA 1
ATOM 5404 C C . TYR A 1 674 ? 15.524 -2.459 -5.423 1.00 98.69 674 TYR A C 1
ATOM 5406 O O . TYR A 1 674 ? 16.092 -2.539 -4.335 1.00 98.69 674 TYR A O 1
ATOM 5414 N N . TYR A 1 675 ? 16.125 -2.761 -6.579 1.00 98.56 675 TYR A N 1
ATOM 5415 C CA . TYR A 1 675 ? 17.393 -3.491 -6.637 1.00 98.56 675 TYR A CA 1
ATOM 5416 C C . TYR A 1 675 ? 18.484 -2.898 -5.742 1.00 98.56 675 TYR A C 1
ATOM 5418 O O . TYR A 1 675 ? 18.884 -1.751 -5.926 1.00 98.56 675 TYR A O 1
ATOM 5426 N N . GLY A 1 676 ? 18.999 -3.667 -4.787 1.00 98.00 676 GLY A N 1
ATOM 5427 C CA . GLY A 1 676 ? 20.049 -3.234 -3.869 1.00 98.00 676 GLY A CA 1
ATOM 5428 C C . GLY A 1 676 ? 19.562 -2.617 -2.558 1.00 98.00 676 GLY A C 1
ATOM 5429 O O . GLY A 1 676 ? 20.385 -2.412 -1.666 1.00 98.00 676 GLY A O 1
ATOM 5430 N N . ASP A 1 677 ? 18.260 -2.382 -2.372 1.00 98.00 677 ASP A N 1
ATOM 5431 C CA . ASP A 1 677 ? 17.721 -2.065 -1.040 1.00 98.00 677 ASP A CA 1
ATOM 5432 C C . ASP A 1 677 ? 17.986 -3.246 -0.081 1.00 98.00 677 ASP A C 1
ATOM 5434 O O . ASP A 1 677 ? 18.454 -3.059 1.038 1.00 98.00 677 ASP A O 1
ATOM 5438 N N . GLU A 1 678 ? 17.887 -4.490 -0.561 1.00 98.19 678 GLU A N 1
ATOM 5439 C CA . GLU A 1 678 ? 18.284 -5.689 0.188 1.00 98.19 678 GLU A CA 1
ATOM 5440 C C . GLU A 1 678 ? 19.787 -5.774 0.499 1.00 98.19 678 GLU A C 1
ATOM 5442 O O . GLU A 1 678 ? 20.193 -6.581 1.331 1.00 98.19 678 GLU A O 1
ATOM 5447 N N . GLN A 1 679 ? 20.611 -4.956 -0.158 1.00 97.31 679 GLN A N 1
ATOM 5448 C CA . GLN A 1 679 ? 22.049 -4.820 0.097 1.00 97.31 679 GLN A CA 1
ATOM 5449 C C . GLN A 1 679 ? 22.382 -3.587 0.950 1.00 97.31 679 GLN A C 1
ATOM 5451 O O . GLN A 1 679 ? 23.553 -3.352 1.246 1.00 97.31 679 GLN A O 1
ATOM 5456 N N . GLY A 1 680 ? 21.379 -2.793 1.344 1.00 95.50 680 GLY A N 1
ATOM 5457 C CA . GLY A 1 680 ? 21.557 -1.557 2.105 1.00 95.50 680 GLY A CA 1
ATOM 5458 C C . GLY A 1 680 ? 22.032 -0.369 1.265 1.00 95.50 680 GLY A C 1
ATOM 5459 O O . GLY A 1 680 ? 22.615 0.570 1.815 1.00 95.50 680 GLY A O 1
ATOM 5460 N N . MET A 1 681 ? 21.812 -0.387 -0.056 1.00 95.69 681 MET A N 1
ATOM 5461 C CA . MET A 1 681 ? 22.213 0.715 -0.933 1.00 95.69 681 MET A CA 1
ATOM 5462 C C . MET A 1 681 ? 21.544 2.037 -0.530 1.00 95.69 681 MET A C 1
ATOM 5464 O O . MET A 1 681 ? 20.358 2.110 -0.205 1.00 95.69 681 MET A O 1
ATOM 5468 N N . CYS A 1 682 ? 22.328 3.112 -0.592 1.00 93.44 682 CYS A N 1
ATOM 5469 C CA . CYS A 1 682 ? 21.886 4.482 -0.351 1.00 93.44 682 CYS A CA 1
ATOM 5470 C C . CYS A 1 682 ? 21.816 5.271 -1.664 1.00 93.44 682 CYS A C 1
ATOM 5472 O O . CYS A 1 682 ? 22.490 4.946 -2.638 1.00 93.44 682 CYS A O 1
ATOM 5474 N N . GLY A 1 683 ? 21.005 6.324 -1.673 1.00 91.00 683 GLY A N 1
ATOM 5475 C CA . GLY A 1 683 ? 20.802 7.216 -2.806 1.00 91.00 683 GLY A CA 1
ATOM 5476 C C . GLY A 1 683 ? 19.582 8.107 -2.589 1.00 91.00 683 GLY A C 1
ATOM 5477 O O . GLY A 1 683 ? 18.500 7.617 -2.262 1.00 91.00 683 GLY A O 1
ATOM 5478 N N . VAL A 1 684 ? 19.758 9.418 -2.752 1.00 88.06 684 VAL A N 1
ATOM 5479 C CA . VAL A 1 684 ? 18.651 10.395 -2.762 1.00 88.06 684 VAL A CA 1
ATOM 5480 C C . VAL A 1 684 ? 17.914 10.341 -4.110 1.00 88.06 684 VAL A C 1
ATOM 5482 O O . VAL A 1 684 ? 18.072 9.375 -4.844 1.00 88.06 684 VAL A O 1
ATOM 5485 N N . CYS A 1 685 ? 17.102 11.333 -4.469 1.00 82.19 685 CYS A N 1
ATOM 5486 C CA . CYS A 1 685 ? 16.323 11.314 -5.705 1.00 82.19 685 CYS A CA 1
ATOM 5487 C C . CYS A 1 685 ? 17.162 11.208 -6.996 1.00 82.19 685 CYS A C 1
ATOM 5489 O O . CYS A 1 685 ? 18.374 11.447 -7.011 1.00 82.19 685 CYS A O 1
ATOM 5491 N N . ASP A 1 686 ? 16.480 10.860 -8.092 1.00 86.38 686 ASP A N 1
ATOM 5492 C CA . ASP A 1 686 ? 17.029 10.740 -9.451 1.00 86.38 686 ASP A CA 1
ATOM 5493 C C . ASP A 1 686 ? 18.005 11.875 -9.774 1.00 86.38 686 ASP A C 1
ATOM 5495 O O . ASP A 1 686 ? 17.587 13.024 -9.639 1.00 86.38 686 ASP A O 1
ATOM 5499 N N . PRO A 1 687 ? 19.266 11.612 -10.178 1.00 89.88 687 PRO A N 1
ATOM 5500 C CA . PRO A 1 687 ? 19.801 10.308 -10.605 1.00 89.88 687 PRO A CA 1
ATOM 5501 C C . PRO A 1 687 ? 20.511 9.489 -9.521 1.00 89.88 687 PRO A C 1
ATOM 5503 O O . PRO A 1 687 ? 21.006 8.395 -9.792 1.00 89.88 687 PRO A O 1
ATOM 5506 N N . PHE A 1 688 ? 20.566 9.974 -8.282 1.00 91.19 688 PHE A N 1
ATOM 5507 C CA . PHE A 1 688 ? 21.395 9.383 -7.228 1.00 91.19 688 PHE A CA 1
ATOM 5508 C C . PHE A 1 688 ? 20.803 8.110 -6.602 1.00 91.19 688 PHE A C 1
ATOM 5510 O O . PHE A 1 688 ? 21.524 7.361 -5.952 1.00 91.19 688 PHE A O 1
ATOM 5517 N N . ASN A 1 689 ? 19.521 7.811 -6.819 1.00 92.94 689 ASN A N 1
ATOM 5518 C CA . ASN A 1 689 ? 18.887 6.536 -6.448 1.00 92.94 689 ASN A CA 1
ATOM 5519 C C . ASN A 1 689 ? 19.142 5.416 -7.473 1.00 92.94 689 ASN A C 1
ATOM 5521 O O . ASN A 1 689 ? 18.776 4.264 -7.218 1.00 92.94 689 ASN A O 1
ATOM 5525 N N . ARG A 1 690 ? 19.776 5.718 -8.613 1.00 95.19 690 ARG A N 1
ATOM 5526 C CA . ARG A 1 690 ? 20.022 4.794 -9.736 1.00 95.19 690 ARG A CA 1
ATOM 5527 C C . ARG A 1 690 ? 21.501 4.388 -9.831 1.00 95.19 690 ARG A C 1
ATOM 5529 O O . ARG A 1 690 ? 22.037 4.226 -10.922 1.00 95.19 690 ARG A O 1
ATOM 5536 N N . LEU A 1 691 ? 22.207 4.272 -8.704 1.00 94.81 691 LEU A N 1
ATOM 5537 C CA . LEU A 1 691 ? 23.620 3.861 -8.699 1.00 94.81 691 LEU A CA 1
ATOM 5538 C C . LEU A 1 691 ? 23.798 2.409 -9.179 1.00 94.81 691 LEU A C 1
ATOM 5540 O O . LEU A 1 691 ? 22.879 1.602 -8.995 1.00 94.81 691 LEU A O 1
ATOM 5544 N N . PRO A 1 692 ? 24.964 2.049 -9.753 1.00 96.94 692 PRO A N 1
ATOM 5545 C CA . PRO A 1 692 ? 25.290 0.661 -10.060 1.00 96.94 692 PRO A CA 1
ATOM 5546 C C . PRO A 1 692 ? 25.095 -0.253 -8.848 1.00 96.94 692 PRO A C 1
ATOM 5548 O O . PRO A 1 692 ? 25.471 0.103 -7.729 1.00 96.94 692 PRO A O 1
ATOM 5551 N N . PHE A 1 693 ? 24.498 -1.420 -9.071 1.00 97.38 693 PHE A N 1
ATOM 5552 C CA . PHE A 1 693 ? 24.251 -2.422 -8.045 1.00 97.38 693 PHE A CA 1
ATOM 5553 C C . PHE A 1 693 ? 25.563 -2.859 -7.401 1.00 97.38 693 PHE A C 1
ATOM 5555 O O . PHE A 1 693 ? 26.537 -3.187 -8.084 1.00 97.38 693 PHE A O 1
ATOM 5562 N N . LYS A 1 694 ? 25.570 -2.883 -6.070 1.00 94.25 694 LYS A N 1
ATOM 5563 C CA . LYS A 1 694 ? 26.701 -3.335 -5.265 1.00 94.25 694 LYS A CA 1
ATOM 5564 C C . LYS A 1 694 ? 26.177 -4.248 -4.166 1.00 94.25 694 LYS A C 1
ATOM 5566 O O . LYS A 1 694 ? 25.248 -3.888 -3.448 1.00 94.25 694 LYS A O 1
ATOM 5571 N N . GLU A 1 695 ? 26.781 -5.425 -4.047 1.00 94.00 695 GLU A N 1
ATOM 5572 C CA . GLU A 1 695 ? 26.544 -6.311 -2.907 1.00 94.00 695 GLU A CA 1
ATOM 5573 C C . GLU A 1 695 ? 27.238 -5.732 -1.668 1.00 94.00 695 GLU A C 1
ATOM 5575 O O . GLU A 1 695 ? 28.349 -5.203 -1.761 1.00 94.00 695 GLU A O 1
ATOM 5580 N N . GLY A 1 696 ? 26.568 -5.799 -0.520 1.00 92.56 696 GLY A N 1
ATOM 5581 C CA . GLY A 1 696 ? 26.996 -5.127 0.703 1.00 92.56 696 GLY A CA 1
ATOM 5582 C C . GLY A 1 696 ? 26.518 -5.860 1.950 1.00 92.56 696 GLY A C 1
ATOM 5583 O O . GLY A 1 696 ? 27.181 -6.778 2.433 1.00 92.56 696 GLY A O 1
ATOM 5584 N N . GLU A 1 697 ? 25.372 -5.446 2.487 1.00 93.56 697 GLU A N 1
ATOM 5585 C CA . GLU A 1 697 ? 24.847 -5.911 3.777 1.00 93.56 697 GLU A CA 1
ATOM 5586 C C . GLU A 1 697 ? 24.272 -7.339 3.704 1.00 93.56 697 GLU A C 1
ATOM 5588 O O . GLU A 1 697 ? 23.062 -7.537 3.569 1.00 93.56 697 GLU A O 1
ATOM 5593 N N . ARG A 1 698 ? 25.129 -8.364 3.829 1.00 94.44 698 ARG A N 1
ATOM 5594 C CA . ARG A 1 698 ? 24.705 -9.774 3.716 1.00 94.44 698 ARG A CA 1
ATOM 5595 C C . ARG A 1 698 ? 23.619 -10.168 4.723 1.00 94.44 698 ARG A C 1
ATOM 5597 O O . ARG A 1 698 ? 22.691 -10.876 4.349 1.00 94.44 698 ARG A O 1
ATOM 5604 N N . GLU A 1 699 ? 23.685 -9.690 5.967 1.00 96.50 699 GLU A N 1
ATOM 5605 C CA . GLU A 1 699 ? 22.653 -9.993 6.974 1.00 96.50 699 GLU A CA 1
ATOM 5606 C C . GLU A 1 699 ? 21.280 -9.420 6.596 1.00 96.50 699 GLU A C 1
ATOM 5608 O O . GLU A 1 699 ? 20.248 -10.030 6.883 1.00 96.50 699 GLU A O 1
ATOM 5613 N N . LEU A 1 700 ? 21.255 -8.253 5.943 1.00 97.38 700 LEU A N 1
ATOM 5614 C CA . LEU A 1 700 ? 20.018 -7.665 5.441 1.00 97.38 700 LEU A CA 1
ATOM 5615 C C . LEU A 1 700 ? 19.484 -8.471 4.255 1.00 97.38 700 LEU A C 1
ATOM 5617 O O . LEU A 1 700 ? 18.295 -8.779 4.222 1.00 97.38 700 LEU A O 1
ATOM 5621 N N . HIS A 1 701 ? 20.358 -8.876 3.333 1.00 97.75 701 HIS A N 1
ATOM 5622 C CA . HIS A 1 701 ? 19.987 -9.749 2.222 1.00 97.75 701 HIS A CA 1
ATOM 5623 C C . HIS A 1 701 ? 19.370 -11.063 2.722 1.00 97.75 701 HIS A C 1
ATOM 5625 O O . HIS A 1 701 ? 18.281 -11.435 2.286 1.00 97.75 701 HIS A O 1
ATOM 5631 N N . ASP A 1 702 ? 20.018 -11.728 3.682 1.00 98.12 702 ASP A N 1
ATOM 5632 C CA . ASP A 1 702 ? 19.523 -12.974 4.273 1.00 98.12 702 ASP A CA 1
ATOM 5633 C C . ASP A 1 702 ? 18.180 -12.761 4.997 1.00 98.12 702 ASP A C 1
ATOM 5635 O O . ASP A 1 702 ? 17.308 -13.632 4.962 1.00 98.12 702 ASP A O 1
ATOM 5639 N N . TRP A 1 703 ? 17.964 -11.586 5.603 1.00 98.19 703 TRP A N 1
ATOM 5640 C CA . TRP A 1 703 ? 16.675 -11.205 6.187 1.00 98.19 703 TRP A CA 1
ATOM 5641 C C . TRP A 1 703 ? 15.567 -11.082 5.132 1.00 98.19 703 TRP A C 1
ATOM 5643 O O . TRP A 1 703 ? 14.494 -11.663 5.307 1.00 98.19 703 TRP A O 1
ATOM 5653 N N . TYR A 1 704 ? 15.814 -10.390 4.014 1.00 98.69 704 TYR A N 1
ATOM 5654 C CA . TYR A 1 704 ? 14.856 -10.324 2.903 1.00 98.69 704 TYR A CA 1
ATOM 5655 C C . TYR A 1 704 ? 14.581 -11.713 2.309 1.00 98.69 704 TYR A C 1
ATOM 5657 O O . TYR A 1 704 ? 13.418 -12.059 2.093 1.00 98.69 704 TYR A O 1
ATOM 5665 N N . ALA A 1 705 ? 15.615 -12.538 2.116 1.00 98.56 705 ALA A N 1
ATOM 5666 C CA . ALA A 1 705 ? 15.469 -13.906 1.619 1.00 98.56 705 ALA A CA 1
ATOM 5667 C C . ALA A 1 705 ? 14.638 -14.777 2.579 1.00 98.56 705 ALA A C 1
ATOM 5669 O O . ALA A 1 705 ? 13.765 -15.533 2.148 1.00 98.56 705 ALA A O 1
ATOM 5670 N N . GLN A 1 706 ? 14.840 -14.633 3.895 1.00 98.38 706 GLN A N 1
ATOM 5671 C CA . GLN A 1 706 ? 14.037 -15.317 4.908 1.00 98.38 706 GLN A CA 1
ATOM 5672 C C . GLN A 1 706 ? 12.560 -14.914 4.822 1.00 98.38 706 GLN A C 1
ATOM 5674 O O . GLN A 1 706 ? 11.690 -15.789 4.818 1.00 98.38 706 GLN A O 1
ATOM 5679 N N . LEU A 1 707 ? 12.267 -13.613 4.727 1.00 98.56 707 LEU A N 1
ATOM 5680 C CA . LEU A 1 707 ? 10.899 -13.103 4.597 1.00 98.56 707 LEU A CA 1
ATOM 5681 C C . LEU A 1 707 ? 10.233 -13.580 3.299 1.00 98.56 707 LEU A C 1
ATOM 5683 O O . LEU A 1 707 ? 9.081 -14.020 3.322 1.00 98.56 707 LEU A O 1
ATOM 5687 N N . ALA A 1 708 ? 10.960 -13.559 2.181 1.00 98.44 708 ALA A N 1
ATOM 5688 C CA . ALA A 1 708 ? 10.483 -14.072 0.903 1.00 98.44 708 ALA A CA 1
ATOM 5689 C C . ALA A 1 708 ? 10.196 -15.574 0.961 1.00 98.44 708 ALA A C 1
ATOM 5691 O O . ALA A 1 708 ? 9.134 -16.013 0.522 1.00 98.44 708 ALA A O 1
ATOM 5692 N N . ASN A 1 709 ? 11.080 -16.366 1.571 1.00 97.56 709 ASN A N 1
ATOM 5693 C CA . ASN A 1 709 ? 10.858 -17.795 1.760 1.00 97.56 709 ASN A CA 1
ATOM 5694 C C . ASN A 1 709 ? 9.637 -18.075 2.652 1.00 97.56 709 ASN A C 1
ATOM 5696 O O . ASN A 1 709 ? 8.823 -18.940 2.327 1.00 97.56 709 ASN A O 1
ATOM 5700 N N . MET A 1 710 ? 9.454 -17.324 3.744 1.00 96.19 710 MET A N 1
ATOM 5701 C CA . MET A 1 710 ? 8.251 -17.431 4.581 1.00 96.19 710 MET A CA 1
ATOM 5702 C C . MET A 1 710 ? 6.979 -17.125 3.788 1.00 96.19 710 MET A C 1
ATOM 5704 O O . MET A 1 710 ? 6.012 -17.878 3.865 1.00 96.19 710 MET A O 1
ATOM 5708 N N . ARG A 1 711 ? 6.989 -16.056 2.987 1.00 96.75 711 ARG A N 1
ATOM 5709 C CA . ARG A 1 711 ? 5.849 -15.684 2.146 1.00 96.75 711 ARG A CA 1
ATOM 5710 C C . ARG A 1 711 ? 5.544 -16.733 1.074 1.00 96.75 711 ARG A C 1
ATOM 5712 O O . ARG A 1 711 ? 4.382 -17.065 0.867 1.00 96.75 711 ARG A O 1
ATOM 5719 N N . ASN A 1 712 ? 6.575 -17.250 0.409 1.00 96.00 712 ASN A N 1
ATOM 5720 C CA . ASN A 1 712 ? 6.443 -18.238 -0.663 1.00 96.00 712 ASN A CA 1
ATOM 5721 C C . ASN A 1 712 ? 6.016 -19.624 -0.149 1.00 96.00 712 ASN A C 1
ATOM 5723 O O . ASN A 1 712 ? 5.471 -20.407 -0.922 1.00 96.00 712 ASN A O 1
ATOM 5727 N N . SER A 1 713 ? 6.272 -19.938 1.125 1.00 94.88 713 SER A N 1
ATOM 5728 C CA . SER A 1 713 ? 5.959 -21.243 1.726 1.00 94.88 713 SER A CA 1
ATOM 5729 C C . SER A 1 713 ? 4.636 -21.294 2.487 1.00 94.88 713 SER A C 1
ATOM 5731 O O . SER A 1 713 ? 4.207 -22.386 2.841 1.00 94.88 713 SER A O 1
ATOM 5733 N N . ALA A 1 714 ? 3.983 -20.155 2.740 1.00 96.25 714 ALA A N 1
ATOM 5734 C CA . ALA A 1 714 ? 2.716 -20.112 3.464 1.00 96.25 714 ALA A CA 1
ATOM 5735 C C . ALA A 1 714 ? 1.681 -19.227 2.754 1.00 96.25 714 ALA A C 1
ATOM 5737 O O . ALA A 1 714 ? 1.813 -17.999 2.706 1.00 96.25 714 ALA A O 1
ATOM 5738 N N . ASP A 1 715 ? 0.594 -19.848 2.277 1.00 96.69 715 ASP A N 1
ATOM 5739 C CA . ASP A 1 715 ? -0.508 -19.165 1.579 1.00 96.69 715 ASP A CA 1
ATOM 5740 C C . ASP A 1 715 ? -1.102 -18.009 2.404 1.00 96.69 715 ASP A C 1
ATOM 5742 O O . ASP A 1 715 ? -1.523 -16.995 1.840 1.00 96.69 715 ASP A O 1
ATOM 5746 N N . ALA A 1 716 ? -1.060 -18.102 3.739 1.00 97.25 716 ALA A N 1
ATOM 5747 C CA . ALA A 1 716 ? -1.560 -17.074 4.648 1.00 97.25 716 ALA A CA 1
ATOM 5748 C C . ALA A 1 716 ? -0.967 -15.675 4.390 1.00 97.25 716 ALA A C 1
ATOM 5750 O O . ALA A 1 716 ? -1.690 -14.686 4.511 1.00 97.25 716 ALA A O 1
ATOM 5751 N N . PHE A 1 717 ? 0.307 -15.561 3.988 1.00 97.38 717 PHE A N 1
ATOM 5752 C CA . PHE A 1 717 ? 0.915 -14.261 3.660 1.00 97.38 717 PHE A CA 1
ATOM 5753 C C . PHE A 1 717 ? 0.477 -13.721 2.298 1.00 97.38 717 PHE A C 1
ATOM 5755 O O . PHE A 1 717 ? 0.422 -12.503 2.103 1.00 97.38 717 PHE A O 1
ATOM 5762 N N . SER A 1 718 ? 0.135 -14.606 1.364 1.00 95.44 718 SER A N 1
ATOM 5763 C CA . SER A 1 718 ? -0.235 -14.224 0.004 1.00 95.44 718 SER A CA 1
ATOM 5764 C C . SER A 1 718 ? -1.726 -13.939 -0.114 1.00 95.44 718 SER A C 1
ATOM 5766 O O . SER A 1 718 ? -2.090 -12.820 -0.457 1.00 95.44 718 SER A O 1
ATOM 5768 N N . THR A 1 719 ? -2.587 -14.900 0.225 1.00 96.81 719 THR A N 1
ATOM 5769 C CA . THR A 1 719 ? -4.047 -14.815 0.034 1.00 96.81 719 THR A CA 1
ATOM 5770 C C . THR A 1 719 ? -4.855 -15.051 1.311 1.00 96.81 719 THR A C 1
ATOM 5772 O O . THR A 1 719 ? -6.081 -15.039 1.268 1.00 96.81 719 THR A O 1
ATOM 5775 N N . GLY A 1 720 ? -4.203 -15.199 2.468 1.00 97.38 720 GLY A N 1
ATOM 5776 C CA . GLY A 1 720 ? -4.895 -15.284 3.754 1.00 97.38 720 GLY A CA 1
ATOM 5777 C C . GLY A 1 720 ? -5.498 -13.965 4.223 1.00 97.38 720 GLY A C 1
ATOM 5778 O O . GLY A 1 720 ? -5.036 -12.883 3.843 1.00 97.38 720 GLY A O 1
ATOM 5779 N N . HIS A 1 721 ? -6.484 -14.075 5.112 1.00 97.19 721 HIS A N 1
ATOM 5780 C CA . HIS A 1 721 ? -7.096 -12.962 5.827 1.00 97.19 721 HIS A CA 1
ATOM 5781 C C . HIS A 1 721 ? -6.044 -12.134 6.576 1.00 97.19 721 HIS A C 1
ATOM 5783 O O . HIS A 1 721 ? -4.952 -12.614 6.892 1.00 97.19 721 HIS A O 1
ATOM 5789 N N . ALA A 1 722 ? -6.376 -10.873 6.856 1.00 97.31 722 ALA A N 1
ATOM 5790 C CA . ALA A 1 722 ? -5.500 -9.950 7.562 1.00 97.31 722 ALA A CA 1
ATOM 5791 C C . ALA A 1 722 ? -6.261 -9.176 8.638 1.00 97.31 722 ALA A C 1
ATOM 5793 O O . ALA A 1 722 ? -7.373 -8.703 8.400 1.00 97.31 722 ALA A O 1
ATOM 5794 N N . GLN A 1 723 ? -5.629 -9.015 9.798 1.00 96.62 723 GLN A N 1
ATOM 5795 C CA . GLN A 1 723 ? -6.089 -8.166 10.889 1.00 96.62 723 GLN A CA 1
ATOM 5796 C C . GLN A 1 723 ? -4.911 -7.334 11.392 1.00 96.62 723 GLN A C 1
ATOM 5798 O O . GLN A 1 723 ? -3.821 -7.852 11.639 1.00 96.62 723 GLN A O 1
ATOM 5803 N N . PHE A 1 724 ? -5.145 -6.034 11.546 1.00 97.62 724 PHE A N 1
ATOM 5804 C CA . PHE A 1 724 ? -4.139 -5.065 11.965 1.00 97.62 724 PHE A CA 1
ATOM 5805 C C . PHE A 1 724 ? -4.468 -4.559 13.365 1.00 97.62 724 PHE A C 1
ATOM 5807 O O . PHE A 1 724 ? -5.597 -4.152 13.644 1.00 97.62 724 PHE A O 1
ATOM 5814 N N . MET A 1 725 ? -3.478 -4.570 14.248 1.00 95.25 725 MET A N 1
ATOM 5815 C CA . MET A 1 725 ? -3.605 -4.182 15.650 1.00 95.25 725 MET A CA 1
ATOM 5816 C C . MET A 1 725 ? -2.404 -3.323 16.062 1.00 95.25 725 MET A C 1
ATOM 5818 O O . MET A 1 725 ? -1.356 -3.343 15.420 1.00 95.25 725 MET A O 1
ATOM 5822 N N . ALA A 1 726 ? -2.552 -2.582 17.155 1.00 93.19 726 ALA A N 1
ATOM 5823 C CA . ALA A 1 726 ? -1.465 -1.842 17.783 1.00 93.19 726 ALA A CA 1
ATOM 5824 C C . ALA A 1 726 ? -1.514 -2.116 19.288 1.00 93.19 726 ALA A C 1
ATOM 5826 O O . ALA A 1 726 ? -2.582 -2.017 19.887 1.00 93.19 726 ALA A O 1
ATOM 5827 N N . ALA A 1 727 ? -0.385 -2.507 19.880 1.00 89.50 727 ALA A N 1
ATOM 5828 C CA . ALA A 1 727 ? -0.300 -2.740 21.325 1.00 89.50 727 ALA A CA 1
ATOM 5829 C C . ALA A 1 727 ? 0.071 -1.459 22.087 1.00 89.50 727 ALA A C 1
ATOM 5831 O O . ALA A 1 727 ? -0.365 -1.248 23.215 1.00 89.50 727 ALA A O 1
ATOM 5832 N N . THR A 1 728 ? 0.878 -0.602 21.463 1.00 87.69 728 THR A N 1
ATOM 5833 C CA . THR A 1 728 ? 1.267 0.734 21.936 1.00 87.69 728 THR A CA 1
ATOM 5834 C C . THR A 1 728 ? 1.474 1.637 20.720 1.00 87.69 728 THR A C 1
ATOM 5836 O O . THR A 1 728 ? 1.351 1.175 19.588 1.00 87.69 728 THR A O 1
ATOM 5839 N N . GLY A 1 729 ? 1.849 2.905 20.924 1.00 88.69 729 GLY A N 1
ATOM 5840 C CA . GLY A 1 729 ? 2.218 3.797 19.817 1.00 88.69 729 GLY A CA 1
ATOM 5841 C C . GLY A 1 729 ? 3.433 3.322 19.002 1.00 88.69 729 GLY A C 1
ATOM 5842 O O . GLY A 1 729 ? 3.625 3.774 17.878 1.00 88.69 729 GLY A O 1
ATOM 5843 N N . ASP A 1 730 ? 4.226 2.380 19.520 1.00 94.00 730 ASP A N 1
ATOM 5844 C CA . ASP A 1 730 ? 5.451 1.895 18.871 1.00 94.00 730 ASP A CA 1
ATOM 5845 C C . ASP A 1 730 ? 5.377 0.435 18.410 1.00 94.00 730 ASP A C 1
ATOM 5847 O O . ASP A 1 730 ? 6.275 -0.024 17.701 1.00 94.00 730 ASP A O 1
ATOM 5851 N N . VAL A 1 731 ? 4.327 -0.297 18.799 1.00 96.50 731 VAL A N 1
ATOM 5852 C CA . VAL A 1 731 ? 4.199 -1.734 18.531 1.00 96.50 731 VAL A CA 1
ATOM 5853 C C . VAL A 1 731 ? 3.016 -2.011 17.615 1.00 96.50 731 VAL A C 1
ATOM 5855 O O . VAL A 1 731 ? 1.862 -1.988 18.051 1.00 96.50 731 VAL A O 1
ATOM 5858 N N . LEU A 1 732 ? 3.323 -2.323 16.356 1.00 98.50 732 LEU A N 1
ATOM 5859 C CA . LEU A 1 732 ? 2.372 -2.789 15.352 1.00 98.50 732 LEU A CA 1
ATOM 5860 C C . LEU A 1 732 ? 2.294 -4.319 15.379 1.00 98.50 732 LEU A C 1
ATOM 5862 O O . LEU A 1 732 ? 3.309 -5.014 15.463 1.00 98.50 732 LEU A O 1
ATOM 5866 N N . LEU A 1 733 ? 1.079 -4.839 15.266 1.00 98.44 733 LEU A N 1
ATOM 5867 C CA . LEU A 1 733 ? 0.783 -6.263 15.213 1.00 98.44 733 LEU A CA 1
ATOM 5868 C C . LEU A 1 733 ? -0.010 -6.563 13.934 1.00 98.44 733 LEU A C 1
ATOM 5870 O O . LEU A 1 733 ? -1.033 -5.929 13.671 1.00 98.44 733 LEU A O 1
ATOM 5874 N N . ILE A 1 734 ? 0.445 -7.534 13.144 1.00 98.62 734 ILE A N 1
ATOM 5875 C CA . ILE A 1 734 ? -0.212 -7.944 11.894 1.00 98.62 734 ILE A CA 1
ATOM 5876 C C . ILE A 1 734 ? -0.485 -9.440 11.964 1.00 98.62 734 ILE A C 1
ATOM 5878 O O . ILE A 1 734 ? 0.444 -10.245 11.957 1.00 98.62 734 ILE A O 1
ATOM 5882 N N . LEU A 1 735 ? -1.758 -9.815 12.025 1.00 98.56 735 LEU A N 1
ATOM 5883 C CA . LEU A 1 735 ? -2.190 -11.205 11.990 1.00 98.56 735 LEU A CA 1
ATOM 5884 C C . LEU A 1 735 ? -2.574 -11.578 10.558 1.00 98.56 735 LEU A C 1
ATOM 5886 O O . LEU A 1 735 ? -3.427 -10.926 9.956 1.00 98.56 735 LEU A O 1
ATOM 5890 N N . ARG A 1 736 ? -1.962 -12.639 10.032 1.00 98.31 736 ARG A N 1
ATOM 5891 C CA . ARG A 1 736 ? -2.304 -13.263 8.751 1.00 98.31 736 ARG A CA 1
ATOM 5892 C C . ARG A 1 736 ? -2.745 -14.690 8.978 1.00 98.31 736 ARG A C 1
ATOM 5894 O O . ARG A 1 736 ? -2.037 -15.429 9.660 1.00 98.31 736 ARG A O 1
ATOM 5901 N N . TRP A 1 737 ? -3.883 -15.087 8.417 1.00 98.12 737 TRP A N 1
ATOM 5902 C CA . TRP A 1 737 ? -4.343 -16.457 8.595 1.00 98.12 737 TRP A CA 1
ATOM 5903 C C . TRP A 1 737 ? -5.181 -17.004 7.449 1.00 98.12 737 TRP A C 1
ATOM 5905 O O . TRP A 1 737 ? -5.817 -16.268 6.697 1.00 98.12 737 TRP A O 1
ATOM 5915 N N . ILE A 1 738 ? -5.192 -18.326 7.371 1.00 97.38 738 ILE A N 1
ATOM 5916 C CA . ILE A 1 738 ? -6.166 -19.125 6.639 1.00 97.38 738 ILE A CA 1
ATOM 5917 C C . ILE A 1 738 ? -6.713 -20.152 7.622 1.00 97.38 738 ILE A C 1
ATOM 5919 O O . ILE A 1 738 ? -5.942 -20.869 8.271 1.00 97.38 738 ILE A O 1
ATOM 5923 N N . SER A 1 739 ? -8.036 -20.181 7.742 1.00 91.81 739 SER A N 1
ATOM 5924 C CA . SER A 1 739 ? -8.790 -21.227 8.425 1.00 91.81 739 SER A CA 1
ATOM 5925 C C . SER A 1 739 ? -9.627 -21.983 7.393 1.00 91.81 739 SER A C 1
ATOM 5927 O O . SER A 1 739 ? -9.879 -21.490 6.298 1.00 91.81 739 SER A O 1
ATOM 5929 N N . ASP A 1 740 ? -10.048 -23.202 7.729 1.00 91.94 740 ASP A N 1
ATOM 5930 C CA . ASP A 1 740 ? -11.030 -23.958 6.935 1.00 91.94 740 ASP A CA 1
ATOM 5931 C C . ASP A 1 740 ? -10.586 -24.363 5.512 1.00 91.94 740 ASP A C 1
ATOM 5933 O O . ASP A 1 740 ? -11.406 -24.783 4.695 1.00 91.94 740 ASP A O 1
ATOM 5937 N N . GLY A 1 741 ? -9.284 -24.309 5.219 1.00 95.62 741 GLY A N 1
ATOM 5938 C CA . GLY A 1 741 ? -8.663 -24.830 3.997 1.00 95.62 741 GLY A CA 1
ATOM 5939 C C . GLY A 1 741 ? -8.904 -23.996 2.739 1.00 95.62 741 GLY A C 1
ATOM 5940 O O . GLY A 1 741 ? -8.623 -24.482 1.643 1.00 95.62 741 GLY A O 1
ATOM 5941 N N . HIS A 1 742 ? -9.438 -22.778 2.881 1.00 96.88 742 HIS A N 1
ATOM 5942 C CA . HIS A 1 742 ? -9.749 -21.889 1.764 1.00 96.88 742 HIS A CA 1
ATOM 5943 C C . HIS A 1 742 ? -9.257 -20.469 2.038 1.00 96.88 742 HIS A C 1
ATOM 5945 O O . HIS A 1 742 ? -9.380 -19.961 3.151 1.00 96.88 742 HIS A O 1
ATOM 5951 N N . ASP A 1 743 ? -8.710 -19.818 1.018 1.00 96.44 743 ASP A N 1
ATOM 5952 C CA . ASP A 1 743 ? -8.263 -18.434 1.116 1.00 96.44 743 ASP A CA 1
ATOM 5953 C C . ASP A 1 743 ? -9.413 -17.419 0.952 1.00 96.44 743 ASP A C 1
ATOM 5955 O O . ASP A 1 743 ? -10.585 -17.770 0.794 1.00 96.44 743 ASP A O 1
ATOM 5959 N N . VAL A 1 744 ? -9.094 -16.122 0.967 1.00 95.56 744 VAL A N 1
ATOM 5960 C CA . VAL A 1 744 ? -10.097 -15.043 0.850 1.00 95.56 744 VAL A CA 1
ATOM 5961 C C . VAL A 1 744 ? -10.808 -14.974 -0.508 1.00 95.56 744 VAL A C 1
ATOM 5963 O O . VAL A 1 744 ? -11.779 -14.218 -0.654 1.00 95.56 744 VAL A O 1
ATOM 5966 N N . PHE A 1 745 ? -10.325 -15.701 -1.516 1.00 95.44 745 PHE A N 1
ATOM 5967 C CA . PHE A 1 745 ? -10.954 -15.849 -2.829 1.00 95.44 745 PHE A CA 1
ATOM 5968 C C . PHE A 1 745 ? -11.802 -17.123 -2.921 1.00 95.44 745 PHE A C 1
ATOM 5970 O O . PHE A 1 745 ? -12.575 -17.260 -3.865 1.00 95.44 745 PHE A O 1
ATOM 5977 N N . GLY A 1 746 ? -11.749 -17.988 -1.903 1.00 95.00 746 GLY A N 1
ATOM 5978 C CA . GLY A 1 746 ? -12.447 -19.270 -1.872 1.00 95.00 746 GLY A CA 1
ATOM 5979 C C . GLY A 1 746 ? -11.664 -20.400 -2.541 1.00 95.00 746 GLY A C 1
ATOM 5980 O O . GLY A 1 746 ? -12.218 -21.484 -2.714 1.00 95.00 746 GLY A O 1
ATOM 5981 N N . ASP A 1 747 ? -10.399 -20.169 -2.901 1.00 95.12 747 ASP A N 1
ATOM 5982 C CA . ASP A 1 747 ? -9.527 -21.189 -3.475 1.00 95.12 747 ASP A CA 1
ATOM 5983 C C . ASP A 1 747 ? -8.911 -22.053 -2.370 1.00 95.12 747 ASP A C 1
ATOM 5985 O O . ASP A 1 747 ? -8.658 -21.581 -1.261 1.00 95.12 747 ASP A O 1
ATOM 5989 N N . ALA A 1 748 ? -8.639 -23.326 -2.672 1.00 96.69 748 ALA A N 1
ATOM 5990 C CA . ALA A 1 748 ? -7.986 -24.232 -1.730 1.00 96.69 748 ALA A CA 1
ATOM 5991 C C . ALA A 1 748 ? -6.590 -23.713 -1.342 1.00 96.69 748 ALA A C 1
ATOM 5993 O O . ALA A 1 748 ? -5.769 -23.411 -2.214 1.00 96.69 748 ALA A O 1
ATOM 5994 N N . ALA A 1 749 ? -6.317 -23.646 -0.040 1.00 96.38 749 ALA A N 1
ATOM 5995 C CA . ALA A 1 749 ? -5.080 -23.090 0.496 1.00 96.38 749 ALA A CA 1
ATOM 5996 C C . ALA A 1 749 ? -4.684 -23.732 1.832 1.00 96.38 749 ALA A C 1
ATOM 5998 O O . ALA A 1 749 ? -5.524 -24.264 2.563 1.00 96.38 749 ALA A O 1
ATOM 5999 N N . GLU A 1 750 ? -3.392 -23.693 2.160 1.00 96.38 750 GLU A N 1
ATOM 6000 C CA . GLU A 1 750 ? -2.897 -24.272 3.410 1.00 96.38 750 GLU A CA 1
ATOM 6001 C C . GLU A 1 750 ? -3.303 -23.431 4.632 1.00 96.38 750 GLU A C 1
ATOM 6003 O O . GLU A 1 750 ? -3.061 -22.223 4.696 1.00 96.38 750 GLU A O 1
ATOM 6008 N N . ASN A 1 751 ? -3.868 -24.097 5.645 1.00 96.12 751 ASN A N 1
ATOM 6009 C CA . ASN A 1 751 ? -4.163 -23.475 6.931 1.00 96.12 751 ASN A CA 1
ATOM 6010 C C . ASN A 1 751 ? -2.885 -23.037 7.650 1.00 96.12 751 ASN A C 1
ATOM 6012 O O . ASN A 1 751 ? -1.920 -23.788 7.812 1.00 96.12 751 ASN A O 1
ATOM 6016 N N . GLY A 1 752 ? -2.935 -21.848 8.224 1.00 96.75 752 GLY A N 1
ATOM 6017 C CA . GLY A 1 752 ? -1.864 -21.337 9.058 1.00 96.75 752 GLY A CA 1
ATOM 6018 C C . GLY A 1 752 ? -2.228 -19.972 9.594 1.00 96.75 752 GLY A C 1
ATOM 6019 O O . GLY A 1 752 ? -2.925 -19.219 8.926 1.00 96.75 752 GLY A O 1
ATOM 6020 N N . ALA A 1 753 ? -1.751 -19.658 10.792 1.00 97.69 753 ALA A N 1
ATOM 6021 C CA . ALA A 1 753 ? -1.935 -18.365 11.423 1.00 97.69 753 ALA A CA 1
ATOM 6022 C C . ALA A 1 753 ? -0.570 -17.835 11.867 1.00 97.69 753 ALA A C 1
ATOM 6024 O O . ALA A 1 753 ? 0.223 -18.549 12.487 1.00 97.69 753 ALA A O 1
ATOM 6025 N N . TYR A 1 754 ? -0.280 -16.588 11.513 1.00 98.12 754 TYR A N 1
ATOM 6026 C CA . TYR A 1 754 ? 1.013 -15.954 11.719 1.00 98.12 754 TYR A CA 1
ATOM 6027 C C . TYR A 1 754 ? 0.820 -14.542 12.254 1.00 98.12 754 TYR A C 1
ATOM 6029 O O . TYR A 1 754 ? 0.093 -13.746 11.664 1.00 98.12 754 TYR A O 1
ATOM 6037 N N . LEU A 1 755 ? 1.500 -14.222 13.351 1.00 98.44 755 LEU A N 1
ATOM 6038 C CA . LEU A 1 755 ? 1.509 -12.895 13.949 1.00 98.44 755 LEU A CA 1
ATOM 6039 C C . LEU A 1 755 ? 2.875 -12.249 13.711 1.00 98.44 755 LEU A C 1
ATOM 6041 O O . LEU A 1 755 ? 3.889 -12.714 14.235 1.00 98.44 755 LEU A O 1
ATOM 6045 N N . ALA A 1 756 ? 2.909 -11.180 12.922 1.00 98.44 756 ALA A N 1
ATOM 6046 C CA . ALA A 1 756 ? 4.058 -10.293 12.847 1.00 98.44 756 ALA A CA 1
ATOM 6047 C C . ALA A 1 756 ? 3.972 -9.258 13.972 1.00 98.44 756 ALA A C 1
ATOM 6049 O O . ALA A 1 756 ? 2.949 -8.594 14.142 1.00 98.44 756 ALA A O 1
ATOM 6050 N N . VAL A 1 757 ? 5.054 -9.132 14.731 1.00 98.56 757 VAL A N 1
ATOM 6051 C CA . VAL A 1 757 ? 5.215 -8.215 15.857 1.00 98.56 757 VAL A CA 1
ATOM 6052 C C . VAL A 1 757 ? 6.350 -7.272 15.508 1.00 98.56 757 VAL A C 1
ATOM 6054 O O . VAL A 1 757 ? 7.484 -7.721 15.344 1.00 98.56 757 VAL A O 1
ATOM 6057 N N . ILE A 1 758 ? 6.045 -5.985 15.369 1.00 98.62 758 ILE A N 1
ATOM 6058 C CA . ILE A 1 758 ? 7.001 -4.960 14.959 1.00 98.62 758 ILE A CA 1
ATOM 6059 C C . ILE A 1 758 ? 7.054 -3.897 16.045 1.00 98.62 758 ILE A C 1
ATOM 6061 O O . ILE A 1 758 ? 6.075 -3.187 16.254 1.00 98.62 758 ILE A O 1
ATOM 6065 N N . ASN A 1 759 ? 8.195 -3.778 16.718 1.00 98.00 759 ASN A N 1
ATOM 6066 C CA . ASN A 1 759 ? 8.443 -2.755 17.725 1.00 98.00 759 ASN A CA 1
ATOM 6067 C C . ASN A 1 759 ? 9.519 -1.798 17.219 1.00 98.00 759 ASN A C 1
ATOM 6069 O O . ASN A 1 759 ? 10.685 -2.176 17.116 1.00 98.00 759 ASN A O 1
ATOM 6073 N N . ARG A 1 760 ? 9.137 -0.554 16.913 1.00 96.56 760 ARG A N 1
ATOM 6074 C CA . ARG A 1 760 ? 10.108 0.501 16.565 1.00 96.56 760 ARG A CA 1
ATOM 6075 C C . ARG A 1 760 ? 10.735 1.164 17.797 1.00 96.56 760 ARG A C 1
ATOM 6077 O O . ARG A 1 760 ? 11.687 1.926 17.661 1.00 96.56 760 ARG A O 1
ATOM 6084 N N . GLY A 1 761 ? 10.151 0.949 18.974 1.00 94.56 761 GLY A N 1
ATOM 6085 C CA . GLY A 1 761 ? 10.509 1.618 20.215 1.00 94.56 761 GLY A CA 1
ATOM 6086 C C . GLY A 1 761 ? 11.803 1.079 20.819 1.00 94.56 761 GLY A C 1
ATOM 6087 O O . GLY A 1 761 ? 12.222 -0.048 20.565 1.00 94.56 761 GLY A O 1
ATOM 6088 N N . ALA A 1 762 ? 12.428 1.893 21.670 1.00 92.81 762 ALA A N 1
ATOM 6089 C CA . ALA A 1 762 ? 13.657 1.537 22.383 1.00 92.81 762 ALA A CA 1
ATOM 6090 C C . ALA A 1 762 ? 13.413 0.705 23.659 1.00 92.81 762 ALA A C 1
ATOM 6092 O O . ALA A 1 762 ? 14.365 0.329 24.341 1.00 92.81 762 ALA A O 1
ATOM 6093 N N . ALA A 1 763 ? 12.150 0.447 24.003 1.00 90.44 763 ALA A N 1
ATOM 6094 C CA . ALA A 1 763 ? 11.757 -0.303 25.186 1.00 90.44 763 ALA A CA 1
ATOM 6095 C C . ALA A 1 763 ? 11.101 -1.632 24.805 1.00 90.44 763 ALA A C 1
ATOM 6097 O O . ALA A 1 763 ? 10.414 -1.739 23.787 1.00 90.44 763 ALA A O 1
ATOM 6098 N N . GLU A 1 764 ? 11.306 -2.627 25.662 1.00 93.31 764 GLU A N 1
ATOM 6099 C CA . GLU A 1 764 ? 10.588 -3.891 25.608 1.00 93.31 764 GLU A CA 1
ATOM 6100 C C . GLU A 1 764 ? 9.114 -3.652 25.962 1.00 93.31 764 GLU A C 1
ATOM 6102 O O . GLU A 1 764 ? 8.803 -2.912 26.901 1.00 93.31 764 GLU A O 1
ATOM 6107 N N . VAL A 1 765 ? 8.203 -4.276 25.214 1.00 88.81 765 VAL A N 1
ATOM 6108 C CA . VAL A 1 765 ? 6.759 -4.136 25.426 1.00 88.81 765 VAL A CA 1
ATOM 6109 C C . VAL A 1 765 ? 6.099 -5.506 25.488 1.00 88.81 765 VAL A C 1
ATOM 6111 O O . VAL A 1 765 ? 6.165 -6.284 24.538 1.00 88.81 765 VAL A O 1
ATOM 6114 N N . HIS A 1 766 ? 5.384 -5.789 26.576 1.00 89.31 766 HIS A N 1
ATOM 6115 C CA . HIS A 1 766 ? 4.474 -6.930 26.615 1.00 89.31 766 HIS A CA 1
ATOM 6116 C C . HIS A 1 766 ? 3.188 -6.595 25.862 1.00 89.31 766 HIS A C 1
ATOM 6118 O O . HIS A 1 766 ? 2.521 -5.607 26.170 1.00 89.31 766 HIS A O 1
ATOM 6124 N N . TYR A 1 767 ? 2.817 -7.436 24.904 1.00 89.44 767 TYR A N 1
ATOM 6125 C CA . TYR A 1 767 ? 1.602 -7.270 24.117 1.00 89.44 767 TYR A CA 1
ATOM 6126 C C . TYR A 1 767 ? 0.610 -8.403 24.378 1.00 89.44 767 TYR A C 1
ATOM 6128 O O . TYR A 1 767 ? 0.974 -9.511 24.782 1.00 89.44 767 TYR A O 1
ATOM 6136 N N . ARG A 1 768 ? -0.664 -8.116 24.108 1.00 88.69 768 ARG A N 1
ATOM 6137 C CA . ARG A 1 768 ? -1.735 -9.102 23.949 1.00 88.69 768 ARG A CA 1
ATOM 6138 C C . ARG A 1 768 ? -2.416 -8.828 22.614 1.00 88.69 768 ARG A C 1
ATOM 6140 O O . ARG A 1 768 ? -2.871 -7.714 22.386 1.00 88.69 768 ARG A O 1
ATOM 6147 N N . ALA A 1 769 ? -2.443 -9.827 21.747 1.00 90.94 769 ALA A N 1
ATOM 6148 C CA . ALA A 1 769 ? -3.073 -9.783 20.438 1.00 90.94 769 ALA A CA 1
ATOM 6149 C C . ALA A 1 769 ? -4.364 -10.604 20.476 1.00 90.94 769 ALA A C 1
ATOM 6151 O O . ALA A 1 769 ? -4.347 -11.742 20.946 1.00 90.94 769 ALA A O 1
ATOM 6152 N N . ASP A 1 770 ? -5.467 -10.045 19.985 1.00 90.44 770 ASP A N 1
ATOM 6153 C CA . ASP A 1 770 ? -6.688 -10.815 19.760 1.00 90.44 770 ASP A CA 1
ATOM 6154 C C . ASP A 1 770 ? -6.576 -11.556 18.424 1.00 90.44 770 ASP A C 1
ATOM 6156 O O . ASP A 1 770 ? -6.679 -10.960 17.352 1.00 90.44 770 ASP A O 1
ATOM 6160 N N . CYS A 1 771 ? -6.349 -12.863 18.507 1.00 93.56 771 CYS A N 1
ATOM 6161 C CA . CYS A 1 771 ? -6.254 -13.779 17.377 1.00 93.56 771 CYS A CA 1
ATOM 6162 C C . CYS A 1 771 ? -7.487 -14.693 17.286 1.00 93.56 771 CYS A C 1
ATOM 6164 O O . CYS A 1 771 ? -7.432 -15.754 16.659 1.00 93.56 771 CYS A O 1
ATOM 6166 N N . SER A 1 772 ? -8.611 -14.303 17.898 1.00 91.88 772 SER A N 1
ATOM 6167 C CA . SER A 1 772 ? -9.847 -15.096 17.898 1.00 91.88 772 SER A CA 1
ATOM 6168 C C . SER A 1 772 ? -10.402 -15.302 16.489 1.00 91.88 772 SER A C 1
ATOM 6170 O O . SER A 1 772 ? -10.944 -16.366 16.203 1.00 91.88 772 SER A O 1
ATOM 6172 N N . ALA A 1 773 ? -10.195 -14.339 15.582 1.00 88.69 773 ALA A N 1
ATOM 6173 C CA . ALA A 1 773 ? -10.572 -14.460 14.172 1.00 88.69 773 ALA A CA 1
ATOM 6174 C C . ALA A 1 773 ? -9.841 -15.606 13.442 1.00 88.69 773 ALA A C 1
ATOM 6176 O O . ALA A 1 773 ? -10.374 -16.156 12.483 1.00 88.69 773 ALA A O 1
ATOM 6177 N N . ALA A 1 774 ? -8.656 -15.993 13.926 1.00 91.75 774 ALA A N 1
ATOM 6178 C CA . ALA A 1 774 ? -7.893 -17.141 13.443 1.00 91.75 774 ALA A CA 1
ATOM 6179 C C . ALA A 1 774 ? -8.158 -18.430 14.248 1.00 91.75 774 ALA A C 1
ATOM 6181 O O . ALA A 1 774 ? -7.512 -19.446 14.007 1.00 91.75 774 ALA A O 1
ATOM 6182 N N . GLY A 1 775 ? -9.075 -18.397 15.223 1.00 91.25 775 GLY A N 1
ATOM 6183 C CA . GLY A 1 775 ? -9.364 -19.522 16.117 1.00 91.25 775 GLY A CA 1
ATOM 6184 C C . GLY A 1 775 ? -8.366 -19.708 17.268 1.00 91.25 775 GLY A C 1
ATOM 6185 O O . GLY A 1 775 ? -8.470 -20.694 17.991 1.00 91.25 775 GLY A O 1
ATOM 6186 N N . CYS A 1 776 ? -7.430 -18.773 17.479 1.00 88.69 776 CYS A N 1
ATOM 6187 C CA . CYS A 1 776 ? -6.343 -18.907 18.463 1.00 88.69 776 CYS A CA 1
ATOM 6188 C C . CYS A 1 776 ? -6.576 -18.139 19.781 1.00 88.69 776 CYS A C 1
ATOM 6190 O O . CYS A 1 776 ? -5.698 -18.117 20.642 1.00 88.69 776 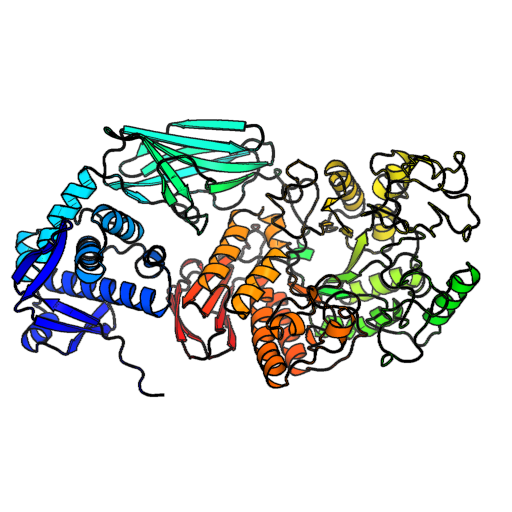CYS A O 1
ATOM 6192 N N . GLY A 1 777 ? -7.729 -17.482 19.953 1.00 89.94 777 GLY A N 1
ATOM 6193 C CA . GLY A 1 777 ? -8.020 -16.656 21.132 1.00 89.94 777 GLY A CA 1
ATOM 6194 C C . GLY A 1 777 ? -7.016 -15.509 21.320 1.00 89.94 777 GLY A C 1
ATOM 6195 O O . GLY A 1 777 ? -6.494 -14.965 20.349 1.00 89.94 777 GLY A O 1
ATOM 6196 N N . THR A 1 778 ? -6.723 -15.137 22.567 1.00 89.00 778 THR A N 1
ATOM 6197 C CA . THR A 1 778 ? -5.755 -14.070 22.876 1.00 89.00 778 THR A CA 1
ATOM 6198 C C . THR A 1 778 ? -4.336 -14.620 23.010 1.00 89.00 778 THR A C 1
ATOM 6200 O O . THR A 1 778 ? -4.064 -15.432 23.894 1.00 89.00 778 THR A O 1
ATOM 6203 N N . VAL A 1 779 ? -3.403 -14.109 22.204 1.00 91.75 779 VAL A N 1
ATOM 6204 C CA . VAL A 1 779 ? -1.980 -14.481 22.234 1.00 91.75 779 VAL A CA 1
ATOM 6205 C C . VAL A 1 779 ? -1.166 -13.369 22.891 1.00 91.75 779 VAL A C 1
ATOM 6207 O O . VAL A 1 779 ? -1.195 -12.219 22.456 1.00 91.75 779 VAL A O 1
ATOM 6210 N N . GLY A 1 780 ? -0.436 -13.700 23.956 1.00 90.00 780 GLY A N 1
ATOM 6211 C CA . GLY A 1 780 ? 0.467 -12.776 24.643 1.00 90.00 780 GLY A CA 1
ATOM 6212 C C . GLY A 1 780 ? 1.932 -13.023 24.296 1.00 90.00 780 GLY A C 1
ATOM 6213 O O . GLY A 1 780 ? 2.327 -14.155 24.021 1.00 90.00 780 GLY A O 1
ATOM 6214 N N . GLY A 1 781 ? 2.751 -11.978 24.359 1.00 93.00 781 GLY A N 1
ATOM 6215 C CA . GLY A 1 781 ? 4.191 -12.107 24.168 1.00 93.00 781 GLY A CA 1
ATOM 6216 C C . GLY A 1 781 ? 4.958 -10.840 24.511 1.00 93.00 781 GLY A C 1
ATOM 6217 O O . GLY A 1 781 ? 4.393 -9.857 24.992 1.00 93.00 781 GLY A O 1
ATOM 6218 N N . THR A 1 782 ? 6.258 -10.877 24.242 1.00 94.12 782 THR A N 1
ATOM 6219 C CA . THR A 1 782 ? 7.170 -9.748 24.423 1.00 94.12 782 THR A CA 1
ATOM 6220 C C . THR A 1 782 ? 7.664 -9.276 23.063 1.00 94.12 782 THR A C 1
ATOM 6222 O O . THR A 1 782 ? 8.096 -10.083 22.237 1.00 94.12 782 THR A O 1
ATOM 6225 N N . ALA A 1 783 ? 7.558 -7.974 22.818 1.00 95.56 783 ALA A N 1
ATOM 6226 C CA . ALA A 1 783 ? 8.116 -7.303 21.661 1.00 95.56 783 ALA A CA 1
ATOM 6227 C C . ALA A 1 783 ? 9.440 -6.646 22.070 1.00 95.56 783 ALA A C 1
ATOM 6229 O O . ALA A 1 783 ? 9.453 -5.647 22.792 1.00 95.56 783 ALA A O 1
ATOM 6230 N N . GLU A 1 784 ? 10.545 -7.236 21.621 1.00 97.00 784 GLU A N 1
ATOM 6231 C CA . GLU A 1 784 ? 11.900 -6.736 21.874 1.00 97.00 784 GLU A CA 1
ATOM 6232 C C . GLU A 1 784 ? 12.096 -5.328 21.280 1.00 97.00 784 GLU A C 1
ATOM 6234 O O . GLU A 1 784 ? 11.465 -5.015 20.266 1.00 97.00 784 GLU A O 1
ATOM 6239 N N . PRO A 1 785 ? 12.953 -4.472 21.866 1.00 96.38 785 PRO A N 1
ATOM 6240 C CA . PRO A 1 785 ? 13.260 -3.152 21.315 1.00 96.38 785 PRO A CA 1
ATOM 6241 C C . PRO A 1 785 ? 13.793 -3.218 19.881 1.00 96.38 785 PRO A C 1
ATOM 6243 O O . PRO A 1 785 ? 14.658 -4.042 19.586 1.00 96.38 785 PRO A O 1
ATOM 6246 N N . VAL A 1 786 ? 13.333 -2.305 19.019 1.00 96.62 786 VAL A N 1
ATOM 6247 C CA . VAL A 1 786 ? 13.796 -2.144 17.625 1.00 96.62 786 VAL A CA 1
ATOM 6248 C C . VAL A 1 786 ? 13.912 -3.494 16.898 1.00 96.62 786 VAL A C 1
ATOM 6250 O O . VAL A 1 786 ? 14.949 -3.862 16.343 1.00 96.62 786 VAL A O 1
ATOM 6253 N N . ASN A 1 787 ? 12.835 -4.277 16.953 1.00 97.38 787 ASN A N 1
ATOM 6254 C CA . ASN A 1 787 ? 12.811 -5.651 16.471 1.00 97.38 787 ASN A CA 1
ATOM 6255 C C . ASN A 1 787 ? 11.531 -5.954 15.691 1.00 97.38 787 ASN A C 1
ATOM 6257 O O . ASN A 1 787 ? 10.452 -5.438 15.995 1.00 97.38 787 ASN A O 1
ATOM 6261 N N . ALA A 1 788 ? 11.659 -6.830 14.696 1.00 97.62 788 ALA A N 1
ATOM 6262 C CA . ALA A 1 788 ? 10.531 -7.443 14.025 1.00 97.62 788 ALA A CA 1
ATOM 6263 C C . ALA A 1 788 ? 10.657 -8.964 14.078 1.00 97.62 788 ALA A C 1
ATOM 6265 O O . ALA A 1 788 ? 11.691 -9.534 13.722 1.00 97.62 788 ALA A O 1
ATOM 6266 N N . LYS A 1 789 ? 9.569 -9.622 14.475 1.00 96.38 789 LYS A N 1
ATOM 6267 C CA . LYS A 1 789 ? 9.477 -11.079 14.536 1.00 96.38 789 LYS A CA 1
ATOM 6268 C C . LYS A 1 789 ? 8.152 -11.537 13.955 1.00 96.38 789 LYS A C 1
ATOM 6270 O O . LYS A 1 789 ? 7.112 -10.967 14.262 1.00 96.38 789 LYS A O 1
ATOM 6275 N N . ILE A 1 790 ? 8.184 -12.605 13.169 1.00 97.19 790 ILE A N 1
ATOM 6276 C CA . ILE A 1 790 ? 6.982 -13.275 12.677 1.00 97.19 790 ILE A CA 1
ATOM 6277 C C . ILE A 1 790 ? 6.900 -14.642 13.352 1.00 97.19 790 ILE A C 1
ATOM 6279 O O . ILE A 1 790 ? 7.825 -15.447 13.248 1.00 97.19 790 ILE A O 1
ATOM 6283 N N . ILE A 1 791 ? 5.813 -14.892 14.079 1.00 95.25 791 ILE A N 1
ATOM 6284 C CA . ILE A 1 791 ? 5.578 -16.152 14.792 1.00 95.25 791 ILE A CA 1
ATOM 6285 C C . ILE A 1 791 ? 4.386 -16.883 14.192 1.00 95.25 791 ILE A C 1
ATOM 6287 O O . ILE A 1 791 ? 3.348 -16.277 13.947 1.00 95.25 791 ILE A O 1
ATOM 6291 N N . ARG A 1 792 ? 4.517 -18.195 13.979 1.00 95.75 792 ARG A N 1
ATOM 6292 C CA . ARG A 1 792 ? 3.355 -19.056 13.741 1.00 95.75 792 ARG A CA 1
ATOM 6293 C C . ARG A 1 792 ? 2.638 -19.243 15.075 1.00 95.75 792 ARG A C 1
ATOM 6295 O O . ARG A 1 792 ? 3.285 -19.606 16.056 1.00 95.75 792 ARG A O 1
ATOM 6302 N N . ILE A 1 793 ? 1.340 -18.979 15.107 1.00 92.88 793 ILE A N 1
ATOM 6303 C CA . ILE A 1 793 ? 0.491 -19.214 16.277 1.00 92.88 793 ILE A CA 1
ATOM 6304 C C . ILE A 1 793 ? -0.278 -20.524 16.070 1.00 92.88 793 ILE A C 1
ATOM 6306 O O . ILE A 1 793 ? -0.613 -20.873 14.935 1.00 92.88 793 ILE A O 1
ATOM 6310 N N . THR A 1 794 ? -0.462 -21.282 17.150 1.00 78.06 794 THR A N 1
ATOM 6311 C CA . THR A 1 794 ? -1.061 -22.628 17.155 1.00 78.06 794 THR A CA 1
ATOM 6312 C C . THR A 1 794 ? -2.248 -22.689 18.080 1.00 78.06 794 THR A C 1
ATOM 6314 O O . THR A 1 794 ? -2.105 -22.133 19.194 1.00 78.06 794 THR A O 1
#

Sequence (794 aa):
MDAVSERKVKVWFGGCYREQWSENYILSIIYENRRCVEAAPGEGGWLPAGGDEELCRQLLSPDCPELMREYFQAAATVYDAVRECLRAGLKRDRLAEFLHGESNPIAAPELMRLLMDDCGFPLIEAYRVTASCCLDLRAASVQPQELYRYQPRTAHVVSVLRQTAGSVPALSYDSRRAEFRSPGGALEGGSTLRLAFRRLGGTVKSAHLELWGDNMEHSCSMENDGDIYCVNLTLSEEPQALWYAFYIETDHSAQWLCPDATGYTGRICSSRESGFRLTVYKKGFETPAWFRKRVMYQIFPDRFAFSNDGTAEAGIEYHKRLGQTPELHASLDEPVRWQPRSWEKSYSPDDFYGGTLKGIEQKLPYLKELGIGVVYLNPIVEARSNHRYDTSDYSRPDPILGTMEDFEHLCAEGEKQGIRFILDGVYSHTGADSRYFNRCGNYGTDGACQGQDSEFYSWYDFRHFPDDYRCWWGFKDLPEVNEQNPKWQDDIVTGDRSIVKHWLRHGAAGWRLDVADELPDSILALIRDAAKSVKPDAPIIGEVWEDAVTKESYGSRRNYALGYSLDSVMNYPLRSAVLSFMHGWSDAYGLRDFLISQQMNYPKPLYYSLMNLLGSHDVDRLRTALAADRNLRELSREDQLKYEFSEGALSRALQQERLCAAIQFAIPGVPSIYYGDEQGMCGVCDPFNRLPFKEGERELHDWYAQLANMRNSADAFSTGHAQFMAATGDVLLILRWISDGHDVFGDAAENGAYLAVINRGAAEVHYRADCSAAGCGTVGGTAEPVNAKIIRIT

Radius of gyration: 30.99 Å; chains: 1; bounding box: 73×57×100 Å

pLDDT: mean 92.15, std 7.72, range [22.75, 98.88]

Foldseek 3Di:
DDDPPFLKDKDKWAFDWDWDADPVRQTEIDTGDIFIFIWGDDVPATAGDDTDPVLNVLLPDPPNPPLLVLSVRLLSQLRSLVVQCVVLVHDLLCSLQSQAADESLLNLLNQLLCCCHVVVDDNVRSLQSSLRRYQAQLSVVDDLVVCCNTPVNSSVSSVVSNVCLAAPWRKWFFLVDCLAWPPFFAEEAQDKIKGKIFTNGYDWPWKWKWKDFPPDIDIDTFDDDPRMTMDIDGGHNDWAKMFIWMWTDHPPAIWIFADDPLLGITDIGNDDDPGRIYTYFHPPFFAFPLLLLFAEEEDLQQFEFADPPCQLVVLCVVCVLLVADAAEDPDLPDDQDDADDPPDPGDAQRYGPQGALVRVLVCLVVCLLLLGQEYEYQAQAADRHSRCLQHADLQFGRSSHHTLVSVLVSLVSCVVSNYAYAYEDNQFWHFCCHLANNVVVSDPADHLLRDCPGPNVQQWAAPDGPQRTDADVPPSRTTTTDLPDPVSCCQAFAPPCHSLLNVVVSRHQAYEYEPVLNDDLVSLLRNLVRNCVNPVNHFYEYADQDDLNQDDGPRDGHCAQRSRGGQEYAPNVLLVLLLCCLLVVAFLVSSQSVLVSLRRHGDLNHQLAYAQENDDQAFWQQLQSQLDPDQLVVDDPVVSVVDDGDPVSSVLSLLSLLLVLLVQQQGHHHYYHYQCSLQSDGAGGPPRNSRRHDRHNVVSSVSSSVSSVVSSVACQSSFFDWHWDAQHRFKIKIKTFDDPQAGPVRDGGDTWIKIKIAGQAQDKDWGWDQPVVSVQGIDIDIDHHSDIDMDTGD